Protein 7QRD (pdb70)

Sequence (1437 aa):
SVFSERTEESSAVQYFQFYGYLSQQQNMMQDYVRTGTYQRAILQNHTDFKDKIVLDVGCGSGILSFFAAQAGARKIYAVEASTMAQHAEVLVKSNNLTDRIVVIPGKVEEVSLPEQVDIIISEPMGYMLFNERMLESYLHAKKYLKPSGNMFPTIGDVHLAPFTDEQLYMEQFTKANFWYQPSFHGVDLSALRGAAVDEYFRQPVVDTFDIRILMAKSVKYTVNFLEAKEGDLHRIEIPFKFHMLHSGLVHGLAFWFDVAFIGSIMTVWLSTAPTEPLTHWYQVRCLFQSPLFAKAGDTLSGTCLLIANKRQSYDISIVAQVDQTGSKSSNLLDLKNPFFRYTGTTPSPPPGSHYTSPSENMWNSVFSERTEESSAVQYFQFYGYLSQQQNMMQDYVRTGTYQRAILQNHTDFKDKIVLDVGCGSGILSFFAAQAGARKIYAVEASTMAQHAEVLVKSNNLTDRIVVIPGKVEEVSLPEQVDIIISEPMGYMLFNERMLESYLHAKKYLKPSGNMFPTIGDVHLAPFTDEQLYMEQFTKANFWYQPSFHGVDLSALRGAAVDEYFRQPVVDTFDIRILMAKSVKYTVNFLEAKEGDLHRIEIPFKFHMLHSGLVHGLAFWFDVAFIGSIMTVWLSTAPTEPLTHWYQVRCLFQSPLFAKAGDTLSGTCLLIANKRQSYDISIVAQVDQTGSKSSNLLDLKNPFFRYTSVFSERTEESSAVQYFQFYGYLSQQQNMMQDYVRTGTYQRAILQNHTDFKDKIVLDVGCGSGILSFFAAQAGARKIYAVEASTMAQHAEVLVKSNNLTDRIVVIPGKVEEVSLPEQVDIIISEPMGYMLFNERMLESYLHAKKYLKPSGNMFPTIGDVHLAPFTDEQLYMEQFTKANFWYQPSFHGVDLSALRGAAVDEYFRQPVVDTFDIRILMAKSVKYTVNFLEAKEGDLHRIEIPFKFHMLHSGLVHGLAFWFDVAFIGSIMTVWLSTAPTEPLTHWYQVRCLFQSPLFAKAGDTLSGTCLLIANKRQSYDISIVAQVDQTGSKSSNLLDLKNPFFRYTGTTPSPPPGSHYTSPSENMWNSVFSERTEESSAVQYFQFYGYLSQQQNMMQDYVRTGTYQRAILQNHTDFKDKIVLDVGCGSGILSFFAAQAGARKIYAVEASTMAQHAEVLVKSNNLTDRIVVIPGKVEEVSLPEQVDIIISEPMGYMLFNERMLESYLHAKKYLKPSGNMFPTIGDVHLAPFTDEQLYMEQFTKANFWYQPSFHGVDLSALRGAAVDEYFRQPVVDTFDIRILMAKSVKYTVNFLEAKEGDLHRIEIPFKFHMLHSGLVHGLAFWFDVAFIGSIMTVWLSTAPTEPLTHWYQVRCLFQSPLFAKAGDTLSGTCLLIANKRQSYDISIVAQVDQTGSKSSNLLDLKNPFFRYSTGGKAPRKQLASTGGKAPRKQLA

CATH classification: 3.40.50.150 (+1 more: 2.70.160.11)

Secondary structure (DSSP, 8-state):
-HHHHHS-HHHHHHHHHHHT-HHHHHHHHT-HHHHHHHHHHHHTTGGGTTT-EEEEET-TTSHHHHHHHHHT-SEEEEEE-STHHHHHHHHHHHTT-TTTEEEEES-TTT---SS-EEEEEE---BTTBTGGGHHHHHHHGGGGEEEEEEEES-EEEEEEEEE--HHHHHHHHHHHGGG--S-BTTB--GGGHHHHHHHHHTS-EEE---GGGB-S--EEEEEETTT--GGGGTEEEEEEEEE-SS-EEEEEEEEEEEEEEE-SS-EEEEE--TTS---TT-EEEEEEEEEEEE-TT-EEEEEEEEEEETTTEEEEEEEEEETTT--EEEEEEETTS-EE---SSPPPPPSS--SS-TTTTTT-/-HHHHHS-HHHHHHHHHHTT-HHHHHHHHT-HHHHHHHHHHHHHTGGGTTT-EEEEET-TTTHHHHHHHHTT-SEEEEEE-STHHHHHHHHHHHTT-TTTEEEEES-TTT---SS-EEEEEE---BTTBTGGGHHHHHHHGGGGEEEEEEEES-EEEEEEEEE--HHHHHHHHHHHGGGG-S-BTTB--GGGHHHHHHHHHTSPEEE---GGGB-S--EEEEEETTT--GGGGTEEEEEEEEE-SS-EEEEEEEEEEEEEEE-SS-EEEEE--TTS---TT-EEEEEEEEEEEE-TT-EEEEEEEEEEETTTEEEEEEEEEETTTTEEEEEEEETTS-EE---/-HHHHHS-HHHHHHHHHHHT-HHHHHHHHT-HHHHHHHHHHHHHTGGGTTT-EEEEET-TTSHHHHHHHHTT-SEEEEEE-STHHHHHHHHHHHTT-TTTEEEEES-TTT---SS-EEEEEE---BTTBTGGGHHHHHHHGGGGEEEEEEEES-EEEEEEEEE--HHHHHHHHHHHTTS--S-BTTB--GGGHHHHHHHHHTS-EEE---GGGB-SPPEEEEEETTT--GGGGTEEEEEEEEE-SS-EEEEEEEEEEEEEEE-SS-EEEEE--TTSPP-TT-EEEEEEEEEEEE-TT-EEEEEEEEEEETTTEEEEEEEEEETTT--EEEEEEETTS-EE---SSPPPPPTT--SS-TGGGTT-/-HHHHHS-HHHHHHHHHHHH-HHHHHHHHT-HHHHHHHHHHHHHTGGGTTT-EEEEET-TTSHHHHHHHHTT-SEEEEEE-STHHHHHHHHHHHTT-TTTEEEEES-TTT---SS-EEEEEE---BTTBTTTSHHHHHHHGGGGEEEEEEEES-EEEEEEEEE--HHHHHHHH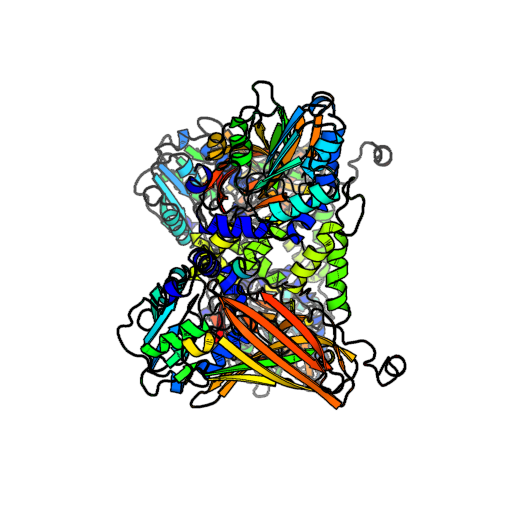HHHGGGG-S-BTTB--GGGHHHHHHHHHTS-EEE---GGGB-S--EEEEEETTT--GGGGSEEEEEEEEE-SS-EEEEEEEEEEEEEEE-SS-EEEEE--TTS---TT-EEEEEEEEEEEE-TT-EEEEEEEEEE-TTSSEEEEEEEEETTTTEEEEEEEETTS-EE--/-HHHH-SSPP--/-HHHH-SS----

GO terms:
  GO:0030518 nuclear receptor-mediated steroid hormone signaling pathway (P, IDA)
  GO:0016274 protein-arginine N-methyltransferase activity (F, IDA)
  GO:0005634 nucleus (C, IDA)
  GO:0005829 cytosol (C, IDA)
  GO:0003713 transcription coactivator activity (F, IDA)
  GO:0035242 protein-arginine omega-N asymmetric methyltransferase activity (F, IDA)
  GO:0035642 histone H3R17 methyltransferase activity (F, IDA)
  GO:0033146 regulation of intracellular estrogen receptor signaling pathway (P, IDA)
  GO:0005634 nucleus (C, EXP)
  GO:0005737 cytoplasm (C, EXP)
  GO:0035242 protein-arginine omega-N asymmetric methyltransferase activity (F, EXP)
  GO:0045600 positive regulation of fat cell differentiation (P, IMP)
  GO:0005515 protein binding (F, IPI)
  GO:0008276 protein methyltransferase activity (F, IDA)
  GO:0042054 histone methyltransferase activity (F, IDA)
  GO:0032991 protein-containing complex (C, IDA)
  GO:0090575 RNA polymerase II transcription regulator complex (C, IDA)
  GO:0006355 regulation of DNA-templated transcription (P, IDA)
  GO:0045944 positive regulation of transcription by RNA polymerase II (P, IGI)
  GO:0030520 estrogen receptor signaling pathway (P, IGI)

Solvent-accessible surface area: 54889 Å² total; per-residue (Å²): 68,66,14,64,141,27,9,67,122,5,8,10,58,26,18,39,62,10,19,12,55,1,28,30,11,18,8,5,2,99,1,56,40,11,1,7,7,2,4,99,0,1,63,79,0,91,64,17,0,114,64,70,13,0,0,0,4,33,6,6,1,2,5,8,0,4,0,0,9,80,9,18,1,137,58,0,6,0,2,15,34,6,89,0,5,124,39,0,47,61,1,0,116,44,33,134,31,71,126,75,4,51,16,26,94,24,56,7,15,90,21,96,22,104,73,77,0,30,2,0,1,0,12,2,1,0,2,3,0,2,2,8,12,30,2,0,9,0,6,23,0,37,103,22,24,86,147,117,12,29,0,1,0,2,25,0,4,2,26,0,0,0,0,34,27,74,131,0,26,99,48,5,53,100,50,0,65,19,0,151,58,106,73,19,37,48,1,44,1,40,49,2,72,42,31,1,19,85,25,17,7,101,28,0,4,0,7,25,10,26,77,128,10,27,3,6,169,29,38,124,60,65,8,48,0,74,121,10,131,40,44,77,3,86,137,0,78,2,89,10,122,2,114,6,113,90,72,24,70,0,0,0,0,0,1,21,2,19,0,1,0,73,13,89,88,78,70,8,122,1,24,2,10,22,95,86,84,51,1,1,3,4,4,1,2,0,6,0,88,59,41,1,124,1,104,54,57,4,15,0,16,20,35,0,39,2,81,21,18,113,77,5,0,2,52,1,27,0,67,3,78,0,60,97,94,45,54,136,4,31,3,104,2,23,0,22,12,2,69,76,60,64,114,51,90,122,42,89,57,27,134,72,26,138,187,96,54,72,77,142,72,106,224,167,70,65,8,67,131,23,8,75,97,6,5,14,64,47,27,38,72,81,40,14,46,2,37,49,13,23,75,27,2,107,16,163,42,13,1,17,26,2,29,148,0,1,64,63,0,89,59,16,0,109,74,66,26,0,0,0,4,34,6,4,1,2,9,8,0,4,0,0,6,78,9,12,1,147,57,0,11,0,2,13,34,6,84,0,3,113,45,0,64,63,1,2,128,49,32,126,33,69,101,64,4,58,19,28,90,24,46,6,16,86,23,98,19,104,72,80,0,24,1,0,1,0,25,3,7,1,51,4,0,1,14,33,10,34,3,0,10,0,6,26,0,49,100,22,23,79,148,109,12,26,0,1,0,1,26,0,4,1,35,0,0,0,0,48,27,123,123,0,19,46,57,3,9,75,66,0,19,16,0,35,44,64,13,19,9,29,3,42,1,46,48,4,22,45,35,0,2,62,21,10,4,88,43,0,0,1,7,52,21,57,94,192,34,23,4,8,166,44,36,122,62,62,7,56,0,62,141,15,149,25,38,78,4,81,140,0,87,2,88,10,148,3,108,2,82,106,58,21,76,0,4,0,0,0,2,23,2,27,0,0,0,74,12,87,88,84,63,25,119,1,21,2,13,21,87,86,84,70,5,34,7,49,5,2,2,0,2,1,46,13,29,5,90,0,78,58,37,12,27,0,22,22,43,0,32,3,77,21,21,102,68,3,0,2,63,2,26,1,67,0,64,0,55,76,10,23,13,109,8,76,4,111,3,13,1,47,18,19,52,107,49,120,167,74,66,12,58,142,27,10,92,111,22,8,5,61,30,20,38,73,10,19,12,55,0,27,31,10,16,8,9,2,101,1,54,39,12,0,1,3,1,3,90,0,1,62,77,0,91,65,18,0,117,81,76,8,0,0,0,2,36,5,5,0,2,5,5,0,6,0,0,8,80,9,21,1,123,68,0,4,0,2,12,33,6,85,0,4,119,39,0,76,56,1,6,122,45,32,128,26,82,97,65,5,53,15,26,91,24,50,7,15,94,22,94,20,109,65,78,0,33,2,0,0,0,16,1,0,0,2,3,0,2,4,8,14,35,2,0,7,0,7,23,0,45,101,22,25,76,150,112,12,28,0,1,0,2,18,0,8,0,27,0,0,0,0,34,28,76,138,0,26,94,45,6,55,100,48,0,67,19,0,156,70,106,69,19,37,48,2,45,1,41,50,2,70,40,32,1,20,93,27,16,11,110,28,0,5,0,10,23,11,21,78,126,10,26,4,8,168,27,35,124,64,70,8,43,0,69,133,13,144,38,39,64,2,86,140,0,74,4,89,10,120,2,103,4,110,89,72,22,70,0,1,0,0,0,1,23,2,23,0,0,0,73,14,89,88,88,59,19,126,0,22,1,9,19,91,86,88,51,2,1,4,4,4,1,3,1,8,0,96,59,44,2,116,1,88,56,58,9,25,0,23,20,33,0,40,1,76,22,15,117,89,7,0,1,42,0,30,2,66,1,72,0,60,94,86,47,48,122,4,33,2,82,2,21,0,24,12,0,71,76,66,62,105,51,92,119,46,91,57,27,136,71,25,134,187,95,53,71,76,139,69,126,210,166,66,65,12,61,131,25,7,75,131,12,6,15,79,39,33,38,75,81,38,14,48,2,37,47,10,23,76,27,2,99,15,164,43,12,1,17,24,1,28,147,0,1,64,61,0,94,60,18,0,121,73,76,17,0,0,0,2,32,6,6,1,2,9,8,0,4,0,0,8,80,8,23,1,138,54,0,7,0,2,12,35,6,86,0,4,117,41,0,55,62,1,1,126,52,33,125,32,81,98,57,5,55,25,26,94,25,54,8,14,88,22,96,22,107,70,77,0,32,2,0,0,0,24,3,7,1,33,4,0,2,9,38,13,32,2,0,9,0,6,23,0,44,102,21,24,84,145,115,13,29,0,1,0,1,24,0,5,1,40,0,0,0,0,48,25,116,121,0,19,40,53,3,7,75,69,0,22,16,0,34,41,64,9,19,12,21,2,42,1,48,51,3,27,43,35,0,1,57,18,8,4,87,37,0,0,2,6,51,20,63,92,180,28,24,4,7,160,41,34,127,65,60,9,55,0,73,138,13,123,22,22,79,3,83,150,2,102,4,92,10,155,1,108,2,82,106,62,21,77,0,4,0,0,0,2,22,2,28,0,0,0,75,15,83,95,71,64,20,121,2,20,2,13,20,86,86,85,72,7,51,9,48,5,2,1,1,1,1,48,10,29,7,81,1,72,58,38,13,26,0,25,22,40,0,33,2,64,21,21,121,60,5,0,1,64,1,23,0,68,1,55,0,56,77,6,18,12,93,7,78,7,112,3,17,0,52,19,16,51,127,68,167,27,53,4,11,117,29,1,14,12,96,46,148,30,54,1,12,119,26,3,12,12,98,44,148

B-factor: mean 50.47, std 13.03, range [22.86, 146.43]

Foldseek 3Di:
DVLPVLADPVLVVVVLVVLQDVVVVCQQCPQCLRVVLLLCLPQVQLVLQAQWEEEEAQCQLVSSVVSSVVSHHQAYEYEHAHNSLVNNVVVCVVVVNCRHYHYDYRHLLPDDDPAATQEYEYDQAAQLGCFLVCLQSQLVNCVRHDPNHAYVQFKKKKKKFWFDDVCVLVVLLVVLCVQCDCQPVYHRRNVCSVVSSQVQLQAKEFAAADCLRTFFGIDIDMDGSSPDHSVCSQKDKAKDKTQGQAWDWGFWMKMWMKTWRDHPSHIGIRTCDNVDDHGPSHIIIHTWSGIATDHHGWIKIWMWMWHRHNSRGTWIKTKIAGVVVRRITIGIHTHVHHDHPYDPDDHDRDPPPDPDDVVVVVVD/DVLPVLAPPVLVVVVQVVLQDVVVVVQQCVQCLNLVLLLCLCQVQLVLQAQWEEEEAQCQLVSSVVSSVVSHHQAYEYEHAHPSLVNNVVVCVVVVNCRHYHYDYRQLLPDDDPAATQEYEYDQAAQLGCFLVCLLSQLVNCVRHDPNHAYVQFKKKKKKFFFDDVPVLCVLLVVLCVQCDCQDVYHGSNVCSVVSLQVSLLAKEFAADAPVGTFFGIDIDMDGSVPDHSVCPQKDKAKDKTQGQAWDWGFWMKMWMKTWRPHPSHIGIRTCDSVDDHGPSHIITRTFSGTDTDHHRWIKTWMWMWHRHNSSGTWIWTWIAGVVPRRITIGIHTHNHHHHDHD/DVLPVLADPVLVVVVLQVLQDVVVVCQQCPQCLRPVLLLCLPQVLLVLQAQWEEEEAQCRLVSSVVSSVVSHHQAYEYEHAHNSLVNNVVVCVVVPNVRHYHRDYRHLLPDDDPAATQEYEYDQAAQLGCFLVCLQSQLVNCVRHDPNHAYVQFKKKKWKFFFDDVCVLVVLLVVLCVQCACQPVYHRRNVCSVVSSQVQLQAKEQEAADCLRTFFGIDIDMDGSVPDHSVCSQKDKDKDKTQGQAWDWGFWMKIWMKTWRDHPRHIGIRTCDSVDPHGPSHIIIRTWPDIDTDHHRWIKIWIWMWHRHNSRGTWIKTKIAGVVPRRITIGIHTHVHHDHPYDPDDHDRDPPPDPDDVVVVPPD/DVLPVLADPVLVVVVLVQLQDVVNVCQQCPQCLNLVLLLCLCQLQLVLQAQWEEEEAQCRLVSNVVSSVVSHHQAYEYEHAHNSLVNSVVVCVVVVNPRHYHYDYRQLLPDDDPAATQEYEYDQAAQLRQFLVCLQSSLSNCVRHDPPHAYVQFKKKKKKFFFDDVPVLVVLLVVLCVQCDCQDVYHGSNVCSVVSLQVSLLAKEFAADAPVRTFFGIDIDMDGSSPDHSVCSQKDKDKDKTQGQAWDWGFWMKMWMKTWRDHPSHIGIRTCDSVDDHGPSHIITRGFSGTDTDHHRWIKIWMWMWHRHNSSGTWIWTWIAGVVPRRITIGIHTHNHHHYPD/DVCVVPVDDDDD/DVCVVPVDDDDD

Structure (mmCIF, N/CA/C/O backbone):
data_7QRD
#
_entry.id   7QRD
#
_cell.length_a   75.183
_cell.length_b   99.204
_cell.length_c   208.250
_cell.angle_alpha   90.000
_cell.angle_beta   90.000
_cell.angle_gamma   90.000
#
_symmetry.space_group_name_H-M   'P 21 21 2'
#
loop_
_entity.id
_entity.type
_entity.pdbx_description
1 polymer 'Histone-arginine methyltransferase CARM1'
2 polymer SER-THR-GLY-GLY-LYS-ALA-PRO-URU-LYS-GLN-LEU-ALA-THR-LYS-ALA-ALA
3 non-polymer 1,2-ETHANEDIOL
4 non-polymer 'MALONATE ION'
5 non-polymer S-ADENOSYL-L-HOMOCYSTEINE
6 non-polymer (2~{R},3~{R},4~{S},5~{R})-2-(6-aminopurin-9-yl)-5-[(~{E})-prop-1-enyl]oxolane-3,4-diol
7 water water
#
loop_
_atom_site.group_PDB
_atom_site.id
_atom_site.type_symbol
_atom_site.label_atom_id
_atom_site.label_alt_id
_atom_site.label_comp_id
_atom_site.label_asym_id
_atom_site.label_entity_id
_atom_site.label_seq_id
_atom_site.pdbx_PDB_ins_code
_atom_site.Cartn_x
_atom_site.Cartn_y
_atom_site.Cartn_z
_atom_site.occupancy
_atom_site.B_iso_or_equiv
_atom_site.auth_seq_id
_atom_site.auth_comp_id
_atom_site.auth_asym_id
_atom_site.auth_atom_id
_atom_site.pdbx_PDB_model_num
ATOM 1 N N . SER A 1 7 ? 47.736 48.619 117.479 1.00 58.30 136 SER A N 1
ATOM 2 C CA . SER A 1 7 ? 48.820 48.174 118.350 1.00 57.68 136 SER A CA 1
ATOM 3 C C . SER A 1 7 ? 49.428 46.879 117.826 1.00 54.10 136 SER A C 1
ATOM 4 O O . SER A 1 7 ? 48.776 46.127 117.099 1.00 55.57 136 SER A O 1
ATOM 11 N N . VAL A 1 8 ? 50.685 46.623 118.201 1.00 53.21 137 VAL A N 1
ATOM 12 C CA . VAL A 1 8 ? 51.373 45.424 117.729 1.00 53.38 137 VAL A CA 1
ATOM 13 C C . VAL A 1 8 ? 50.621 44.169 118.160 1.00 52.78 137 VAL A C 1
ATOM 14 O O . VAL A 1 8 ? 50.588 43.169 117.433 1.00 47.74 137 VAL A O 1
ATOM 27 N N . PHE A 1 9 ? 50.012 44.196 119.346 1.00 48.89 138 PHE A N 1
ATOM 28 C CA . PHE A 1 9 ? 49.307 43.015 119.835 1.00 47.71 138 PHE A CA 1
ATOM 29 C C . PHE A 1 9 ? 48.027 42.764 119.048 1.00 48.49 138 PHE A C 1
ATOM 30 O O . PHE A 1 9 ? 47.764 41.635 118.617 1.00 47.53 138 PHE A O 1
ATOM 47 N N . SER A 1 10 ? 47.201 43.800 118.877 1.00 51.34 139 SER A N 1
ATOM 48 C CA . SER A 1 10 ? 45.935 43.622 118.171 1.00 53.72 139 SER A CA 1
ATOM 49 C C . SER A 1 10 ? 46.155 43.202 116.725 1.00 50.69 139 SER A C 1
ATOM 50 O O . SER A 1 10 ? 45.333 42.471 116.160 1.00 51.24 139 SER A O 1
ATOM 58 N N . GLU A 1 11 ? 47.257 43.645 116.114 1.00 52.91 140 GLU A N 1
ATOM 59 C CA . GLU A 1 11 ? 47.524 43.297 114.721 1.00 57.23 140 GLU A CA 1
ATOM 60 C C . GLU A 1 11 ? 47.713 41.795 114.556 1.00 55.83 140 GLU A C 1
ATOM 61 O O . GLU A 1 11 ? 47.165 41.185 113.630 1.00 52.40 140 GLU A O 1
ATOM 73 N N . ARG A 1 12 ? 48.487 41.181 115.448 1.00 55.91 141 ARG A N 1
ATOM 74 C CA . ARG A 1 12 ? 48.868 39.781 115.327 1.00 54.27 141 ARG A CA 1
ATOM 75 C C . ARG A 1 12 ? 47.917 38.833 116.046 1.00 47.03 141 ARG A C 1
ATOM 76 O O . ARG A 1 12 ? 48.158 37.621 116.036 1.00 42.31 141 ARG A O 1
ATOM 97 N N . THR A 1 13 ? 46.849 39.342 116.658 1.00 50.90 142 THR A N 1
ATOM 98 C CA . THR A 1 13 ? 45.958 38.530 117.479 1.00 48.30 142 THR A CA 1
ATOM 99 C C . THR A 1 13 ? 44.513 38.774 117.072 1.00 49.90 142 THR A C 1
ATOM 100 O O . THR A 1 13 ? 44.086 39.925 116.934 1.00 53.64 142 THR A O 1
ATOM 111 N N . GLU A 1 14 ? 43.770 37.688 116.874 1.00 49.64 143 GLU A N 1
ATOM 112 C CA . GLU A 1 14 ? 42.342 37.783 116.611 1.00 51.84 143 GLU A CA 1
ATOM 113 C C . GLU A 1 14 ? 41.593 38.119 117.896 1.00 52.39 143 GLU A C 1
ATOM 114 O O . GLU A 1 14 ? 41.956 37.673 118.987 1.00 49.46 143 GLU A O 1
ATOM 126 N N . GLU A 1 15 ? 40.527 38.908 117.754 1.00 54.84 144 GLU A N 1
ATOM 127 C CA . GLU A 1 15 ? 39.798 39.393 118.923 1.00 52.69 144 GLU A CA 1
ATOM 128 C C . GLU A 1 15 ? 39.267 38.237 119.764 1.00 57.21 144 GLU A C 1
ATOM 129 O O . GLU A 1 15 ? 39.424 38.222 120.993 1.00 52.70 144 GLU A O 1
ATOM 141 N N . SER A 1 16 ? 38.628 37.258 119.120 1.00 59.60 145 SER A N 1
ATOM 142 C CA . SER A 1 16 ? 38.038 36.156 119.873 1.00 57.25 145 SER A CA 1
ATOM 143 C C . SER A 1 16 ? 39.094 35.423 120.692 1.00 53.85 145 SER A C 1
ATOM 144 O O . SER A 1 16 ? 38.839 35.028 121.835 1.00 49.63 145 SER A O 1
ATOM 152 N N . SER A 1 17 ? 40.292 35.245 120.132 1.00 50.72 146 SER A N 1
ATOM 153 C CA . SER A 1 17 ? 41.343 34.544 120.861 1.00 44.99 146 SER A CA 1
ATOM 154 C C . SER A 1 17 ? 41.813 35.352 122.064 1.00 42.96 146 SER A C 1
ATOM 155 O O . SER A 1 17 ? 42.072 34.787 123.132 1.00 41.94 146 SER A O 1
ATOM 163 N N . ALA A 1 18 ? 41.918 36.674 121.915 1.00 41.19 147 ALA A N 1
ATOM 164 C CA . ALA A 1 18 ? 42.360 37.511 123.025 1.00 45.29 147 ALA A CA 1
ATOM 165 C C . ALA A 1 18 ? 41.327 37.539 124.146 1.00 41.88 147 ALA A C 1
ATOM 166 O O . ALA A 1 18 ? 41.689 37.588 125.324 1.00 43.42 147 ALA A O 1
ATOM 173 N N . VAL A 1 19 ? 40.039 37.509 123.797 1.00 46.51 148 VAL A N 1
ATOM 174 C CA . VAL A 1 19 ? 38.989 37.525 124.813 1.00 39.76 148 VAL A CA 1
ATOM 175 C C . VAL A 1 19 ? 39.096 36.290 125.701 1.00 44.59 148 VAL A C 1
ATOM 176 O O . VAL A 1 19 ? 39.174 36.392 126.933 1.00 41.18 148 VAL A O 1
ATOM 189 N N . GLN A 1 20 ? 39.095 35.102 125.090 1.00 41.85 149 GLN A N 1
ATOM 190 C CA . GLN A 1 20 ? 39.238 33.878 125.869 1.00 46.48 149 GLN A CA 1
ATOM 191 C C . GLN A 1 20 ? 40.538 33.890 126.665 1.00 43.69 149 GLN A C 1
ATOM 192 O O . GLN A 1 20 ? 40.571 33.474 127.829 1.00 43.82 149 GLN A O 1
ATOM 206 N N . TYR A 1 21 ? 41.617 34.383 126.054 1.00 39.54 150 TYR A N 1
ATOM 207 C CA . TYR A 1 21 ? 42.939 34.293 126.664 1.00 38.91 150 TYR A CA 1
ATOM 208 C C . TYR A 1 21 ? 43.002 35.070 127.975 1.00 41.87 150 TYR A C 1
ATOM 209 O O . TYR A 1 21 ? 43.385 34.523 129.018 1.00 39.30 150 TYR A O 1
ATOM 227 N N . PHE A 1 22 ? 42.624 36.345 127.948 1.00 38.83 151 PHE A N 1
ATOM 228 C CA . PHE A 1 22 ? 42.724 37.170 129.145 1.00 40.97 151 PHE A CA 1
ATOM 229 C C . PHE A 1 22 ? 41.615 36.883 130.149 1.00 43.30 151 PHE A C 1
ATOM 230 O O . PHE A 1 22 ? 41.804 37.129 131.345 1.00 39.17 151 PHE A O 1
ATOM 247 N N . GLN A 1 23 ? 40.470 36.362 129.700 1.00 41.17 152 GLN A N 1
ATOM 248 C CA . GLN A 1 23 ? 39.474 35.886 130.653 1.00 44.42 152 GLN A CA 1
ATOM 249 C C . GLN A 1 23 ? 40.040 34.748 131.492 1.00 42.11 152 GLN A C 1
ATOM 250 O O . GLN A 1 23 ? 39.858 34.711 132.714 1.00 41.42 152 GLN A O 1
ATOM 264 N N . PHE A 1 24 ? 40.724 33.806 130.844 1.00 43.80 153 PHE A N 1
ATOM 265 C CA . PHE A 1 24 ? 41.343 32.699 131.562 1.00 39.53 153 PHE A CA 1
ATOM 266 C C . PHE A 1 24 ? 42.272 33.207 132.655 1.00 42.02 153 PHE A C 1
ATOM 267 O O . PHE A 1 24 ? 42.186 32.776 133.812 1.00 37.82 153 PHE A O 1
ATOM 284 N N . TYR A 1 25 ? 43.167 34.127 132.308 1.00 36.38 154 TYR A N 1
ATOM 285 C CA . TYR A 1 25 ? 44.168 34.599 133.253 1.00 38.91 154 TYR A CA 1
ATOM 286 C C . TYR A 1 25 ? 43.606 35.571 134.283 1.00 41.83 154 TYR A C 1
ATOM 287 O O . TYR A 1 25 ? 44.344 35.988 135.180 1.00 40.48 154 TYR A O 1
ATOM 305 N N . GLY A 1 26 ? 42.327 35.934 134.184 1.00 38.58 155 GLY A N 1
ATOM 306 C CA . GLY A 1 26 ? 41.693 36.716 135.224 1.00 40.84 155 GLY A CA 1
ATOM 307 C C . GLY A 1 26 ? 41.240 35.916 136.427 1.00 41.49 155 GLY A C 1
ATOM 308 O O . GLY A 1 26 ? 40.852 36.504 137.442 1.00 35.89 155 GLY A O 1
ATOM 312 N N . TYR A 1 27 ? 41.287 34.591 136.342 1.00 35.79 156 TYR A N 1
ATOM 313 C CA . TYR A 1 27 ? 40.829 33.734 137.424 1.00 37.83 156 TYR A CA 1
ATOM 314 C C . TYR A 1 27 ? 41.947 33.531 138.440 1.00 39.88 156 TYR A C 1
ATOM 315 O O . TYR A 1 27 ? 43.075 33.177 138.076 1.00 37.31 156 TYR A O 1
ATOM 333 N N . LEU A 1 28 ? 41.629 33.766 139.714 1.00 36.02 157 LEU A N 1
ATOM 334 C CA . LEU A 1 28 ? 42.589 33.500 140.779 1.00 41.15 157 LEU A CA 1
ATOM 335 C C . LEU A 1 28 ? 42.971 32.027 140.830 1.00 38.05 157 LEU A C 1
ATOM 336 O O . LEU A 1 28 ? 44.107 31.694 141.181 1.00 37.08 157 LEU A O 1
ATOM 352 N N . SER A 1 29 ? 42.039 31.134 140.488 1.00 33.27 158 SER A N 1
ATOM 353 C CA . SER A 1 29 ? 42.344 29.709 140.515 1.00 38.07 158 SER A CA 1
ATOM 354 C C . SER A 1 29 ? 43.476 29.362 139.559 1.00 40.74 158 SER A C 1
ATOM 355 O O . SER A 1 29 ? 44.268 28.455 139.841 1.00 40.64 158 SER A O 1
ATOM 363 N N . GLN A 1 30 ? 43.566 30.066 138.425 1.00 37.20 159 GLN A N 1
ATOM 364 C CA . GLN A 1 30 ? 44.640 29.806 137.476 1.00 34.63 159 GLN A CA 1
ATOM 365 C C . GLN A 1 30 ? 45.964 30.371 137.977 1.00 41.39 159 GLN A C 1
ATOM 366 O O . GLN A 1 30 ? 47.026 29.780 137.745 1.00 38.72 159 GLN A O 1
ATOM 380 N N . GLN A 1 31 ? 45.925 31.520 138.661 1.00 37.73 160 GLN A N 1
ATOM 381 C CA . GLN A 1 31 ? 47.129 32.017 139.317 1.00 39.96 160 GLN A CA 1
ATOM 382 C C . GLN A 1 31 ? 47.614 31.034 140.378 1.00 37.40 160 GLN A C 1
ATOM 383 O O . GLN A 1 31 ? 48.814 30.757 140.479 1.00 35.89 160 GLN A O 1
ATOM 397 N N . GLN A 1 32 ? 46.693 30.488 141.170 1.00 38.00 161 GLN A N 1
ATOM 398 C CA . GLN A 1 32 ? 47.071 29.513 142.188 1.00 41.14 161 GLN A CA 1
ATOM 399 C C . GLN A 1 32 ? 47.771 28.315 141.563 1.00 42.35 161 GLN A C 1
ATOM 400 O O . GLN A 1 32 ? 48.807 27.856 142.059 1.00 41.24 161 GLN A O 1
ATOM 414 N N . ASN A 1 33 ? 47.201 27.781 140.479 1.00 44.59 162 ASN A N 1
ATOM 415 C CA . ASN A 1 33 ? 47.794 26.630 139.806 1.00 40.25 162 ASN A CA 1
ATOM 416 C C . ASN A 1 33 ? 49.256 26.893 139.462 1.00 42.53 162 ASN A C 1
ATOM 417 O O . ASN A 1 33 ? 50.131 26.061 139.730 1.00 36.58 162 ASN A O 1
ATOM 428 N N . MET A 1 34 ? 49.541 28.054 138.866 1.00 39.98 163 MET A N 1
ATOM 429 C CA . MET A 1 34 ? 50.920 28.384 138.526 1.00 38.77 163 MET A CA 1
ATOM 430 C C . MET A 1 34 ? 51.754 28.611 139.782 1.00 41.63 163 MET A C 1
ATOM 431 O O . MET A 1 34 ? 52.874 28.096 139.896 1.00 37.79 163 MET A O 1
ATOM 445 N N . MET A 1 35 ? 51.223 29.381 140.740 1.00 40.18 164 MET A N 1
ATOM 446 C CA . MET A 1 35 ? 51.984 29.689 141.945 1.00 40.56 164 MET A CA 1
ATOM 447 C C . MET A 1 35 ? 52.330 28.430 142.732 1.00 40.61 164 MET A C 1
ATOM 448 O O . MET A 1 35 ? 53.398 28.361 143.351 1.00 38.28 164 MET A O 1
ATOM 462 N N . GLN A 1 36 ? 51.454 27.428 142.723 1.00 42.31 165 GLN A N 1
ATOM 463 C CA . GLN A 1 36 ? 51.694 26.202 143.475 1.00 43.51 165 GLN A CA 1
ATOM 464 C C . GLN A 1 36 ? 52.624 25.235 142.753 1.00 38.95 165 GLN A C 1
ATOM 465 O O . GLN A 1 36 ? 52.975 24.196 143.324 1.00 39.94 165 GLN A O 1
ATOM 479 N N . ASP A 1 37 ? 53.025 25.538 141.525 1.00 40.75 166 ASP A N 1
ATOM 480 C CA . ASP A 1 37 ? 54.086 24.791 140.854 1.00 38.27 166 ASP A CA 1
ATOM 481 C C . ASP A 1 37 ? 55.392 25.154 141.545 1.00 37.81 166 ASP A C 1
ATOM 482 O O . ASP A 1 37 ? 55.989 26.194 141.264 1.00 34.50 166 ASP A O 1
ATOM 491 N N . TYR A 1 38 ? 55.831 24.304 142.478 1.00 41.19 167 TYR A N 1
ATOM 492 C CA . TYR A 1 38 ? 56.946 24.679 143.341 1.00 41.88 167 TYR A CA 1
ATOM 493 C C . TYR A 1 38 ? 58.232 24.858 142.550 1.00 37.60 167 TYR A C 1
ATOM 494 O O . TYR A 1 38 ? 58.996 25.798 142.800 1.00 36.64 167 TYR A O 1
ATOM 512 N N . VAL A 1 39 ? 58.496 23.961 141.596 1.00 41.11 168 VAL A N 1
ATOM 513 C CA . VAL A 1 39 ? 59.675 24.118 140.752 1.00 39.57 168 VAL A CA 1
ATOM 514 C C . VAL A 1 39 ? 59.641 25.469 140.052 1.00 38.44 168 VAL A C 1
ATOM 515 O O . VAL A 1 39 ? 60.665 26.157 139.940 1.00 38.38 168 VAL A O 1
ATOM 528 N N . ARG A 1 40 ? 58.463 25.875 139.581 1.00 36.31 169 ARG A N 1
ATOM 529 C CA . ARG A 1 40 ? 58.352 27.103 138.802 1.00 38.89 169 ARG A CA 1
ATOM 530 C C . ARG A 1 40 ? 58.519 28.328 139.693 1.00 38.55 169 ARG A C 1
ATOM 531 O O . ARG A 1 40 ? 59.386 29.173 139.454 1.00 34.04 169 ARG A O 1
ATOM 552 N N . THR A 1 41 ? 57.697 28.433 140.737 1.00 39.31 170 THR A N 1
ATOM 553 C CA . THR A 1 41 ? 57.755 29.604 141.606 1.00 38.78 170 THR A CA 1
ATOM 554 C C . THR A 1 41 ? 59.041 29.627 142.421 1.00 36.61 170 THR A C 1
ATOM 555 O O . THR A 1 41 ? 59.663 30.685 142.579 1.00 37.20 170 THR A O 1
ATOM 566 N N . GLY A 1 42 ? 59.463 28.472 142.936 1.00 35.65 171 GLY A N 1
ATOM 567 C CA . GLY A 1 42 ? 60.679 28.430 143.730 1.00 41.65 171 GLY A CA 1
ATOM 568 C C . GLY A 1 42 ? 61.915 28.802 142.934 1.00 40.64 171 GLY A C 1
ATOM 569 O O . GLY A 1 42 ? 62.782 29.534 143.423 1.00 42.41 171 GLY A O 1
ATOM 573 N N . THR A 1 43 ? 62.016 28.302 141.699 1.00 41.40 172 THR A N 1
ATOM 574 C CA . THR A 1 43 ? 63.178 28.617 140.870 1.00 43.37 172 THR A CA 1
ATOM 575 C C . THR A 1 43 ? 63.232 30.105 140.542 1.00 38.21 172 THR A C 1
ATOM 576 O O . THR A 1 43 ? 64.309 30.711 140.557 1.00 40.76 172 THR A O 1
ATOM 587 N N . TYR A 1 44 ? 62.080 30.715 140.253 1.00 36.97 173 TYR A N 1
ATOM 588 C CA . TYR A 1 44 ? 62.061 32.148 139.974 1.00 38.81 173 TYR A CA 1
ATOM 589 C C . TYR A 1 44 ? 62.522 32.947 141.188 1.00 44.26 173 TYR A C 1
ATOM 590 O O . TYR A 1 44 ? 63.295 33.905 141.053 1.00 42.52 173 TYR A O 1
ATOM 608 N N . GLN A 1 45 ? 62.060 32.566 142.384 1.00 43.37 174 GLN A N 1
ATOM 609 C CA . GLN A 1 45 ? 62.469 33.266 143.595 1.00 39.95 174 GLN A CA 1
ATOM 610 C C . GLN A 1 45 ? 63.973 33.157 143.809 1.00 42.84 174 GLN A C 1
ATOM 611 O O . GLN A 1 45 ? 64.649 34.155 144.082 1.00 44.05 174 GLN A O 1
ATOM 625 N N . ARG A 1 46 ? 64.515 31.943 143.709 1.00 42.67 175 ARG A N 1
ATOM 626 C CA . ARG A 1 46 ? 65.955 31.770 143.868 1.00 45.12 175 ARG A CA 1
ATOM 627 C C . ARG A 1 46 ? 66.717 32.571 142.815 1.00 46.93 175 ARG A C 1
ATOM 628 O O . ARG A 1 46 ? 67.645 33.320 143.138 1.00 45.42 175 ARG A O 1
ATOM 649 N N . ALA A 1 47 ? 66.321 32.451 141.545 1.00 47.08 176 ALA A N 1
ATOM 650 C CA . ALA A 1 47 ? 67.027 33.174 140.494 1.00 41.41 176 ALA A CA 1
ATOM 651 C C . ALA A 1 47 ? 67.105 34.668 140.792 1.00 45.53 176 ALA A C 1
ATOM 652 O O . ALA A 1 47 ? 68.113 35.313 140.476 1.00 45.73 176 ALA A O 1
ATOM 659 N N . ILE A 1 48 ? 66.068 35.232 141.411 1.00 41.63 177 ILE A N 1
ATOM 660 C CA . ILE A 1 48 ? 66.042 36.669 141.662 1.00 44.69 177 ILE A CA 1
ATOM 661 C C . ILE A 1 48 ? 66.807 37.014 142.936 1.00 46.33 177 ILE A C 1
ATOM 662 O O . ILE A 1 48 ? 67.643 37.925 142.945 1.00 46.35 177 ILE A O 1
ATOM 678 N N . LEU A 1 49 ? 66.539 36.286 144.026 1.00 43.60 178 LEU A N 1
ATOM 679 C CA . LEU A 1 49 ? 67.138 36.629 145.313 1.00 49.52 178 LEU A CA 1
ATOM 680 C C . LEU A 1 49 ? 68.637 36.347 145.333 1.00 49.81 178 LEU A C 1
ATOM 681 O O . LEU A 1 49 ? 69.405 37.108 145.932 1.00 49.78 178 LEU A O 1
ATOM 697 N N . GLN A 1 50 ? 69.076 35.258 144.696 1.00 49.23 179 GLN A N 1
ATOM 698 C CA . GLN A 1 50 ? 70.503 34.952 144.674 1.00 53.31 179 GLN A CA 1
ATOM 699 C C . GLN A 1 50 ? 71.281 35.881 143.746 1.00 52.73 179 GLN A C 1
ATOM 700 O O . GLN A 1 50 ? 72.500 36.006 143.900 1.00 57.00 179 GLN A O 1
ATOM 714 N N . ASN A 1 51 ? 70.612 36.527 142.797 1.00 48.18 180 ASN A N 1
ATOM 715 C CA . ASN A 1 51 ? 71.213 37.589 141.985 1.00 50.79 180 ASN A CA 1
ATOM 716 C C . ASN A 1 51 ? 70.729 38.961 142.449 1.00 54.14 180 ASN A C 1
ATOM 717 O O . ASN A 1 51 ? 70.236 39.772 141.664 1.00 55.89 180 ASN A O 1
ATOM 728 N N . HIS A 1 52 ? 70.880 39.234 143.749 1.00 58.21 181 HIS A N 1
ATOM 729 C CA . HIS A 1 52 ? 70.332 40.458 144.324 1.00 58.12 181 HIS A CA 1
ATOM 730 C C . HIS A 1 52 ? 70.979 41.707 143.738 1.00 60.17 181 HIS A C 1
ATOM 731 O O . HIS A 1 52 ? 70.346 42.769 143.695 1.00 59.29 181 HIS A O 1
ATOM 745 N N . THR A 1 53 ? 72.233 41.609 143.290 1.00 58.10 182 THR A N 1
ATOM 746 C CA . THR A 1 53 ? 72.892 42.774 142.711 1.00 59.71 182 THR A CA 1
ATOM 747 C C . THR A 1 53 ? 72.216 43.218 141.418 1.00 57.89 182 THR A C 1
ATOM 748 O O . THR A 1 53 ? 72.287 44.400 141.059 1.00 58.30 182 THR A O 1
ATOM 759 N N . ASP A 1 54 ? 71.559 42.301 140.712 1.00 55.05 183 ASP A N 1
ATOM 760 C CA . ASP A 1 54 ? 70.827 42.653 139.503 1.00 59.00 183 ASP A CA 1
ATOM 761 C C . ASP A 1 54 ? 69.506 43.358 139.794 1.00 60.21 183 ASP A C 1
ATOM 762 O O . ASP A 1 54 ? 68.814 43.752 138.848 1.00 57.12 183 ASP A O 1
ATOM 771 N N . PHE A 1 55 ? 69.138 43.519 141.067 1.00 58.91 184 PHE A N 1
ATOM 772 C CA . PHE A 1 55 ? 67.858 44.127 141.413 1.00 56.51 184 PHE A CA 1
ATOM 773 C C . PHE A 1 55 ? 68.025 45.243 142.435 1.00 59.47 184 PHE A C 1
ATOM 774 O O . PHE A 1 55 ? 67.221 46.178 142.468 1.00 57.39 184 PHE A O 1
ATOM 791 N N . LYS A 1 56 ? 69.066 45.161 143.265 1.00 60.37 185 LYS A N 1
ATOM 792 C CA . LYS A 1 56 ? 69.264 46.136 144.332 1.00 60.29 185 LYS A CA 1
ATOM 793 C C . LYS A 1 56 ? 69.280 47.558 143.782 1.00 63.04 185 LYS A C 1
ATOM 794 O O . LYS A 1 56 ? 70.189 47.934 143.034 1.00 62.01 185 LYS A O 1
ATOM 813 N N . ASP A 1 57 ? 68.271 48.348 144.150 1.00 65.04 186 ASP A N 1
ATOM 814 C CA . ASP A 1 57 ? 68.148 49.752 143.761 1.00 71.05 186 ASP A CA 1
ATOM 815 C C . ASP A 1 57 ? 67.970 49.931 142.258 1.00 65.82 186 ASP A C 1
ATOM 816 O O . ASP A 1 57 ? 68.276 51.000 141.720 1.00 69.82 186 ASP A O 1
ATOM 825 N N . LYS A 1 58 ? 67.467 48.912 141.569 1.00 61.57 187 LYS A N 1
ATOM 826 C CA . LYS A 1 58 ? 67.253 48.975 140.132 1.00 59.43 187 LYS A CA 1
ATOM 827 C C . LYS A 1 58 ? 65.783 49.221 139.813 1.00 56.79 187 LYS A C 1
ATOM 828 O O . LYS A 1 58 ? 64.897 49.031 140.650 1.00 53.07 187 LYS A O 1
ATOM 847 N N . ILE A 1 59 ? 65.541 49.663 138.582 1.00 52.74 188 ILE A N 1
ATOM 848 C CA . ILE A 1 59 ? 64.193 49.794 138.041 1.00 53.77 188 ILE A CA 1
ATOM 849 C C . ILE A 1 59 ? 63.874 48.518 137.275 1.00 54.36 188 ILE A C 1
ATOM 850 O O . ILE A 1 59 ? 64.679 48.064 136.453 1.00 57.07 188 ILE A O 1
ATOM 866 N N . VAL A 1 60 ? 62.703 47.942 137.537 1.00 53.27 189 VAL A N 1
ATOM 867 C CA . VAL A 1 60 ? 62.334 46.630 137.021 1.00 51.94 189 VAL A CA 1
ATOM 868 C C . VAL A 1 60 ? 61.019 46.735 136.265 1.00 50.22 189 VAL A C 1
ATOM 869 O O . VAL A 1 60 ? 60.126 47.497 136.653 1.00 51.14 189 VAL A O 1
ATOM 882 N N . LEU A 1 61 ? 60.902 45.960 135.187 1.00 49.23 190 LEU A N 1
ATOM 883 C CA . LEU A 1 61 ? 59.648 45.784 134.466 1.00 46.88 190 LEU A CA 1
ATOM 884 C C . LEU A 1 61 ? 59.243 44.320 134.554 1.00 46.04 190 LEU A C 1
ATOM 885 O O . LEU A 1 61 ? 60.042 43.434 134.233 1.00 44.37 190 LEU A O 1
ATOM 901 N N . ASP A 1 62 ? 58.011 44.072 134.989 1.00 43.87 191 ASP A N 1
ATOM 902 C CA . ASP A 1 62 ? 57.452 42.728 135.102 1.00 42.90 191 ASP A CA 1
ATOM 903 C C . ASP A 1 62 ? 56.342 42.611 134.064 1.00 44.93 191 ASP A C 1
ATOM 904 O O . ASP A 1 62 ? 55.274 43.213 134.222 1.00 42.40 191 ASP A O 1
ATOM 913 N N . VAL A 1 63 ? 56.602 41.847 133.004 1.00 42.27 192 VAL A N 1
ATOM 914 C CA . VAL A 1 63 ? 55.691 41.736 131.869 1.00 42.33 192 VAL A CA 1
ATOM 915 C C . VAL A 1 63 ? 54.741 40.573 132.112 1.00 44.89 192 VAL A C 1
ATOM 916 O O . VAL A 1 63 ? 55.172 39.416 132.191 1.00 40.53 192 VAL A O 1
ATOM 929 N N . GLY A 1 64 ? 53.445 40.875 132.202 1.00 43.82 193 GLY A N 1
ATOM 930 C CA . GLY A 1 64 ? 52.459 39.868 132.532 1.00 40.17 193 GLY A CA 1
ATOM 931 C C . GLY A 1 64 ? 52.627 39.393 133.960 1.00 43.17 193 GLY A C 1
ATOM 932 O O . GLY A 1 64 ? 52.872 38.209 134.205 1.00 39.33 193 GLY A O 1
ATOM 936 N N . CYS A 1 65 ? 52.490 40.324 134.910 1.00 38.03 194 CYS A N 1
ATOM 937 C CA . CYS A 1 65 ? 52.803 40.043 136.304 1.00 41.71 194 CYS A CA 1
ATOM 938 C C . CYS A 1 65 ? 51.763 39.162 136.984 1.00 44.27 194 CYS A C 1
ATOM 939 O O . CYS A 1 65 ? 52.057 38.587 138.040 1.00 41.39 194 CYS A O 1
ATOM 947 N N . GLY A 1 66 ? 50.564 39.046 136.421 1.00 37.92 195 GLY A N 1
ATOM 948 C CA . GLY A 1 66 ? 49.533 38.261 137.073 1.00 38.36 195 GLY A CA 1
ATOM 949 C C . GLY A 1 66 ? 49.246 38.809 138.459 1.00 43.55 195 GLY A C 1
ATOM 950 O O . GLY A 1 66 ? 48.990 40.004 138.638 1.00 44.46 195 GLY A O 1
ATOM 954 N N . SER A 1 67 ? 49.293 37.930 139.463 1.00 40.49 196 SER A N 1
ATOM 955 C CA . SER A 1 67 ? 49.080 38.352 140.841 1.00 41.81 196 SER A CA 1
ATOM 956 C C . SER A 1 67 ? 50.195 39.249 141.365 1.00 39.66 196 SER A C 1
ATOM 957 O O . SER A 1 67 ? 50.052 39.805 142.456 1.00 43.85 196 SER A O 1
ATOM 965 N N . GLY A 1 68 ? 51.284 39.411 140.620 1.00 44.66 197 GLY A N 1
ATOM 966 C CA . GLY A 1 68 ? 52.389 40.249 141.042 1.00 41.79 197 GLY A CA 1
ATOM 967 C C . GLY A 1 68 ? 53.493 39.530 141.782 1.00 39.09 197 GLY A C 1
ATOM 968 O O . GLY A 1 68 ? 54.403 40.192 142.298 1.00 39.14 197 GLY A O 1
ATOM 972 N N . ILE A 1 69 ? 53.463 38.196 141.819 1.00 35.90 198 ILE A N 1
ATOM 973 C CA . ILE A 1 69 ? 54.377 37.444 142.673 1.00 37.37 198 ILE A CA 1
ATOM 974 C C . ILE A 1 69 ? 55.830 37.714 142.298 1.00 43.61 198 ILE A C 1
ATOM 975 O O . ILE A 1 69 ? 56.689 37.887 143.177 1.00 40.12 198 ILE A O 1
ATOM 991 N N . LEU A 1 70 ? 56.133 37.767 140.996 1.00 41.36 199 LEU A N 1
ATOM 992 C CA . LEU A 1 70 ? 57.509 38.017 140.583 1.00 39.08 199 LEU A CA 1
ATOM 993 C C . LEU A 1 70 ? 57.968 39.413 140.985 1.00 39.95 199 LEU A C 1
ATOM 994 O O . LEU A 1 70 ? 59.151 39.612 141.282 1.00 38.38 199 LEU A O 1
ATOM 1010 N N . SER A 1 71 ? 57.057 40.389 140.993 1.00 39.82 200 SER A N 1
ATOM 1011 C CA . SER A 1 71 ? 57.427 41.731 141.429 1.00 43.72 200 SER A CA 1
ATOM 1012 C C . SER A 1 71 ? 57.751 41.754 142.919 1.00 43.43 200 SER A C 1
ATOM 1013 O O . SER A 1 71 ? 58.652 42.482 143.353 1.00 45.65 200 SER A O 1
ATOM 1021 N N . PHE A 1 72 ? 57.028 40.965 143.720 1.00 41.28 201 PHE A N 1
ATOM 1022 C CA . PHE A 1 72 ? 57.340 40.888 145.144 1.00 44.98 201 PHE A CA 1
ATOM 1023 C C . PHE A 1 72 ? 58.715 40.271 145.368 1.00 46.26 201 PHE A C 1
ATOM 1024 O O . PHE A 1 72 ? 59.444 40.681 146.279 1.00 45.19 201 PHE A O 1
ATOM 1041 N N . PHE A 1 73 ? 59.094 39.293 144.538 1.00 42.36 202 PHE A N 1
ATOM 1042 C CA . PHE A 1 73 ? 60.442 38.744 144.629 1.00 46.73 202 PHE A CA 1
ATOM 1043 C C . PHE A 1 73 ? 61.485 39.807 144.297 1.00 48.23 202 PHE A C 1
ATOM 1044 O O . PHE A 1 73 ? 62.499 39.932 144.994 1.00 50.41 202 PHE A O 1
ATOM 1061 N N . ALA A 1 74 ? 61.255 40.581 143.233 1.00 45.92 203 ALA A N 1
ATOM 1062 C CA . ALA A 1 74 ? 62.159 41.685 142.917 1.00 46.26 203 ALA A CA 1
ATOM 1063 C C . ALA A 1 74 ? 62.253 42.670 144.079 1.00 49.85 203 ALA A C 1
ATOM 1064 O O . ALA A 1 74 ? 63.340 43.168 144.395 1.00 51.13 203 ALA A O 1
ATOM 1071 N N . ALA A 1 75 ? 61.123 42.963 144.729 1.00 50.34 204 ALA A N 1
ATOM 1072 C CA . ALA A 1 75 ? 61.144 43.848 145.889 1.00 50.20 204 ALA A CA 1
ATOM 1073 C C . ALA A 1 75 ? 61.929 43.230 147.037 1.00 51.26 204 ALA A C 1
ATOM 1074 O O . ALA A 1 75 ? 62.654 43.932 147.755 1.00 49.79 204 ALA A O 1
ATOM 1081 N N . GLN A 1 76 ? 61.794 41.917 147.234 1.00 47.92 205 GLN A N 1
ATOM 1082 C CA . GLN A 1 76 ? 62.576 41.244 148.265 1.00 49.58 205 GLN A CA 1
ATOM 1083 C C . GLN A 1 76 ? 64.069 41.333 147.977 1.00 53.83 205 GLN A C 1
ATOM 1084 O O . GLN A 1 76 ? 64.885 41.281 148.906 1.00 48.30 205 GLN A O 1
ATOM 1098 N N . ALA A 1 77 ? 64.446 41.463 146.704 1.00 51.08 206 ALA A N 1
ATOM 1099 C CA . ALA A 1 77 ? 65.848 41.563 146.323 1.00 49.80 206 ALA A CA 1
ATOM 1100 C C . ALA A 1 77 ? 66.398 42.979 146.431 1.00 52.41 206 ALA A C 1
ATOM 1101 O O . ALA A 1 77 ? 67.616 43.158 146.328 1.00 59.05 206 ALA A O 1
ATOM 1108 N N . GLY A 1 78 ? 65.546 43.976 146.621 1.00 53.46 207 GLY A N 1
ATOM 1109 C CA . GLY A 1 78 ? 65.975 45.340 146.817 1.00 55.58 207 GLY A CA 1
ATOM 1110 C C . GLY A 1 78 ? 65.688 46.313 145.682 1.00 58.99 207 GLY A C 1
ATOM 1111 O O . GLY A 1 78 ? 66.299 47.390 145.652 1.00 61.94 207 GLY A O 1
ATOM 1115 N N . ALA A 1 79 ? 64.787 45.978 144.763 1.00 56.78 208 ALA A N 1
ATOM 1116 C CA . ALA A 1 79 ? 64.492 46.877 143.654 1.00 55.85 208 ALA A CA 1
ATOM 1117 C C . ALA A 1 79 ? 63.917 48.190 144.172 1.00 59.40 208 ALA A C 1
ATOM 1118 O O . ALA A 1 79 ? 63.128 48.215 145.121 1.00 55.90 208 ALA A O 1
ATOM 1125 N N . ARG A 1 80 ? 64.331 49.293 143.546 1.00 59.45 209 ARG A N 1
ATOM 1126 C CA . ARG A 1 80 ? 63.820 50.604 143.929 1.00 60.75 209 ARG A CA 1
ATOM 1127 C C . ARG A 1 80 ? 62.414 50.826 143.383 1.00 61.33 209 ARG A C 1
ATOM 1128 O O . ARG A 1 80 ? 61.524 51.286 144.106 1.00 58.55 209 ARG A O 1
ATOM 1149 N N . LYS A 1 81 ? 62.201 50.513 142.105 1.00 59.90 210 LYS A N 1
ATOM 1150 C CA . LYS A 1 81 ? 60.906 50.686 141.464 1.00 58.65 210 LYS A CA 1
ATOM 1151 C C . LYS A 1 81 ? 60.641 49.509 140.542 1.00 58.28 210 LYS A C 1
ATOM 1152 O O . LYS A 1 81 ? 61.535 49.064 139.816 1.00 57.03 210 LYS A O 1
ATOM 1171 N N . ILE A 1 82 ? 59.410 49.008 140.576 1.00 57.76 211 ILE A N 1
ATOM 1172 C CA . ILE A 1 82 ? 58.986 47.890 139.742 1.00 54.98 211 ILE A CA 1
ATOM 1173 C C . ILE A 1 82 ? 57.684 48.286 139.062 1.00 53.73 211 ILE A C 1
ATOM 1174 O O . ILE A 1 82 ? 56.711 48.643 139.738 1.00 53.29 211 ILE A O 1
ATOM 1190 N N . TYR A 1 83 ? 57.664 48.226 137.734 1.00 51.82 212 TYR A N 1
ATOM 1191 C CA . TYR A 1 83 ? 56.454 48.461 136.953 1.00 50.91 212 TYR A CA 1
ATOM 1192 C C . TYR A 1 83 ? 55.897 47.108 136.532 1.00 48.48 212 TYR A C 1
ATOM 1193 O O . TYR A 1 83 ? 56.488 46.420 135.695 1.00 50.85 212 TYR A O 1
ATOM 1211 N N . ALA A 1 84 ? 54.763 46.732 137.116 1.00 47.89 213 ALA A N 1
ATOM 1212 C CA . ALA A 1 84 ? 54.134 45.440 136.872 1.00 45.72 213 ALA A CA 1
ATOM 1213 C C . ALA A 1 84 ? 52.989 45.639 135.888 1.00 46.21 213 ALA A C 1
ATOM 1214 O O . ALA A 1 84 ? 51.943 46.191 136.246 1.00 45.90 213 ALA A O 1
ATOM 1221 N N . VAL A 1 85 ? 53.188 45.186 134.650 1.00 44.65 214 VAL A N 1
ATOM 1222 C CA . VAL A 1 85 ? 52.190 45.305 133.594 1.00 41.68 214 VAL A CA 1
ATOM 1223 C C . VAL A 1 85 ? 51.412 44.000 133.512 1.00 41.97 214 VAL A C 1
ATOM 1224 O O . VAL A 1 85 ? 52.003 42.912 133.505 1.00 42.98 214 VAL A O 1
ATOM 1237 N N . GLU A 1 86 ? 50.086 44.106 133.442 1.00 44.35 215 GLU A N 1
ATOM 1238 C CA . GLU A 1 86 ? 49.221 42.940 133.315 1.00 38.31 215 GLU A CA 1
ATOM 1239 C C . GLU A 1 86 ? 47.980 43.355 132.544 1.00 41.73 215 GLU A C 1
ATOM 1240 O O . GLU A 1 86 ? 47.393 44.403 132.829 1.00 43.53 215 GLU A O 1
ATOM 1252 N N . ALA A 1 87 ? 47.583 42.530 131.574 1.00 43.01 216 ALA A N 1
ATOM 1253 C CA . ALA A 1 87 ? 46.486 42.866 130.677 1.00 43.57 216 ALA A CA 1
ATOM 1254 C C . ALA A 1 87 ? 45.145 42.313 131.135 1.00 40.49 216 ALA A C 1
ATOM 1255 O O . ALA A 1 87 ? 44.102 42.891 130.809 1.00 40.73 216 ALA A O 1
ATOM 1262 N N . SER A 1 88 ? 45.143 41.203 131.864 1.00 42.06 217 SER A N 1
ATOM 1263 C CA . SER A 1 88 ? 43.907 40.637 132.373 1.00 43.07 217 SER A CA 1
ATOM 1264 C C . SER A 1 88 ? 43.415 41.437 133.578 1.00 39.84 217 SER A C 1
ATOM 1265 O O . SER A 1 88 ? 44.102 42.320 134.098 1.00 39.54 217 SER A O 1
ATOM 1273 N N . THR A 1 89 ? 42.205 41.105 134.035 1.00 39.41 218 THR A N 1
ATOM 1274 C CA . THR A 1 89 ? 41.660 41.742 135.230 1.00 40.77 218 THR A CA 1
ATOM 1275 C C . THR A 1 89 ? 42.406 41.343 136.495 1.00 41.68 218 THR A C 1
ATOM 1276 O O . THR A 1 89 ? 42.085 41.854 137.575 1.00 44.39 218 THR A O 1
ATOM 1287 N N . MET A 1 90 ? 43.381 40.437 136.392 1.00 40.50 219 MET A N 1
ATOM 1288 C CA . MET A 1 90 ? 44.238 40.139 137.531 1.00 43.67 219 MET A CA 1
ATOM 1289 C C . MET A 1 90 ? 45.031 41.361 137.970 1.00 40.48 219 MET A C 1
ATOM 1290 O O . MET A 1 90 ? 45.529 41.391 139.098 1.00 39.33 219 MET A O 1
ATOM 1304 N N . ALA A 1 91 ? 45.165 42.366 137.105 1.00 40.40 220 ALA A N 1
ATOM 1305 C CA . ALA A 1 91 ? 45.851 43.590 137.504 1.00 42.94 220 ALA A CA 1
ATOM 1306 C C . ALA A 1 91 ? 45.184 44.232 138.712 1.00 41.84 220 ALA A C 1
ATOM 1307 O O . ALA A 1 91 ? 45.863 44.864 139.527 1.00 42.74 220 ALA A O 1
ATOM 1314 N N . GLN A 1 92 ? 43.861 44.095 138.839 1.00 40.81 221 GLN A N 1
ATOM 1315 C CA . GLN A 1 92 ? 43.173 44.620 140.015 1.00 46.17 221 GLN A CA 1
ATOM 1316 C C . GLN A 1 92 ? 43.624 43.894 141.276 1.00 44.54 221 GLN A C 1
ATOM 1317 O O . GLN A 1 92 ? 43.976 44.524 142.282 1.00 42.43 221 GLN A O 1
ATOM 1331 N N . HIS A 1 93 ? 43.603 42.558 141.242 1.00 38.94 222 HIS A N 1
ATOM 1332 C CA . HIS A 1 93 ? 43.981 41.780 142.414 1.00 43.93 222 HIS A CA 1
ATOM 1333 C C . HIS A 1 93 ? 45.431 42.038 142.800 1.00 43.64 222 HIS A C 1
ATOM 1334 O O . HIS A 1 93 ? 45.769 42.060 143.990 1.00 47.58 222 HIS A O 1
ATOM 1348 N N . ALA A 1 94 ? 46.305 42.236 141.811 1.00 41.81 223 ALA A N 1
ATOM 1349 C CA . ALA A 1 94 ? 47.696 42.552 142.113 1.00 45.35 223 ALA A CA 1
ATOM 1350 C C . ALA A 1 94 ? 47.812 43.895 142.826 1.00 47.34 223 ALA A C 1
ATOM 1351 O O . ALA A 1 94 ? 48.618 44.048 143.754 1.00 44.18 223 ALA A O 1
ATOM 1358 N N . GLU A 1 95 ? 47.021 44.884 142.401 1.00 47.01 224 GLU A N 1
ATOM 1359 C CA . GLU A 1 95 ? 47.019 46.174 143.087 1.00 48.03 224 GLU A CA 1
ATOM 1360 C C . GLU A 1 95 ? 46.629 46.010 144.550 1.00 47.66 224 GLU A C 1
ATOM 1361 O O . GLU A 1 95 ? 47.241 46.618 145.434 1.00 46.99 224 GLU A O 1
ATOM 1373 N N . VAL A 1 96 ? 45.613 45.190 144.828 1.00 49.17 225 VAL A N 1
ATOM 1374 C CA . VAL A 1 96 ? 45.223 44.947 146.213 1.00 47.20 225 VAL A CA 1
ATOM 1375 C C . VAL A 1 96 ? 46.389 44.353 146.992 1.00 45.06 225 VAL A C 1
ATOM 1376 O O . VAL A 1 96 ? 46.655 44.748 148.130 1.00 45.97 225 VAL A O 1
ATOM 1389 N N . LEU A 1 97 ? 47.111 43.406 146.387 1.00 47.00 226 LEU A N 1
ATOM 1390 C CA . LEU A 1 97 ? 48.233 42.782 147.082 1.00 44.94 226 LEU A CA 1
ATOM 1391 C C . LEU A 1 97 ? 49.353 43.783 147.336 1.00 44.92 226 LEU A C 1
ATOM 1392 O O . LEU A 1 97 ? 50.019 43.726 148.375 1.00 43.71 226 LEU A O 1
ATOM 1408 N N . VAL A 1 98 ? 49.585 44.700 146.396 1.00 44.99 227 VAL A N 1
ATOM 1409 C CA . VAL A 1 98 ? 50.629 45.702 146.587 1.00 45.95 227 VAL A CA 1
ATOM 1410 C C . VAL A 1 98 ? 50.286 46.608 147.761 1.00 45.11 227 VAL A C 1
ATOM 1411 O O . VAL A 1 98 ? 51.159 46.977 148.554 1.00 47.38 227 VAL A O 1
ATOM 1424 N N . LYS A 1 99 ? 49.010 46.980 147.891 1.00 44.66 228 LYS A N 1
ATOM 1425 C CA . LYS A 1 99 ? 48.595 47.815 149.013 1.00 49.16 228 LYS A CA 1
ATOM 1426 C C . LYS A 1 99 ? 48.688 47.051 150.328 1.00 46.67 228 LYS A C 1
ATOM 1427 O O . LYS A 1 99 ? 49.255 47.547 151.307 1.00 50.38 228 LYS A O 1
ATOM 1446 N N . SER A 1 100 ? 48.136 45.835 150.368 1.00 45.39 229 SER A N 1
ATOM 1447 C CA . SER A 1 100 ? 48.120 45.078 151.615 1.00 46.59 229 SER A CA 1
ATOM 1448 C C . SER A 1 100 ? 49.528 44.750 152.093 1.00 47.29 229 SER A C 1
ATOM 1449 O O . SER A 1 100 ? 49.752 44.603 153.299 1.00 51.03 229 SER A O 1
ATOM 1457 N N . ASN A 1 101 ? 50.487 44.639 151.177 1.00 48.86 230 ASN A N 1
ATOM 1458 C CA . ASN A 1 101 ? 51.876 44.382 151.536 1.00 43.01 230 ASN A CA 1
ATOM 1459 C C . ASN A 1 101 ? 52.679 45.662 151.727 1.00 44.63 230 ASN A C 1
ATOM 1460 O O . ASN A 1 101 ? 53.902 45.595 151.883 1.00 46.36 230 ASN A O 1
ATOM 1471 N N . ASN A 1 102 ? 52.024 46.823 151.709 1.00 47.39 231 ASN A N 1
ATOM 1472 C CA . ASN A 1 102 ? 52.672 48.098 152.014 1.00 47.12 231 ASN A CA 1
ATOM 1473 C C . ASN A 1 102 ? 53.860 48.354 151.087 1.00 52.58 231 ASN A C 1
ATOM 1474 O O . ASN A 1 102 ? 54.951 48.732 151.525 1.00 48.52 231 ASN A O 1
ATOM 1485 N N . LEU A 1 103 ? 53.637 48.147 149.785 1.00 47.28 232 LEU A N 1
ATOM 1486 C CA . LEU A 1 103 ? 54.681 48.332 148.783 1.00 52.57 232 LEU A CA 1
ATOM 1487 C C . LEU A 1 103 ? 54.252 49.297 147.680 1.00 53.61 232 LEU A C 1
ATOM 1488 O O . LEU A 1 103 ? 54.828 49.277 146.586 1.00 49.46 232 LEU A O 1
ATOM 1504 N N . THR A 1 104 ? 53.266 50.157 147.948 1.00 53.10 233 THR A N 1
ATOM 1505 C CA . THR A 1 104 ? 52.785 51.067 146.914 1.00 55.79 233 THR A CA 1
ATOM 1506 C C . THR A 1 104 ? 53.881 52.014 146.439 1.00 59.03 233 THR A C 1
ATOM 1507 O O . THR A 1 104 ? 53.830 52.501 145.302 1.00 54.61 233 THR A O 1
ATOM 1518 N N . ASP A 1 105 ? 54.877 52.281 147.283 1.00 58.13 234 ASP A N 1
ATOM 1519 C CA . ASP A 1 105 ? 55.967 53.173 146.914 1.00 64.38 234 ASP A CA 1
ATOM 1520 C C . ASP A 1 105 ? 56.997 52.513 146.004 1.00 63.83 234 ASP A C 1
ATOM 1521 O O . ASP A 1 105 ? 57.862 53.214 145.467 1.00 63.18 234 ASP A O 1
ATOM 1530 N N . ARG A 1 106 ? 56.924 51.197 145.810 1.00 56.85 235 ARG A N 1
ATOM 1531 C CA . ARG A 1 106 ? 57.955 50.469 145.083 1.00 56.33 235 ARG A CA 1
ATOM 1532 C C . ARG A 1 106 ? 57.427 49.581 143.965 1.00 55.49 235 ARG A C 1
ATOM 1533 O O . ARG A 1 106 ? 58.214 49.207 143.085 1.00 55.00 235 ARG A O 1
ATOM 1554 N N . ILE A 1 107 ? 56.143 49.236 143.958 1.00 51.24 236 ILE A N 1
ATOM 1555 C CA . ILE A 1 107 ? 55.540 48.450 142.888 1.00 51.81 236 ILE A CA 1
ATOM 1556 C C . ILE A 1 107 ? 54.371 49.248 142.330 1.00 49.07 236 ILE A C 1
ATOM 1557 O O . ILE A 1 107 ? 53.436 49.590 143.066 1.00 48.36 236 ILE A O 1
ATOM 1573 N N . VAL A 1 108 ? 54.425 49.541 141.036 1.00 45.41 237 VAL A N 1
ATOM 1574 C CA . VAL A 1 108 ? 53.376 50.275 140.339 1.00 48.43 237 VAL A CA 1
ATOM 1575 C C . VAL A 1 108 ? 52.743 49.317 139.342 1.00 48.09 237 VAL A C 1
ATOM 1576 O O . VAL A 1 108 ? 53.393 48.887 138.381 1.00 53.31 237 VAL A O 1
ATOM 1589 N N . VAL A 1 109 ? 51.485 48.972 139.563 1.00 48.01 238 VAL A N 1
ATOM 1590 C CA . VAL A 1 109 ? 50.759 48.079 138.671 1.00 50.75 238 VAL A CA 1
ATOM 1591 C C . VAL A 1 109 ? 50.173 48.904 137.533 1.00 52.79 238 VAL A C 1
ATOM 1592 O O . VAL A 1 109 ? 49.464 49.891 137.768 1.00 48.37 238 VAL A O 1
ATOM 1605 N N . ILE A 1 110 ? 50.476 48.505 136.301 1.00 48.74 239 ILE A N 1
ATOM 1606 C CA . ILE A 1 110 ? 49.964 49.188 135.114 1.00 50.34 239 ILE A CA 1
ATOM 1607 C C . ILE A 1 110 ? 49.026 48.232 134.385 1.00 50.58 239 ILE A C 1
ATOM 1608 O O . ILE A 1 110 ? 49.495 47.297 133.717 1.00 50.43 239 ILE A O 1
ATOM 1624 N N . PRO A 1 111 ? 47.708 48.403 134.491 1.00 51.38 240 PRO A N 1
ATOM 1625 C CA . PRO A 1 111 ? 46.801 47.538 133.726 1.00 47.95 240 PRO A CA 1
ATOM 1626 C C . PRO A 1 111 ? 46.898 47.831 132.237 1.00 49.16 240 PRO A C 1
ATOM 1627 O O . PRO A 1 111 ? 47.032 48.981 131.816 1.00 52.19 240 PRO A O 1
ATOM 1638 N N . GLY A 1 112 ? 46.838 46.771 131.438 1.00 47.77 241 GLY A N 1
ATOM 1639 C CA . GLY A 1 112 ? 46.900 46.873 130.001 1.00 49.78 241 GLY A CA 1
ATOM 1640 C C . GLY A 1 112 ? 47.990 46.010 129.411 1.00 49.61 241 GLY A C 1
ATOM 1641 O O . GLY A 1 112 ? 48.777 45.373 130.110 1.00 48.76 241 GLY A O 1
ATOM 1645 N N . LYS A 1 113 ? 48.029 45.996 128.083 1.00 52.75 242 LYS A N 1
ATOM 1646 C CA . LYS A 1 113 ? 48.988 45.192 127.345 1.00 51.49 242 LYS A CA 1
ATOM 1647 C C . LYS A 1 113 ? 50.317 45.923 127.240 1.00 49.56 242 LYS A C 1
ATOM 1648 O O . LYS A 1 113 ? 50.361 47.127 126.975 1.00 50.77 242 LYS A O 1
ATOM 1667 N N . VAL A 1 114 ? 51.409 45.184 127.455 1.00 46.69 243 VAL A N 1
ATOM 1668 C CA . VAL A 1 114 ? 52.735 45.787 127.418 1.00 48.57 243 VAL A CA 1
ATOM 1669 C C . VAL A 1 114 ? 52.995 46.480 126.087 1.00 48.91 243 VAL A C 1
ATOM 1670 O O . VAL A 1 114 ? 53.842 47.377 126.011 1.00 49.15 243 VAL A O 1
ATOM 1683 N N . GLU A 1 115 ? 52.284 46.087 125.030 1.00 45.91 244 GLU A N 1
ATOM 1684 C CA . GLU A 1 115 ? 52.423 46.737 123.736 1.00 50.05 244 GLU A CA 1
ATOM 1685 C C . GLU A 1 115 ? 51.697 48.073 123.663 1.00 50.88 244 GLU A C 1
ATOM 1686 O O . GLU A 1 115 ? 51.917 48.822 122.710 1.00 46.59 244 GLU A O 1
ATOM 1698 N N . GLU A 1 116 ? 50.853 48.398 124.648 1.00 48.52 245 GLU A N 1
ATOM 1699 C CA . GLU A 1 116 ? 49.999 49.572 124.570 1.00 52.11 245 GLU A CA 1
ATOM 1700 C C . GLU A 1 116 ? 50.140 50.543 125.736 1.00 53.13 245 GLU A C 1
ATOM 1701 O O . GLU A 1 116 ? 49.709 51.693 125.606 1.00 53.95 245 GLU A O 1
ATOM 1713 N N . VAL A 1 117 ? 50.731 50.127 126.857 1.00 51.11 246 VAL A N 1
ATOM 1714 C CA . VAL A 1 117 ? 50.865 51.008 128.014 1.00 51.08 246 VAL A CA 1
ATOM 1715 C C . VAL A 1 117 ? 52.072 51.923 127.834 1.00 57.14 246 VAL A C 1
ATOM 1716 O O . VAL A 1 117 ? 52.829 51.788 126.868 1.00 50.37 246 VAL A O 1
ATOM 1729 N N . SER A 1 118 ? 52.256 52.859 128.767 1.00 61.27 247 SER A N 1
ATOM 1730 C CA . SER A 1 118 ? 53.390 53.772 128.760 1.00 61.87 247 SER A CA 1
ATOM 1731 C C . SER A 1 118 ? 54.105 53.683 130.099 1.00 60.15 247 SER A C 1
ATOM 1732 O O . SER A 1 118 ? 53.460 53.717 131.152 1.00 67.94 247 SER A O 1
ATOM 1740 N N . LEU A 1 119 ? 55.432 53.559 130.056 1.00 59.06 248 LEU A N 1
ATOM 1741 C CA . LEU A 1 119 ? 56.220 53.568 131.282 1.00 60.25 248 LEU A CA 1
ATOM 1742 C C . LEU A 1 119 ? 56.856 54.937 131.497 1.00 59.38 248 LEU A C 1
ATOM 1743 O O . LEU A 1 119 ? 57.384 55.533 130.550 1.00 58.14 248 LEU A O 1
ATOM 1759 N N . PRO A 1 120 ? 56.837 55.469 132.723 1.00 57.21 249 PRO A N 1
ATOM 1760 C CA . PRO A 1 120 ? 57.427 56.797 132.952 1.00 58.14 249 PRO A CA 1
ATOM 1761 C C . PRO A 1 120 ? 58.932 56.846 132.751 1.00 58.85 249 PRO A C 1
ATOM 1762 O O . PRO A 1 120 ? 59.492 57.949 132.721 1.00 58.82 249 PRO A O 1
ATOM 1773 N N . GLU A 1 121 ? 59.603 55.704 132.616 1.00 60.74 250 GLU A N 1
ATOM 1774 C CA . GLU A 1 121 ? 61.053 55.688 132.485 1.00 59.74 250 GLU A CA 1
ATOM 1775 C C . GLU A 1 121 ? 61.490 54.331 131.955 1.00 60.10 250 GLU A C 1
ATOM 1776 O O . GLU A 1 121 ? 60.697 53.393 131.858 1.00 56.44 250 GLU A O 1
ATOM 1788 N N . GLN A 1 122 ? 62.773 54.242 131.616 1.00 61.99 251 GLN A N 1
ATOM 1789 C CA . GLN A 1 122 ? 63.386 52.994 131.188 1.00 61.05 251 GLN A CA 1
ATOM 1790 C C . GLN A 1 122 ? 63.838 52.193 132.405 1.00 60.46 251 GLN A C 1
ATOM 1791 O O . GLN A 1 122 ? 64.072 52.737 133.486 1.00 60.46 251 GLN A O 1
ATOM 1805 N N . VAL A 1 123 ? 63.962 50.881 132.213 1.00 60.40 252 VAL A N 1
ATOM 1806 C CA . VAL A 1 123 ? 64.246 49.964 133.308 1.00 58.95 252 VAL A CA 1
ATOM 1807 C C . VAL A 1 123 ? 65.602 49.306 133.087 1.00 57.79 252 VAL A C 1
ATOM 1808 O O . VAL A 1 123 ? 66.131 49.259 131.973 1.00 58.06 252 VAL A O 1
ATOM 1821 N N . ASP A 1 124 ? 66.164 48.794 134.184 1.00 57.38 253 ASP A N 1
ATOM 1822 C CA . ASP A 1 124 ? 67.452 48.114 134.156 1.00 54.21 253 ASP A CA 1
ATOM 1823 C C . ASP A 1 124 ? 67.324 46.631 133.847 1.00 52.19 253 ASP A C 1
ATOM 1824 O O . ASP A 1 124 ? 68.263 46.034 133.308 1.00 51.40 253 ASP A O 1
ATOM 1833 N N . ILE A 1 125 ? 66.191 46.023 134.183 1.00 49.39 254 ILE A N 1
ATOM 1834 C CA . ILE A 1 125 ? 66.005 44.585 134.024 1.00 51.99 254 ILE A CA 1
ATOM 1835 C C . ILE A 1 125 ? 64.523 44.304 133.821 1.00 47.84 254 ILE A C 1
ATOM 1836 O O . ILE A 1 125 ? 63.668 44.907 134.476 1.00 48.29 254 ILE A O 1
ATOM 1852 N N . ILE A 1 126 ? 64.224 43.386 132.903 1.00 46.57 255 ILE A N 1
ATOM 1853 C CA . ILE A 1 126 ? 62.869 42.908 132.658 1.00 45.39 255 ILE A CA 1
ATOM 1854 C C . ILE A 1 126 ? 62.764 41.492 133.203 1.00 42.31 255 ILE A C 1
ATOM 1855 O O . ILE A 1 126 ? 63.626 40.650 132.926 1.00 48.82 255 ILE A O 1
ATOM 1871 N N . ILE A 1 127 ? 61.707 41.229 133.968 1.00 43.00 256 ILE A N 1
ATOM 1872 C CA . ILE A 1 127 ? 61.380 39.885 134.424 1.00 43.62 256 ILE A CA 1
ATOM 1873 C C . ILE A 1 127 ? 60.029 39.508 133.836 1.00 39.28 256 ILE A C 1
ATOM 1874 O O . ILE A 1 127 ? 59.168 40.363 133.605 1.00 42.12 256 ILE A O 1
ATOM 1890 N N . SER A 1 128 ? 59.844 38.217 133.593 1.00 37.33 257 SER A N 1
ATOM 1891 C CA . SER A 1 128 ? 58.580 37.733 133.064 1.00 37.36 257 SER A CA 1
ATOM 1892 C C . SER A 1 128 ? 58.575 36.214 133.122 1.00 41.02 257 SER A C 1
ATOM 1893 O O . SER A 1 128 ? 59.624 35.574 133.244 1.00 40.27 257 SER A O 1
ATOM 1901 N N . GLU A 1 129 ? 57.372 35.647 133.035 1.00 37.19 258 GLU A N 1
ATOM 1902 C CA . GLU A 1 129 ? 57.165 34.212 132.857 1.00 41.14 258 GLU A CA 1
ATOM 1903 C C . GLU A 1 129 ? 56.332 34.029 131.589 1.00 43.27 258 GLU A C 1
ATOM 1904 O O . GLU A 1 129 ? 55.127 33.742 131.654 1.00 45.46 258 GLU A O 1
ATOM 1916 N N . PRO A 1 130 ? 56.943 34.202 130.418 1.00 44.69 259 PRO A N 1
ATOM 1917 C CA . PRO A 1 130 ? 56.208 34.129 129.148 1.00 43.97 259 PRO A CA 1
ATOM 1918 C C . PRO A 1 130 ? 56.179 32.758 128.484 1.00 47.18 259 PRO A C 1
ATOM 1919 O O . PRO A 1 130 ? 55.772 32.676 127.319 1.00 40.61 259 PRO A O 1
ATOM 1930 N N . MET A 1 131 ? 56.595 31.695 129.167 1.00 42.08 260 MET A N 1
ATOM 1931 C CA . MET A 1 131 ? 56.672 30.385 128.540 1.00 41.53 260 MET A CA 1
ATOM 1932 C C . MET A 1 131 ? 55.310 29.702 128.562 1.00 40.24 260 MET A C 1
ATOM 1933 O O . MET A 1 131 ? 54.683 29.578 129.619 1.00 36.92 260 MET A O 1
ATOM 1947 N N . GLY A 1 132 ? 54.850 29.270 127.388 1.00 37.88 261 GLY A N 1
ATOM 1948 C CA . GLY A 1 132 ? 53.757 28.329 127.287 1.00 38.58 261 GLY A CA 1
ATOM 1949 C C . GLY A 1 132 ? 54.296 26.920 127.094 1.00 37.22 261 GLY A C 1
ATOM 1950 O O . GLY A 1 132 ? 55.500 26.687 127.042 1.00 33.13 261 GLY A O 1
ATOM 1954 N N . TYR A 1 133 ? 53.377 25.965 126.990 1.00 34.68 262 TYR A N 1
ATOM 1955 C CA . TYR A 1 133 ? 53.807 24.595 126.740 1.00 35.54 262 TYR A CA 1
ATOM 1956 C C . TYR A 1 133 ? 54.433 24.512 125.354 1.00 38.86 262 TYR A C 1
ATOM 1957 O O . TYR A 1 133 ? 54.019 25.213 124.426 1.00 39.15 262 TYR A O 1
ATOM 1975 N N . MET A 1 134 ? 55.463 23.673 125.224 1.00 39.74 263 MET A N 1
ATOM 1976 C CA . MET A 1 134 ? 56.363 23.685 124.071 1.00 41.53 263 MET A CA 1
ATOM 1977 C C . MET A 1 134 ? 57.063 25.039 123.937 1.00 40.39 263 MET A C 1
ATOM 1978 O O . MET A 1 134 ? 57.565 25.387 122.861 1.00 38.36 263 MET A O 1
ATOM 1992 N N . LEU A 1 135 ? 57.087 25.804 125.032 1.00 37.90 264 LEU A N 1
ATOM 1993 C CA . LEU A 1 135 ? 57.737 27.106 125.132 1.00 37.40 264 LEU A CA 1
ATOM 1994 C C . LEU A 1 135 ? 56.971 28.201 124.397 1.00 39.30 264 LEU A C 1
ATOM 1995 O O . LEU A 1 135 ? 56.683 29.253 124.979 1.00 35.72 264 LEU A O 1
ATOM 2011 N N . PHE A 1 136 ? 56.633 27.967 123.130 1.00 38.44 265 PHE A N 1
ATOM 2012 C CA . PHE A 1 136 ? 56.178 29.041 122.257 1.00 39.45 265 PHE A CA 1
ATOM 2013 C C . PHE A 1 136 ? 54.675 29.287 122.295 1.00 35.52 265 PHE A C 1
ATOM 2014 O O . PHE A 1 136 ? 54.239 30.369 121.887 1.00 35.84 265 PHE A O 1
ATOM 2031 N N . ASN A 1 137 ? 53.874 28.330 122.756 1.00 34.86 266 ASN A N 1
ATOM 2032 C CA . ASN A 1 137 ? 52.430 28.536 122.781 1.00 36.54 266 ASN A CA 1
ATOM 2033 C C . ASN A 1 137 ? 52.088 29.807 123.552 1.00 34.57 266 ASN A C 1
ATOM 2034 O O . ASN A 1 137 ? 52.795 30.198 124.485 1.00 34.83 266 ASN A O 1
ATOM 2045 N N . GLU A 1 138 ? 50.983 30.445 123.141 1.00 34.24 267 GLU A N 1
ATOM 2046 C CA . GLU A 1 138 ? 50.485 31.704 123.689 1.00 34.10 267 GLU A CA 1
ATOM 2047 C C . GLU A 1 138 ? 51.153 32.905 123.026 1.00 34.95 267 GLU A C 1
ATOM 2048 O O . GLU A 1 138 ? 50.593 34.006 123.022 1.00 35.21 267 GLU A O 1
ATOM 2060 N N . ARG A 1 139 ? 52.348 32.708 122.468 1.00 35.51 268 ARG A N 1
ATOM 2061 C CA . ARG A 1 139 ? 53.078 33.767 121.774 1.00 36.53 268 ARG A CA 1
ATOM 2062 C C . ARG A 1 139 ? 53.408 34.935 122.703 1.00 36.48 268 ARG A C 1
ATOM 2063 O O . ARG A 1 139 ? 53.585 36.070 122.261 1.00 37.34 268 ARG A O 1
ATOM 2084 N N . MET A 1 140 ? 53.508 34.679 124.009 1.00 37.76 269 MET A N 1
ATOM 2085 C CA . MET A 1 140 ? 53.868 35.753 124.927 1.00 37.41 269 MET A CA 1
ATOM 2086 C C . MET A 1 140 ? 55.350 36.087 124.856 1.00 38.77 269 MET A C 1
ATOM 2087 O O . MET A 1 140 ? 55.749 37.181 125.271 1.00 39.69 269 MET A O 1
ATOM 2101 N N . LEU A 1 141 ? 56.172 35.172 124.332 1.00 36.68 270 LEU A N 1
ATOM 2102 C CA . LEU A 1 141 ? 57.577 35.486 124.098 1.00 41.63 270 LEU A CA 1
ATOM 2103 C C . LEU A 1 141 ? 57.734 36.753 123.265 1.00 41.49 270 LEU A C 1
ATOM 2104 O O . LEU A 1 141 ? 58.678 37.523 123.475 1.00 40.06 270 LEU A O 1
ATOM 2120 N N . GLU A 1 142 ? 56.819 36.994 122.322 1.00 39.11 271 GLU A N 1
ATOM 2121 C CA . GLU A 1 142 ? 56.925 38.191 121.492 1.00 43.55 271 GLU A CA 1
ATOM 2122 C C . GLU A 1 142 ? 56.616 39.449 122.296 1.00 40.89 271 GLU A C 1
ATOM 2123 O O . GLU A 1 142 ? 57.253 40.491 122.095 1.00 43.56 271 GLU A O 1
ATOM 2135 N N . SER A 1 143 ? 55.643 39.373 123.207 1.00 41.62 272 SER A N 1
ATOM 2136 C CA . SER A 1 143 ? 55.400 40.485 124.121 1.00 42.16 272 SER A CA 1
ATOM 2137 C C . SER A 1 143 ? 56.601 40.709 125.032 1.00 44.23 272 SER A C 1
ATOM 2138 O O . SER A 1 143 ? 56.960 41.854 125.339 1.00 40.67 272 SER A O 1
ATOM 2146 N N . TYR A 1 144 ? 57.232 39.620 125.474 1.00 40.73 273 TYR A N 1
ATOM 2147 C CA . TYR A 1 144 ? 58.444 39.724 126.279 1.00 39.48 273 TYR A CA 1
ATOM 2148 C C . TYR A 1 144 ? 59.563 40.414 125.506 1.00 42.45 273 TYR A C 1
ATOM 2149 O O . TYR A 1 144 ? 60.254 41.287 126.043 1.00 41.91 273 TYR A O 1
ATOM 2167 N N . LEU A 1 145 ? 59.748 40.047 124.235 1.00 45.34 274 LEU A N 1
ATOM 2168 C CA . LEU A 1 145 ? 60.773 40.695 123.421 1.00 43.22 274 LEU A CA 1
ATOM 2169 C C . LEU A 1 145 ? 60.369 42.118 123.058 1.00 44.29 274 LEU A C 1
ATOM 2170 O O . LEU A 1 145 ? 61.217 43.017 123.003 1.00 45.71 274 LEU A O 1
ATOM 2186 N N . HIS A 1 146 ? 59.076 42.338 122.805 1.00 43.77 275 HIS A N 1
ATOM 2187 C CA . HIS A 1 146 ? 58.590 43.686 122.537 1.00 45.77 275 HIS A CA 1
ATOM 2188 C C . HIS A 1 146 ? 58.930 44.633 123.682 1.00 47.12 275 HIS A C 1
ATOM 2189 O O . HIS A 1 146 ? 59.249 45.807 123.455 1.00 48.80 275 HIS A O 1
ATOM 2203 N N . ALA A 1 147 ? 58.872 44.140 124.921 1.00 47.44 276 ALA A N 1
ATOM 2204 C CA . ALA A 1 147 ? 59.119 44.986 126.081 1.00 45.66 276 ALA A CA 1
ATOM 2205 C C . ALA A 1 147 ? 60.546 45.510 126.144 1.00 47.84 276 ALA A C 1
ATOM 2206 O O . ALA A 1 147 ? 60.820 46.394 126.963 1.00 50.18 276 ALA A O 1
ATOM 2213 N N . LYS A 1 148 ? 61.456 44.998 125.310 1.00 49.34 277 LYS A N 1
ATOM 2214 C CA . LYS A 1 148 ? 62.826 45.499 125.303 1.00 51.00 277 LYS A CA 1
ATOM 2215 C C . LYS A 1 148 ? 62.919 46.947 124.844 1.00 51.24 277 LYS A C 1
ATOM 2216 O O . LYS A 1 148 ? 63.989 47.553 124.973 1.00 51.41 277 LYS A O 1
ATOM 2235 N N . LYS A 1 149 ? 61.836 47.512 124.308 1.00 51.17 278 LYS A N 1
ATOM 2236 C CA . LYS A 1 149 ? 61.813 48.934 123.991 1.00 53.05 278 LYS A CA 1
ATOM 2237 C C . LYS A 1 149 ? 61.902 49.807 125.237 1.00 56.04 278 LYS A C 1
ATOM 2238 O O . LYS A 1 149 ? 62.178 51.007 125.114 1.00 53.90 278 LYS A O 1
ATOM 2257 N N . TYR A 1 150 ? 61.685 49.235 126.421 1.00 53.00 279 TYR A N 1
ATOM 2258 C CA . TYR A 1 150 ? 61.821 49.941 127.686 1.00 55.64 279 TYR A CA 1
ATOM 2259 C C . TYR A 1 150 ? 63.131 49.631 128.398 1.00 61.71 279 TYR A C 1
ATOM 2260 O O . TYR A 1 150 ? 63.388 50.192 129.468 1.00 60.28 279 TYR A O 1
ATOM 2278 N N . LEU A 1 151 ? 63.957 48.750 127.839 1.00 60.26 280 LEU A N 1
ATOM 2279 C CA . LEU A 1 151 ? 65.184 48.315 128.490 1.00 55.88 280 LEU A CA 1
ATOM 2280 C C . LEU A 1 151 ? 66.321 49.276 128.175 1.00 59.06 280 LEU A C 1
ATOM 2281 O O . LEU A 1 151 ? 66.486 49.712 127.034 1.00 57.96 280 LEU A O 1
ATOM 2297 N N . LYS A 1 152 ? 67.106 49.608 129.199 1.00 63.05 281 LYS A N 1
ATOM 2298 C CA . LYS A 1 152 ? 68.299 50.404 128.978 1.00 62.13 281 LYS A CA 1
ATOM 2299 C C . LYS A 1 152 ? 69.288 49.613 128.122 1.00 64.86 281 LYS A C 1
ATOM 2300 O O . LYS A 1 152 ? 69.213 48.383 128.045 1.00 63.18 281 LYS A O 1
ATOM 2319 N N . PRO A 1 153 ? 70.221 50.303 127.460 1.00 65.03 282 PRO A N 1
ATOM 2320 C CA . PRO A 1 153 ? 71.109 49.605 126.511 1.00 74.36 282 PRO A CA 1
ATOM 2321 C C . PRO A 1 153 ? 71.755 48.341 127.058 1.00 77.63 282 PRO A C 1
ATOM 2322 O O . PRO A 1 153 ? 71.759 47.308 126.375 1.00 82.58 282 PRO A O 1
ATOM 2333 N N . SER A 1 154 ? 72.307 48.391 128.271 1.00 78.79 283 SER A N 1
ATOM 2334 C CA . SER A 1 154 ? 72.987 47.249 128.872 1.00 82.80 283 SER A CA 1
ATOM 2335 C C . SER A 1 154 ? 72.115 46.521 129.892 1.00 76.60 283 SER A C 1
ATOM 2336 O O . SER A 1 154 ? 72.636 45.879 130.811 1.00 74.33 283 SER A O 1
ATOM 2344 N N . GLY A 1 155 ? 70.795 46.601 129.744 1.00 65.52 284 GLY A N 1
ATOM 2345 C CA . GLY A 1 155 ? 69.911 45.946 130.677 1.00 60.78 284 GLY A CA 1
ATOM 2346 C C . GLY A 1 155 ? 69.847 44.443 130.472 1.00 58.83 284 GLY A C 1
ATOM 2347 O O . GLY A 1 155 ? 70.187 43.907 129.416 1.00 59.75 284 GLY A O 1
ATOM 2351 N N . ASN A 1 156 ? 69.385 43.755 131.508 1.00 56.07 285 ASN A N 1
ATOM 2352 C CA . ASN A 1 156 ? 69.307 42.303 131.525 1.00 54.27 285 ASN A CA 1
ATOM 2353 C C . ASN A 1 156 ? 67.859 41.850 131.382 1.00 53.29 285 ASN A C 1
ATOM 2354 O O . ASN A 1 156 ? 66.919 42.647 131.437 1.00 52.83 285 ASN A O 1
ATOM 2365 N N . MET A 1 157 ? 67.689 40.541 131.205 1.00 53.43 286 MET A N 1
ATOM 2366 C CA . MET A 1 157 ? 66.368 39.942 131.070 1.00 52.86 286 MET A CA 1
ATOM 2367 C C . MET A 1 157 ? 66.323 38.626 131.829 1.00 51.35 286 MET A C 1
ATOM 2368 O O . MET A 1 157 ? 67.217 37.788 131.681 1.00 51.55 286 MET A O 1
ATOM 2382 N N . PHE A 1 158 ? 65.272 38.448 132.625 1.00 49.28 287 PHE A N 1
ATOM 2383 C CA . PHE A 1 158 ? 65.087 37.262 133.462 1.00 49.63 287 PHE A CA 1
ATOM 2384 C C . PHE A 1 158 ? 63.757 36.614 133.098 1.00 47.20 287 PHE A C 1
ATOM 2385 O O . PHE A 1 158 ? 62.691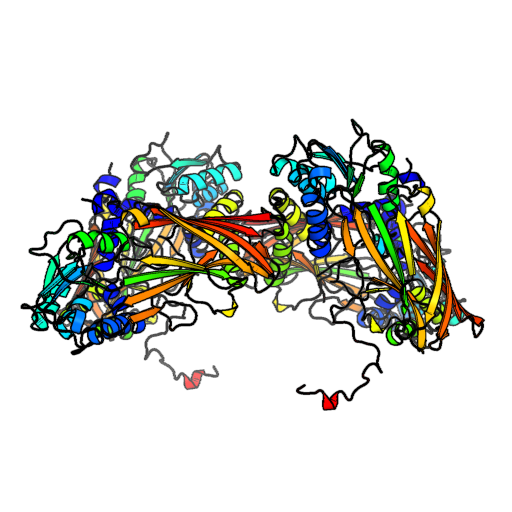 37.120 133.495 1.00 47.27 287 PHE A O 1
ATOM 2402 N N . PRO A 1 159 ? 63.750 35.489 132.364 1.00 43.50 288 PRO A N 1
ATOM 2403 C CA . PRO A 1 159 ? 64.903 34.697 131.915 1.00 47.88 288 PRO A CA 1
ATOM 2404 C C . PRO A 1 159 ? 65.654 35.289 130.718 1.00 46.99 288 PRO A C 1
ATOM 2405 O O . PRO A 1 159 ? 65.117 36.116 129.982 1.00 43.67 288 PRO A O 1
ATOM 2416 N N . THR A 1 160 ? 66.900 34.851 130.542 1.00 45.72 289 THR A N 1
ATOM 2417 C CA . THR A 1 160 ? 67.799 35.415 129.548 1.00 47.00 289 THR A CA 1
ATOM 2418 C C . THR A 1 160 ? 67.783 34.636 128.239 1.00 49.10 289 THR A C 1
ATOM 2419 O O . THR A 1 160 ? 67.813 35.241 127.161 1.00 47.12 289 THR A O 1
ATOM 2430 N N . ILE A 1 161 ? 67.737 33.303 128.309 1.00 47.96 290 ILE A N 1
ATOM 2431 C CA . ILE A 1 161 ? 67.715 32.455 127.126 1.00 47.80 290 ILE A CA 1
ATOM 2432 C C . ILE A 1 161 ? 66.719 31.327 127.349 1.00 47.17 290 ILE A C 1
ATOM 2433 O O . ILE A 1 161 ? 66.351 31.000 128.477 1.00 44.03 290 ILE A O 1
ATOM 2449 N N . GLY A 1 162 ? 66.281 30.731 126.241 1.00 46.83 291 GLY A N 1
ATOM 2450 C CA . GLY A 1 162 ? 65.400 29.593 126.287 1.00 45.99 291 GLY A CA 1
ATOM 2451 C C . GLY A 1 162 ? 65.846 28.523 125.319 1.00 45.97 291 GLY A C 1
ATOM 2452 O O . GLY A 1 162 ? 66.230 28.821 124.183 1.00 42.27 291 GLY A O 1
ATOM 2456 N N . ASP A 1 163 ? 65.810 27.272 125.766 1.00 43.24 292 ASP A N 1
ATOM 2457 C CA . ASP A 1 163 ? 66.237 26.124 124.985 1.00 43.37 292 ASP A CA 1
ATOM 2458 C C . ASP A 1 163 ? 65.058 25.179 124.814 1.00 42.26 292 ASP A C 1
ATOM 2459 O O . ASP A 1 163 ? 64.511 24.681 125.802 1.00 43.06 292 ASP A O 1
ATOM 2468 N N . VAL A 1 164 ? 64.679 24.923 123.567 1.00 39.72 293 VAL A N 1
ATOM 2469 C CA . VAL A 1 164 ? 63.703 23.891 123.227 1.00 43.83 293 VAL A CA 1
ATOM 2470 C C . VAL A 1 164 ? 64.466 22.648 122.795 1.00 42.79 293 VAL A C 1
ATOM 2471 O O . VAL A 1 164 ? 65.336 22.721 121.920 1.00 47.99 293 VAL A O 1
ATOM 2484 N N . HIS A 1 165 ? 64.142 21.507 123.400 1.00 40.01 294 HIS A N 1
ATOM 2485 C CA . HIS A 1 165 ? 64.780 20.238 123.077 1.00 39.36 294 HIS A CA 1
ATOM 2486 C C . HIS A 1 165 ? 63.799 19.343 122.337 1.00 40.67 294 HIS A C 1
ATOM 2487 O O . HIS A 1 165 ? 62.638 19.222 122.741 1.00 38.75 294 HIS A O 1
ATOM 2501 N N . LEU A 1 166 ? 64.269 18.729 121.252 1.00 42.88 295 LEU A N 1
ATOM 2502 C CA . LEU A 1 166 ? 63.501 17.769 120.473 1.00 39.71 295 LEU A CA 1
ATOM 2503 C C . LEU A 1 166 ? 64.199 16.418 120.520 1.00 39.43 295 LEU A C 1
ATOM 2504 O O . LEU A 1 166 ? 65.432 16.349 120.499 1.00 39.16 295 LEU A O 1
ATOM 2520 N N . ALA A 1 167 ? 63.412 15.341 120.552 1.00 38.10 296 ALA A N 1
ATOM 2521 C CA . ALA A 1 167 ? 63.991 14.006 120.524 1.00 39.27 296 ALA A CA 1
ATOM 2522 C C . ALA A 1 167 ? 62.964 13.028 119.987 1.00 37.20 296 ALA A C 1
ATOM 2523 O O . ALA A 1 167 ? 61.782 13.142 120.338 1.00 38.32 296 ALA A O 1
ATOM 2530 N N . PRO A 1 168 ? 63.357 12.074 119.149 1.00 41.49 297 PRO A N 1
ATOM 2531 C CA . PRO A 1 168 ? 62.390 11.082 118.669 1.00 39.16 297 PRO A CA 1
ATOM 2532 C C . PRO A 1 168 ? 62.060 10.078 119.760 1.00 41.54 297 PRO A C 1
ATOM 2533 O O . PRO A 1 168 ? 62.904 9.724 120.589 1.00 40.36 297 PRO A O 1
ATOM 2544 N N . PHE A 1 169 ? 60.808 9.620 119.755 1.00 40.35 298 PHE A N 1
ATOM 2545 C CA . PHE A 1 169 ? 60.338 8.663 120.742 1.00 42.13 298 PHE A CA 1
ATOM 2546 C C . PHE A 1 169 ? 59.618 7.510 120.056 1.00 39.28 298 PHE A C 1
ATOM 2547 O O . PHE A 1 169 ? 59.150 7.625 118.924 1.00 40.34 298 PHE A O 1
ATOM 2564 N N . THR A 1 170 ? 59.541 6.390 120.772 1.00 40.48 299 THR A N 1
ATOM 2565 C CA . THR A 1 170 ? 58.715 5.250 120.401 1.00 37.18 299 THR A CA 1
ATOM 2566 C C . THR A 1 170 ? 57.662 5.049 121.482 1.00 40.52 299 THR A C 1
ATOM 2567 O O . THR A 1 170 ? 57.988 5.019 122.672 1.00 40.14 299 THR A O 1
ATOM 2578 N N . ASP A 1 171 ? 56.403 4.926 121.066 1.00 38.37 300 ASP A N 1
ATOM 2579 C CA . ASP A 1 171 ? 55.306 4.695 122.007 1.00 37.03 300 ASP A CA 1
ATOM 2580 C C . ASP A 1 171 ? 54.172 4.048 121.204 1.00 35.91 300 ASP A C 1
ATOM 2581 O O . ASP A 1 171 ? 53.285 4.740 120.704 1.00 32.37 300 ASP A O 1
ATOM 2590 N N . GLU A 1 172 ? 54.223 2.719 121.089 1.00 34.00 301 GLU A N 1
ATOM 2591 C CA . GLU A 1 172 ? 53.239 2.014 120.276 1.00 38.89 301 GLU A CA 1
ATOM 2592 C C . GLU A 1 172 ? 51.827 2.239 120.798 1.00 41.53 301 GLU A C 1
ATOM 2593 O O . GLU A 1 172 ? 50.881 2.394 120.013 1.00 39.86 301 GLU A O 1
ATOM 2605 N N . GLN A 1 173 ? 51.664 2.270 122.122 1.00 39.84 302 GLN A N 1
ATOM 2606 C CA . GLN A 1 173 ? 50.339 2.465 122.702 1.00 39.33 302 GLN A CA 1
ATOM 2607 C C . GLN A 1 173 ? 49.755 3.810 122.289 1.00 37.71 302 GLN A C 1
ATOM 2608 O O . GLN A 1 173 ? 48.598 3.892 121.860 1.00 38.51 302 GLN A O 1
ATOM 2622 N N . LEU A 1 174 ? 50.540 4.882 122.422 1.00 36.19 303 LEU A N 1
ATOM 2623 C CA . LEU A 1 174 ? 50.052 6.208 122.053 1.00 37.15 303 LEU A CA 1
ATOM 2624 C C . LEU A 1 174 ? 49.595 6.241 120.602 1.00 37.98 303 LEU A C 1
ATOM 2625 O O . LEU A 1 174 ? 48.516 6.759 120.288 1.00 36.46 303 LEU A O 1
ATOM 2641 N N . TYR A 1 175 ? 50.414 5.699 119.697 1.00 35.95 304 TYR A N 1
ATOM 2642 C CA . TYR A 1 175 ? 50.066 5.714 118.281 1.00 38.26 304 TYR A CA 1
ATOM 2643 C C . TYR A 1 175 ? 48.798 4.914 118.025 1.00 41.00 304 TYR A C 1
ATOM 2644 O O . TYR A 1 175 ? 47.882 5.378 117.337 1.00 39.16 304 TYR A O 1
ATOM 2662 N N . MET A 1 176 ? 48.730 3.701 118.573 1.00 45.51 305 MET A N 1
ATOM 2663 C CA . MET A 1 176 ? 47.589 2.832 118.306 1.00 45.02 305 MET A CA 1
ATOM 2664 C C . MET A 1 176 ? 46.308 3.385 118.912 1.00 44.08 305 MET A C 1
ATOM 2665 O O . MET A 1 176 ? 45.220 3.168 118.366 1.00 42.27 305 MET A O 1
ATOM 2679 N N . GLU A 1 177 ? 46.417 4.101 120.032 1.00 41.35 306 GLU A N 1
ATOM 2680 C CA . GLU A 1 177 ? 45.236 4.672 120.672 1.00 40.93 306 GLU A CA 1
ATOM 2681 C C . GLU A 1 177 ? 44.497 5.626 119.742 1.00 40.18 306 GLU A C 1
ATOM 2682 O O . GLU A 1 177 ? 43.276 5.776 119.854 1.00 39.06 306 GLU A O 1
ATOM 2694 N N . GLN A 1 178 ? 45.211 6.275 118.818 1.00 36.76 307 GLN A N 1
ATOM 2695 C CA . GLN A 1 178 ? 44.554 7.193 117.896 1.00 37.68 307 GLN A CA 1
ATOM 2696 C C . GLN A 1 178 ? 43.518 6.468 117.045 1.00 36.83 307 GLN A C 1
ATOM 2697 O O . GLN A 1 178 ? 42.415 6.981 116.823 1.00 36.99 307 GLN A O 1
ATOM 2711 N N . PHE A 1 179 ? 43.856 5.272 116.559 1.00 38.03 308 PHE A N 1
ATOM 2712 C CA . PHE A 1 179 ? 42.935 4.533 115.704 1.00 36.32 308 PHE A CA 1
ATOM 2713 C C . PHE A 1 179 ? 41.858 3.826 116.511 1.00 35.33 308 PHE A C 1
ATOM 2714 O O . PHE A 1 179 ? 40.722 3.698 116.042 1.00 33.14 308 PHE A O 1
ATOM 2731 N N . THR A 1 180 ? 42.181 3.375 117.724 1.00 39.49 309 THR A N 1
ATOM 2732 C CA . THR A 1 180 ? 41.148 2.824 118.592 1.00 34.23 309 THR A CA 1
ATOM 2733 C C . THR A 1 180 ? 40.045 3.846 118.832 1.00 34.44 309 THR A C 1
ATOM 2734 O O . THR A 1 180 ? 38.854 3.510 118.786 1.00 32.60 309 THR A O 1
ATOM 2745 N N . LYS A 1 181 ? 40.420 5.103 119.079 1.00 32.37 310 LYS A N 1
ATOM 2746 C CA . LYS A 1 181 ? 39.419 6.146 119.276 1.00 34.73 310 LYS A CA 1
ATOM 2747 C C . LYS A 1 181 ? 38.630 6.391 117.997 1.00 29.30 310 LYS A C 1
ATOM 2748 O O . LYS A 1 181 ? 37.398 6.472 118.020 1.00 35.16 310 LYS A O 1
ATOM 2767 N N . ALA A 1 182 ? 39.328 6.514 116.865 1.00 32.14 311 ALA A N 1
ATOM 2768 C CA . ALA A 1 182 ? 38.646 6.833 115.615 1.00 31.24 311 ALA A CA 1
ATOM 2769 C C . ALA A 1 182 ? 37.778 5.678 115.134 1.00 30.78 311 ALA A C 1
ATOM 2770 O O . ALA A 1 182 ? 36.797 5.903 114.417 1.00 28.02 311 ALA A O 1
ATOM 2777 N N . ASN A 1 183 ? 38.112 4.443 115.517 1.00 30.12 312 ASN A N 1
ATOM 2778 C CA . ASN A 1 183 ? 37.339 3.295 115.062 1.00 31.36 312 ASN A CA 1
ATOM 2779 C C . ASN A 1 183 ? 35.922 3.278 115.618 1.00 31.45 312 ASN A C 1
ATOM 2780 O O . ASN A 1 183 ? 35.123 2.440 115.188 1.00 30.13 312 ASN A O 1
ATOM 2791 N N . PHE A 1 184 ? 35.589 4.167 116.560 1.00 31.37 313 PHE A N 1
ATOM 2792 C CA . PHE A 1 184 ? 34.184 4.358 116.904 1.00 31.81 313 PHE A CA 1
ATOM 2793 C C . PHE A 1 184 ? 33.339 4.529 115.647 1.00 32.30 313 PHE A C 1
ATOM 2794 O O . PHE A 1 184 ? 32.220 4.012 115.558 1.00 29.19 313 PHE A O 1
ATOM 2811 N N . TRP A 1 185 ? 33.863 5.259 114.663 1.00 33.39 314 TRP A N 1
ATOM 2812 C CA . TRP A 1 185 ? 33.126 5.547 113.444 1.00 30.87 314 TRP A CA 1
ATOM 2813 C C . TRP A 1 185 ? 33.134 4.389 112.458 1.00 32.69 314 TRP A C 1
ATOM 2814 O O . TRP A 1 185 ? 32.352 4.411 111.501 1.00 30.27 314 TRP A O 1
ATOM 2835 N N . TYR A 1 186 ? 33.982 3.382 112.665 1.00 31.54 315 TYR A N 1
ATOM 2836 C CA . TYR A 1 186 ? 34.046 2.239 111.759 1.00 29.87 315 TYR A CA 1
ATOM 2837 C C . TYR A 1 186 ? 33.097 1.142 112.240 1.00 29.19 315 TYR A C 1
ATOM 2838 O O . TYR A 1 186 ? 33.496 0.075 112.715 1.00 28.46 315 TYR A O 1
ATOM 2856 N N . GLN A 1 187 ? 31.803 1.427 112.095 1.00 26.85 316 GLN A N 1
ATOM 2857 C CA . GLN A 1 187 ? 30.781 0.433 112.363 1.00 32.61 316 GLN A CA 1
ATOM 2858 C C . GLN A 1 187 ? 29.606 0.683 111.433 1.00 31.67 316 GLN A C 1
ATOM 2859 O O . GLN A 1 187 ? 29.264 1.851 111.178 1.00 27.59 316 GLN A O 1
ATOM 2873 N N . PRO A 1 188 ? 28.970 -0.374 110.918 1.00 28.24 317 PRO A N 1
ATOM 2874 C CA . PRO A 1 188 ? 27.967 -0.198 109.863 1.00 31.49 317 PRO A CA 1
ATOM 2875 C C . PRO A 1 188 ? 26.558 0.099 110.341 1.00 33.19 317 PRO A C 1
ATOM 2876 O O . PRO A 1 188 ? 25.710 0.443 109.507 1.00 33.97 317 PRO A O 1
ATOM 2887 N N . SER A 1 189 ? 26.276 -0.017 111.643 1.00 33.64 318 SER A N 1
ATOM 2888 C CA . SER A 1 189 ? 24.926 0.204 112.144 1.00 33.51 318 SER A CA 1
ATOM 2889 C C . SER A 1 189 ? 24.987 0.733 113.581 1.00 34.48 318 SER A C 1
ATOM 2890 O O . SER A 1 189 ? 24.649 0.054 114.548 1.00 35.56 318 SER A O 1
ATOM 2898 N N . PHE A 1 190 ? 25.425 1.981 113.720 1.00 32.00 319 PHE A N 1
ATOM 2899 C CA . PHE A 1 190 ? 25.299 2.713 114.976 1.00 34.07 319 PHE A CA 1
ATOM 2900 C C . PHE A 1 190 ? 23.855 3.185 115.092 1.00 37.07 319 PHE A C 1
ATOM 2901 O O . PHE A 1 190 ? 23.475 4.210 114.516 1.00 31.34 319 PHE A O 1
ATOM 2918 N N . HIS A 1 191 ? 23.042 2.439 115.838 1.00 32.69 320 HIS A N 1
ATOM 2919 C CA . HIS A 1 191 ? 21.608 2.711 115.910 1.00 37.70 320 HIS A CA 1
ATOM 2920 C C . HIS A 1 191 ? 20.995 2.750 114.513 1.00 37.43 320 HIS A C 1
ATOM 2921 O O . HIS A 1 191 ? 20.069 3.521 114.243 1.00 37.47 320 HIS A O 1
ATOM 2935 N N . GLY A 1 192 ? 21.523 1.923 113.611 1.00 37.60 321 GLY A N 1
ATOM 2936 C CA . GLY A 1 192 ? 21.027 1.836 112.255 1.00 35.15 321 GLY A CA 1
ATOM 2937 C C . GLY A 1 192 ? 21.728 2.722 111.249 1.00 35.01 321 GLY A C 1
ATOM 2938 O O . GLY A 1 192 ? 21.315 2.747 110.085 1.00 40.74 321 GLY A O 1
ATOM 2942 N N . VAL A 1 193 ? 22.772 3.441 111.650 1.00 34.78 322 VAL A N 1
ATOM 2943 C CA . VAL A 1 193 ? 23.473 4.378 110.781 1.00 32.67 322 VAL A CA 1
ATOM 2944 C C . VAL A 1 193 ? 24.887 3.868 110.539 1.00 34.92 322 VAL A C 1
ATOM 2945 O O . VAL A 1 193 ? 25.597 3.510 111.487 1.00 34.03 322 VAL A O 1
ATOM 2958 N N . ASP A 1 194 ? 25.294 3.841 109.270 1.00 32.39 323 ASP A N 1
ATOM 2959 C CA . ASP A 1 194 ? 26.657 3.487 108.904 1.00 29.20 323 ASP A CA 1
ATOM 2960 C C . ASP A 1 194 ? 27.526 4.730 109.067 1.00 31.42 323 ASP A C 1
ATOM 2961 O O . ASP A 1 194 ? 27.325 5.730 108.371 1.00 30.18 323 ASP A O 1
ATOM 2970 N N . LEU A 1 195 ? 28.471 4.680 110.002 1.00 29.60 324 LEU A N 1
ATOM 2971 C CA . LEU A 1 195 ? 29.329 5.814 110.305 1.00 31.17 324 LEU A CA 1
ATOM 2972 C C . LEU A 1 195 ? 30.682 5.736 109.610 1.00 32.20 324 LEU A C 1
ATOM 2973 O O . LEU A 1 195 ? 31.489 6.660 109.749 1.00 32.49 324 LEU A O 1
ATOM 2989 N N . SER A 1 196 ? 30.940 4.666 108.856 1.00 29.14 325 SER A N 1
ATOM 2990 C CA . SER A 1 196 ? 32.303 4.353 108.441 1.00 30.66 325 SER A CA 1
ATOM 2991 C C . SER A 1 196 ? 32.914 5.432 107.557 1.00 35.69 325 SER A C 1
ATOM 2992 O O . SER A 1 196 ? 34.143 5.574 107.520 1.00 32.60 325 SER A O 1
ATOM 3000 N N . ALA A 1 197 ? 32.092 6.189 106.828 1.00 31.52 326 ALA A N 1
ATOM 3001 C CA . ALA A 1 197 ? 32.629 7.193 105.916 1.00 35.26 326 ALA A CA 1
ATOM 3002 C C . ALA A 1 197 ? 33.339 8.332 106.637 1.00 35.05 326 ALA A C 1
ATOM 3003 O O . ALA A 1 197 ? 34.045 9.107 105.983 1.00 35.40 326 ALA A O 1
ATOM 3010 N N . LEU A 1 198 ? 33.179 8.454 107.956 1.00 33.07 327 LEU A N 1
ATOM 3011 C CA . LEU A 1 198 ? 33.828 9.513 108.716 1.00 30.84 327 LEU A CA 1
ATOM 3012 C C . LEU A 1 198 ? 35.057 9.027 109.468 1.00 31.56 327 LEU A C 1
ATOM 3013 O O . LEU A 1 198 ? 35.711 9.829 110.142 1.00 31.55 327 LEU A O 1
ATOM 3029 N N . ARG A 1 199 ? 35.397 7.742 109.359 1.00 29.41 328 ARG A N 1
ATOM 3030 C CA . ARG A 1 199 ? 36.505 7.207 110.141 1.00 26.50 328 ARG A CA 1
ATOM 3031 C C . ARG A 1 199 ? 37.817 7.897 109.788 1.00 35.90 328 ARG A C 1
ATOM 3032 O O . ARG A 1 199 ? 38.627 8.198 110.674 1.00 31.21 328 ARG A O 1
ATOM 3053 N N . GLY A 1 200 ? 38.046 8.159 108.500 1.00 33.65 329 GLY A N 1
ATOM 3054 C CA . GLY A 1 200 ? 39.270 8.836 108.102 1.00 34.59 329 GLY A CA 1
ATOM 3055 C C . GLY A 1 200 ? 39.345 10.258 108.623 1.00 33.11 329 GLY A C 1
ATOM 3056 O O . GLY A 1 200 ? 40.416 10.731 109.014 1.00 34.62 329 GLY A O 1
ATOM 3060 N N . ALA A 1 201 ? 38.213 10.961 108.634 1.00 34.25 330 ALA A N 1
ATOM 3061 C CA . ALA A 1 201 ? 38.189 12.311 109.191 1.00 32.87 330 ALA A CA 1
ATOM 3062 C C . ALA A 1 201 ? 38.510 12.294 110.681 1.00 32.72 330 ALA A C 1
ATOM 3063 O O . ALA A 1 201 ? 39.230 13.168 111.181 1.00 31.08 330 ALA A O 1
ATOM 3070 N N . ALA A 1 202 ? 37.981 11.307 111.406 1.00 30.56 331 ALA A N 1
ATOM 3071 C CA . ALA A 1 202 ? 38.272 11.200 112.832 1.00 32.23 331 ALA A CA 1
ATOM 3072 C C . ALA A 1 202 ? 39.760 10.972 113.070 1.00 32.42 331 ALA A C 1
ATOM 3073 O O . ALA A 1 202 ? 40.355 11.591 113.959 1.00 30.81 331 ALA A O 1
ATOM 3080 N N . VAL A 1 203 ? 40.375 10.088 112.281 1.00 29.83 332 VAL A N 1
ATOM 3081 C CA . VAL A 1 203 ? 41.812 9.852 112.396 1.00 30.86 332 VAL A CA 1
ATOM 3082 C C . VAL A 1 203 ? 42.580 11.149 112.170 1.00 34.13 332 VAL A C 1
ATOM 3083 O O . VAL A 1 203 ? 43.505 11.482 112.919 1.00 37.33 332 VAL A O 1
ATOM 3096 N N . ASP A 1 204 ? 42.213 11.898 111.127 1.00 35.36 333 ASP A N 1
ATOM 3097 C CA . ASP A 1 204 ? 42.883 13.166 110.851 1.00 35.67 333 ASP A CA 1
ATOM 3098 C C . ASP A 1 204 ? 42.780 14.106 112.046 1.00 32.30 333 ASP A C 1
ATOM 3099 O O . ASP A 1 204 ? 43.764 14.742 112.443 1.00 33.56 333 ASP A O 1
ATOM 3108 N N . GLU A 1 205 ? 41.587 14.208 112.631 1.00 32.45 334 GLU A N 1
ATOM 3109 C CA . GLU A 1 205 ? 41.371 15.137 113.736 1.00 35.47 334 GLU A CA 1
ATOM 3110 C C . GLU A 1 205 ? 42.280 14.827 114.922 1.00 35.19 334 GLU A C 1
ATOM 3111 O O . GLU A 1 205 ? 42.852 15.741 115.528 1.00 32.23 334 GLU A O 1
ATOM 3123 N N . TYR A 1 206 ? 42.427 13.545 115.271 1.00 33.52 335 TYR A N 1
ATOM 3124 C CA . TYR A 1 206 ? 43.250 13.188 116.421 1.00 32.88 335 TYR A CA 1
ATOM 3125 C C . TYR A 1 206 ? 44.726 13.461 116.157 1.00 32.99 335 TYR A C 1
ATOM 3126 O O . TYR A 1 206 ? 45.454 13.880 117.060 1.00 36.37 335 TYR A O 1
ATOM 3144 N N . PHE A 1 207 ? 45.189 13.230 114.929 1.00 38.09 336 PHE A N 1
ATOM 3145 C CA . PHE A 1 207 ? 46.608 13.395 114.632 1.00 36.21 336 PHE A CA 1
ATOM 3146 C C . PHE A 1 207 ? 47.026 14.855 114.522 1.00 33.19 336 PHE A C 1
ATOM 3147 O O . PHE A 1 207 ? 48.228 15.140 114.552 1.00 37.49 336 PHE A O 1
ATOM 3164 N N . ARG A 1 208 ? 46.078 15.781 114.389 1.00 33.79 337 ARG A N 1
ATOM 3165 C CA . ARG A 1 208 ? 46.405 17.200 114.441 1.00 36.44 337 ARG A CA 1
ATOM 3166 C C . ARG A 1 208 ? 46.645 17.696 115.863 1.00 35.85 337 ARG A C 1
ATOM 3167 O O . ARG A 1 208 ? 47.067 18.845 116.038 1.00 37.23 337 ARG A O 1
ATOM 3188 N N . GLN A 1 209 ? 46.392 16.864 116.875 1.00 32.97 338 GLN A N 1
ATOM 3189 C CA . GLN A 1 209 ? 46.504 17.287 118.262 1.00 35.17 338 GLN A CA 1
ATOM 3190 C C . GLN A 1 209 ? 47.855 16.874 118.816 1.00 30.16 338 GLN A C 1
ATOM 3191 O O . GLN A 1 209 ? 48.181 15.677 118.783 1.00 35.43 338 GLN A O 1
ATOM 3205 N N . PRO A 1 210 ? 48.673 17.797 119.314 1.00 31.40 339 PRO A N 1
ATOM 3206 C CA . PRO A 1 210 ? 49.810 17.389 120.147 1.00 34.91 339 PRO A CA 1
ATOM 3207 C C . PRO A 1 210 ? 49.318 16.795 121.457 1.00 34.25 339 PRO A C 1
ATOM 3208 O O . PRO A 1 210 ? 48.208 17.068 121.917 1.00 33.22 339 PRO A O 1
ATOM 3219 N N . VAL A 1 211 ? 50.164 15.961 122.056 1.00 33.03 340 VAL A N 1
ATOM 3220 C CA . VAL A 1 211 ? 49.845 15.259 123.294 1.00 34.96 340 VAL A CA 1
ATOM 3221 C C . VAL A 1 211 ? 50.639 15.894 124.429 1.00 36.20 340 VAL A C 1
ATOM 3222 O O . VAL A 1 211 ? 51.876 15.903 124.400 1.00 38.70 340 VAL A O 1
ATOM 3235 N N . VAL A 1 212 ? 49.931 16.409 125.432 1.00 37.68 341 VAL A N 1
ATOM 3236 C CA . VAL A 1 212 ? 50.545 16.988 126.622 1.00 35.15 341 VAL A CA 1
ATOM 3237 C C . VAL A 1 212 ? 50.412 15.980 127.754 1.00 38.33 341 VAL A C 1
ATOM 3238 O O . VAL A 1 212 ? 49.308 15.715 128.243 1.00 40.34 341 VAL A O 1
ATOM 3251 N N . ASP A 1 213 ? 51.538 15.421 128.168 1.00 34.21 342 ASP A N 1
ATOM 3252 C CA . ASP A 1 213 ? 51.630 14.518 129.311 1.00 40.43 342 ASP A CA 1
ATOM 3253 C C . ASP A 1 213 ? 53.118 14.283 129.561 1.00 37.36 342 ASP A C 1
ATOM 3254 O O . ASP A 1 213 ? 53.968 15.002 129.026 1.00 37.40 342 ASP A O 1
ATOM 3263 N N . THR A 1 214 ? 53.440 13.287 130.379 1.00 41.79 343 THR A N 1
ATOM 3264 C CA . THR A 1 214 ? 54.827 12.936 130.647 1.00 40.57 343 THR A CA 1
ATOM 3265 C C . THR A 1 214 ? 55.080 11.488 130.241 1.00 38.60 343 THR A C 1
ATOM 3266 O O . THR A 1 214 ? 54.165 10.753 129.862 1.00 37.95 343 THR A O 1
ATOM 3277 N N . PHE A 1 215 ? 56.345 11.083 130.319 1.00 42.51 344 PHE A N 1
ATOM 3278 C CA . PHE A 1 215 ? 56.755 9.776 129.826 1.00 42.14 344 PHE A CA 1
ATOM 3279 C C . PHE A 1 215 ? 58.087 9.400 130.458 1.00 41.17 344 PHE A C 1
ATOM 3280 O O . PHE A 1 215 ? 58.789 10.239 131.024 1.00 40.70 344 PHE A O 1
ATOM 3297 N N . ASP A 1 216 ? 58.428 8.118 130.342 1.00 44.00 345 ASP A N 1
ATOM 3298 C CA . ASP A 1 216 ? 59.730 7.629 130.776 1.00 44.80 345 ASP A CA 1
ATOM 3299 C C . ASP A 1 216 ? 60.765 7.917 129.699 1.00 45.48 345 ASP A C 1
ATOM 3300 O O . ASP A 1 216 ? 60.535 7.642 128.517 1.00 43.56 345 ASP A O 1
ATOM 3309 N N . ILE A 1 217 ? 61.917 8.455 130.112 1.00 43.97 346 ILE A N 1
ATOM 3310 C CA . ILE A 1 217 ? 62.915 8.907 129.150 1.00 46.12 346 ILE A CA 1
ATOM 3311 C C . ILE A 1 217 ? 63.414 7.763 128.279 1.00 50.87 346 ILE A C 1
ATOM 3312 O O . ILE A 1 217 ? 64.007 8.004 127.222 1.00 48.02 346 ILE A O 1
ATOM 3328 N N . ARG A 1 218 ? 63.186 6.515 128.692 1.00 50.06 347 ARG A N 1
ATOM 3329 C CA . ARG A 1 218 ? 63.632 5.378 127.899 1.00 48.82 347 ARG A CA 1
ATOM 3330 C C . ARG A 1 218 ? 62.830 5.198 126.615 1.00 47.71 347 ARG A C 1
ATOM 3331 O O . ARG A 1 218 ? 63.224 4.382 125.775 1.00 50.31 347 ARG A O 1
ATOM 3352 N N . ILE A 1 219 ? 61.722 5.927 126.438 1.00 46.77 348 ILE A N 1
ATOM 3353 C CA . ILE A 1 219 ? 61.034 5.912 125.148 1.00 44.32 348 ILE A CA 1
ATOM 3354 C C . ILE A 1 219 ? 61.734 6.780 124.114 1.00 47.14 348 ILE A C 1
ATOM 3355 O O . ILE A 1 219 ? 61.396 6.706 122.926 1.00 43.37 348 ILE A O 1
ATOM 3371 N N . LEU A 1 220 ? 62.689 7.610 124.533 1.00 43.07 349 LEU A N 1
ATOM 3372 C CA . LEU A 1 220 ? 63.453 8.422 123.601 1.00 44.38 349 LEU A CA 1
ATOM 3373 C C . LEU A 1 220 ? 64.506 7.562 122.916 1.00 50.83 349 LEU A C 1
ATOM 3374 O O . LEU A 1 220 ? 65.203 6.774 123.562 1.00 52.05 349 LEU A O 1
ATOM 3390 N N . MET A 1 221 ? 64.626 7.721 121.598 1.00 48.45 350 MET A N 1
ATOM 3391 C CA . MET A 1 221 ? 65.489 6.869 120.794 1.00 51.38 350 MET A CA 1
ATOM 3392 C C . MET A 1 221 ? 66.774 7.551 120.357 1.00 53.27 350 MET A C 1
ATOM 3393 O O . MET A 1 221 ? 67.555 6.949 119.608 1.00 54.17 350 MET A O 1
ATOM 3407 N N . ALA A 1 222 ? 67.025 8.779 120.802 1.00 49.82 351 ALA A N 1
ATOM 3408 C CA . ALA A 1 222 ? 68.236 9.484 120.410 1.00 45.86 351 ALA A CA 1
ATOM 3409 C C . ALA A 1 222 ? 68.406 10.701 121.302 1.00 47.73 351 ALA A C 1
ATOM 3410 O O . ALA A 1 222 ? 67.424 11.251 121.812 1.00 47.62 351 ALA A O 1
ATOM 3417 N N . LYS A 1 223 ? 69.660 11.106 121.482 1.00 46.44 352 LYS A N 1
ATOM 3418 C CA . LYS A 1 223 ? 69.963 12.315 122.235 1.00 47.79 352 LYS A CA 1
ATOM 3419 C C . LYS A 1 223 ? 69.246 13.505 121.614 1.00 48.81 352 LYS A C 1
ATOM 3420 O O . LYS A 1 223 ? 69.122 13.611 120.389 1.00 50.07 352 LYS A O 1
ATOM 3439 N N . SER A 1 224 ? 68.778 14.408 122.467 1.00 49.56 353 SER A N 1
ATOM 3440 C CA . SER A 1 224 ? 67.928 15.494 122.010 1.00 45.97 353 SER A CA 1
ATOM 3441 C C . SER A 1 224 ? 68.720 16.501 121.182 1.00 47.14 353 SER A C 1
ATOM 3442 O O . SER A 1 224 ? 69.946 16.603 121.274 1.00 47.77 353 SER A O 1
ATOM 3450 N N . VAL A 1 225 ? 67.989 17.248 120.359 1.00 43.46 354 VAL A N 1
ATOM 3451 C CA . VAL A 1 225 ? 68.517 18.397 119.635 1.00 49.38 354 VAL A CA 1
ATOM 3452 C C . VAL A 1 225 ? 67.950 19.644 120.295 1.00 48.59 354 VAL A C 1
ATOM 3453 O O . VAL A 1 225 ? 66.813 19.647 120.776 1.00 47.25 354 VAL A O 1
ATOM 3466 N N . LYS A 1 226 ? 68.746 20.707 120.318 1.00 50.55 355 LYS A N 1
ATOM 3467 C CA . LYS A 1 226 ? 68.434 21.903 121.089 1.00 46.88 355 LYS A CA 1
ATOM 3468 C C . LYS A 1 226 ? 68.365 23.114 120.170 1.00 51.15 355 LYS A C 1
ATOM 3469 O O . LYS A 1 226 ? 69.298 23.374 119.403 1.00 46.50 355 LYS A O 1
ATOM 3488 N N . TYR A 1 227 ? 67.255 23.845 120.250 1.00 47.24 356 TYR A N 1
ATOM 3489 C CA . TYR A 1 227 ? 67.071 25.108 119.544 1.00 48.04 356 TYR A CA 1
ATOM 3490 C C . TYR A 1 227 ? 66.989 26.216 120.584 1.00 43.88 356 TYR A C 1
ATOM 3491 O O . TYR A 1 227 ? 66.129 26.172 121.468 1.00 46.11 356 TYR A O 1
ATOM 3509 N N . THR A 1 228 ? 67.876 27.203 120.475 1.00 42.12 357 THR A N 1
ATOM 3510 C CA . THR A 1 228 ? 68.054 28.218 121.505 1.00 47.32 357 THR A CA 1
ATOM 3511 C C . THR A 1 228 ? 67.532 29.565 121.027 1.00 47.55 357 THR A C 1
ATOM 3512 O O . THR A 1 228 ? 67.835 29.992 119.911 1.00 44.91 357 THR A O 1
ATOM 3523 N N . VAL A 1 229 ? 66.754 30.229 121.878 1.00 45.10 358 VAL A N 1
ATOM 3524 C CA . VAL A 1 229 ? 66.361 31.619 121.681 1.00 45.28 358 VAL A CA 1
ATOM 3525 C C . VAL A 1 229 ? 67.089 32.445 122.731 1.00 45.89 358 VAL A C 1
ATOM 3526 O O . VAL A 1 229 ? 66.974 32.172 123.932 1.00 49.57 358 VAL A O 1
ATOM 3539 N N . ASN A 1 230 ? 67.846 33.442 122.288 1.00 47.53 359 ASN A N 1
ATOM 3540 C CA . ASN A 1 230 ? 68.524 34.373 123.182 1.00 48.12 359 ASN A CA 1
ATOM 3541 C C . ASN A 1 230 ? 67.655 35.622 123.288 1.00 51.10 359 ASN A C 1
ATOM 3542 O O . ASN A 1 230 ? 67.581 36.417 122.345 1.00 48.65 359 ASN A O 1
ATOM 3553 N N . PHE A 1 231 ? 66.995 35.789 124.436 1.00 49.10 360 PHE A N 1
ATOM 3554 C CA . PHE A 1 231 ? 66.034 36.877 124.582 1.00 50.35 360 PHE A CA 1
ATOM 3555 C C . PHE A 1 231 ? 66.711 38.240 124.568 1.00 49.47 360 PHE A C 1
ATOM 3556 O O . PHE A 1 231 ? 66.075 39.239 124.212 1.00 49.96 360 PHE A O 1
ATOM 3573 N N . LEU A 1 232 ? 67.988 38.308 124.949 1.00 50.87 361 LEU A N 1
ATOM 3574 C CA . LEU A 1 232 ? 68.701 39.580 124.883 1.00 54.87 361 LEU A CA 1
ATOM 3575 C C . LEU A 1 232 ? 68.849 40.063 123.446 1.00 57.10 361 LEU A C 1
ATOM 3576 O O . LEU A 1 232 ? 68.822 41.273 123.191 1.00 61.25 361 LEU A O 1
ATOM 3592 N N . GLU A 1 233 ? 68.998 39.138 122.498 1.00 53.01 362 GLU A N 1
ATOM 3593 C CA . GLU A 1 233 ? 69.295 39.473 121.112 1.00 60.06 362 GLU A CA 1
ATOM 3594 C C . GLU A 1 233 ? 68.108 39.316 120.175 1.00 55.14 362 GLU A C 1
ATOM 3595 O O . GLU A 1 233 ? 68.015 40.051 119.193 1.00 55.07 362 GLU A O 1
ATOM 3607 N N . ALA A 1 234 ? 67.201 38.388 120.459 1.00 53.90 363 ALA A N 1
ATOM 3608 C CA . ALA A 1 234 ? 66.137 38.065 119.524 1.00 50.66 363 ALA A CA 1
ATOM 3609 C C . ALA A 1 234 ? 65.164 39.228 119.358 1.00 54.32 363 ALA A C 1
ATOM 3610 O O . ALA A 1 234 ? 64.968 40.047 120.260 1.00 56.32 363 ALA A O 1
ATOM 3617 N N . LYS A 1 235 ? 64.551 39.285 118.181 1.00 53.97 364 LYS A N 1
ATOM 3618 C CA . LYS A 1 235 ? 63.544 40.275 117.833 1.00 56.20 364 LYS A CA 1
ATOM 3619 C C . LYS A 1 235 ? 62.183 39.595 117.718 1.00 53.68 364 LYS A C 1
ATOM 3620 O O . LYS A 1 235 ? 62.086 38.373 117.571 1.00 47.70 364 LYS A O 1
ATOM 3639 N N . GLU A 1 236 ? 61.125 40.406 117.802 1.00 53.72 365 GLU A N 1
ATOM 3640 C CA . GLU A 1 236 ? 59.769 39.878 117.689 1.00 48.24 365 GLU A CA 1
ATOM 3641 C C . GLU A 1 236 ? 59.615 39.005 116.449 1.00 51.16 365 GLU A C 1
ATOM 3642 O O . GLU A 1 236 ? 59.095 37.883 116.519 1.00 46.09 365 GLU A O 1
ATOM 3654 N N . GLY A 1 237 ? 60.062 39.511 115.296 1.00 44.86 366 GLY A N 1
ATOM 3655 C CA . GLY A 1 237 ? 59.856 38.812 114.041 1.00 43.41 366 GLY A CA 1
ATOM 3656 C C . GLY A 1 237 ? 60.542 37.466 113.958 1.00 48.30 366 GLY A C 1
ATOM 3657 O O . GLY A 1 237 ? 60.131 36.621 113.154 1.00 47.76 366 GLY A O 1
ATOM 3661 N N . ASP A 1 238 ? 61.581 37.244 114.768 1.00 46.84 367 ASP A N 1
ATOM 3662 C CA . ASP A 1 238 ? 62.274 35.960 114.747 1.00 46.75 367 ASP A CA 1
ATOM 3663 C C . ASP A 1 238 ? 61.368 34.804 115.141 1.00 45.63 367 ASP A C 1
ATOM 3664 O O . ASP A 1 238 ? 61.664 33.655 114.794 1.00 45.39 367 ASP A O 1
ATOM 3673 N N . LEU A 1 239 ? 60.276 35.077 115.857 1.00 45.51 368 LEU A N 1
ATOM 3674 C CA . LEU A 1 239 ? 59.385 34.041 116.359 1.00 42.95 368 LEU A CA 1
ATOM 3675 C C . LEU A 1 239 ? 58.156 33.831 115.483 1.00 40.26 368 LEU A C 1
ATOM 3676 O O . LEU A 1 239 ? 57.339 32.956 115.791 1.00 38.60 368 LEU A O 1
ATOM 3692 N N . HIS A 1 240 ? 57.999 34.610 114.410 1.00 38.86 369 HIS A N 1
ATOM 3693 C CA . HIS A 1 240 ? 56.877 34.395 113.498 1.00 42.12 369 HIS A CA 1
ATOM 3694 C C . HIS A 1 240 ? 57.024 33.087 112.732 1.00 38.54 369 HIS A C 1
ATOM 3695 O O . HIS A 1 240 ? 56.024 32.435 112.427 1.00 37.91 369 HIS A O 1
ATOM 3709 N N . ARG A 1 241 ? 58.255 32.688 112.422 1.00 42.45 370 ARG A N 1
ATOM 3710 C CA . ARG A 1 241 ? 58.534 31.471 111.665 1.00 44.85 370 ARG A CA 1
ATOM 3711 C C . ARG A 1 241 ? 59.766 30.824 112.280 1.00 42.89 370 ARG A C 1
ATOM 3712 O O . ARG A 1 241 ? 60.885 31.318 112.102 1.00 45.97 370 ARG A O 1
ATOM 3733 N N . ILE A 1 242 ? 59.567 29.723 112.990 1.00 42.02 371 ILE A N 1
ATOM 3734 C CA . ILE A 1 242 ? 60.633 29.048 113.719 1.00 47.41 371 ILE A CA 1
ATOM 3735 C C . ILE A 1 242 ? 60.942 27.749 112.988 1.00 42.40 371 ILE A C 1
ATOM 3736 O O . ILE A 1 242 ? 60.115 26.828 112.960 1.00 41.88 371 ILE A O 1
ATOM 3752 N N . GLU A 1 243 ? 62.133 27.671 112.403 1.00 39.88 372 GLU A N 1
ATOM 3753 C CA . GLU A 1 243 ? 62.590 26.491 111.682 1.00 43.77 372 GLU A CA 1
ATOM 3754 C C . GLU A 1 243 ? 63.619 25.765 112.538 1.00 44.64 372 GLU A C 1
ATOM 3755 O O . GLU A 1 243 ? 64.653 26.341 112.891 1.00 43.11 372 GLU A O 1
ATOM 3767 N N . ILE A 1 244 ? 63.334 24.508 112.865 1.00 40.50 373 ILE A N 1
ATOM 3768 C CA . ILE A 1 244 ? 64.210 23.709 113.714 1.00 43.93 373 ILE A CA 1
ATOM 3769 C C . ILE A 1 244 ? 64.656 22.470 112.947 1.00 45.49 373 ILE A C 1
ATOM 3770 O O . ILE A 1 244 ? 63.965 21.440 112.988 1.00 47.01 373 ILE A O 1
ATOM 3786 N N . PRO A 1 245 ? 65.782 22.514 112.239 1.00 45.68 374 PRO A N 1
ATOM 3787 C CA . PRO A 1 245 ? 66.294 21.294 111.609 1.00 47.23 374 PRO A CA 1
ATOM 3788 C C . PRO A 1 245 ? 66.852 20.346 112.656 1.00 51.66 374 PRO A C 1
ATOM 3789 O O . PRO A 1 245 ? 67.273 20.758 113.741 1.00 49.33 374 PRO A O 1
ATOM 3800 N N . PHE A 1 246 ? 66.837 19.056 112.330 1.00 48.48 375 PHE A N 1
ATOM 3801 C CA . PHE A 1 246 ? 67.360 18.063 113.255 1.00 49.25 375 PHE A CA 1
ATOM 3802 C C . PHE A 1 246 ? 68.014 16.930 112.481 1.00 50.82 375 PHE A C 1
ATOM 3803 O O . PHE A 1 246 ? 67.620 16.610 111.355 1.00 51.62 375 PHE A O 1
ATOM 3820 N N . LYS A 1 247 ? 69.040 16.343 113.100 1.00 48.00 376 LYS A N 1
ATOM 3821 C CA . LYS A 1 247 ? 69.762 15.188 112.562 1.00 54.56 376 LYS A CA 1
ATOM 3822 C C . LYS A 1 247 ? 70.008 14.256 113.749 1.00 56.00 376 LYS A C 1
ATOM 3823 O O . LYS A 1 247 ? 71.004 14.393 114.465 1.00 60.35 376 LYS A O 1
ATOM 3842 N N . PHE A 1 248 ? 69.088 13.319 113.960 1.00 51.77 377 PHE A N 1
ATOM 3843 C CA . PHE A 1 248 ? 69.152 12.419 115.101 1.00 55.76 377 PHE A CA 1
ATOM 3844 C C . PHE A 1 248 ? 69.911 11.155 114.724 1.00 57.00 377 PHE A C 1
ATOM 3845 O O . PHE A 1 248 ? 69.600 10.515 113.715 1.00 57.74 377 PHE A O 1
ATOM 3862 N N . HIS A 1 249 ? 70.898 10.798 115.538 1.00 55.92 378 HIS A N 1
ATOM 3863 C CA . HIS A 1 249 ? 71.654 9.563 115.369 1.00 61.31 378 HIS A CA 1
ATOM 3864 C C . HIS A 1 249 ? 71.070 8.528 116.325 1.00 58.06 378 HIS A C 1
ATOM 3865 O O . HIS A 1 249 ? 71.279 8.606 117.539 1.00 59.45 378 HIS A O 1
ATOM 3879 N N . MET A 1 250 ? 70.337 7.566 115.772 1.00 58.32 379 MET A N 1
ATOM 3880 C CA . MET A 1 250 ? 69.568 6.636 116.586 1.00 56.59 379 MET A CA 1
ATOM 3881 C C . MET A 1 250 ? 70.462 5.878 117.560 1.00 56.50 379 MET A C 1
ATOM 3882 O O . MET A 1 250 ? 71.465 5.276 117.166 1.00 54.62 379 MET A O 1
ATOM 3896 N N . LEU A 1 251 ? 70.088 5.915 118.842 1.00 54.54 380 LEU A N 1
ATOM 3897 C CA . LEU A 1 251 ? 70.718 5.086 119.858 1.00 54.96 380 LEU A CA 1
ATOM 3898 C C . LEU A 1 251 ? 70.012 3.751 120.045 1.00 56.08 380 LEU A C 1
ATOM 3899 O O . LEU A 1 251 ? 70.612 2.820 120.594 1.00 61.95 380 LEU A O 1
ATOM 3915 N N . HIS A 1 252 ? 68.760 3.638 119.608 1.00 57.90 381 HIS A N 1
ATOM 3916 C CA . HIS A 1 252 ? 67.992 2.412 119.750 1.00 59.90 381 HIS A CA 1
ATOM 3917 C C . HIS A 1 252 ? 67.276 2.114 118.442 1.00 55.78 381 HIS A C 1
ATOM 3918 O O . HIS A 1 252 ? 66.997 3.015 117.648 1.00 55.49 381 HIS A O 1
ATOM 3932 N N . SER A 1 253 ? 66.987 0.836 118.229 1.00 55.16 382 SER A N 1
ATOM 3933 C CA . SER A 1 253 ? 66.266 0.372 117.054 1.00 54.44 382 SER A CA 1
ATOM 3934 C C . SER A 1 253 ? 64.789 0.216 117.388 1.00 55.72 382 SER A C 1
ATOM 3935 O O . SER A 1 253 ? 64.434 -0.310 118.448 1.00 57.91 382 SER A O 1
ATOM 3943 N N . GLY A 1 254 ? 63.932 0.675 116.487 1.00 52.42 383 GLY A N 1
ATOM 3944 C CA . GLY A 1 254 ? 62.506 0.536 116.686 1.00 49.24 383 GLY A CA 1
ATOM 3945 C C . GLY A 1 254 ? 61.730 1.478 115.789 1.00 49.39 383 GLY A C 1
ATOM 3946 O O . GLY A 1 254 ? 62.288 2.138 114.911 1.00 50.69 383 GLY A O 1
ATOM 3950 N N . LEU A 1 255 ? 60.422 1.516 116.034 1.00 44.26 384 LEU A N 1
ATOM 3951 C CA . LEU A 1 255 ? 59.504 2.353 115.274 1.00 45.79 384 LEU A CA 1
ATOM 3952 C C . LEU A 1 255 ? 59.452 3.742 115.900 1.00 43.18 384 LEU A C 1
ATOM 3953 O O . LEU A 1 255 ? 59.067 3.886 117.063 1.00 43.40 384 LEU A O 1
ATOM 3969 N N . VAL A 1 256 ? 59.828 4.759 115.132 1.00 45.68 385 VAL A N 1
ATOM 3970 C CA . VAL A 1 256 ? 59.741 6.139 115.599 1.00 40.42 385 VAL A CA 1
ATOM 3971 C C . VAL A 1 256 ? 58.322 6.636 115.347 1.00 41.09 385 VAL A C 1
ATOM 3972 O O . VAL A 1 256 ? 57.860 6.669 114.203 1.00 39.92 385 VAL A O 1
ATOM 3985 N N . HIS A 1 257 ? 57.625 7.020 116.417 1.00 36.47 386 HIS A N 1
ATOM 3986 C CA . HIS A 1 257 ? 56.232 7.432 116.309 1.00 32.93 386 HIS A CA 1
ATOM 3987 C C . HIS A 1 257 ? 56.045 8.942 116.328 1.00 34.10 386 HIS A C 1
ATOM 3988 O O . HIS A 1 257 ? 54.965 9.415 115.964 1.00 36.20 386 HIS A O 1
ATOM 4002 N N . GLY A 1 258 ? 57.057 9.704 116.729 1.00 34.21 387 GLY A N 1
ATOM 4003 C CA . GLY A 1 258 ? 56.940 11.150 116.706 1.00 38.62 387 GLY A CA 1
ATOM 4004 C C . GLY A 1 258 ? 58.119 11.806 117.397 1.00 35.85 387 GLY A C 1
ATOM 4005 O O . GLY A 1 258 ? 59.149 11.172 117.637 1.00 35.85 387 GLY A O 1
ATOM 4009 N N . LEU A 1 259 ? 57.945 13.088 117.708 1.00 34.94 388 LEU A N 1
ATOM 4010 C CA . LEU A 1 259 ? 58.962 13.893 118.366 1.00 36.92 388 LEU A CA 1
ATOM 4011 C C . LEU A 1 259 ? 58.437 14.396 119.702 1.00 35.21 388 LEU A C 1
ATOM 4012 O O . LEU A 1 259 ? 57.291 14.846 119.801 1.00 35.23 388 LEU A O 1
ATOM 4028 N N . ALA A 1 260 ? 59.281 14.316 120.726 1.00 38.66 389 ALA A N 1
ATOM 4029 C CA . ALA A 1 260 ? 58.971 14.840 122.047 1.00 33.85 389 ALA A CA 1
ATOM 4030 C C . ALA A 1 260 ? 59.667 16.179 122.242 1.00 33.88 389 ALA A C 1
ATOM 4031 O O . ALA A 1 260 ? 60.788 16.382 121.768 1.00 37.48 389 ALA A O 1
ATOM 4038 N N . PHE A 1 261 ? 58.997 17.093 122.940 1.00 38.75 390 PHE A N 1
ATOM 4039 C CA . PHE A 1 261 ? 59.507 18.440 123.154 1.00 35.66 390 PHE A CA 1
ATOM 4040 C C . PHE A 1 261 ? 59.483 18.791 124.637 1.00 39.41 390 PHE A C 1
ATOM 4041 O O . PHE A 1 261 ? 58.501 18.519 125.335 1.00 32.25 390 PHE A O 1
ATOM 4058 N N . TRP A 1 262 ? 60.571 19.396 125.110 1.00 37.71 391 TRP A N 1
ATOM 4059 C CA . TRP A 1 262 ? 60.595 20.057 126.407 1.00 34.52 391 TRP A CA 1
ATOM 4060 C C . TRP A 1 262 ? 61.503 21.272 126.286 1.00 39.05 391 TRP A C 1
ATOM 4061 O O . TRP A 1 262 ? 62.203 21.450 125.286 1.00 40.37 391 TRP A O 1
ATOM 4082 N N . PHE A 1 263 ? 61.484 22.123 127.311 1.00 34.93 392 PHE A N 1
ATOM 4083 C CA . PHE A 1 263 ? 62.237 23.368 127.257 1.00 33.63 392 PHE A CA 1
ATOM 4084 C C . PHE A 1 263 ? 62.837 23.703 128.616 1.00 39.11 392 PHE A C 1
ATOM 4085 O O . PHE A 1 263 ? 62.274 23.386 129.669 1.00 37.53 392 PHE A O 1
ATOM 4102 N N . ASP A 1 264 ? 63.998 24.348 128.570 1.00 37.80 393 ASP A N 1
ATOM 4103 C CA . ASP A 1 264 ? 64.660 24.904 129.735 1.00 37.83 393 ASP A CA 1
ATOM 4104 C C . ASP A 1 264 ? 64.852 26.397 129.518 1.00 39.57 393 ASP A C 1
ATOM 4105 O O . ASP A 1 264 ? 64.960 26.862 128.382 1.00 40.96 393 ASP A O 1
ATOM 4114 N N . VAL A 1 265 ? 64.891 27.150 130.611 1.00 38.45 394 VAL A N 1
ATOM 4115 C CA . VAL A 1 265 ? 65.216 28.569 130.562 1.00 41.93 394 VAL A CA 1
ATOM 4116 C C . VAL A 1 265 ? 66.349 28.823 131.545 1.00 43.68 394 VAL A C 1
ATOM 4117 O O . VAL A 1 265 ? 66.518 28.093 132.527 1.00 40.97 394 VAL A O 1
ATOM 4130 N N . ALA A 1 266 ? 67.126 29.869 131.279 1.00 43.21 395 ALA A N 1
ATOM 4131 C CA . ALA A 1 266 ? 68.277 30.211 132.103 1.00 42.56 395 ALA A CA 1
ATOM 4132 C C . ALA A 1 266 ? 68.190 31.669 132.527 1.00 45.65 395 ALA A C 1
ATOM 4133 O O . ALA A 1 266 ? 67.929 32.548 131.698 1.00 46.15 395 ALA A O 1
ATOM 4140 N N . PHE A 1 267 ? 68.408 31.921 133.816 1.00 42.66 396 PHE A N 1
ATOM 4141 C CA . PHE A 1 267 ? 68.492 33.275 134.362 1.00 45.55 396 PHE A CA 1
ATOM 4142 C C . PHE A 1 267 ? 69.967 33.586 134.567 1.00 46.82 396 PHE A C 1
ATOM 4143 O O . PHE A 1 267 ? 70.550 33.211 135.585 1.00 54.22 396 PHE A O 1
ATOM 4160 N N . ILE A 1 268 ? 70.571 34.269 133.599 1.00 47.02 397 ILE A N 1
ATOM 4161 C CA . ILE A 1 268 ? 71.997 34.581 133.628 1.00 52.69 397 ILE A CA 1
ATOM 4162 C C . ILE A 1 268 ? 72.165 35.866 134.432 1.00 52.07 397 ILE A C 1
ATOM 4163 O O . ILE A 1 268 ? 72.017 36.970 133.905 1.00 49.28 397 ILE A O 1
ATOM 4179 N N . GLY A 1 269 ? 72.488 35.720 135.714 1.00 55.28 398 GLY A N 1
ATOM 4180 C CA . GLY A 1 269 ? 72.695 36.854 136.585 1.00 54.58 398 GLY A CA 1
ATOM 4181 C C . GLY A 1 269 ? 74.165 37.198 136.753 1.00 57.44 398 GLY A C 1
ATOM 4182 O O . GLY A 1 269 ? 75.059 36.480 136.312 1.00 57.76 398 GLY A O 1
ATOM 4186 N N . SER A 1 270 ? 74.400 38.337 137.410 1.00 61.06 399 SER A N 1
ATOM 4187 C CA . SER A 1 270 ? 75.768 38.763 137.682 1.00 67.80 399 SER A CA 1
ATOM 4188 C C . SER A 1 270 ? 76.461 37.830 138.667 1.00 65.76 399 SER A C 1
ATOM 4189 O O . SER A 1 270 ? 77.676 37.624 138.572 1.00 73.22 399 SER A O 1
ATOM 4197 N N . ILE A 1 271 ? 75.715 37.262 139.612 1.00 61.25 400 ILE A N 1
ATOM 4198 C CA . ILE A 1 271 ? 76.308 36.365 140.599 1.00 62.88 400 ILE A CA 1
ATOM 4199 C C . ILE A 1 271 ? 76.287 34.919 140.119 1.00 60.01 400 ILE A C 1
ATOM 4200 O O . ILE A 1 271 ? 77.257 34.183 140.315 1.00 62.94 400 ILE A O 1
ATOM 4216 N N . MET A 1 272 ? 75.202 34.486 139.486 1.00 56.75 401 MET A N 1
ATOM 4217 C CA . MET A 1 272 ? 75.090 33.100 139.056 1.00 59.60 401 MET A CA 1
ATOM 4218 C C . MET A 1 272 ? 74.010 32.992 137.991 1.00 59.42 401 MET A C 1
ATOM 4219 O O . MET A 1 272 ? 73.207 33.907 137.792 1.00 59.92 401 MET A O 1
ATOM 4233 N N . THR A 1 273 ? 73.994 31.847 137.317 1.00 55.18 402 THR A N 1
ATOM 4234 C CA . THR A 1 273 ? 72.963 31.514 136.343 1.00 57.93 402 THR A CA 1
ATOM 4235 C C . THR A 1 273 ? 72.085 30.425 136.944 1.00 58.29 402 THR A C 1
ATOM 4236 O O . THR A 1 273 ? 72.590 29.373 137.355 1.00 57.51 402 THR A O 1
ATOM 4247 N N . VAL A 1 274 ? 70.780 30.684 137.005 1.00 51.71 403 VAL A N 1
ATOM 4248 C CA . VAL A 1 274 ? 69.805 29.739 137.532 1.00 46.98 403 VAL A CA 1
ATOM 4249 C C . VAL A 1 274 ? 69.037 29.143 136.363 1.00 47.98 403 VAL A C 1
ATOM 4250 O O . VAL A 1 274 ? 68.616 29.865 135.451 1.00 43.45 403 VAL A O 1
ATOM 4263 N N . TRP A 1 275 ? 68.846 27.826 136.396 1.00 48.48 404 TRP A N 1
ATOM 4264 C CA . TRP A 1 275 ? 68.204 27.088 135.318 1.00 46.45 404 TRP A CA 1
ATOM 4265 C C . TRP A 1 275 ? 66.843 26.585 135.774 1.00 46.42 404 TRP A C 1
ATOM 4266 O O . TRP A 1 275 ? 66.714 26.040 136.877 1.00 50.50 404 TRP A O 1
ATOM 4287 N N . LEU A 1 276 ? 65.833 26.769 134.924 1.00 41.93 405 LEU A N 1
ATOM 4288 C CA . LEU A 1 276 ? 64.503 26.197 135.119 1.00 42.85 405 LEU A CA 1
ATOM 4289 C C . LEU A 1 276 ? 64.243 25.224 133.977 1.00 44.11 405 LEU A C 1
ATOM 4290 O O . LEU A 1 276 ? 64.186 25.635 132.813 1.00 38.61 405 LEU A O 1
ATOM 4306 N N . SER A 1 277 ? 64.088 23.942 134.307 1.00 40.21 406 SER A N 1
ATOM 4307 C CA . SER A 1 277 ? 64.012 22.881 133.312 1.00 40.14 406 SER A CA 1
ATOM 4308 C C . SER A 1 277 ? 62.693 22.139 133.433 1.00 39.90 406 SER A C 1
ATOM 4309 O O . SER A 1 277 ? 62.270 21.788 134.541 1.00 40.48 406 SER A O 1
ATOM 4317 N N . THR A 1 278 ? 62.043 21.901 132.289 1.00 35.04 407 THR A N 1
ATOM 4318 C CA . THR A 1 278 ? 60.849 21.066 132.223 1.00 33.73 407 THR A CA 1
ATOM 4319 C C . THR A 1 278 ? 61.146 19.709 131.598 1.00 32.62 407 THR A C 1
ATOM 4320 O O . THR A 1 278 ? 60.237 19.048 131.095 1.00 32.27 407 THR A O 1
ATOM 4331 N N . ALA A 1 279 ? 62.403 19.272 131.644 1.00 34.78 408 ALA A N 1
ATOM 4332 C CA . ALA A 1 279 ? 62.797 18.035 130.998 1.00 36.03 408 ALA A CA 1
ATOM 4333 C C . ALA A 1 279 ? 62.146 16.830 131.673 1.00 42.43 408 ALA A C 1
ATOM 4334 O O . ALA A 1 279 ? 61.784 16.878 132.854 1.00 42.81 408 ALA A O 1
ATOM 4341 N N . PRO A 1 280 ? 61.985 15.726 130.938 1.00 41.16 409 PRO A N 1
ATOM 4342 C CA . PRO A 1 280 ? 61.413 14.517 131.553 1.00 39.98 409 PRO A CA 1
ATOM 4343 C C . PRO A 1 280 ? 62.311 13.893 132.603 1.00 41.92 409 PRO A C 1
ATOM 4344 O O . PRO A 1 280 ? 61.844 13.018 133.346 1.00 43.29 409 PRO A O 1
ATOM 4355 N N . THR A 1 281 ? 63.578 14.301 132.685 1.00 39.24 410 THR A N 1
ATOM 4356 C CA . THR A 1 281 ? 64.470 13.846 133.741 1.00 47.00 410 THR A CA 1
ATOM 4357 C C . THR A 1 281 ? 64.347 14.671 135.015 1.00 46.97 410 THR A C 1
ATOM 4358 O O . THR A 1 281 ? 64.956 14.315 136.029 1.00 48.71 410 THR A O 1
ATOM 4369 N N . GLU A 1 282 ? 63.590 15.755 134.987 1.00 45.25 411 GLU A N 1
ATOM 4370 C CA . GLU A 1 282 ? 63.412 16.656 136.110 1.00 45.19 411 GLU A CA 1
ATOM 4371 C C . GLU A 1 282 ? 62.034 16.484 136.731 1.00 41.73 411 GLU A C 1
ATOM 4372 O O . GLU A 1 282 ? 61.143 15.857 136.146 1.00 39.94 411 GLU A O 1
ATOM 4384 N N . PRO A 1 283 ? 61.825 17.014 137.936 1.00 46.19 412 PRO A N 1
ATOM 4385 C CA . PRO A 1 283 ? 60.487 16.962 138.532 1.00 44.02 412 PRO A CA 1
ATOM 4386 C C . PRO A 1 283 ? 59.443 17.567 137.605 1.00 40.18 412 PRO A C 1
ATOM 4387 O O . PRO A 1 283 ? 59.705 18.535 136.886 1.00 40.61 412 PRO A O 1
ATOM 4398 N N . LEU A 1 284 ? 58.251 16.987 137.636 1.00 38.23 413 LEU A N 1
ATOM 4399 C CA . LEU A 1 284 ? 57.173 17.442 136.774 1.00 41.17 413 LEU A CA 1
ATOM 4400 C C . LEU A 1 284 ? 56.794 18.882 137.094 1.00 41.28 413 LEU A C 1
ATOM 4401 O O . LEU A 1 284 ? 56.692 19.272 138.258 1.00 40.25 413 LEU A O 1
ATOM 4417 N N . THR A 1 285 ? 56.593 19.673 136.043 1.00 37.93 414 THR A N 1
ATOM 4418 C CA . THR A 1 285 ? 56.049 21.019 136.141 1.00 34.71 414 THR A CA 1
ATOM 4419 C C . THR A 1 285 ? 54.669 21.047 135.496 1.00 35.27 414 THR A C 1
ATOM 4420 O O . THR A 1 285 ? 54.212 20.064 134.906 1.00 34.34 414 THR A O 1
ATOM 4431 N N . HIS A 1 286 ? 53.994 22.186 135.613 1.00 34.60 415 HIS A N 1
ATOM 4432 C CA . HIS A 1 286 ? 52.677 22.314 135.005 1.00 36.34 415 HIS A CA 1
ATOM 4433 C C . HIS A 1 286 ? 52.758 22.483 133.493 1.00 35.71 415 HIS A C 1
ATOM 4434 O O . HIS A 1 286 ? 51.713 22.520 132.830 1.00 32.33 415 HIS A O 1
ATOM 4448 N N . TRP A 1 287 ? 53.969 22.575 132.940 1.00 32.57 416 TRP A N 1
ATOM 4449 C CA . TRP A 1 287 ? 54.171 22.523 131.498 1.00 34.52 416 TRP A CA 1
ATOM 4450 C C . TRP A 1 287 ? 54.272 21.097 130.969 1.00 37.17 416 TRP A C 1
ATOM 4451 O O . TRP A 1 287 ? 54.066 20.881 129.769 1.00 33.57 416 TRP A O 1
ATOM 4472 N N . TYR A 1 288 ? 54.580 20.128 131.835 1.00 34.73 417 TYR A N 1
ATOM 4473 C CA . TYR A 1 288 ? 54.731 18.737 131.426 1.00 33.85 417 TYR A CA 1
ATOM 4474 C C . TYR A 1 288 ? 55.726 18.645 130.275 1.00 33.68 417 TYR A C 1
ATOM 4475 O O . TYR A 1 288 ? 56.755 19.328 130.278 1.00 35.18 417 TYR A O 1
ATOM 4493 N N . GLN A 1 289 ? 55.430 17.796 129.295 1.00 35.83 418 GLN A N 1
ATOM 4494 C CA . GLN A 1 289 ? 56.162 17.737 128.039 1.00 35.64 418 GLN A CA 1
ATOM 4495 C C . GLN A 1 289 ? 55.129 17.626 126.929 1.00 35.77 418 GLN A C 1
ATOM 4496 O O . GLN A 1 289 ? 53.944 17.394 127.185 1.00 31.55 418 GLN A O 1
ATOM 4510 N N . VAL A 1 290 ? 55.579 17.802 125.686 1.00 38.50 419 VAL A N 1
ATOM 4511 C CA . VAL A 1 290 ? 54.695 17.804 124.525 1.00 35.07 419 VAL A CA 1
ATOM 4512 C C . VAL A 1 290 ? 55.248 16.849 123.477 1.00 34.03 419 VAL A C 1
ATOM 4513 O O . VAL A 1 290 ? 56.445 16.883 123.169 1.00 35.79 419 VAL A O 1
ATOM 4526 N N . ARG A 1 291 ? 54.372 16.019 122.914 1.00 34.86 420 ARG A N 1
ATOM 4527 C CA . ARG A 1 291 ? 54.750 15.027 121.918 1.00 33.28 420 ARG A CA 1
ATOM 4528 C C . ARG A 1 291 ? 53.863 15.176 120.693 1.00 36.69 420 ARG A C 1
ATOM 4529 O O . ARG A 1 291 ? 52.641 15.316 120.821 1.00 33.68 420 ARG A O 1
ATOM 4550 N N . CYS A 1 292 ? 54.481 15.145 119.509 1.00 38.60 421 CYS A N 1
ATOM 4551 C CA . CYS A 1 292 ? 53.779 15.238 118.235 1.00 35.88 421 CYS A CA 1
ATOM 4552 C C . CYS A 1 292 ? 53.990 13.948 117.460 1.00 35.30 421 CYS A C 1
ATOM 4553 O O . CYS A 1 292 ? 55.133 13.577 117.164 1.00 36.84 421 CYS A O 1
ATOM 4561 N N . LEU A 1 293 ? 52.894 13.284 117.107 1.00 35.94 422 LEU A N 1
ATOM 4562 C CA . LEU A 1 293 ? 52.976 12.014 116.403 1.00 36.31 422 LEU A CA 1
ATOM 4563 C C . LEU A 1 293 ? 53.261 12.214 114.921 1.00 41.21 422 LEU A C 1
ATOM 4564 O O . LEU A 1 293 ? 52.899 13.233 114.324 1.00 35.81 422 LEU A O 1
ATOM 4580 N N . PHE A 1 294 ? 53.927 11.220 114.331 1.00 42.92 423 PHE A N 1
ATOM 4581 C CA . PHE A 1 294 ? 53.970 11.078 112.885 1.00 38.69 423 PHE A CA 1
ATOM 4582 C C . PHE A 1 294 ? 52.716 10.353 112.413 1.00 41.26 423 PHE A C 1
ATOM 4583 O O . PHE A 1 294 ? 52.221 9.443 113.083 1.00 36.56 423 PHE A O 1
ATOM 4600 N N . GLN A 1 295 ? 52.209 10.744 111.242 1.00 42.31 424 GLN A N 1
ATOM 4601 C CA . GLN A 1 295 ? 51.071 10.028 110.673 1.00 45.29 424 GLN A CA 1
ATOM 4602 C C . GLN A 1 295 ? 51.415 8.561 110.438 1.00 41.69 424 GLN A C 1
ATOM 4603 O O . GLN A 1 295 ? 50.574 7.679 110.638 1.00 45.36 424 GLN A O 1
ATOM 4617 N N . SER A 1 296 ? 52.653 8.282 110.033 1.00 37.64 425 SER A N 1
ATOM 4618 C CA . SER A 1 296 ? 53.135 6.925 109.840 1.00 44.53 425 SER A CA 1
ATOM 4619 C C . SER A 1 296 ? 54.434 6.742 110.610 1.00 44.15 425 SER A C 1
ATOM 4620 O O . SER A 1 296 ? 55.310 7.614 110.564 1.00 47.54 425 SER A O 1
ATOM 4628 N N . PRO A 1 297 ? 54.594 5.635 111.330 1.00 43.83 426 PRO A N 1
ATOM 4629 C CA . PRO A 1 297 ? 55.851 5.417 112.052 1.00 43.00 426 PRO A CA 1
ATOM 4630 C C . PRO A 1 297 ? 56.997 5.132 111.095 1.00 48.16 426 PRO A C 1
ATOM 4631 O O . PRO A 1 297 ? 56.812 4.576 110.007 1.00 49.42 426 PRO A O 1
ATOM 4642 N N . LEU A 1 298 ? 58.195 5.525 111.515 1.00 47.59 427 LEU A N 1
ATOM 4643 C CA . LEU A 1 298 ? 59.417 5.299 110.759 1.00 44.52 427 LEU A CA 1
ATOM 4644 C C . LEU A 1 298 ? 60.252 4.248 111.480 1.00 48.36 427 LEU A C 1
ATOM 4645 O O . LEU A 1 298 ? 60.593 4.421 112.655 1.00 46.79 427 LEU A O 1
ATOM 4661 N N . PHE A 1 299 ? 60.568 3.163 110.782 1.00 46.75 428 PHE A N 1
ATOM 4662 C CA . PHE A 1 299 ? 61.507 2.181 111.298 1.00 50.73 428 PHE A CA 1
ATOM 4663 C C . PHE A 1 299 ? 62.922 2.730 111.180 1.00 53.79 428 PHE A C 1
ATOM 4664 O O . PHE A 1 299 ? 63.348 3.139 110.096 1.00 49.10 428 PHE A O 1
ATOM 4681 N N . ALA A 1 300 ? 63.655 2.728 112.290 1.00 54.28 429 ALA A N 1
ATOM 4682 C CA . ALA A 1 300 ? 65.078 3.022 112.284 1.00 52.17 429 ALA A CA 1
ATOM 4683 C C . ALA A 1 300 ? 65.810 1.978 113.112 1.00 54.99 429 ALA A C 1
ATOM 4684 O O . ALA A 1 300 ? 65.286 1.479 114.111 1.00 55.95 429 ALA A O 1
ATOM 4691 N N . LYS A 1 301 ? 67.020 1.638 112.678 1.00 58.82 430 LYS A N 1
ATOM 4692 C CA . LYS A 1 301 ? 67.911 0.793 113.459 1.00 62.51 430 LYS A CA 1
ATOM 4693 C C . LYS A 1 301 ? 68.995 1.647 114.103 1.00 62.22 430 LYS A C 1
ATOM 4694 O O . LYS A 1 301 ? 69.376 2.698 113.580 1.00 56.96 430 LYS A O 1
ATOM 4713 N N . ALA A 1 302 ? 69.490 1.183 115.249 1.00 60.21 431 ALA A N 1
ATOM 4714 C CA . ALA A 1 302 ? 70.549 1.897 115.949 1.00 57.65 431 ALA A CA 1
ATOM 4715 C C . ALA A 1 302 ? 71.704 2.186 114.999 1.00 59.82 431 ALA A C 1
ATOM 4716 O O . ALA A 1 302 ? 72.176 1.297 114.284 1.00 59.41 431 ALA A O 1
ATOM 4723 N N . GLY A 1 303 ? 72.155 3.442 114.994 1.00 54.47 432 GLY A N 1
ATOM 4724 C CA . GLY A 1 303 ? 73.171 3.911 114.090 1.00 60.02 432 GLY A CA 1
ATOM 4725 C C . GLY A 1 303 ? 72.628 4.704 112.916 1.00 61.84 432 GLY A C 1
ATOM 4726 O O . GLY A 1 303 ? 73.341 5.558 112.375 1.00 61.31 432 GLY A O 1
ATOM 4730 N N . ASP A 1 304 ? 71.386 4.442 112.510 1.00 61.16 433 ASP A N 1
ATOM 4731 C CA . ASP A 1 304 ? 70.769 5.225 111.455 1.00 59.69 433 ASP A CA 1
ATOM 4732 C C . ASP A 1 304 ? 70.692 6.696 111.859 1.00 59.60 433 ASP A C 1
ATOM 4733 O O . ASP A 1 304 ? 70.903 7.070 113.015 1.00 59.62 433 ASP A O 1
ATOM 4742 N N . THR A 1 305 ? 70.367 7.533 110.877 1.00 61.29 434 THR A N 1
ATOM 4743 C CA . THR A 1 305 ? 70.175 8.962 111.082 1.00 59.50 434 THR A CA 1
ATOM 4744 C C . THR A 1 305 ? 68.741 9.314 110.712 1.00 56.68 434 THR A C 1
ATOM 4745 O O . THR A 1 305 ? 68.291 9.016 109.601 1.00 60.31 434 THR A O 1
ATOM 4756 N N . LEU A 1 306 ? 68.025 9.931 111.645 1.00 55.32 435 LEU A N 1
ATOM 4757 C CA . LEU A 1 306 ? 66.685 10.453 111.399 1.00 55.76 435 LEU A CA 1
AT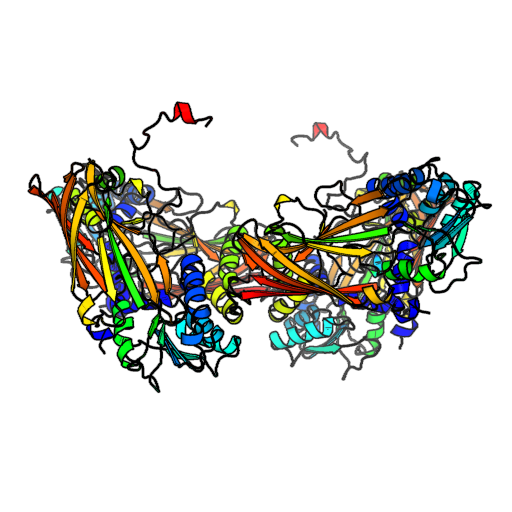OM 4758 C C . LEU A 1 306 ? 66.814 11.961 111.232 1.00 51.68 435 LEU A C 1
ATOM 4759 O O . LEU A 1 306 ? 67.152 12.671 112.185 1.00 56.80 435 LEU A O 1
ATOM 4775 N N . SER A 1 307 ? 66.556 12.446 110.025 1.00 52.96 436 SER A N 1
ATOM 4776 C CA . SER A 1 307 ? 66.727 13.850 109.691 1.00 55.52 436 SER A CA 1
ATOM 4777 C C . SER A 1 307 ? 65.413 14.437 109.194 1.00 52.87 436 SER A C 1
ATOM 4778 O O . SER A 1 307 ? 64.553 13.726 108.665 1.00 52.58 436 SER A O 1
ATOM 4786 N N . GLY A 1 308 ? 65.273 15.746 109.367 1.00 48.97 437 GLY A N 1
ATOM 4787 C CA . GLY A 1 308 ? 64.049 16.418 108.978 1.00 50.05 437 GLY A CA 1
ATOM 4788 C C . GLY A 1 308 ? 63.998 17.811 109.573 1.00 51.07 437 GLY A C 1
ATOM 4789 O O . GLY A 1 308 ? 65.008 18.337 110.042 1.00 50.66 437 GLY A O 1
ATOM 4793 N N . THR A 1 309 ? 62.802 18.394 109.549 1.00 47.96 438 THR A N 1
ATOM 4794 C CA . THR A 1 309 ? 62.603 19.755 110.023 1.00 46.78 438 THR A CA 1
ATOM 4795 C C . THR A 1 309 ? 61.312 19.842 110.820 1.00 46.36 438 THR A C 1
ATOM 4796 O O . THR A 1 309 ? 60.305 19.229 110.458 1.00 47.34 438 THR A O 1
ATOM 4807 N N . CYS A 1 310 ? 61.355 20.603 111.908 1.00 44.80 439 CYS A N 1
ATOM 4808 C CA . CYS A 1 310 ? 60.171 20.997 112.658 1.00 43.00 439 CYS A CA 1
ATOM 4809 C C . CYS A 1 310 ? 59.975 22.490 112.426 1.00 41.43 439 CYS A C 1
ATOM 4810 O O . CYS A 1 310 ? 60.802 23.300 112.855 1.00 43.84 439 CYS A O 1
ATOM 4818 N N . LEU A 1 311 ? 58.892 22.849 111.742 1.00 41.48 440 LEU A N 1
ATOM 4819 C CA . LEU A 1 311 ? 58.617 24.226 111.347 1.00 40.05 440 LEU A CA 1
ATOM 4820 C C . LEU A 1 311 ? 57.389 24.713 112.105 1.00 41.06 440 LEU A C 1
ATOM 4821 O O . LEU A 1 311 ? 56.318 24.104 112.013 1.00 41.89 440 LEU A O 1
ATOM 4837 N N . LEU A 1 312 ? 57.547 25.797 112.858 1.00 39.40 441 LEU A N 1
ATOM 4838 C CA . LEU A 1 312 ? 56.453 26.415 113.595 1.00 39.80 441 LEU A CA 1
ATOM 4839 C C . LEU A 1 312 ? 56.098 27.735 112.923 1.00 36.95 441 LEU A C 1
ATOM 4840 O O . LEU A 1 312 ? 56.950 28.619 112.785 1.00 35.98 441 LEU A O 1
ATOM 4856 N N . ILE A 1 313 ? 54.844 27.864 112.505 1.00 36.66 442 ILE A N 1
ATOM 4857 C CA . ILE A 1 313 ? 54.346 29.071 111.859 1.00 38.82 442 ILE A CA 1
ATOM 4858 C C . ILE A 1 313 ? 53.311 29.692 112.785 1.00 40.06 442 ILE A C 1
ATOM 4859 O O . ILE A 1 313 ? 52.280 29.073 113.087 1.00 37.79 442 ILE A O 1
ATOM 4875 N N . ALA A 1 314 ? 53.597 30.905 113.254 1.00 35.97 443 ALA A N 1
ATOM 4876 C CA . ALA A 1 314 ? 52.680 31.586 114.156 1.00 40.34 443 ALA A CA 1
ATOM 4877 C C . ALA A 1 314 ? 51.362 31.880 113.452 1.00 38.27 443 ALA A C 1
ATOM 4878 O O . ALA A 1 314 ? 51.330 32.177 112.256 1.00 36.43 443 ALA A O 1
ATOM 4885 N N . ASN A 1 315 ? 50.269 31.785 114.205 1.00 38.60 444 ASN A N 1
ATOM 4886 C CA . ASN A 1 315 ? 48.941 32.129 113.720 1.00 35.01 444 ASN A CA 1
ATOM 4887 C C . ASN A 1 315 ? 48.332 33.191 114.628 1.00 36.89 444 ASN A C 1
ATOM 4888 O O . ASN A 1 315 ? 48.856 33.501 115.704 1.00 36.35 444 ASN A O 1
ATOM 4899 N N . LYS A 1 316 ? 47.206 33.745 114.185 1.00 35.74 445 LYS A N 1
ATOM 4900 C CA . LYS A 1 316 ? 46.559 34.849 114.885 1.00 38.06 445 LYS A CA 1
ATOM 4901 C C . LYS A 1 316 ? 45.750 34.397 116.100 1.00 40.26 445 LYS A C 1
ATOM 4902 O O . LYS A 1 316 ? 45.059 35.222 116.706 1.00 40.31 445 LYS A O 1
ATOM 4921 N N . ARG A 1 317 ? 45.813 33.117 116.467 1.00 33.77 446 ARG A N 1
ATOM 4922 C CA . ARG A 1 317 ? 45.179 32.614 117.679 1.00 38.96 446 ARG A CA 1
ATOM 4923 C C . ARG A 1 317 ? 46.190 32.411 118.803 1.00 34.63 446 ARG A C 1
ATOM 4924 O O . ARG A 1 317 ? 45.994 31.565 119.678 1.00 39.67 446 ARG A O 1
ATOM 4945 N N . GLN A 1 318 ? 47.278 33.179 118.789 1.00 35.35 447 GLN A N 1
ATOM 4946 C CA . GLN A 1 318 ? 48.288 33.145 119.841 1.00 38.98 447 GLN A CA 1
ATOM 4947 C C . GLN A 1 318 ? 48.917 31.763 119.983 1.00 36.98 447 GLN A C 1
ATOM 4948 O O . GLN A 1 318 ? 49.283 31.348 121.082 1.00 35.45 447 GLN A O 1
ATOM 4962 N N . SER A 1 319 ? 49.060 31.042 118.878 1.00 37.59 448 SER A N 1
ATOM 4963 C CA . SER A 1 319 ? 49.698 29.731 118.910 1.00 35.38 448 SER A CA 1
ATOM 4964 C C . SER A 1 319 ? 50.470 29.540 117.605 1.00 37.85 448 SER A C 1
ATOM 4965 O O . SER A 1 319 ? 50.840 30.514 116.942 1.00 33.25 448 SER A O 1
ATOM 4973 N N . TYR A 1 320 ? 50.724 28.284 117.245 1.00 33.00 449 TYR A N 1
ATOM 4974 C CA . TYR A 1 320 ? 51.514 27.953 116.076 1.00 33.33 449 TYR A CA 1
ATOM 4975 C C . TYR A 1 320 ? 50.904 26.766 115.352 1.00 37.72 449 TYR A C 1
ATOM 4976 O O . TYR A 1 320 ? 50.348 25.855 115.971 1.00 35.53 449 TYR A O 1
ATOM 4994 N N . ASP A 1 321 ? 51.020 26.789 114.026 1.00 36.24 450 ASP A N 1
ATOM 4995 C CA . ASP A 1 321 ? 50.768 25.618 113.200 1.00 38.38 450 ASP A CA 1
ATOM 4996 C C . ASP A 1 321 ? 52.080 24.854 113.081 1.00 37.09 450 ASP A C 1
ATOM 4997 O O . ASP A 1 321 ? 53.098 25.424 112.677 1.00 45.20 450 ASP A O 1
ATOM 5006 N N . ILE A 1 322 ? 52.066 23.581 113.448 1.00 39.71 451 ILE A N 1
ATOM 5007 C CA . ILE A 1 322 ? 53.276 22.770 113.507 1.00 40.56 451 ILE A CA 1
ATOM 5008 C C . ILE A 1 322 ? 53.350 21.908 112.257 1.00 38.94 451 ILE A C 1
ATOM 5009 O O . ILE A 1 322 ? 52.385 21.215 111.915 1.00 39.05 451 ILE A O 1
ATOM 5025 N N . SER A 1 323 ? 54.496 21.948 111.582 1.00 39.49 452 SER A N 1
ATOM 5026 C CA . SER A 1 323 ? 54.791 21.074 110.455 1.00 41.69 452 SER A CA 1
ATOM 5027 C C . SER A 1 323 ? 56.040 20.274 110.790 1.00 41.57 452 SER A C 1
ATOM 5028 O O . SER A 1 323 ? 57.109 20.851 111.019 1.00 41.78 452 SER A O 1
ATOM 5036 N N . ILE A 1 324 ? 55.910 18.954 110.816 1.00 40.12 453 ILE A N 1
ATOM 5037 C CA . ILE A 1 324 ? 57.027 18.061 111.086 1.00 41.63 453 ILE A CA 1
ATOM 5038 C C . ILE A 1 324 ? 57.209 17.149 109.882 1.00 45.07 453 ILE A C 1
ATOM 5039 O O . ILE A 1 324 ? 56.247 16.526 109.422 1.00 48.61 453 ILE A O 1
ATOM 5055 N N . VAL A 1 325 ? 58.435 17.081 109.370 1.00 45.98 454 VAL A N 1
ATOM 5056 C CA . VAL A 1 325 ? 58.819 16.125 108.339 1.00 51.09 454 VAL A CA 1
ATOM 5057 C C . VAL A 1 325 ? 60.084 15.421 108.810 1.00 47.49 454 VAL A C 1
ATOM 5058 O O . VAL A 1 325 ? 60.979 16.056 109.378 1.00 48.18 454 VAL A O 1
ATOM 5071 N N . ALA A 1 326 ? 60.152 14.110 108.590 1.00 42.66 455 ALA A N 1
ATOM 5072 C CA . ALA A 1 326 ? 61.313 13.334 108.994 1.00 48.71 455 ALA A CA 1
ATOM 5073 C C . ALA A 1 326 ? 61.474 12.148 108.057 1.00 46.80 455 ALA A C 1
ATOM 5074 O O . ALA A 1 326 ? 60.499 11.654 107.485 1.00 47.19 455 ALA A O 1
ATOM 5081 N N . GLN A 1 327 ? 62.718 11.696 107.905 1.00 46.30 456 GLN A N 1
ATOM 5082 C CA . GLN A 1 327 ? 63.011 10.539 107.073 1.00 51.19 456 GLN A CA 1
ATOM 5083 C C . GLN A 1 327 ? 64.195 9.786 107.660 1.00 51.84 456 GLN A C 1
ATOM 5084 O O . GLN A 1 327 ? 65.079 10.379 108.285 1.00 51.80 456 GLN A O 1
ATOM 5098 N N . VAL A 1 328 ? 64.203 8.474 107.448 1.00 46.81 457 VAL A N 1
ATOM 5099 C CA . VAL A 1 328 ? 65.354 7.640 107.770 1.00 53.16 457 VAL A CA 1
ATOM 5100 C C . VAL A 1 328 ? 66.268 7.652 106.549 1.00 55.88 457 VAL A C 1
ATOM 5101 O O . VAL A 1 328 ? 65.930 7.092 105.503 1.00 56.82 457 VAL A O 1
ATOM 5114 N N . ASP A 1 329 ? 67.428 8.299 106.683 1.00 56.75 458 ASP A N 1
ATOM 5115 C CA . ASP A 1 329 ? 68.295 8.511 105.529 1.00 59.97 458 ASP A CA 1
ATOM 5116 C C . ASP A 1 329 ? 68.675 7.193 104.867 1.00 61.26 458 ASP A C 1
ATOM 5117 O O . ASP A 1 329 ? 68.663 7.084 103.636 1.00 55.53 458 ASP A O 1
ATOM 5126 N N . GLN A 1 330 ? 68.999 6.175 105.666 1.00 64.21 459 GLN A N 1
ATOM 5127 C CA . GLN A 1 330 ? 69.486 4.919 105.108 1.00 63.67 459 GLN A CA 1
ATOM 5128 C C . GLN A 1 330 ? 68.435 4.199 104.274 1.00 61.73 459 GLN A C 1
ATOM 5129 O O . GLN A 1 330 ? 68.796 3.365 103.437 1.00 66.44 459 GLN A O 1
ATOM 5143 N N . THR A 1 331 ? 67.150 4.499 104.475 1.00 57.30 460 THR A N 1
ATOM 5144 C CA . THR A 1 331 ? 66.079 3.822 103.760 1.00 57.10 460 THR A CA 1
ATOM 5145 C C . THR A 1 331 ? 65.189 4.753 102.950 1.00 55.21 460 THR A C 1
ATOM 5146 O O . THR A 1 331 ? 64.408 4.264 102.126 1.00 60.57 460 THR A O 1
ATOM 5157 N N . GLY A 1 332 ? 65.275 6.064 103.155 1.00 58.53 461 GLY A N 1
ATOM 5158 C CA . GLY A 1 332 ? 64.415 7.000 102.466 1.00 53.12 461 GLY A CA 1
ATOM 5159 C C . GLY A 1 332 ? 62.985 7.039 102.953 1.00 55.40 461 GLY A C 1
ATOM 5160 O O . GLY A 1 332 ? 62.206 7.865 102.461 1.00 56.64 461 GLY A O 1
ATOM 5164 N N . SER A 1 333 ? 62.611 6.179 103.898 1.00 56.92 462 SER A N 1
ATOM 5165 C CA . SER A 1 333 ? 61.261 6.198 104.445 1.00 54.96 462 SER A CA 1
ATOM 5166 C C . SER A 1 333 ? 60.999 7.527 105.138 1.00 56.40 462 SER A C 1
ATOM 5167 O O . SER A 1 333 ? 61.746 7.925 106.038 1.00 56.31 462 SER A O 1
ATOM 5175 N N . LYS A 1 334 ? 59.936 8.210 104.721 1.00 62.15 463 LYS A N 1
ATOM 5176 C CA . LYS A 1 334 ? 59.619 9.547 105.197 1.00 58.33 463 LYS A CA 1
ATOM 5177 C C . LYS A 1 334 ? 58.243 9.561 105.847 1.00 55.08 463 LYS A C 1
ATOM 5178 O O . LYS A 1 334 ? 57.388 8.723 105.552 1.00 58.90 463 LYS A O 1
ATOM 5197 N N . SER A 1 335 ? 58.046 10.517 106.750 1.00 53.77 464 SER A N 1
ATOM 5198 C CA . SER A 1 335 ? 56.741 10.747 107.347 1.00 47.28 464 SER A CA 1
ATOM 5199 C C . SER A 1 335 ? 56.602 12.228 107.660 1.00 47.85 464 SER A C 1
ATOM 5200 O O . SER A 1 335 ? 57.586 12.969 107.716 1.00 45.85 464 SER A O 1
ATOM 5208 N N . SER A 1 336 ? 55.359 12.649 107.873 1.00 53.53 465 SER A N 1
ATOM 5209 C CA . SER A 1 336 ? 55.061 14.048 108.135 1.00 50.07 465 SER A CA 1
ATOM 5210 C C . SER A 1 336 ? 53.815 14.135 109.004 1.00 45.55 465 SER A C 1
ATOM 5211 O O . SER A 1 336 ? 53.132 13.138 109.252 1.00 48.89 465 SER A O 1
ATOM 5219 N N . ASN A 1 337 ? 53.528 15.347 109.473 1.00 47.29 466 ASN A N 1
ATOM 5220 C CA . ASN A 1 337 ? 52.291 15.615 110.192 1.00 36.88 466 ASN A CA 1
ATOM 5221 C C . ASN A 1 337 ? 52.126 17.117 110.346 1.00 36.44 466 ASN A C 1
ATOM 5222 O O . ASN A 1 337 ? 53.113 17.858 110.393 1.00 36.48 466 ASN A O 1
ATOM 5233 N N . LEU A 1 338 ? 50.869 17.550 110.419 1.00 36.13 467 LEU A N 1
ATOM 5234 C CA . LEU A 1 338 ? 50.510 18.941 110.673 1.00 38.36 467 LEU A CA 1
ATOM 5235 C C . LEU A 1 338 ? 49.635 18.986 111.919 1.00 39.44 467 LEU A C 1
ATOM 5236 O O . LEU A 1 338 ? 48.599 18.314 111.975 1.00 41.97 467 LEU A O 1
ATOM 5252 N N . LEU A 1 339 ? 50.050 19.772 112.912 1.00 37.82 468 LEU A N 1
ATOM 5253 C CA . LEU A 1 339 ? 49.386 19.803 114.208 1.00 35.66 468 LEU A CA 1
ATOM 5254 C C . LEU A 1 339 ? 49.069 21.237 114.610 1.00 37.44 468 LEU A C 1
ATOM 5255 O O . LEU A 1 339 ? 49.772 22.177 114.230 1.00 37.26 468 LEU A O 1
ATOM 5271 N N . ASP A 1 340 ? 48.003 21.391 115.396 1.00 36.90 469 ASP A N 1
ATOM 5272 C CA . ASP A 1 340 ? 47.601 22.682 115.947 1.00 38.14 469 ASP A CA 1
ATOM 5273 C C . ASP A 1 340 ? 48.072 22.752 117.397 1.00 37.00 469 ASP A C 1
ATOM 5274 O O . ASP A 1 340 ? 47.525 22.072 118.269 1.00 34.81 469 ASP A O 1
ATOM 5283 N N . LEU A 1 341 ? 49.090 23.577 117.653 1.00 35.11 470 LEU A N 1
ATOM 5284 C CA . LEU A 1 341 ? 49.611 23.697 119.009 1.00 34.92 470 LEU A CA 1
ATOM 5285 C C . LEU A 1 341 ? 48.557 24.209 119.983 1.00 39.12 470 LEU A C 1
ATOM 5286 O O . LEU A 1 341 ? 48.688 23.987 121.193 1.00 33.70 470 LEU A O 1
ATOM 5302 N N . LYS A 1 342 ? 47.508 24.868 119.485 1.00 37.71 471 LYS A N 1
ATOM 5303 C CA . LYS A 1 342 ? 46.497 25.452 120.357 1.00 42.37 471 LYS A CA 1
ATOM 5304 C C . LYS A 1 342 ? 45.491 24.426 120.859 1.00 43.30 471 LYS A C 1
ATOM 5305 O O . LYS A 1 342 ? 44.780 24.702 121.830 1.00 44.47 471 LYS A O 1
ATOM 5324 N N . ASN A 1 343 ? 45.412 23.250 120.243 1.00 40.50 472 ASN A N 1
ATOM 5325 C CA . ASN A 1 343 ? 44.392 22.258 120.582 1.00 43.37 472 ASN A CA 1
ATOM 5326 C C . ASN A 1 343 ? 45.026 20.922 120.961 1.00 41.08 472 ASN A C 1
ATOM 5327 O O . ASN A 1 343 ? 44.693 19.876 120.390 1.00 33.92 472 ASN A O 1
ATOM 5338 N N . PRO A 1 344 ? 45.920 20.912 121.947 1.00 42.25 473 PRO A N 1
ATOM 5339 C CA . PRO A 1 344 ? 46.533 19.648 122.361 1.00 36.14 473 PRO A CA 1
ATOM 5340 C C . PRO A 1 344 ? 45.557 18.781 123.135 1.00 38.72 473 PRO A C 1
ATOM 5341 O O . PRO A 1 344 ? 44.538 19.240 123.656 1.00 35.55 473 PRO A O 1
ATOM 5352 N N . PHE A 1 345 ? 45.887 17.497 123.196 1.00 35.02 474 PHE A N 1
ATOM 5353 C CA . PHE A 1 345 ? 45.151 16.533 123.994 1.00 35.10 474 PHE A CA 1
ATOM 5354 C C . PHE A 1 345 ? 45.885 16.363 125.318 1.00 37.05 474 PHE A C 1
ATOM 5355 O O . PHE A 1 345 ? 47.060 15.980 125.335 1.00 35.26 474 PHE A O 1
ATOM 5372 N N . PHE A 1 346 ? 45.203 16.673 126.417 1.00 35.68 475 PHE A N 1
ATOM 5373 C CA . PHE A 1 346 ? 45.774 16.519 127.754 1.00 38.93 475 PHE A CA 1
ATOM 5374 C C . PHE A 1 346 ? 45.558 15.076 128.191 1.00 36.93 475 PHE A C 1
ATOM 5375 O O . PHE A 1 346 ? 44.470 14.699 128.624 1.00 37.70 475 PHE A O 1
ATOM 5392 N N . ARG A 1 347 ? 46.606 14.265 128.067 1.00 37.83 476 ARG A N 1
ATOM 5393 C CA . ARG A 1 347 ? 46.529 12.829 128.295 1.00 40.28 476 ARG A CA 1
ATOM 5394 C C . ARG A 1 347 ? 46.985 12.422 129.692 1.00 43.21 476 ARG A C 1
ATOM 5395 O O . ARG A 1 347 ? 46.791 11.265 130.076 1.00 40.03 476 ARG A O 1
ATOM 5416 N N . TYR A 1 348 ? 47.562 13.342 130.461 1.00 43.40 477 TYR A N 1
ATOM 5417 C CA . TYR A 1 348 ? 48.134 12.984 131.752 1.00 51.95 477 TYR A CA 1
ATOM 5418 C C . TYR A 1 348 ? 47.082 12.369 132.667 1.00 52.08 477 TYR A C 1
ATOM 5419 O O . TYR A 1 348 ? 45.991 12.919 132.847 1.00 48.41 477 TYR A O 1
ATOM 5437 N N . THR A 1 349 ? 47.422 11.224 133.253 1.00 63.62 478 THR A N 1
ATOM 5438 C CA . THR A 1 349 ? 46.519 10.508 134.143 1.00 70.47 478 THR A CA 1
ATOM 5439 C C . THR A 1 349 ? 46.884 10.651 135.613 1.00 70.55 478 THR A C 1
ATOM 5440 O O . THR A 1 349 ? 45.997 10.583 136.470 1.00 78.37 478 THR A O 1
ATOM 5451 N N . GLY A 1 350 ? 48.162 10.860 135.920 1.00 65.92 479 GLY A N 1
ATOM 5452 C CA . GLY A 1 350 ? 48.659 10.849 137.279 1.00 71.78 479 GLY A CA 1
ATOM 5453 C C . GLY A 1 350 ? 49.489 9.630 137.609 1.00 71.40 479 GLY A C 1
ATOM 5454 O O . GLY A 1 350 ? 50.068 9.569 138.702 1.00 68.21 479 GLY A O 1
ATOM 5458 N N . THR A 1 351 ? 49.565 8.661 136.703 1.00 71.69 480 THR A N 1
ATOM 5459 C CA . THR A 1 351 ? 50.345 7.459 136.929 1.00 77.56 480 THR A CA 1
ATOM 5460 C C . THR A 1 351 ? 51.819 7.717 136.631 1.00 76.71 480 THR A C 1
ATOM 5461 O O . THR A 1 351 ? 52.180 8.612 135.860 1.00 75.94 480 THR A O 1
ATOM 5472 N N . THR A 1 352 ? 52.674 6.919 137.254 1.00 71.76 481 THR A N 1
ATOM 5473 C CA . THR A 1 352 ? 54.085 6.927 136.890 1.00 69.63 481 THR A CA 1
ATOM 5474 C C . THR A 1 352 ? 54.231 6.341 135.489 1.00 64.95 481 THR A C 1
ATOM 5475 O O . THR A 1 352 ? 53.715 5.247 135.224 1.00 63.07 481 THR A O 1
ATOM 5486 N N . PRO A 1 353 ? 54.909 7.024 134.567 1.00 60.04 482 PRO A N 1
ATOM 5487 C CA . PRO A 1 353 ? 55.030 6.478 133.209 1.00 56.77 482 PRO A CA 1
ATOM 5488 C C . PRO A 1 353 ? 55.800 5.167 133.206 1.00 59.44 482 PRO A C 1
ATOM 5489 O O . PRO A 1 353 ? 56.843 5.033 133.852 1.00 61.63 482 PRO A O 1
ATOM 5500 N N . SER A 1 354 ? 55.272 4.192 132.470 1.00 61.22 483 SER A N 1
ATOM 5501 C CA . SER A 1 354 ? 55.918 2.893 132.383 1.00 63.80 483 SER A CA 1
ATOM 5502 C C . SER A 1 354 ? 57.039 2.925 131.346 1.00 70.41 483 SER A C 1
ATOM 5503 O O . SER A 1 354 ? 56.936 3.615 130.326 1.00 67.12 483 SER A O 1
ATOM 5511 N N . PRO A 1 355 ? 58.125 2.194 131.581 1.00 74.12 484 PRO A N 1
ATOM 5512 C CA . PRO A 1 355 ? 59.206 2.145 130.588 1.00 72.44 484 PRO A CA 1
ATOM 5513 C C . PRO A 1 355 ? 58.810 1.279 129.408 1.00 68.84 484 PRO A C 1
ATOM 5514 O O . PRO A 1 355 ? 57.952 0.393 129.538 1.00 69.22 484 PRO A O 1
ATOM 5525 N N . PRO A 1 356 ? 59.406 1.501 128.242 1.00 70.25 485 PRO A N 1
ATOM 5526 C CA . PRO A 1 356 ? 59.083 0.670 127.077 1.00 68.46 485 PRO A CA 1
ATOM 5527 C C . PRO A 1 356 ? 59.373 -0.791 127.366 1.00 64.92 485 PRO A C 1
ATOM 5528 O O . PRO A 1 356 ? 60.347 -1.108 128.064 1.00 66.71 485 PRO A O 1
ATOM 5539 N N . PRO A 1 357 ? 58.550 -1.712 126.864 1.00 56.07 486 PRO A N 1
ATOM 5540 C CA . PRO A 1 357 ? 58.864 -3.134 127.038 1.00 49.38 486 PRO A CA 1
ATOM 5541 C C . PRO A 1 357 ? 60.244 -3.446 126.480 1.00 49.95 486 PRO A C 1
ATOM 5542 O O . PRO A 1 357 ? 60.813 -2.683 125.698 1.00 54.38 486 PRO A O 1
ATOM 5553 N N . GLY A 1 358 ? 60.788 -4.583 126.901 1.00 46.79 487 GLY A N 1
ATOM 5554 C CA . GLY A 1 358 ? 62.093 -4.993 126.423 1.00 49.63 487 GLY A CA 1
ATOM 5555 C C . GLY A 1 358 ? 63.242 -4.176 126.965 1.00 49.29 487 GLY A C 1
ATOM 5556 O O . GLY A 1 358 ? 64.285 -4.078 126.312 1.00 51.00 487 GLY A O 1
ATOM 5560 N N . SER A 1 359 ? 63.079 -3.582 128.148 1.00 51.97 488 SER A N 1
ATOM 5561 C CA . SER A 1 359 ? 64.129 -2.796 128.779 1.00 51.70 488 SER A CA 1
ATOM 5562 C C . SER A 1 359 ? 64.930 -3.585 129.806 1.00 52.11 488 SER A C 1
ATOM 5563 O O . SER A 1 359 ? 66.003 -3.129 130.215 1.00 46.59 488 SER A O 1
ATOM 5571 N N . HIS A 1 360 ? 64.441 -4.745 130.235 1.00 46.50 489 HIS A N 1
ATOM 5572 C CA . HIS A 1 360 ? 65.169 -5.568 131.192 1.00 50.68 489 HIS A CA 1
ATOM 5573 C C . HIS A 1 360 ? 66.285 -6.315 130.472 1.00 49.73 489 HIS A C 1
ATOM 5574 O O . HIS A 1 360 ? 66.021 -7.138 129.586 1.00 46.94 489 HIS A O 1
ATOM 5588 N N . TYR A 1 361 ? 67.529 -6.030 130.852 1.00 50.86 490 TYR A N 1
ATOM 5589 C CA . TYR A 1 361 ? 68.688 -6.727 130.314 1.00 54.45 490 TYR A CA 1
ATOM 5590 C C . TYR A 1 361 ? 69.188 -7.839 131.227 1.00 54.75 490 TYR A C 1
ATOM 5591 O O . TYR A 1 361 ? 69.967 -8.686 130.773 1.00 51.79 490 TYR A O 1
ATOM 5609 N N . THR A 1 362 ? 68.764 -7.850 132.491 1.00 49.80 491 THR A N 1
ATOM 5610 C CA . THR A 1 362 ? 68.957 -8.977 133.390 1.00 46.92 491 THR A CA 1
ATOM 5611 C C . THR A 1 362 ? 67.592 -9.533 133.780 1.00 46.62 491 THR A C 1
ATOM 5612 O O . THR A 1 362 ? 66.558 -8.884 133.595 1.00 45.87 491 THR A O 1
ATOM 5623 N N . SER A 1 363 ? 67.593 -10.739 134.328 1.00 41.73 492 SER A N 1
ATOM 5624 C CA . SER A 1 363 ? 66.336 -11.393 134.683 1.00 42.35 492 SER A CA 1
ATOM 5625 C C . SER A 1 363 ? 65.646 -10.635 135.810 1.00 46.88 492 SER A C 1
ATOM 5626 O O . SER A 1 363 ? 66.217 -10.515 136.901 1.00 47.89 492 SER A O 1
ATOM 5634 N N . PRO A 1 364 ? 64.436 -10.105 135.604 1.00 45.66 493 PRO A N 1
ATOM 5635 C CA . PRO A 1 364 ? 63.722 -9.487 136.732 1.00 43.90 493 PRO A CA 1
ATOM 5636 C C . PRO A 1 364 ? 63.458 -10.455 137.869 1.00 49.74 493 PRO A C 1
ATOM 5637 O O . PRO A 1 364 ? 63.430 -10.040 139.037 1.00 46.51 493 PRO A O 1
ATOM 5648 N N . SER A 1 365 ? 63.265 -11.741 137.564 1.00 46.29 494 SER A N 1
ATOM 5649 C CA . SER A 1 365 ? 63.027 -12.722 138.616 1.00 45.98 494 SER A CA 1
ATOM 5650 C C . SER A 1 365 ? 64.254 -12.884 139.502 1.00 54.20 494 SER A C 1
ATOM 5651 O O . SER A 1 365 ? 64.129 -13.060 140.720 1.00 58.08 494 SER A O 1
ATOM 5659 N N . GLU A 1 366 ? 65.449 -12.831 138.913 1.00 53.50 495 GLU A N 1
ATOM 5660 C CA . GLU A 1 366 ? 66.668 -12.927 139.704 1.00 60.00 495 GLU A CA 1
ATOM 5661 C C . GLU A 1 366 ? 66.864 -11.720 140.608 1.00 60.97 495 GLU A C 1
ATOM 5662 O O . GLU A 1 366 ? 67.562 -11.828 141.621 1.00 66.78 495 GLU A O 1
ATOM 5674 N N . ASN A 1 367 ? 66.264 -10.580 140.271 1.00 61.65 496 ASN A N 1
ATOM 5675 C CA . ASN A 1 367 ? 66.430 -9.353 141.036 1.00 64.97 496 ASN A CA 1
ATOM 5676 C C . ASN A 1 367 ? 65.281 -9.087 142.002 1.00 69.84 496 ASN A C 1
ATOM 5677 O O . ASN A 1 367 ? 65.271 -8.039 142.654 1.00 79.17 496 ASN A O 1
ATOM 5688 N N . MET A 1 368 ? 64.318 -10.000 142.112 1.00 62.22 497 MET A N 1
ATOM 5689 C CA . MET A 1 368 ? 63.380 -9.945 143.223 1.00 73.72 497 MET A CA 1
ATOM 5690 C C . MET A 1 368 ? 64.144 -10.159 144.523 1.00 83.66 497 MET A C 1
ATOM 5691 O O . MET A 1 368 ? 65.117 -10.919 144.570 1.00 82.33 497 MET A O 1
ATOM 5705 N N . TRP A 1 369 ? 63.721 -9.457 145.575 1.00 92.03 498 TRP A N 1
ATOM 5706 C CA . TRP A 1 369 ? 64.410 -9.478 146.861 1.00 99.93 498 TRP A CA 1
ATOM 5707 C C . TRP A 1 369 ? 65.753 -8.751 146.796 1.00 104.43 498 TRP A C 1
ATOM 5708 O O . TRP A 1 369 ? 66.359 -8.470 147.836 1.00 109.94 498 TRP A O 1
ATOM 5729 N N . ASN A 1 370 ? 66.222 -8.439 145.591 1.00 101.46 499 ASN A N 1
ATOM 5730 C CA . ASN A 1 370 ? 67.509 -7.770 145.414 1.00 104.09 499 ASN A CA 1
ATOM 5731 C C . ASN A 1 370 ? 68.636 -8.577 146.048 1.00 105.56 499 ASN A C 1
ATOM 5732 O O . ASN A 1 370 ? 69.038 -9.616 145.524 1.00 105.30 499 ASN A O 1
ATOM 5743 N N . SER B 1 7 ? 20.781 39.703 112.892 1.00 67.05 136 SER B N 1
ATOM 5744 C CA . SER B 1 7 ? 20.157 38.408 113.144 1.00 62.83 136 SER B CA 1
ATOM 5745 C C . SER B 1 7 ? 19.899 38.228 114.635 1.00 58.17 136 SER B C 1
ATOM 5746 O O . SER B 1 7 ? 20.652 38.732 115.462 1.00 62.82 136 SER B O 1
ATOM 5753 N N . VAL B 1 8 ? 18.837 37.493 114.970 1.00 54.10 137 VAL B N 1
ATOM 5754 C CA . VAL B 1 8 ? 18.491 37.284 116.374 1.00 62.75 137 VAL B CA 1
ATOM 5755 C C . VAL B 1 8 ? 19.669 36.685 117.135 1.00 59.55 137 VAL B C 1
ATOM 5756 O O . VAL B 1 8 ? 19.939 37.058 118.283 1.00 62.86 137 VAL B O 1
ATOM 5769 N N . PHE B 1 9 ? 20.391 35.752 116.511 1.00 56.86 138 PHE B N 1
ATOM 5770 C CA . PHE B 1 9 ? 21.497 35.093 117.196 1.00 56.20 138 PHE B CA 1
ATOM 5771 C C . PHE B 1 9 ? 22.636 36.068 117.469 1.00 60.89 138 PHE B C 1
ATOM 5772 O O . PHE B 1 9 ? 23.092 36.202 118.611 1.00 55.34 138 PHE B O 1
ATOM 5789 N N . SER B 1 10 ? 23.110 36.759 116.429 1.00 58.30 139 SER B N 1
ATOM 5790 C CA . SER B 1 10 ? 24.225 37.685 116.602 1.00 64.71 139 SER B CA 1
ATOM 5791 C C . SER B 1 10 ? 23.903 38.774 117.618 1.00 62.92 139 SER B C 1
ATOM 5792 O O . SER B 1 10 ? 24.808 39.282 118.290 1.00 64.16 139 SER B O 1
ATOM 5800 N N . GLU B 1 11 ? 22.625 39.140 117.751 1.00 62.43 140 GLU B N 1
ATOM 5801 C CA . GLU B 1 11 ? 22.259 40.218 118.664 1.00 67.98 140 GLU B CA 1
ATOM 5802 C C . GLU B 1 11 ? 22.420 39.793 120.119 1.00 64.31 140 GLU B C 1
ATOM 5803 O O . GLU B 1 11 ? 22.873 40.584 120.956 1.00 65.66 140 GLU B O 1
ATOM 5815 N N . ARG B 1 12 ? 22.054 38.556 120.442 1.00 61.62 141 ARG B N 1
ATOM 5816 C CA . ARG B 1 12 ? 22.119 38.063 121.811 1.00 54.38 141 ARG B CA 1
ATOM 5817 C C . ARG B 1 12 ? 23.406 37.310 122.116 1.00 55.29 141 ARG B C 1
ATOM 5818 O O . ARG B 1 12 ? 23.553 36.793 123.232 1.00 51.69 141 ARG B O 1
ATOM 5839 N N . THR B 1 13 ? 24.340 37.241 121.167 1.00 54.78 142 THR B N 1
ATOM 5840 C CA . THR B 1 13 ? 25.564 36.468 121.322 1.00 49.01 142 THR B CA 1
ATOM 5841 C C . THR B 1 13 ? 26.768 37.339 120.999 1.00 53.89 142 THR B C 1
ATOM 5842 O O . THR B 1 13 ? 26.789 38.016 119.966 1.00 59.78 142 THR B O 1
ATOM 5853 N N . GLU B 1 14 ? 27.761 37.326 121.885 1.00 55.49 143 GLU B N 1
ATOM 5854 C CA . GLU B 1 14 ? 29.031 37.974 121.594 1.00 57.90 143 GLU B CA 1
ATOM 5855 C C . GLU B 1 14 ? 29.805 37.161 120.562 1.00 55.90 143 GLU B C 1
ATOM 5856 O O . GLU B 1 14 ? 29.740 35.928 120.531 1.00 52.15 143 GLU B O 1
ATOM 5868 N N . GLU B 1 15 ? 30.551 37.867 119.709 1.00 61.19 144 GLU B N 1
ATOM 5869 C CA . GLU B 1 15 ? 31.234 37.191 118.609 1.00 61.41 144 GLU B CA 1
ATOM 5870 C C . GLU B 1 15 ? 32.274 36.205 119.127 1.00 57.32 144 GLU B C 1
ATOM 5871 O O . GLU B 1 15 ? 32.385 35.084 118.613 1.00 54.85 144 GLU B O 1
ATOM 5883 N N . SER B 1 16 ? 33.029 36.585 120.161 1.00 57.41 145 SER B N 1
ATOM 5884 C CA . SER B 1 16 ? 34.078 35.712 120.671 1.00 55.24 145 SER B CA 1
ATOM 5885 C C . SER B 1 16 ? 33.507 34.454 121.311 1.00 53.49 145 SER B C 1
ATOM 5886 O O . SER B 1 16 ? 34.200 33.431 121.376 1.00 54.91 145 SER B O 1
ATOM 5894 N N . SER B 1 17 ? 32.263 34.508 121.782 1.00 51.02 146 SER B N 1
ATOM 5895 C CA . SER B 1 17 ? 31.636 33.329 122.361 1.00 45.46 146 SER B CA 1
ATOM 5896 C C . SER B 1 17 ? 31.120 32.391 121.278 1.00 45.78 146 SER B C 1
ATOM 5897 O O . SER B 1 17 ? 31.212 31.167 121.419 1.00 45.29 146 SER B O 1
ATOM 5905 N N . ALA B 1 18 ? 30.590 32.946 120.185 1.00 47.40 147 ALA B N 1
ATOM 5906 C CA . ALA B 1 18 ? 30.060 32.109 119.114 1.00 48.00 147 ALA B CA 1
ATOM 5907 C C . ALA B 1 18 ? 31.177 31.394 118.363 1.00 47.52 147 ALA B C 1
ATOM 5908 O O . ALA B 1 18 ? 31.025 30.230 117.977 1.00 46.41 147 ALA B O 1
ATOM 5915 N N . VAL B 1 19 ? 32.304 32.075 118.141 1.00 51.76 148 VAL B N 1
ATOM 5916 C CA . VAL B 1 19 ? 33.439 31.445 117.467 1.00 49.33 148 VAL B CA 1
ATOM 5917 C C . VAL B 1 19 ? 33.866 30.191 118.223 1.00 49.73 148 VAL B C 1
ATOM 5918 O O . VAL B 1 19 ? 33.946 29.093 117.659 1.00 45.80 148 VAL B O 1
ATOM 5931 N N . GLN B 1 20 ? 34.155 30.347 119.517 1.00 46.70 149 GLN B N 1
ATOM 5932 C CA . GLN B 1 20 ? 34.549 29.208 120.337 1.00 46.78 149 GLN B CA 1
ATOM 5933 C C . GLN B 1 20 ? 33.440 28.165 120.399 1.00 46.27 149 GLN B C 1
ATOM 5934 O O . GLN B 1 20 ? 33.702 26.960 120.300 1.00 46.43 149 GLN B O 1
ATOM 5948 N N . TYR B 1 21 ? 32.193 28.609 120.568 1.00 45.78 150 TYR B N 1
ATOM 5949 C CA . TYR B 1 21 ? 31.080 27.676 120.703 1.00 43.91 150 TYR B CA 1
ATOM 5950 C C . TYR B 1 21 ? 31.006 26.724 119.514 1.00 40.57 150 TYR B C 1
ATOM 5951 O O . TYR B 1 21 ? 30.990 25.500 119.684 1.00 40.89 150 TYR B O 1
ATOM 5969 N N . PHE B 1 22 ? 30.969 27.266 118.296 1.00 46.17 151 PHE B N 1
ATOM 5970 C CA . PHE B 1 22 ? 30.789 26.430 117.114 1.00 42.67 151 PHE B CA 1
ATOM 5971 C C . PHE B 1 22 ? 32.074 25.736 116.683 1.00 43.67 151 PHE B C 1
ATOM 5972 O O . PHE B 1 22 ? 32.006 24.710 115.996 1.00 46.28 151 PHE B O 1
ATOM 5989 N N . GLN B 1 23 ? 33.239 26.261 117.067 1.00 41.37 152 GLN B N 1
ATOM 5990 C CA . GLN B 1 23 ? 34.472 25.500 116.897 1.00 44.17 152 GLN B CA 1
ATOM 5991 C C . GLN B 1 23 ? 34.438 24.231 117.739 1.00 41.47 152 GLN B C 1
ATOM 5992 O O . GLN B 1 23 ? 34.870 23.162 117.292 1.00 35.04 152 GLN B O 1
ATOM 6006 N N . PHE B 1 24 ? 33.921 24.335 118.965 1.00 41.50 153 PHE B N 1
ATOM 6007 C CA . PHE B 1 24 ? 33.827 23.173 119.844 1.00 41.77 153 PHE B CA 1
ATOM 6008 C C . PHE B 1 24 ? 33.015 22.058 119.193 1.00 38.18 153 PHE B C 1
ATOM 6009 O O . PHE B 1 24 ? 33.426 20.892 119.196 1.00 33.60 153 PHE B O 1
ATOM 6026 N N . TYR B 1 25 ? 31.866 22.401 118.613 1.00 38.34 154 TYR B N 1
ATOM 6027 C CA . TYR B 1 25 ? 30.988 21.403 118.016 1.00 37.56 154 TYR B CA 1
ATOM 6028 C C . TYR B 1 25 ? 31.416 20.986 116.613 1.00 40.74 154 TYR B C 1
ATOM 6029 O O . TYR B 1 25 ? 30.753 20.137 116.006 1.00 37.66 154 TYR B O 1
ATOM 6047 N N . GLY B 1 26 ? 32.499 21.553 116.085 1.00 40.25 155 GLY B N 1
ATOM 6048 C CA . GLY B 1 26 ? 33.051 21.077 114.835 1.00 38.57 155 GLY B CA 1
ATOM 6049 C C . GLY B 1 26 ? 33.954 19.874 114.962 1.00 41.34 155 GLY B C 1
ATOM 6050 O O . GLY B 1 26 ? 34.313 19.270 113.946 1.00 38.30 155 GLY B O 1
ATOM 6054 N N . TYR B 1 27 ? 34.327 19.508 116.187 1.00 38.88 156 TYR B N 1
ATOM 6055 C CA . TYR B 1 27 ? 35.208 18.371 116.408 1.00 39.38 156 TYR B CA 1
ATOM 6056 C C . TYR B 1 27 ? 34.402 17.080 116.444 1.00 37.15 156 TYR B C 1
ATOM 6057 O O . TYR B 1 27 ? 33.399 16.984 117.155 1.00 35.46 156 TYR B O 1
ATOM 6075 N N . LEU B 1 28 ? 34.849 16.081 115.675 1.00 34.90 157 LEU B N 1
ATOM 6076 C CA . LEU B 1 28 ? 34.153 14.802 115.660 1.00 31.50 157 LEU B CA 1
ATOM 6077 C C . LEU B 1 28 ? 34.212 14.121 117.024 1.00 35.98 157 LEU B C 1
ATOM 6078 O O . LEU B 1 28 ? 33.302 13.363 117.379 1.00 34.12 157 LEU B O 1
ATOM 6094 N N . SER B 1 29 ? 35.269 14.374 117.801 1.00 35.16 158 SER B N 1
ATOM 6095 C CA . SER B 1 29 ? 35.366 13.764 119.126 1.00 36.69 158 SER B CA 1
ATOM 6096 C C . SER B 1 29 ? 34.206 14.191 120.016 1.00 35.47 158 SER B C 1
ATOM 6097 O O . SER B 1 29 ? 33.688 13.391 120.802 1.00 34.57 158 SER B O 1
ATOM 6105 N N . GLN B 1 30 ? 33.784 15.452 119.907 1.00 36.21 159 GLN B N 1
ATOM 6106 C CA . GLN B 1 30 ? 32.667 15.924 120.719 1.00 38.58 159 GLN B CA 1
ATOM 6107 C C . GLN B 1 30 ? 31.352 15.293 120.273 1.00 38.73 159 GLN B C 1
ATOM 6108 O O . GLN B 1 30 ? 30.496 14.981 121.106 1.00 39.42 159 GLN B O 1
ATOM 6122 N N . GLN B 1 31 ? 31.162 15.112 118.962 1.00 33.78 160 GLN B N 1
ATOM 6123 C CA . GLN B 1 31 ? 29.974 14.402 118.496 1.00 35.54 160 GLN B CA 1
ATOM 6124 C C . GLN B 1 31 ? 29.962 12.973 119.021 1.00 34.80 160 GLN B C 1
ATOM 6125 O O . GLN B 1 31 ? 28.912 12.459 119.427 1.00 37.65 160 GLN B O 1
ATOM 6139 N N . GLN B 1 32 ? 31.127 12.322 119.037 1.00 38.46 161 GLN B N 1
ATOM 6140 C CA . GLN B 1 32 ? 31.222 10.969 119.574 1.00 34.99 161 GLN B CA 1
ATOM 6141 C C . GLN B 1 32 ? 30.832 10.932 121.045 1.00 36.70 161 GLN B C 1
ATOM 6142 O O . GLN B 1 32 ? 30.186 9.981 121.500 1.00 39.46 161 GLN B O 1
ATOM 6156 N N . ASN B 1 33 ? 31.229 11.952 121.809 1.00 40.59 162 ASN B N 1
ATOM 6157 C CA . ASN B 1 33 ? 30.913 11.979 123.235 1.00 38.79 162 ASN B CA 1
ATOM 6158 C C . ASN B 1 33 ? 29.406 11.967 123.460 1.00 39.20 162 ASN B C 1
ATOM 6159 O O . ASN B 1 33 ? 28.895 11.220 124.301 1.00 32.65 162 ASN B O 1
ATOM 6170 N N . MET B 1 34 ? 28.678 12.796 122.711 1.00 36.77 163 MET B N 1
ATOM 6171 C CA . MET B 1 34 ? 27.227 12.827 122.842 1.00 38.47 163 MET B CA 1
ATOM 6172 C C . MET B 1 34 ? 26.597 11.556 122.291 1.00 39.46 163 MET B C 1
ATOM 6173 O O . MET B 1 34 ? 25.666 11.005 122.890 1.00 36.05 163 MET B O 1
ATOM 6187 N N . MET B 1 35 ? 27.091 11.077 121.146 1.00 38.95 164 MET B N 1
ATOM 6188 C CA . MET B 1 35 ? 26.480 9.919 120.504 1.00 37.61 164 MET B CA 1
ATOM 6189 C C . MET B 1 35 ? 26.618 8.677 121.372 1.00 35.71 164 MET B C 1
ATOM 6190 O O . MET B 1 35 ? 25.671 7.891 121.499 1.00 36.69 164 MET B O 1
ATOM 6204 N N . GLN B 1 36 ? 27.788 8.489 121.985 1.00 34.82 165 GLN B N 1
ATOM 6205 C CA . GLN B 1 36 ? 28.043 7.311 122.804 1.00 40.18 165 GLN B CA 1
ATOM 6206 C C . GLN B 1 36 ? 27.268 7.317 124.116 1.00 39.30 165 GLN B C 1
ATOM 6207 O O . GLN B 1 36 ? 27.263 6.298 124.816 1.00 38.05 165 GLN B O 1
ATOM 6221 N N . ASP B 1 37 ? 26.637 8.432 124.478 1.00 37.13 166 ASP B N 1
ATOM 6222 C CA . ASP B 1 37 ? 25.739 8.456 125.627 1.00 37.07 166 ASP B CA 1
ATOM 6223 C C . ASP B 1 37 ? 24.520 7.609 125.282 1.00 37.88 166 ASP B C 1
ATOM 6224 O O . ASP B 1 37 ? 23.570 8.102 124.665 1.00 33.43 166 ASP B O 1
ATOM 6233 N N . TYR B 1 38 ? 24.541 6.330 125.666 1.00 42.28 167 TYR B N 1
ATOM 6234 C CA . TYR B 1 38 ? 23.518 5.401 125.187 1.00 41.37 167 TYR B CA 1
ATOM 6235 C C . TYR B 1 38 ? 22.132 5.784 125.695 1.00 39.54 167 TYR B C 1
ATOM 6236 O O . TYR B 1 38 ? 21.145 5.661 124.964 1.00 35.92 167 TYR B O 1
ATOM 6254 N N . VAL B 1 39 ? 22.035 6.250 126.944 1.00 37.41 168 VAL B N 1
ATOM 6255 C CA . VAL B 1 39 ? 20.740 6.680 127.466 1.00 39.35 168 VAL B CA 1
ATOM 6256 C C . VAL B 1 39 ? 20.164 7.793 126.597 1.00 35.35 168 VAL B C 1
ATOM 6257 O O . VAL B 1 39 ? 18.994 7.755 126.191 1.00 32.49 168 VAL B O 1
ATOM 6270 N N . ARG B 1 40 ? 20.976 8.807 126.302 1.00 34.62 169 ARG B N 1
ATOM 6271 C CA . ARG B 1 40 ? 20.498 9.914 125.481 1.00 34.70 169 ARG B CA 1
ATOM 6272 C C . ARG B 1 40 ? 20.131 9.431 124.079 1.00 33.52 169 ARG B C 1
ATOM 6273 O O . ARG B 1 40 ? 19.004 9.631 123.612 1.00 32.65 169 ARG B O 1
ATOM 6294 N N . THR B 1 41 ? 21.072 8.780 123.396 1.00 33.69 170 THR B N 1
ATOM 6295 C CA . THR B 1 41 ? 20.846 8.419 121.999 1.00 35.25 170 THR B CA 1
ATOM 6296 C C . THR B 1 41 ? 19.779 7.339 121.869 1.00 36.00 170 THR B C 1
ATOM 6297 O O . THR B 1 41 ? 18.919 7.414 120.980 1.00 37.90 170 THR B O 1
ATOM 6308 N N . GLY B 1 42 ? 19.818 6.327 122.736 1.00 36.47 171 GLY B N 1
ATOM 6309 C CA . GLY B 1 42 ? 18.810 5.283 122.672 1.00 35.61 171 GLY B CA 1
ATOM 6310 C C . GLY B 1 42 ? 17.422 5.801 122.992 1.00 41.02 171 GLY B C 1
ATOM 6311 O O . GLY B 1 42 ? 16.438 5.394 122.369 1.00 39.00 171 GLY B O 1
ATOM 6315 N N . THR B 1 43 ? 17.321 6.709 123.969 1.00 39.59 172 THR B N 1
ATOM 6316 C CA . THR B 1 43 ? 16.019 7.258 124.330 1.00 38.13 172 THR B CA 1
ATOM 6317 C C . THR B 1 43 ? 15.452 8.115 123.206 1.00 36.10 172 THR B C 1
ATOM 6318 O O . THR B 1 43 ? 14.252 8.046 122.909 1.00 37.51 172 THR B O 1
ATOM 6329 N N . TYR B 1 44 ? 16.291 8.935 122.574 1.00 34.43 173 TYR B N 1
ATOM 6330 C CA . TYR B 1 44 ? 15.826 9.708 121.425 1.00 40.65 173 TYR B CA 1
ATOM 6331 C C . TYR B 1 44 ? 15.299 8.790 120.327 1.00 34.97 173 TYR B C 1
ATOM 6332 O O . TYR B 1 44 ? 14.218 9.025 119.776 1.00 34.59 173 TYR B O 1
ATOM 6350 N N . GLN B 1 45 ? 16.040 7.724 120.011 1.00 33.40 174 GLN B N 1
ATOM 6351 C CA . GLN B 1 45 ? 15.620 6.830 118.936 1.00 35.74 174 GLN B CA 1
ATOM 6352 C C . GLN B 1 45 ? 14.279 6.177 119.251 1.00 37.70 174 GLN B C 1
ATOM 6353 O O . GLN B 1 45 ? 13.367 6.171 118.416 1.00 36.46 174 GLN B O 1
ATOM 6367 N N . ARG B 1 46 ? 14.137 5.617 120.456 1.00 40.22 175 ARG B N 1
ATOM 6368 C CA . ARG B 1 46 ? 12.893 4.933 120.791 1.00 40.61 175 ARG B CA 1
ATOM 6369 C C . ARG B 1 46 ? 11.723 5.907 120.840 1.00 41.00 175 ARG B C 1
ATOM 6370 O O . ARG B 1 46 ? 10.606 5.567 120.434 1.00 40.06 175 ARG B O 1
ATOM 6391 N N . ALA B 1 47 ? 11.954 7.121 121.343 1.00 40.13 176 ALA B N 1
ATOM 6392 C CA . ALA B 1 47 ? 10.893 8.122 121.350 1.00 42.52 176 ALA B CA 1
ATOM 6393 C C . ALA B 1 47 ? 10.422 8.437 119.936 1.00 40.98 176 ALA B C 1
ATOM 6394 O O . ALA B 1 47 ? 9.234 8.706 119.719 1.00 43.22 176 ALA B O 1
ATOM 6401 N N . ILE B 1 48 ? 11.332 8.406 118.964 1.00 41.70 177 ILE B N 1
ATOM 6402 C CA . ILE B 1 48 ? 10.965 8.719 117.588 1.00 40.56 177 ILE B CA 1
ATOM 6403 C C . ILE B 1 48 ? 10.318 7.515 116.914 1.00 41.81 177 ILE B C 1
ATOM 6404 O O . ILE B 1 48 ? 9.247 7.628 116.306 1.00 43.94 177 ILE B O 1
ATOM 6420 N N . LEU B 1 49 ? 10.947 6.342 117.018 1.00 39.13 178 LEU B N 1
ATOM 6421 C CA . LEU B 1 49 ? 10.428 5.171 116.318 1.00 44.21 178 LEU B CA 1
ATOM 6422 C C . LEU B 1 49 ? 9.083 4.729 116.886 1.00 46.38 178 LEU B C 1
ATOM 6423 O O . LEU B 1 49 ? 8.191 4.328 116.132 1.00 47.79 178 LEU B O 1
ATOM 6439 N N . GLN B 1 50 ? 8.911 4.792 118.210 1.00 49.89 179 GLN B N 1
ATOM 6440 C CA . GLN B 1 50 ? 7.636 4.373 118.786 1.00 48.63 179 GLN B CA 1
ATOM 6441 C C . GLN B 1 50 ? 6.511 5.329 118.413 1.00 48.16 179 GLN B C 1
ATOM 6442 O O . GLN B 1 50 ? 5.342 4.924 118.380 1.00 50.99 179 GLN B O 1
ATOM 6456 N N . ASN B 1 51 ? 6.835 6.589 118.146 1.00 44.15 180 ASN B N 1
ATOM 6457 C CA . ASN B 1 51 ? 5.869 7.563 117.636 1.00 51.91 180 ASN B CA 1
ATOM 6458 C C . ASN B 1 51 ? 6.046 7.760 116.136 1.00 51.57 180 ASN B C 1
ATOM 6459 O O . ASN B 1 51 ? 6.196 8.879 115.644 1.00 46.28 180 ASN B O 1
ATOM 6470 N N . HIS B 1 52 ? 6.034 6.656 115.388 1.00 49.84 181 HIS B N 1
ATOM 6471 C CA . HIS B 1 52 ? 6.299 6.734 113.957 1.00 57.43 181 HIS B CA 1
ATOM 6472 C C . HIS B 1 52 ? 5.199 7.472 113.207 1.00 56.72 181 HIS B C 1
ATOM 6473 O O . HIS B 1 52 ? 5.467 8.032 112.137 1.00 58.36 181 HIS B O 1
ATOM 6487 N N . THR B 1 53 ? 3.979 7.505 113.747 1.00 57.09 182 THR B N 1
ATOM 6488 C CA . THR B 1 53 ? 2.907 8.233 113.078 1.00 53.43 182 THR B CA 1
ATOM 6489 C C . THR B 1 53 ? 3.162 9.733 113.100 1.00 54.08 182 THR B C 1
ATOM 6490 O O . THR B 1 53 ? 2.718 10.449 112.198 1.00 63.41 182 THR B O 1
ATOM 6501 N N . ASP B 1 54 ? 3.868 10.227 114.119 1.00 56.19 183 ASP B N 1
ATOM 6502 C CA . ASP B 1 54 ? 4.245 11.634 114.160 1.00 58.10 183 ASP B CA 1
ATOM 6503 C C . ASP B 1 54 ? 5.266 11.991 113.088 1.00 57.61 183 ASP B C 1
ATOM 6504 O O . ASP B 1 54 ? 5.514 13.182 112.862 1.00 53.21 183 ASP B O 1
ATOM 6513 N N . PHE B 1 55 ? 5.857 10.997 112.430 1.00 56.90 184 PHE B N 1
ATOM 6514 C CA . PHE B 1 55 ? 6.905 11.214 111.444 1.00 52.51 184 PHE B CA 1
ATOM 6515 C C . PHE B 1 55 ? 6.559 10.683 110.065 1.00 54.76 184 PHE B C 1
ATOM 6516 O O . PHE B 1 55 ? 7.063 11.216 109.075 1.00 51.08 184 PHE B O 1
ATOM 6533 N N . LYS B 1 56 ? 5.705 9.666 109.970 1.00 57.44 185 LYS B N 1
ATOM 6534 C CA . LYS B 1 56 ? 5.398 9.039 108.689 1.00 57.95 185 LYS B CA 1
ATOM 6535 C C . LYS B 1 56 ? 4.933 10.072 107.671 1.00 57.44 185 LYS B C 1
ATOM 6536 O O . LYS B 1 56 ? 3.900 10.720 107.856 1.00 58.30 185 LYS B O 1
ATOM 6555 N N . ASP B 1 57 ? 5.709 10.222 106.595 1.00 55.90 186 ASP B N 1
ATOM 6556 C CA . ASP B 1 57 ? 5.374 11.115 105.487 1.00 58.37 186 ASP B CA 1
ATOM 6557 C C . ASP B 1 57 ? 5.237 12.567 105.936 1.00 53.76 186 ASP B C 1
ATOM 6558 O O . ASP B 1 57 ? 4.489 13.343 105.338 1.00 59.71 186 ASP B O 1
ATOM 6567 N N . LYS B 1 58 ? 5.966 12.951 106.975 1.00 52.87 187 LYS B N 1
ATOM 6568 C CA . LYS B 1 58 ? 5.954 14.313 107.486 1.00 54.41 187 LYS B CA 1
ATOM 6569 C C . LYS B 1 58 ? 7.232 15.042 107.083 1.00 53.35 187 LYS B C 1
ATOM 6570 O O . LYS B 1 58 ? 8.234 14.432 106.704 1.00 46.21 187 LYS B O 1
ATOM 6589 N N . ILE B 1 59 ? 7.183 16.368 107.173 1.00 53.56 188 ILE B N 1
ATOM 6590 C CA . ILE B 1 59 ? 8.345 17.218 106.937 1.00 54.73 188 ILE B CA 1
ATOM 6591 C C . ILE B 1 59 ? 8.927 17.589 108.293 1.00 49.96 188 ILE B C 1
ATOM 6592 O O . ILE B 1 59 ? 8.204 18.075 109.173 1.00 49.56 188 ILE B O 1
ATOM 6608 N N . VAL B 1 60 ? 10.232 17.379 108.458 1.00 44.19 189 VAL B N 1
ATOM 6609 C CA . VAL B 1 60 ? 10.897 17.491 109.748 1.00 46.88 189 VAL B CA 1
ATOM 6610 C C . VAL B 1 60 ? 12.004 18.530 109.661 1.00 44.15 189 VAL B C 1
ATOM 6611 O O . VAL B 1 60 ? 12.661 18.669 108.621 1.00 49.12 189 VAL B O 1
ATOM 6624 N N . LEU B 1 61 ? 12.201 19.261 110.753 1.00 40.22 190 LEU B N 1
ATOM 6625 C CA . LEU B 1 61 ? 13.345 20.143 110.934 1.00 43.21 190 LEU B CA 1
ATOM 6626 C C . LEU B 1 61 ? 14.164 19.648 112.121 1.00 45.45 190 LEU B C 1
ATOM 6627 O O . LEU B 1 61 ? 13.621 19.447 113.211 1.00 42.56 190 LEU B O 1
ATOM 6643 N N . ASP B 1 62 ? 15.461 19.457 111.906 1.00 39.80 191 ASP B N 1
ATOM 6644 C CA . ASP B 1 62 ? 16.398 19.053 112.947 1.00 42.22 191 ASP B CA 1
ATOM 6645 C C . ASP B 1 62 ? 17.282 20.257 113.258 1.00 43.89 191 ASP B C 1
ATOM 6646 O O . ASP B 1 62 ? 18.090 20.674 112.420 1.00 41.66 191 ASP B O 1
ATOM 6655 N N . VAL B 1 63 ? 17.125 20.814 114.453 1.00 42.03 192 VAL B N 1
ATOM 6656 C CA . VAL B 1 63 ? 17.844 22.018 114.854 1.00 45.20 192 VAL B CA 1
ATOM 6657 C C . VAL B 1 63 ? 19.157 21.608 115.506 1.00 42.85 192 VAL B C 1
ATOM 6658 O O . VAL B 1 63 ? 19.162 20.964 116.560 1.00 40.69 192 VAL B O 1
ATOM 6671 N N . GLY B 1 64 ? 20.272 21.996 114.889 1.00 44.09 193 GLY B N 1
ATOM 6672 C CA . GLY B 1 64 ? 21.577 21.605 115.382 1.00 44.16 193 GLY B CA 1
ATOM 6673 C C . GLY B 1 64 ? 21.797 20.114 115.248 1.00 43.51 193 GLY B C 1
ATOM 6674 O O . GLY B 1 64 ? 22.003 19.415 116.246 1.00 37.80 193 GLY B O 1
ATOM 6678 N N . CYS B 1 65 ? 21.765 19.616 114.007 1.00 39.22 194 CYS B N 1
ATOM 6679 C CA . CYS B 1 65 ? 21.788 18.176 113.781 1.00 37.79 194 CYS B CA 1
ATOM 6680 C C . CYS B 1 65 ? 23.143 17.548 114.071 1.00 38.67 194 CYS B C 1
ATOM 6681 O O . CYS B 1 65 ? 23.222 16.325 114.215 1.00 36.19 194 CYS B O 1
ATOM 6689 N N . GLY B 1 66 ? 24.204 18.344 114.155 1.00 42.26 195 GLY B N 1
ATOM 6690 C CA . GLY B 1 66 ? 25.521 17.770 114.382 1.00 37.66 195 GLY B CA 1
ATOM 6691 C C . GLY B 1 66 ? 25.857 16.765 113.297 1.00 39.06 195 GLY B C 1
ATOM 6692 O O . GLY B 1 66 ? 25.797 17.062 112.099 1.00 37.34 195 GLY B O 1
ATOM 6696 N N . SER B 1 67 ? 26.215 15.551 113.717 1.00 38.81 196 SER B N 1
ATOM 6697 C CA . SER B 1 67 ? 26.482 14.471 112.777 1.00 36.16 196 SER B CA 1
ATOM 6698 C C . SER B 1 67 ? 25.245 14.052 111.991 1.00 37.06 196 SER B C 1
ATOM 6699 O O . SER B 1 67 ? 25.381 13.321 111.004 1.00 34.05 196 SER B O 1
ATOM 6707 N N . GLY B 1 68 ? 24.055 14.491 112.400 1.00 39.71 197 GLY B N 1
ATOM 6708 C CA . GLY B 1 68 ? 22.825 14.132 111.724 1.00 34.60 197 GLY B CA 1
ATOM 6709 C C . GLY B 1 68 ? 22.105 12.933 112.295 1.00 34.46 197 GLY B C 1
ATOM 6710 O O . GLY B 1 68 ? 21.165 12.440 111.659 1.00 36.07 197 GLY B O 1
ATOM 6714 N N . ILE B 1 69 ? 22.496 12.464 113.482 1.00 33.55 198 ILE B N 1
ATOM 6715 C CA . ILE B 1 69 ? 21.979 11.199 114.005 1.00 37.12 198 ILE B CA 1
ATOM 6716 C C . ILE B 1 69 ? 20.468 11.259 114.190 1.00 35.34 198 ILE B C 1
ATOM 6717 O O . ILE B 1 69 ? 19.757 10.291 113.897 1.00 39.12 198 ILE B O 1
ATOM 6733 N N . LEU B 1 70 ? 19.949 12.384 114.689 1.00 35.32 199 LEU B N 1
ATOM 6734 C CA . LEU B 1 70 ? 18.507 12.481 114.904 1.00 37.24 199 LEU B CA 1
ATOM 6735 C C . LEU B 1 70 ? 17.744 12.468 113.584 1.00 37.68 199 LEU B C 1
ATOM 6736 O O . LEU B 1 70 ? 16.629 11.938 113.517 1.00 38.51 199 LEU B O 1
ATOM 6752 N N . SER B 1 71 ? 18.318 13.051 112.532 1.00 39.70 200 SER B N 1
ATOM 6753 C CA . SER B 1 71 ? 17.663 13.027 111.227 1.00 36.89 200 SER B CA 1
ATOM 6754 C C . SER B 1 71 ? 17.556 11.603 110.697 1.00 35.57 200 SER B C 1
ATOM 6755 O O . SER B 1 71 ? 16.538 11.229 110.103 1.00 36.27 200 SER B O 1
ATOM 6763 N N . PHE B 1 72 ? 18.594 10.791 110.901 1.00 33.21 201 PHE B N 1
ATOM 6764 C CA . PHE B 1 72 ? 18.515 9.397 110.481 1.00 34.17 201 PHE B CA 1
ATOM 6765 C C . PHE B 1 72 ? 17.425 8.651 111.239 1.00 38.16 201 PHE B C 1
ATOM 6766 O O . PHE B 1 72 ? 16.786 7.753 110.680 1.00 40.77 201 PHE B O 1
ATOM 6783 N N . PHE B 1 73 ? 17.191 9.007 112.505 1.00 34.62 202 PHE B N 1
ATOM 6784 C CA . PHE B 1 73 ? 16.097 8.388 113.248 1.00 36.72 202 PHE B CA 1
ATOM 6785 C C . PHE B 1 73 ? 14.746 8.790 112.669 1.00 38.70 202 PHE B C 1
ATOM 6786 O O . PHE B 1 73 ? 13.848 7.952 112.527 1.00 38.40 202 PHE B O 1
ATOM 6803 N N . ALA B 1 74 ? 14.579 10.076 112.341 1.00 37.21 203 ALA B N 1
ATOM 6804 C CA . ALA B 1 74 ? 13.347 10.522 111.706 1.00 40.61 203 ALA B CA 1
ATOM 6805 C C . ALA B 1 74 ? 13.146 9.840 110.356 1.00 38.91 203 ALA B C 1
ATOM 6806 O O . ALA B 1 74 ? 12.022 9.459 110.003 1.00 42.95 203 ALA B O 1
ATOM 6813 N N . ALA B 1 75 ? 14.222 9.684 109.581 1.00 39.09 204 ALA B N 1
ATOM 6814 C CA . ALA B 1 75 ? 14.116 8.952 108.323 1.00 44.24 204 ALA B CA 1
ATOM 6815 C C . ALA B 1 75 ? 13.713 7.504 108.574 1.00 44.80 204 ALA B C 1
ATOM 6816 O O . ALA B 1 75 ? 12.878 6.950 107.851 1.00 40.33 204 ALA B O 1
ATOM 6823 N N . GLN B 1 76 ? 14.284 6.877 109.609 1.00 40.56 205 GLN B N 1
ATOM 6824 C CA . GLN B 1 76 ? 13.866 5.522 109.954 1.00 41.69 205 GLN B CA 1
ATOM 6825 C C . GLN B 1 76 ? 12.374 5.475 110.255 1.00 40.33 205 GLN B C 1
ATOM 6826 O O . GLN B 1 76 ? 11.692 4.521 109.882 1.00 45.40 205 GLN B O 1
ATOM 6840 N N . ALA B 1 77 ? 11.840 6.510 110.903 1.00 41.22 206 ALA B N 1
ATOM 6841 C CA . ALA B 1 77 ? 10.424 6.512 111.251 1.00 46.86 206 ALA B CA 1
ATOM 6842 C C . ALA B 1 77 ? 9.510 6.750 110.053 1.00 45.58 206 ALA B C 1
ATOM 6843 O O . ALA B 1 77 ? 8.288 6.638 110.201 1.00 53.95 206 ALA B O 1
ATOM 6850 N N . GLY B 1 78 ? 10.056 7.071 108.884 1.00 47.27 207 GLY B N 1
ATOM 6851 C CA . GLY B 1 78 ? 9.257 7.259 107.688 1.00 51.42 207 GLY B CA 1
ATOM 6852 C C . GLY B 1 78 ? 9.090 8.690 107.223 1.00 51.05 207 GLY B C 1
ATOM 6853 O O . GLY B 1 78 ? 8.211 8.953 106.388 1.00 51.18 207 GLY B O 1
ATOM 6857 N N . ALA B 1 79 ? 9.897 9.619 107.728 1.00 49.92 208 ALA B N 1
ATOM 6858 C CA . ALA B 1 79 ? 9.780 11.013 107.324 1.00 53.17 208 ALA B CA 1
ATOM 6859 C C . ALA B 1 79 ? 9.966 11.148 105.818 1.00 51.53 208 ALA B C 1
ATOM 6860 O O . ALA B 1 79 ? 10.786 10.456 105.210 1.00 50.61 208 ALA B O 1
ATOM 6867 N N . ARG B 1 80 ? 9.189 12.047 105.214 1.00 53.03 209 ARG B N 1
ATOM 6868 C CA . ARG B 1 80 ? 9.325 12.296 103.783 1.00 60.18 209 ARG B CA 1
ATOM 6869 C C . ARG B 1 80 ? 10.500 13.221 103.496 1.00 57.12 209 ARG B C 1
ATOM 6870 O O . ARG B 1 80 ? 11.252 12.997 102.543 1.00 54.47 209 ARG B O 1
ATOM 6891 N N . LYS B 1 81 ? 10.668 14.265 104.305 1.00 53.97 210 LYS B N 1
ATOM 6892 C CA . LYS B 1 81 ? 11.740 15.226 104.103 1.00 54.49 210 LYS B CA 1
ATOM 6893 C C . LYS B 1 81 ? 12.204 15.724 105.460 1.00 50.75 210 LYS B C 1
ATOM 6894 O O . LYS B 1 81 ? 11.385 16.000 106.338 1.00 49.55 210 LYS B O 1
ATOM 6913 N N . ILE B 1 82 ? 13.519 15.831 105.625 1.00 47.20 211 ILE B N 1
ATOM 6914 C CA . ILE B 1 82 ? 14.121 16.288 106.870 1.00 45.78 211 ILE B CA 1
ATOM 6915 C C . ILE B 1 82 ? 15.165 17.342 106.529 1.00 47.48 211 ILE B C 1
ATOM 6916 O O . ILE B 1 82 ? 16.118 17.062 105.791 1.00 47.32 211 ILE B O 1
ATOM 6932 N N . TYR B 1 83 ? 14.984 18.548 107.057 1.00 44.24 212 TYR B N 1
ATOM 6933 C CA . TYR B 1 83 ? 15.960 19.622 106.918 1.00 42.37 212 TYR B CA 1
ATOM 6934 C C . TYR B 1 83 ? 16.826 19.631 108.174 1.00 45.70 212 TYR B C 1
ATOM 6935 O O . TYR B 1 83 ? 16.340 19.912 109.273 1.00 41.60 212 TYR B O 1
ATOM 6953 N N . ALA B 1 84 ? 18.102 19.310 108.008 1.00 43.63 213 ALA B N 1
ATOM 6954 C CA . ALA B 1 84 ? 19.045 19.202 109.113 1.00 38.88 213 ALA B CA 1
ATOM 6955 C C . ALA B 1 84 ? 19.914 20.455 109.119 1.00 45.65 213 ALA B C 1
ATOM 6956 O O . ALA B 1 84 ? 20.837 20.590 108.308 1.00 47.81 213 ALA B O 1
ATOM 6963 N N . VAL B 1 85 ? 19.613 21.373 110.031 1.00 41.80 214 VAL B N 1
ATOM 6964 C CA . VAL B 1 85 ? 20.339 22.633 110.146 1.00 45.76 214 VAL B CA 1
ATOM 6965 C C . VAL B 1 85 ? 21.474 22.460 111.144 1.00 43.76 214 VAL B C 1
ATOM 6966 O O . VAL B 1 85 ? 21.276 21.916 112.236 1.00 45.48 214 VAL B O 1
ATOM 6979 N N . GLU B 1 86 ? 22.665 22.927 110.772 1.00 43.64 215 GLU B N 1
ATOM 6980 C CA . GLU B 1 86 ? 23.834 22.838 111.639 1.00 48.21 215 GLU B CA 1
ATOM 6981 C C . GLU B 1 86 ? 24.766 23.995 111.318 1.00 45.42 215 GLU B C 1
ATOM 6982 O O . GLU B 1 86 ? 25.121 24.200 110.157 1.00 45.10 215 GLU B O 1
ATOM 6994 N N . ALA B 1 87 ? 25.165 24.741 112.350 1.00 45.78 216 ALA B N 1
ATOM 6995 C CA . ALA B 1 87 ? 25.943 25.957 112.155 1.00 46.85 216 ALA B CA 1
ATOM 6996 C C . ALA B 1 87 ? 27.448 25.731 112.218 1.00 48.02 216 ALA B C 1
ATOM 6997 O O . ALA B 1 87 ? 28.205 26.585 111.739 1.00 42.59 216 ALA B O 1
ATOM 7004 N N . SER B 1 88 ? 27.901 24.621 112.795 1.00 45.11 217 SER B N 1
ATOM 7005 C CA . SER B 1 88 ? 29.320 24.306 112.817 1.00 44.49 217 SER B CA 1
ATOM 7006 C C . SER B 1 88 ? 29.721 23.605 111.523 1.00 43.17 217 SER B C 1
ATOM 7007 O O . SER B 1 88 ? 28.880 23.203 110.718 1.00 39.74 217 SER B O 1
ATOM 7015 N N . THR B 1 89 ? 31.035 23.438 111.341 1.00 41.21 218 THR B N 1
ATOM 7016 C CA . THR B 1 89 ? 31.548 22.689 110.201 1.00 44.41 218 THR B CA 1
ATOM 7017 C C . THR B 1 89 ? 31.166 21.215 110.252 1.00 43.66 218 THR B C 1
ATOM 7018 O O . THR B 1 89 ? 31.441 20.490 109.293 1.00 40.13 218 THR B O 1
ATOM 7029 N N . MET B 1 90 ? 30.557 20.756 111.349 1.00 43.79 219 MET B N 1
ATOM 7030 C CA . MET B 1 90 ? 30.021 19.399 111.407 1.00 41.11 219 MET B CA 1
ATOM 7031 C C . MET B 1 90 ? 29.004 19.146 110.301 1.00 39.08 219 MET B C 1
ATOM 7032 O O . MET B 1 90 ? 28.816 17.991 109.901 1.00 36.38 219 MET B O 1
ATOM 7046 N N . ALA B 1 91 ? 28.361 20.201 109.787 1.00 41.74 220 ALA B N 1
ATOM 7047 C CA . ALA B 1 91 ? 27.388 20.028 108.713 1.00 43.29 220 ALA B CA 1
ATOM 7048 C C . ALA B 1 91 ? 27.995 19.321 107.509 1.00 40.28 220 ALA B C 1
ATOM 7049 O O . ALA B 1 91 ? 27.294 18.583 106.803 1.00 35.49 220 ALA B O 1
ATOM 7056 N N . GLN B 1 92 ? 29.286 19.539 107.248 1.00 42.93 221 GLN B N 1
ATOM 7057 C CA . GLN B 1 92 ? 29.935 18.871 106.125 1.00 38.31 221 GLN B CA 1
ATOM 7058 C C . GLN B 1 92 ? 30.077 17.376 106.380 1.00 38.26 221 GLN B C 1
ATOM 7059 O O . GLN B 1 92 ? 29.924 16.569 105.460 1.00 38.36 221 GLN B O 1
ATOM 7073 N N . HIS B 1 93 ? 30.381 16.988 107.622 1.00 39.45 222 HIS B N 1
ATOM 7074 C CA . HIS B 1 93 ? 30.474 15.571 107.943 1.00 35.61 222 HIS B CA 1
ATOM 7075 C C . HIS B 1 93 ? 29.104 14.911 107.887 1.00 35.80 222 HIS B C 1
ATOM 7076 O O . HIS B 1 93 ? 28.981 13.758 107.457 1.00 37.40 222 HIS B O 1
ATOM 7090 N N . ALA B 1 94 ? 28.061 15.626 108.312 1.00 36.04 223 ALA B N 1
ATOM 7091 C CA . ALA B 1 94 ? 26.711 15.082 108.220 1.00 36.81 223 ALA B CA 1
ATOM 7092 C C . ALA B 1 94 ? 26.324 14.828 106.769 1.00 39.52 223 ALA B C 1
ATOM 7093 O O . ALA B 1 94 ? 25.702 13.807 106.454 1.00 38.12 223 ALA B O 1
ATOM 7100 N N . GLU B 1 95 ? 26.687 15.745 105.869 1.00 39.65 224 GLU B N 1
ATOM 7101 C CA . GLU B 1 95 ? 26.408 15.537 104.451 1.00 41.53 224 GLU B CA 1
ATOM 7102 C C . GLU B 1 95 ? 27.087 14.271 103.945 1.00 40.24 224 GLU B C 1
ATOM 7103 O O . GLU B 1 95 ? 26.507 13.518 103.154 1.00 40.50 224 GLU B O 1
ATOM 7115 N N . VAL B 1 96 ? 28.316 14.014 104.398 1.00 39.40 225 VAL B N 1
ATOM 7116 C CA . VAL B 1 96 ? 29.007 12.791 104.007 1.00 37.21 225 VAL B CA 1
ATOM 7117 C C . VAL B 1 96 ? 28.225 11.567 104.468 1.00 39.23 225 VAL B C 1
ATOM 7118 O O . VAL B 1 96 ? 28.118 10.573 103.742 1.00 36.14 225 VAL B O 1
ATOM 7131 N N . LEU B 1 97 ? 27.664 11.618 105.682 1.00 36.26 226 LEU B N 1
ATOM 7132 C CA . LEU B 1 97 ? 26.916 10.469 106.184 1.00 38.41 226 LEU B CA 1
ATOM 7133 C C . LEU B 1 97 ? 25.599 10.300 105.435 1.00 36.11 226 LEU B C 1
ATOM 7134 O O . LEU B 1 97 ? 25.169 9.172 105.170 1.00 33.87 226 LEU B O 1
ATOM 7150 N N . VAL B 1 98 ? 24.944 11.408 105.088 1.00 38.05 227 VAL B N 1
ATOM 7151 C CA . VAL B 1 98 ? 23.713 11.324 104.307 1.00 42.37 227 VAL B CA 1
ATOM 7152 C C . VAL B 1 98 ? 23.973 10.632 102.972 1.00 40.39 227 VAL B C 1
ATOM 7153 O O . VAL B 1 98 ? 23.203 9.760 102.550 1.00 40.21 227 VAL B O 1
ATOM 7166 N N . LYS B 1 99 ? 25.061 11.000 102.287 1.00 41.79 228 LYS B N 1
ATOM 7167 C CA . LYS B 1 99 ? 25.388 10.352 101.020 1.00 41.28 228 LYS B CA 1
ATOM 7168 C C . LYS B 1 99 ? 25.742 8.883 101.224 1.00 42.84 228 LYS B C 1
ATOM 7169 O O . LYS B 1 99 ? 25.248 8.011 100.500 1.00 44.16 228 LYS B O 1
ATOM 7188 N N . SER B 1 100 ? 26.608 8.588 102.201 1.00 40.06 229 SER B N 1
ATOM 7189 C CA . SER B 1 100 ? 27.073 7.217 102.382 1.00 39.76 229 SER B CA 1
ATOM 7190 C C . SER B 1 100 ? 25.964 6.288 102.856 1.00 40.19 229 SER B C 1
ATOM 7191 O O . SER B 1 100 ? 26.073 5.072 102.674 1.00 42.78 229 SER B O 1
ATOM 7199 N N . ASN B 1 101 ? 24.901 6.828 103.448 1.00 39.59 230 ASN B N 1
ATOM 7200 C CA . ASN B 1 101 ? 23.742 6.040 103.841 1.00 41.25 230 ASN B CA 1
ATOM 7201 C C . ASN B 1 101 ? 22.624 6.085 102.804 1.00 42.46 230 ASN B C 1
ATOM 7202 O O . ASN B 1 101 ? 21.526 5.585 103.067 1.00 44.03 230 ASN B O 1
ATOM 7213 N N . ASN B 1 102 ? 22.877 6.672 101.635 1.00 42.94 231 ASN B N 1
ATOM 7214 C CA . ASN B 1 102 ? 21.919 6.675 100.529 1.00 42.66 231 ASN B CA 1
ATOM 7215 C C . ASN B 1 102 ? 20.582 7.279 100.951 1.00 45.28 231 ASN B C 1
ATOM 7216 O O . ASN B 1 102 ? 19.511 6.717 100.707 1.00 44.09 231 ASN B O 1
ATOM 7227 N N . LEU B 1 103 ? 20.651 8.455 101.580 1.00 44.62 232 LEU B N 1
ATOM 7228 C CA . LEU B 1 103 ? 19.460 9.173 102.019 1.00 45.80 232 LEU B CA 1
ATOM 7229 C C . LEU B 1 103 ? 19.439 10.603 101.488 1.00 46.19 232 LEU B C 1
ATOM 7230 O O . LEU B 1 103 ? 18.786 11.471 102.077 1.00 41.37 232 LEU B O 1
ATOM 7246 N N . THR B 1 104 ? 20.132 10.862 100.375 1.00 44.30 233 THR B N 1
ATOM 7247 C CA . THR B 1 104 ? 20.158 12.200 99.800 1.00 46.40 233 THR B CA 1
ATOM 7248 C C . THR B 1 104 ? 18.782 12.660 99.340 1.00 45.38 233 THR B C 1
ATOM 7249 O O . THR B 1 104 ? 18.546 13.870 99.234 1.00 45.17 233 THR B O 1
ATOM 7260 N N . ASP B 1 105 ? 17.871 11.727 99.065 1.00 42.93 234 ASP B N 1
ATOM 7261 C CA . ASP B 1 105 ? 16.526 12.078 98.636 1.00 44.49 234 ASP B CA 1
ATOM 7262 C C . ASP B 1 105 ? 15.605 12.464 99.786 1.00 49.03 234 ASP B C 1
ATOM 7263 O O . ASP B 1 105 ? 14.475 12.895 99.527 1.00 50.56 234 ASP B O 1
ATOM 7272 N N . ARG B 1 106 ? 16.050 12.326 101.040 1.00 50.96 235 ARG B N 1
ATOM 7273 C CA . ARG B 1 106 ? 15.179 12.541 102.192 1.00 51.29 235 ARG B CA 1
ATOM 7274 C C . ARG B 1 106 ? 15.768 13.424 103.280 1.00 44.91 235 ARG B C 1
ATOM 7275 O O . ARG B 1 106 ? 14.994 13.998 104.055 1.00 49.35 235 ARG B O 1
ATOM 7296 N N . ILE B 1 107 ? 17.088 13.562 103.372 1.00 48.80 236 ILE B N 1
ATOM 7297 C CA . ILE B 1 107 ? 17.731 14.394 104.388 1.00 45.21 236 ILE B CA 1
ATOM 7298 C C . ILE B 1 107 ? 18.520 15.482 103.673 1.00 46.59 236 ILE B C 1
ATOM 7299 O O . ILE B 1 107 ? 19.452 15.185 102.912 1.00 41.30 236 ILE B O 1
ATOM 7315 N N . VAL B 1 108 ? 18.152 16.736 103.922 1.00 42.95 237 VAL B N 1
ATOM 7316 C CA . VAL B 1 108 ? 18.803 17.890 103.312 1.00 44.28 237 VAL B CA 1
ATOM 7317 C C . VAL B 1 108 ? 19.529 18.645 104.416 1.00 43.87 237 VAL B C 1
ATOM 7318 O O . VAL B 1 108 ? 18.896 19.220 105.310 1.00 47.08 237 VAL B O 1
ATOM 7331 N N . VAL B 1 109 ? 20.857 18.642 104.360 1.00 45.82 238 VAL B N 1
ATOM 7332 C CA . VAL B 1 109 ? 21.668 19.382 105.318 1.00 43.93 238 VAL B CA 1
ATOM 7333 C C . VAL B 1 109 ? 21.734 20.839 104.882 1.00 48.16 238 VAL B C 1
ATOM 7334 O O . VAL B 1 109 ? 22.075 21.143 103.733 1.00 48.41 238 VAL B O 1
ATOM 7347 N N . ILE B 1 110 ? 21.397 21.743 105.791 1.00 51.75 239 ILE B N 1
ATOM 7348 C CA . ILE B 1 110 ? 21.409 23.177 105.535 1.00 47.94 239 ILE B CA 1
ATOM 7349 C C . ILE B 1 110 ? 22.397 23.822 106.498 1.00 52.67 239 ILE B C 1
ATOM 7350 O O . ILE B 1 110 ? 22.105 23.991 107.682 1.00 46.93 239 ILE B O 1
ATOM 7366 N N . PRO B 1 111 ? 23.587 24.194 106.026 1.00 52.63 240 PRO B N 1
ATOM 7367 C CA . PRO B 1 111 ? 24.573 24.799 106.930 1.00 53.67 240 PRO B CA 1
ATOM 7368 C C . PRO B 1 111 ? 24.174 26.210 107.328 1.00 53.54 240 PRO B C 1
ATOM 7369 O O . PRO B 1 111 ? 23.615 26.965 106.530 1.00 49.73 240 PRO B O 1
ATOM 7380 N N . GLY B 1 112 ? 24.466 26.559 108.574 1.00 49.59 241 GLY B N 1
ATOM 7381 C CA . GLY B 1 112 ? 24.181 27.877 109.100 1.00 49.02 241 GLY B CA 1
ATOM 7382 C C . GLY B 1 112 ? 23.316 27.821 110.347 1.00 48.21 241 GLY B C 1
ATOM 7383 O O . GLY B 1 112 ? 22.806 26.776 110.750 1.00 50.48 241 GLY B O 1
ATOM 7387 N N . LYS B 1 113 ? 23.164 28.992 110.958 1.00 44.58 242 LYS B N 1
ATOM 7388 C CA . LYS B 1 113 ? 22.358 29.123 112.162 1.00 48.94 242 LYS B CA 1
ATOM 7389 C C . LYS B 1 113 ? 20.879 29.133 111.804 1.00 48.67 242 LYS B C 1
ATOM 7390 O O . LYS B 1 113 ? 20.468 29.762 110.827 1.00 51.49 242 LYS B O 1
ATOM 7409 N N . VAL B 1 114 ? 20.076 28.423 112.602 1.00 43.54 243 VAL B N 1
ATOM 7410 C CA . VAL B 1 114 ? 18.644 28.334 112.341 1.00 44.12 243 VAL B CA 1
ATOM 7411 C C . VAL B 1 114 ? 17.987 29.705 112.357 1.00 47.45 243 VAL B C 1
ATOM 7412 O O . VAL B 1 114 ? 16.874 29.864 111.845 1.00 48.55 243 VAL B O 1
ATOM 7425 N N . GLU B 1 115 ? 18.652 30.705 112.934 1.00 51.11 244 GLU B N 1
ATOM 7426 C CA . GLU B 1 115 ? 18.147 32.072 112.958 1.00 52.65 244 GLU B CA 1
ATOM 7427 C C . GLU B 1 115 ? 18.548 32.876 111.728 1.00 49.59 244 GLU B C 1
ATOM 7428 O O . GLU B 1 115 ? 18.048 33.992 111.548 1.00 50.98 244 GLU B O 1
ATOM 7440 N N . GLU B 1 116 ? 19.428 32.342 110.882 1.00 52.98 245 GLU B N 1
ATOM 7441 C CA . GLU B 1 116 ? 19.938 33.069 109.727 1.00 54.87 245 GLU B CA 1
ATOM 7442 C C . GLU B 1 116 ? 19.731 32.343 108.406 1.00 56.17 245 GLU B C 1
ATOM 7443 O O . GLU B 1 116 ? 20.193 32.839 107.369 1.00 59.94 245 GLU B O 1
ATOM 7455 N N . VAL B 1 117 ? 19.050 31.200 108.402 1.00 53.16 246 VAL B N 1
ATOM 7456 C CA . VAL B 1 117 ? 18.879 30.398 107.199 1.00 56.18 246 VAL B CA 1
ATOM 7457 C C . VAL B 1 117 ? 17.439 30.531 106.708 1.00 59.58 246 VAL B C 1
ATOM 7458 O O . VAL B 1 117 ? 16.591 31.150 107.350 1.00 62.92 246 VAL B O 1
ATOM 7471 N N . SER B 1 118 ? 17.172 29.930 105.549 1.00 62.47 247 SER B N 1
ATOM 7472 C CA . SER B 1 118 ? 15.856 29.947 104.924 1.00 61.99 247 SER B CA 1
ATOM 7473 C C . SER B 1 118 ? 15.452 28.521 104.583 1.00 62.52 247 SER B C 1
ATOM 7474 O O . SER B 1 118 ? 16.134 27.854 103.798 1.00 59.79 247 SER B O 1
ATOM 7482 N N . LEU B 1 119 ? 14.348 28.056 105.167 1.00 63.11 248 LEU B N 1
ATOM 7483 C CA . LEU B 1 119 ? 13.840 26.735 104.812 1.00 64.23 248 LEU B CA 1
ATOM 7484 C C . LEU B 1 119 ? 12.856 26.844 103.653 1.00 59.09 248 LEU B C 1
ATOM 7485 O O . LEU B 1 119 ? 12.043 27.771 103.619 1.00 62.93 248 LEU B O 1
ATOM 7501 N N . PRO B 1 120 ? 12.891 25.915 102.692 1.00 68.64 249 PRO B N 1
ATOM 7502 C CA . PRO B 1 120 ? 11.981 26.023 101.538 1.00 69.32 249 PRO B CA 1
ATOM 7503 C C . PRO B 1 120 ? 10.509 25.901 101.896 1.00 70.02 249 PRO B C 1
ATOM 7504 O O . PRO B 1 120 ? 9.661 26.247 101.061 1.00 76.33 249 PRO B O 1
ATOM 7515 N N . GLU B 1 121 ? 10.174 25.427 103.093 1.00 64.05 250 GLU B N 1
ATOM 7516 C CA . GLU B 1 121 ? 8.784 25.166 103.439 1.00 65.35 250 GLU B CA 1
ATOM 7517 C C . GLU B 1 121 ? 8.669 25.016 104.952 1.00 60.28 250 GLU B C 1
ATOM 7518 O O . GLU B 1 121 ? 9.668 24.977 105.673 1.00 57.27 250 GLU B O 1
ATOM 7530 N N . GLN B 1 122 ? 7.428 24.933 105.419 1.00 55.29 251 GLN B N 1
ATOM 7531 C CA . GLN B 1 122 ? 7.136 24.724 106.830 1.00 56.34 251 GLN B CA 1
ATOM 7532 C C . GLN B 1 122 ? 7.148 23.230 107.148 1.00 52.71 251 GLN B C 1
ATOM 7533 O O . GLN B 1 122 ? 7.042 22.382 106.260 1.00 60.15 251 GLN B O 1
ATOM 7547 N N . VAL B 1 123 ? 7.281 22.914 108.435 1.00 57.14 252 VAL B N 1
ATOM 7548 C CA . VAL B 1 123 ? 7.466 21.535 108.869 1.00 57.77 252 VAL B CA 1
ATOM 7549 C C . VAL B 1 123 ? 6.379 21.156 109.866 1.00 53.10 252 VAL B C 1
ATOM 7550 O O . VAL B 1 123 ? 5.772 22.005 110.525 1.00 52.85 252 VAL B O 1
ATOM 7563 N N . ASP B 1 124 ? 6.135 19.847 109.962 1.00 50.66 253 ASP B N 1
ATOM 7564 C CA . ASP B 1 124 ? 5.129 19.318 110.871 1.00 51.47 253 ASP B CA 1
ATOM 7565 C C . ASP B 1 124 ? 5.673 19.071 112.271 1.00 51.91 253 ASP B C 1
ATOM 7566 O O . ASP B 1 124 ? 4.904 19.085 113.240 1.00 52.26 253 ASP B O 1
ATOM 7575 N N . ILE B 1 125 ? 6.977 18.849 112.403 1.00 47.06 254 ILE B N 1
ATOM 7576 C CA . ILE B 1 125 ? 7.575 18.520 113.692 1.00 47.37 254 ILE B CA 1
ATOM 7577 C C . ILE B 1 125 ? 9.025 18.980 113.688 1.00 45.07 254 ILE B C 1
ATOM 7578 O O . ILE B 1 125 ? 9.738 18.818 112.693 1.00 49.71 254 ILE B O 1
ATOM 7594 N N . ILE B 1 126 ? 9.456 19.556 114.806 1.00 45.89 255 ILE B N 1
ATOM 7595 C CA . ILE B 1 126 ? 10.844 19.945 115.018 1.00 43.81 255 ILE B CA 1
ATOM 7596 C C . ILE B 1 126 ? 11.452 18.971 116.016 1.00 40.96 255 ILE B C 1
ATOM 7597 O O . ILE B 1 126 ? 10.850 18.692 117.060 1.00 48.87 255 ILE B O 1
ATOM 7613 N N . ILE B 1 127 ? 12.638 18.458 115.703 1.00 38.81 256 ILE B N 1
ATOM 7614 C CA . ILE B 1 127 ? 13.395 17.629 116.635 1.00 38.16 256 ILE B CA 1
ATOM 7615 C C . ILE B 1 127 ? 14.708 18.336 116.932 1.00 43.64 256 ILE B C 1
ATOM 7616 O O . ILE B 1 127 ? 15.242 19.078 116.098 1.00 44.13 256 ILE B O 1
ATOM 7632 N N . SER B 1 128 ? 15.226 18.104 118.133 1.00 41.46 257 SER B N 1
ATOM 7633 C CA . SER B 1 128 ? 16.460 18.748 118.557 1.00 40.10 257 SER B CA 1
ATOM 7634 C C . SER B 1 128 ? 16.909 18.129 119.872 1.00 38.88 257 SER B C 1
ATOM 7635 O O . SER B 1 128 ? 16.111 17.546 120.609 1.00 34.98 257 SER B O 1
ATOM 7643 N N . GLU B 1 129 ? 18.206 18.259 120.147 1.00 35.55 258 GLU B N 1
ATOM 7644 C CA . GLU B 1 129 ? 18.791 17.997 121.456 1.00 37.11 258 GLU B CA 1
ATOM 7645 C C . GLU B 1 129 ? 19.475 19.296 121.864 1.00 39.36 258 GLU B C 1
ATOM 7646 O O . GLU B 1 129 ? 20.695 19.449 121.691 1.00 37.11 258 GLU B O 1
ATOM 7658 N N . PRO B 1 130 ? 18.717 20.266 122.376 1.00 39.44 259 PRO B N 1
ATOM 7659 C CA . PRO B 1 130 ? 19.295 21.565 122.763 1.00 43.96 259 PRO B CA 1
ATOM 7660 C C . PRO B 1 130 ? 19.616 21.721 124.248 1.00 39.77 259 PRO B C 1
ATOM 7661 O O . PRO B 1 130 ? 19.932 22.844 124.661 1.00 36.04 259 PRO B O 1
ATOM 7672 N N . MET B 1 131 ? 19.543 20.653 125.041 1.00 41.26 260 MET B N 1
ATOM 7673 C CA . MET B 1 131 ? 19.758 20.767 126.476 1.00 41.61 260 MET B CA 1
ATOM 7674 C C . MET B 1 131 ? 21.246 20.852 126.797 1.00 39.72 260 MET B C 1
ATOM 7675 O O . MET B 1 131 ? 22.042 20.030 126.334 1.00 39.84 260 MET B O 1
ATOM 7689 N N . GLY B 1 132 ? 21.615 21.846 127.604 1.00 39.35 261 GLY B N 1
ATOM 7690 C CA . GLY B 1 132 ? 22.935 21.924 128.185 1.00 39.35 261 GLY B CA 1
ATOM 7691 C C . GLY B 1 132 ? 22.931 21.499 129.641 1.00 38.16 261 GLY B C 1
ATOM 7692 O O . GLY B 1 132 ? 21.928 21.030 130.182 1.00 40.35 261 GLY B O 1
ATOM 7696 N N . TYR B 1 133 ? 24.088 21.668 130.284 1.00 43.82 262 TYR B N 1
ATOM 7697 C CA . TYR B 1 133 ? 24.172 21.422 131.719 1.00 38.49 262 TYR B CA 1
ATOM 7698 C C . TYR B 1 133 ? 23.164 22.304 132.439 1.00 39.48 262 TYR B C 1
ATOM 7699 O O . TYR B 1 133 ? 23.002 23.483 132.109 1.00 37.18 262 TYR B O 1
ATOM 7717 N N . MET B 1 134 ? 22.484 21.730 133.433 1.00 34.02 263 MET B N 1
ATOM 7718 C CA . MET B 1 134 ? 21.387 22.412 134.108 1.00 40.09 263 MET B CA 1
ATOM 7719 C C . MET B 1 134 ? 20.307 22.844 133.120 1.00 37.97 263 MET B C 1
ATOM 7720 O O . MET B 1 134 ? 19.572 23.801 133.379 1.00 40.97 263 MET B O 1
ATOM 7734 N N . LEU B 1 135 ? 20.231 22.151 131.981 1.00 34.60 264 LEU B N 1
ATOM 7735 C CA . LEU B 1 135 ? 19.237 22.374 130.938 1.00 40.91 264 LEU B CA 1
ATOM 7736 C C . LEU B 1 135 ? 19.504 23.639 130.126 1.00 38.54 264 LEU B C 1
ATOM 7737 O O . LEU B 1 135 ? 19.540 23.585 128.892 1.00 40.28 264 LEU B O 1
ATOM 7753 N N . PHE B 1 136 ? 19.703 24.777 130.793 1.00 35.57 265 PHE B N 1
ATOM 7754 C CA . PHE B 1 136 ? 19.675 26.065 130.111 1.00 35.98 265 PHE B CA 1
ATOM 7755 C C . PHE B 1 136 ? 21.024 26.512 129.560 1.00 42.59 265 PHE B C 1
ATOM 7756 O O . PHE B 1 136 ? 21.058 27.423 128.721 1.00 38.76 265 PHE B O 1
ATOM 7773 N N . ASN B 1 137 ? 22.129 25.912 129.992 1.00 38.81 266 ASN B N 1
ATOM 7774 C CA . ASN B 1 137 ? 23.427 26.340 129.486 1.00 38.90 266 ASN B CA 1
ATOM 7775 C C . ASN B 1 137 ? 23.467 26.229 127.968 1.00 39.27 266 ASN B C 1
ATOM 7776 O O . ASN B 1 137 ? 22.835 25.352 127.376 1.00 41.19 266 ASN B O 1
ATOM 7787 N N . GLU B 1 138 ? 24.216 27.153 127.347 1.00 39.28 267 GLU B N 1
ATOM 7788 C CA . GLU B 1 138 ? 24.419 27.248 125.902 1.00 40.82 267 GLU B CA 1
ATOM 7789 C C . GLU B 1 138 ? 23.324 28.081 125.243 1.00 39.88 267 GLU B C 1
ATOM 7790 O O . GLU B 1 138 ? 23.525 28.615 124.149 1.00 38.47 267 GLU B O 1
ATOM 7802 N N . ARG B 1 139 ? 22.172 28.210 125.904 1.00 40.08 268 ARG B N 1
ATOM 7803 C CA . ARG B 1 139 ? 21.052 29.002 125.392 1.00 37.68 268 ARG B CA 1
ATOM 7804 C C . ARG B 1 139 ? 20.550 28.475 124.051 1.00 41.96 268 ARG B C 1
ATOM 7805 O O . ARG B 1 139 ? 19.976 29.222 123.253 1.00 43.13 268 ARG B O 1
ATOM 7826 N N . MET B 1 140 ? 20.759 27.189 123.777 1.00 37.02 269 MET B N 1
ATOM 7827 C CA . MET B 1 140 ? 20.250 26.621 122.538 1.00 43.49 269 MET B CA 1
ATOM 7828 C C . MET B 1 140 ? 18.743 26.402 122.590 1.00 44.93 269 MET B C 1
ATOM 7829 O O . MET B 1 140 ? 18.111 26.279 121.537 1.00 43.66 269 MET B O 1
ATOM 7843 N N . LEU B 1 141 ? 18.158 26.363 123.789 1.00 40.61 270 LEU B N 1
ATOM 7844 C CA . LEU B 1 141 ? 16.707 26.282 123.898 1.00 41.39 270 LEU B CA 1
ATOM 7845 C C . LEU B 1 141 ? 16.037 27.439 123.168 1.00 46.35 270 LEU B C 1
ATOM 7846 O O . LEU B 1 141 ? 14.947 27.274 122.604 1.00 49.50 270 LEU B O 1
ATOM 7862 N N . GLU B 1 142 ? 16.673 28.613 123.158 1.00 40.87 271 GLU B N 1
ATOM 7863 C CA . GLU B 1 142 ? 16.093 29.757 122.461 1.00 48.54 271 GLU B CA 1
ATOM 7864 C C . GLU B 1 142 ? 16.154 29.571 120.949 1.00 45.39 271 GLU B C 1
ATOM 7865 O O . GLU B 1 142 ? 15.224 29.961 120.234 1.00 50.57 271 GLU B O 1
ATOM 7877 N N . SER B 1 143 ? 17.238 28.977 120.443 1.00 45.68 272 SER B N 1
ATOM 7878 C CA . SER B 1 143 ? 17.293 28.628 119.026 1.00 47.62 272 SER B CA 1
ATOM 7879 C C . SER B 1 143 ? 16.238 27.583 118.682 1.00 46.13 272 SER B C 1
ATOM 7880 O O . SER B 1 143 ? 15.593 27.658 117.631 1.00 48.39 272 SER B O 1
ATOM 7888 N N . TYR B 1 144 ? 16.057 26.597 119.559 1.00 47.66 273 TYR B N 1
ATOM 7889 C CA . TYR B 1 144 ? 15.014 25.594 119.367 1.00 47.80 273 TYR B CA 1
ATOM 7890 C C . TYR B 1 144 ? 13.636 26.240 119.299 1.00 49.14 273 TYR B C 1
ATOM 7891 O O . TYR B 1 144 ? 12.818 25.886 118.443 1.00 49.87 273 TYR B O 1
ATOM 7909 N N . LEU B 1 145 ? 13.361 27.193 120.193 1.00 53.38 274 LEU B N 1
ATOM 7910 C CA . LEU B 1 145 ? 12.076 27.881 120.171 1.00 49.12 274 LEU B CA 1
ATOM 7911 C C . LEU B 1 145 ? 11.990 28.839 118.990 1.00 53.45 274 LEU B C 1
ATOM 7912 O O . LEU B 1 145 ? 10.922 28.996 118.385 1.00 49.79 274 LEU B O 1
ATOM 7928 N N . HIS B 1 146 ? 13.103 29.491 118.652 1.00 51.18 275 HIS B N 1
ATOM 7929 C CA . HIS B 1 146 ? 13.118 30.382 117.498 1.00 53.35 275 HIS B CA 1
ATOM 7930 C C . HIS B 1 146 ? 12.686 29.651 116.232 1.00 51.44 275 HIS B C 1
ATOM 7931 O O . HIS B 1 146 ? 11.967 30.212 115.396 1.00 48.72 275 HIS B O 1
ATOM 7945 N N . ALA B 1 147 ? 13.107 28.392 116.081 1.00 47.68 276 ALA B N 1
ATOM 7946 C CA . ALA B 1 147 ? 12.773 27.620 114.891 1.00 49.90 276 ALA B CA 1
ATOM 7947 C C . ALA B 1 147 ? 11.274 27.392 114.732 1.00 53.43 276 ALA B C 1
ATOM 7948 O O . ALA B 1 147 ? 10.846 26.948 113.660 1.00 51.79 276 ALA B O 1
ATOM 7955 N N . LYS B 1 148 ? 10.468 27.686 115.756 1.00 50.18 277 LYS B N 1
ATOM 7956 C CA . LYS B 1 148 ? 9.022 27.556 115.622 1.00 52.30 277 LYS B CA 1
ATOM 7957 C C . LYS B 1 148 ? 8.458 28.454 114.529 1.00 53.55 277 LYS B C 1
ATOM 7958 O O . LYS B 1 148 ? 7.288 28.296 114.160 1.00 53.47 277 LYS B O 1
ATOM 7977 N N . LYS B 1 149 ? 9.253 29.395 114.013 1.00 53.29 278 LYS B N 1
ATOM 7978 C CA . LYS B 1 149 ? 8.825 30.180 112.860 1.00 56.52 278 LYS B CA 1
ATOM 7979 C C . LYS B 1 149 ? 8.469 29.285 111.677 1.00 52.35 278 LYS B C 1
ATOM 7980 O O . LYS B 1 149 ? 7.589 29.630 110.884 1.00 53.50 278 LYS B O 1
ATOM 7999 N N . TYR B 1 150 ? 9.128 28.135 111.552 1.00 53.44 279 TYR B N 1
ATOM 8000 C CA . TYR B 1 150 ? 8.904 27.204 110.457 1.00 49.67 279 TYR B CA 1
ATOM 8001 C C . TYR B 1 150 ? 7.901 26.111 110.799 1.00 52.75 279 TYR B C 1
ATOM 8002 O O . TYR B 1 150 ? 7.593 25.281 109.940 1.00 53.74 279 TYR B O 1
ATOM 8020 N N . LEU B 1 151 ? 7.393 26.079 112.028 1.00 57.70 280 LEU B N 1
ATOM 8021 C CA . LEU B 1 151 ? 6.506 25.007 112.453 1.00 56.46 280 LEU B CA 1
ATOM 8022 C C . LEU B 1 151 ? 5.084 25.277 111.988 1.00 60.11 280 LEU B C 1
ATOM 8023 O O . LEU B 1 151 ? 4.599 26.411 112.051 1.00 62.52 280 L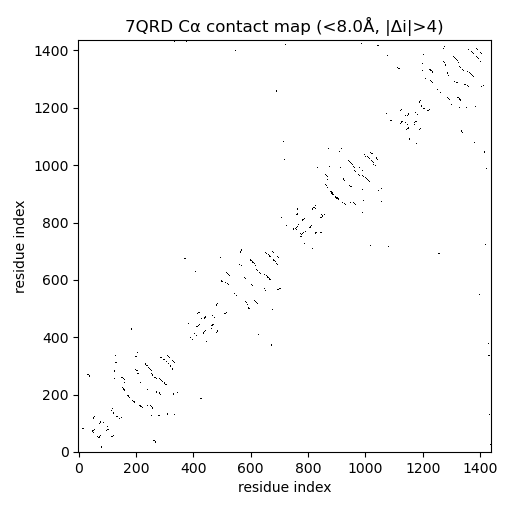EU B O 1
ATOM 8039 N N . LYS B 1 152 ? 4.415 24.229 111.517 1.00 56.56 281 LYS B N 1
ATOM 8040 C CA . LYS B 1 152 ? 3.025 24.369 111.114 1.00 60.75 281 LYS B CA 1
ATOM 8041 C C . LYS B 1 152 ? 2.135 24.518 112.348 1.00 63.32 281 LYS B C 1
ATOM 8042 O O . LYS B 1 152 ? 2.451 23.987 113.416 1.00 59.60 281 LYS B O 1
ATOM 8061 N N . PRO B 1 153 ? 1.021 25.264 112.232 1.00 67.72 282 PRO B N 1
ATOM 8062 C CA . PRO B 1 153 ? 0.119 25.445 113.379 1.00 68.05 282 PRO B CA 1
ATOM 8063 C C . PRO B 1 153 ? -0.068 24.212 114.250 1.00 67.16 282 PRO B C 1
ATOM 8064 O O . PRO B 1 153 ? 0.093 24.285 115.473 1.00 66.99 282 PRO B O 1
ATOM 8075 N N . SER B 1 154 ? -0.406 23.080 113.640 1.00 66.86 283 SER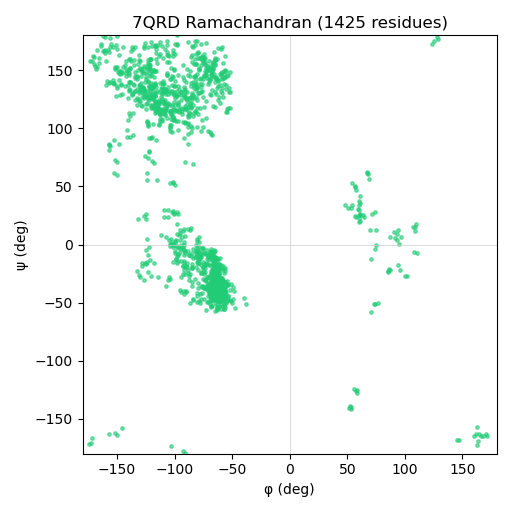 B N 1
ATOM 8076 C CA . SER B 1 154 ? -0.649 21.842 114.373 1.00 65.29 283 SER B CA 1
ATOM 8077 C C . SER B 1 154 ? 0.629 21.050 114.637 1.00 58.15 283 SER B C 1
ATOM 8078 O O . SER B 1 154 ? 0.548 19.876 115.018 1.00 51.72 283 SER B O 1
ATOM 8086 N N . GLY B 1 155 ? 1.795 21.669 114.465 1.00 55.61 284 GLY B N 1
ATOM 8087 C CA . GLY B 1 155 ? 3.040 20.937 114.551 1.00 53.06 284 GLY B CA 1
ATOM 8088 C C . GLY B 1 155 ? 3.420 20.580 115.975 1.00 52.07 284 GLY B C 1
ATOM 8089 O O . GLY B 1 155 ? 2.960 21.176 116.950 1.00 51.66 284 GLY B O 1
ATOM 8093 N N . ASN B 1 156 ? 4.295 19.583 116.083 1.00 47.90 285 ASN B N 1
ATOM 8094 C CA . ASN B 1 156 ? 4.781 19.069 117.354 1.00 48.71 285 ASN B CA 1
ATOM 8095 C C . ASN B 1 156 ? 6.254 19.419 117.538 1.00 51.15 285 ASN B C 1
ATOM 8096 O O . ASN B 1 156 ? 6.931 19.902 116.624 1.00 45.88 285 ASN B O 1
ATOM 8107 N N . MET B 1 157 ? 6.741 19.163 118.749 1.00 46.28 286 MET B N 1
ATOM 8108 C CA . MET B 1 157 ? 8.122 19.434 119.124 1.00 49.56 286 MET B CA 1
ATOM 8109 C C . MET B 1 157 ? 8.662 18.241 119.898 1.00 45.80 286 MET B C 1
ATOM 8110 O O . MET B 1 157 ? 8.014 17.768 120.837 1.00 43.84 286 MET B O 1
ATOM 8124 N N . PHE B 1 158 ? 9.839 17.767 119.504 1.00 45.65 287 PHE B N 1
ATOM 8125 C CA . PHE B 1 158 ? 10.507 16.639 120.158 1.00 43.60 287 PHE B CA 1
ATOM 8126 C C . PHE B 1 158 ? 11.901 17.071 120.594 1.00 43.75 287 PHE B C 1
ATOM 8127 O O . PHE B 1 158 ? 12.802 17.183 119.741 1.00 44.93 287 PHE B O 1
ATOM 8144 N N . PRO B 1 159 ? 12.157 17.305 121.893 1.00 42.71 288 PRO B N 1
ATOM 8145 C CA . PRO B 1 159 ? 11.259 17.100 123.034 1.00 39.56 288 PRO B CA 1
ATOM 8146 C C . PRO B 1 159 ? 10.165 18.155 123.150 1.00 43.51 288 PRO B C 1
ATOM 8147 O O . PRO B 1 159 ? 10.297 19.254 122.608 1.00 42.95 288 PRO B O 1
ATOM 8158 N N . THR B 1 160 ? 9.090 17.806 123.860 1.00 42.10 289 THR B N 1
ATOM 8159 C CA . THR B 1 160 ? 7.915 18.659 123.975 1.00 43.99 289 THR B CA 1
ATOM 8160 C C . THR B 1 160 ? 7.981 19.587 125.184 1.00 49.17 289 THR B C 1
ATOM 8161 O O . THR B 1 160 ? 7.619 20.766 125.081 1.00 49.63 289 THR B O 1
ATOM 8172 N N . ILE B 1 161 ? 8.423 19.074 126.334 1.00 47.11 290 ILE B N 1
ATOM 8173 C CA . ILE B 1 161 ? 8.539 19.866 127.551 1.00 50.01 290 ILE B CA 1
ATOM 8174 C C . ILE B 1 161 ? 9.851 19.525 128.245 1.00 42.85 290 ILE B C 1
ATOM 8175 O O . ILE B 1 161 ? 10.430 18.455 128.048 1.00 39.23 290 ILE B O 1
ATOM 8191 N N . GLY B 1 162 ? 10.307 20.456 129.076 1.00 47.11 291 GLY B N 1
ATOM 8192 C CA . GLY B 1 162 ? 11.485 20.237 129.891 1.00 46.52 291 GLY B CA 1
ATOM 8193 C C . GLY B 1 162 ? 11.230 20.609 131.335 1.00 45.65 291 GLY B C 1
ATOM 8194 O O . GLY B 1 162 ? 10.717 21.698 131.619 1.00 44.41 291 GLY B O 1
ATOM 8198 N N . ASP B 1 163 ? 11.570 19.709 132.256 1.00 48.42 292 ASP B N 1
ATOM 8199 C CA . ASP B 1 163 ? 11.388 19.924 133.690 1.00 42.20 292 ASP B CA 1
ATOM 8200 C C . ASP B 1 163 ? 12.759 20.023 134.345 1.00 39.91 292 ASP B C 1
ATOM 8201 O O . ASP B 1 163 ? 13.513 19.046 134.363 1.00 41.48 292 ASP B O 1
ATOM 8210 N N . VAL B 1 164 ? 13.078 21.191 134.886 1.00 40.62 293 VAL B N 1
ATOM 8211 C CA . VAL B 1 164 ? 14.269 21.363 135.709 1.00 44.97 293 VAL B CA 1
ATOM 8212 C C . VAL B 1 164 ? 13.871 21.201 137.173 1.00 42.35 293 VAL B C 1
ATOM 8213 O O . VAL B 1 164 ? 12.889 21.795 137.630 1.00 47.18 293 VAL B O 1
ATOM 8226 N N . HIS B 1 165 ? 14.623 20.384 137.904 1.00 45.09 294 HIS B N 1
ATOM 8227 C CA . HIS B 1 165 ? 14.343 20.097 139.303 1.00 41.65 294 HIS B CA 1
ATOM 8228 C C . HIS B 1 165 ? 15.432 20.684 140.187 1.00 42.20 294 HIS B C 1
ATOM 8229 O O . HIS B 1 165 ? 16.618 20.622 139.846 1.00 42.32 294 HIS B O 1
ATOM 8243 N N . LEU B 1 166 ? 15.016 21.261 141.315 1.00 39.57 295 LEU B N 1
ATOM 8244 C CA . LEU B 1 166 ? 15.913 21.785 142.330 1.00 40.52 295 LEU B CA 1
ATOM 8245 C C . LEU B 1 166 ? 15.641 21.071 143.648 1.00 38.97 295 LEU B C 1
ATOM 8246 O O . LEU B 1 166 ? 14.495 20.736 143.957 1.00 37.89 295 LEU B O 1
ATOM 8262 N N . ALA B 1 167 ? 16.701 20.861 144.438 1.00 39.53 296 ALA B N 1
ATOM 8263 C CA . ALA B 1 167 ? 16.541 20.278 145.767 1.00 35.09 296 ALA B CA 1
ATOM 8264 C C . ALA B 1 167 ? 17.755 20.617 146.611 1.00 39.00 296 ALA B C 1
ATOM 8265 O O . ALA B 1 167 ? 18.885 20.537 146.107 1.00 37.83 296 ALA B O 1
ATOM 8272 N N . PRO B 1 168 ? 17.574 20.990 147.876 1.00 37.04 297 PRO B N 1
ATOM 8273 C CA . PRO B 1 168 ? 18.731 21.282 148.729 1.00 38.41 297 PRO B CA 1
ATOM 8274 C C . PRO B 1 168 ? 19.459 20.011 149.126 1.00 36.38 297 PRO B C 1
ATOM 8275 O O . PRO B 1 168 ? 18.854 18.953 149.317 1.00 41.26 297 PRO B O 1
ATOM 8286 N N . PHE B 1 169 ? 20.779 20.124 149.248 1.00 37.63 298 PHE B N 1
ATOM 8287 C CA . PHE B 1 169 ? 21.620 18.983 149.571 1.00 34.63 298 PHE B CA 1
ATOM 8288 C C . PHE B 1 169 ? 22.562 19.333 150.713 1.00 36.86 298 PHE B C 1
ATOM 8289 O O . PHE B 1 169 ? 22.786 20.504 151.031 1.00 34.24 298 PHE B O 1
ATOM 8306 N N . THR B 1 170 ? 23.113 18.286 151.324 1.00 33.25 299 THR B N 1
ATOM 8307 C CA . THR B 1 170 ? 24.184 18.395 152.301 1.00 35.13 299 THR B CA 1
ATOM 8308 C C . THR B 1 170 ? 25.349 17.545 151.810 1.00 36.77 299 THR B C 1
ATOM 8309 O O . THR B 1 170 ? 25.165 16.376 151.457 1.00 38.85 299 THR B O 1
ATOM 8320 N N . ASP B 1 171 ? 26.535 18.149 151.750 1.00 36.60 300 ASP B N 1
ATOM 8321 C CA . ASP B 1 171 ? 27.740 17.458 151.302 1.00 37.51 300 ASP B CA 1
ATOM 8322 C C . ASP B 1 171 ? 28.961 18.179 151.862 1.00 37.35 300 ASP B C 1
ATOM 8323 O O . ASP B 1 171 ? 29.579 19.000 151.174 1.00 35.40 300 ASP B O 1
ATOM 8332 N N . GLU B 1 172 ? 29.300 17.890 153.120 1.00 40.50 301 GLU B N 1
ATOM 8333 C CA . GLU B 1 172 ? 30.411 18.573 153.775 1.00 41.33 301 GLU B CA 1
ATOM 8334 C C . GLU B 1 172 ? 31.716 18.375 153.018 1.00 37.62 301 GLU B C 1
ATOM 8335 O O . GLU B 1 172 ? 32.567 19.275 153.003 1.00 36.17 301 GLU B O 1
ATOM 8347 N N . GLN B 1 173 ? 31.900 17.209 152.395 1.00 37.38 302 GLN B N 1
ATOM 8348 C CA . GLN B 1 173 ? 33.135 16.950 151.664 1.00 40.20 302 GLN B CA 1
ATOM 8349 C C . GLN B 1 173 ? 33.281 17.905 150.483 1.00 38.64 302 GLN B C 1
ATOM 8350 O O . GLN B 1 173 ? 34.347 18.496 150.276 1.00 35.62 302 GLN B O 1
ATOM 8364 N N . LEU B 1 174 ? 32.215 18.071 149.699 1.00 35.50 303 LEU B N 1
ATOM 8365 C CA . LEU B 1 174 ? 32.273 18.971 148.552 1.00 38.72 303 LEU B CA 1
ATOM 8366 C C . LEU B 1 174 ? 32.540 20.402 148.999 1.00 34.08 303 LEU B C 1
ATOM 8367 O O . LEU B 1 174 ? 33.388 21.097 148.428 1.00 34.11 303 LEU B O 1
ATOM 8383 N N . TYR B 1 175 ? 31.827 20.859 150.029 1.00 35.41 304 TYR B N 1
ATOM 8384 C CA . TYR B 1 175 ? 32.027 22.218 150.519 1.00 33.19 304 TYR B CA 1
ATOM 8385 C C . TYR B 1 175 ? 33.474 22.443 150.939 1.00 33.62 304 TYR B C 1
ATOM 8386 O O . TYR B 1 175 ? 34.089 23.450 150.578 1.00 37.39 304 TYR B O 1
ATOM 8404 N N . MET B 1 176 ? 34.038 21.510 151.707 1.00 36.25 305 MET B N 1
ATOM 8405 C CA . MET B 1 176 ? 35.376 21.719 152.247 1.00 39.05 305 MET B CA 1
ATOM 8406 C C . MET B 1 176 ? 36.442 21.640 151.159 1.00 35.20 305 MET B C 1
ATOM 8407 O O . MET B 1 176 ? 37.497 22.268 151.284 1.00 35.90 305 MET B O 1
ATOM 8421 N N . GLU B 1 177 ? 36.193 20.877 150.094 1.00 38.18 306 GLU B N 1
ATOM 8422 C CA . GLU B 1 177 ? 37.105 20.895 148.955 1.00 37.24 306 GLU B CA 1
ATOM 8423 C C . GLU B 1 177 ? 37.181 22.289 148.347 1.00 35.20 306 GLU B C 1
ATOM 8424 O O . GLU B 1 177 ? 38.271 22.847 148.172 1.00 37.31 306 GLU B O 1
ATOM 8436 N N . GLN B 1 178 ? 36.025 22.870 148.019 1.00 33.87 307 GLN B N 1
ATOM 8437 C CA . GLN B 1 178 ? 36.008 24.195 147.409 1.00 35.70 307 GLN B CA 1
ATOM 8438 C C . GLN B 1 178 ? 36.478 25.258 148.390 1.00 37.31 307 GLN B C 1
ATOM 8439 O O . GLN B 1 178 ? 37.197 26.189 148.007 1.00 35.60 307 GLN B O 1
ATOM 8453 N N . PHE B 1 179 ? 36.081 25.136 149.659 1.00 38.88 308 PHE B N 1
ATOM 8454 C CA . PHE B 1 179 ? 36.508 26.099 150.668 1.00 37.91 308 PHE B CA 1
ATOM 8455 C C . PHE B 1 179 ? 38.015 26.042 150.875 1.00 37.78 308 PHE B C 1
ATOM 8456 O O . PHE B 1 179 ? 38.675 27.083 150.978 1.00 36.01 308 PHE B O 1
ATOM 8473 N N . THR B 1 180 ? 38.580 24.835 150.920 1.00 38.08 309 THR B N 1
ATOM 8474 C CA . THR B 1 180 ? 40.021 24.701 151.113 1.00 41.47 309 THR B CA 1
ATOM 8475 C C . THR B 1 180 ? 40.795 25.304 149.944 1.00 39.45 309 THR B C 1
ATOM 8476 O O . THR B 1 180 ? 41.797 26.000 150.150 1.00 40.00 309 THR B O 1
ATOM 8487 N N . LYS B 1 181 ? 40.349 25.050 148.710 1.00 39.54 310 LYS B N 1
ATOM 8488 C CA . LYS B 1 181 ? 41.009 25.646 147.552 1.00 37.40 310 LYS B CA 1
ATOM 8489 C C . LYS B 1 181 ? 41.062 27.164 147.677 1.00 39.63 310 LYS B C 1
ATOM 8490 O O . LYS B 1 181 ? 42.117 27.781 147.481 1.00 38.06 310 LYS B O 1
ATOM 8509 N N . ALA B 1 182 ? 39.920 27.785 147.984 1.00 38.42 311 ALA B N 1
ATOM 8510 C CA . ALA B 1 182 ? 39.876 29.238 148.108 1.00 42.06 311 ALA B CA 1
ATOM 8511 C C . ALA B 1 182 ? 40.790 29.728 149.227 1.00 44.61 311 ALA B C 1
ATOM 8512 O O . ALA B 1 182 ? 41.408 30.793 149.111 1.00 44.18 311 ALA B O 1
ATOM 8519 N N . ASN B 1 183 ? 40.899 28.961 150.315 1.00 41.33 312 ASN B N 1
ATOM 8520 C CA . ASN B 1 183 ? 41.715 29.391 151.446 1.00 47.71 312 ASN B CA 1
ATOM 8521 C C . ASN B 1 183 ? 43.206 29.398 151.131 1.00 47.33 312 ASN B C 1
ATOM 8522 O O . ASN B 1 183 ? 43.997 29.828 151.980 1.00 42.38 312 ASN B O 1
ATOM 8533 N N . PHE B 1 184 ? 43.613 28.923 149.951 1.00 42.71 313 PHE B N 1
ATOM 8534 C CA . PHE B 1 184 ? 44.980 29.161 149.502 1.00 42.34 313 PHE B CA 1
ATOM 8535 C C . PHE B 1 184 ? 45.333 30.635 149.650 1.00 42.47 313 PHE B C 1
ATOM 8536 O O . PHE B 1 184 ? 46.462 30.987 150.018 1.00 37.78 313 PHE B O 1
ATOM 8553 N N . TRP B 1 185 ? 44.365 31.508 149.392 1.00 42.01 314 TRP B N 1
ATOM 8554 C CA . TRP B 1 185 ? 44.559 32.948 149.418 1.00 42.17 314 TRP B CA 1
ATOM 8555 C C . TRP B 1 185 ? 44.377 33.543 150.806 1.00 45.68 314 TRP B C 1
ATOM 8556 O O . TRP B 1 185 ? 44.266 34.766 150.927 1.00 41.62 314 TRP B O 1
ATOM 8577 N N . TYR B 1 186 ? 44.331 32.708 151.847 1.00 47.15 315 TYR B N 1
ATOM 8578 C CA . TYR B 1 186 ? 44.371 33.171 153.230 1.00 49.75 315 TYR B CA 1
ATOM 8579 C C . TYR B 1 186 ? 45.792 33.227 153.776 1.00 51.95 315 TYR B C 1
ATOM 8580 O O . TYR B 1 186 ? 46.025 33.890 154.792 1.00 53.39 315 TYR B O 1
ATOM 8598 N N . GLN B 1 187 ? 46.741 32.569 153.113 1.00 49.14 316 GLN B N 1
ATOM 8599 C CA . GLN B 1 187 ? 48.107 32.511 153.610 1.00 46.56 316 GLN B CA 1
ATOM 8600 C C . GLN B 1 187 ? 48.650 33.918 153.836 1.00 49.30 316 GLN B C 1
ATOM 8601 O O . GLN B 1 187 ? 48.455 34.801 152.990 1.00 42.53 316 GLN B O 1
ATOM 8615 N N . PRO B 1 188 ? 49.350 34.161 154.950 1.00 44.51 317 PRO B N 1
ATOM 8616 C CA . PRO B 1 188 ? 50.018 35.453 155.140 1.00 45.97 317 PRO B CA 1
ATOM 8617 C C . PRO B 1 188 ? 51.452 35.511 154.640 1.00 45.66 317 PRO B C 1
ATOM 8618 O O . PRO B 1 188 ? 52.033 36.605 154.628 1.00 46.69 317 PRO B O 1
ATOM 8629 N N . SER B 1 189 ? 52.037 34.392 154.223 1.00 46.73 318 SER B N 1
ATOM 8630 C CA . SER B 1 189 ? 53.440 34.382 153.817 1.00 48.82 318 SER B CA 1
ATOM 8631 C C . SER B 1 189 ? 53.694 33.312 152.754 1.00 46.95 318 SER B C 1
ATOM 8632 O O . SER B 1 189 ? 54.493 32.393 152.925 1.00 48.25 318 SER B O 1
ATOM 8640 N N . PHE B 1 190 ? 53.013 33.426 151.615 1.00 44.50 319 PHE B N 1
ATOM 8641 C CA . PHE B 1 190 ? 53.314 32.576 150.468 1.00 42.19 319 PHE B CA 1
ATOM 8642 C C . PHE B 1 190 ? 54.631 33.037 149.853 1.00 44.89 319 PHE B C 1
ATOM 8643 O O . PHE B 1 190 ? 54.697 34.111 149.246 1.00 42.80 319 PHE B O 1
ATOM 8660 N N . HIS B 1 191 ? 55.681 32.231 150.008 1.00 44.44 320 HIS B N 1
ATOM 8661 C CA . HIS B 1 191 ? 57.032 32.638 149.623 1.00 45.07 320 HIS B CA 1
ATOM 8662 C C . HIS B 1 191 ? 57.351 34.031 150.157 1.00 42.08 320 HIS B C 1
ATOM 8663 O O . HIS B 1 191 ? 58.053 34.814 149.514 1.00 45.74 320 HIS B O 1
ATOM 8677 N N . GLY B 1 192 ? 56.825 34.347 151.338 1.00 46.44 321 GLY B N 1
ATOM 8678 C CA . GLY B 1 192 ? 57.025 35.641 151.954 1.00 40.70 321 GLY B CA 1
ATOM 8679 C C . GLY B 1 192 ? 56.038 36.713 151.554 1.00 46.61 321 GLY B C 1
ATOM 8680 O O . GLY B 1 192 ? 56.219 37.871 151.950 1.00 52.34 321 GLY B O 1
ATOM 8684 N N . VAL B 1 193 ? 55.004 36.375 150.782 1.00 48.26 322 VAL B N 1
ATOM 8685 C CA . VAL B 1 193 ? 54.031 37.342 150.286 1.00 43.03 322 VAL B CA 1
ATOM 8686 C C . VAL B 1 193 ? 52.700 37.092 150.982 1.00 42.95 322 VAL B C 1
ATOM 8687 O O . VAL B 1 193 ? 52.217 35.953 151.027 1.00 44.28 322 VAL B O 1
ATOM 8700 N N . ASP B 1 194 ? 52.107 38.155 151.519 1.00 40.92 323 ASP B N 1
ATOM 8701 C CA . ASP B 1 194 ? 50.826 38.060 152.213 1.00 46.10 323 ASP B CA 1
ATOM 8702 C C . ASP B 1 194 ? 49.707 38.131 151.183 1.00 42.27 323 ASP B C 1
ATOM 8703 O O . ASP B 1 194 ? 49.476 39.183 150.577 1.00 49.19 323 ASP B O 1
ATOM 8712 N N . LEU B 1 195 ? 49.015 37.010 150.981 1.00 42.75 324 LEU B N 1
ATOM 8713 C CA . LEU B 1 195 ? 47.926 36.903 150.020 1.00 43.80 324 LEU B CA 1
ATOM 8714 C C . LEU B 1 195 ? 46.555 37.135 150.641 1.00 44.42 324 LEU B C 1
ATOM 8715 O O . LEU B 1 195 ? 45.556 37.134 149.910 1.00 40.52 324 LEU B O 1
ATOM 8731 N N . SER B 1 196 ? 46.490 37.343 151.960 1.00 41.56 325 SER B N 1
ATOM 8732 C CA . SER B 1 196 ? 45.227 37.238 152.684 1.00 40.11 325 SER B CA 1
ATOM 8733 C C . SER B 1 196 ? 44.201 38.264 152.228 1.00 43.51 325 SER B C 1
ATOM 8734 O O . SER B 1 196 ? 42.994 38.045 152.392 1.00 42.36 325 SER B O 1
ATOM 8742 N N . ALA B 1 197 ? 44.647 39.394 151.673 1.00 42.94 326 ALA B N 1
ATOM 8743 C CA . ALA B 1 197 ? 43.704 40.431 151.267 1.00 42.10 326 ALA B CA 1
ATOM 8744 C C . ALA B 1 197 ? 42.796 39.974 150.131 1.00 42.91 326 ALA B C 1
ATOM 8745 O O . ALA B 1 197 ? 41.745 40.587 149.907 1.00 40.42 326 ALA B O 1
ATOM 8752 N N . LEU B 1 198 ? 43.165 38.910 149.422 1.00 39.86 327 LEU B N 1
ATOM 8753 C CA . LEU B 1 198 ? 42.378 38.404 148.310 1.00 39.65 327 LEU B CA 1
ATOM 8754 C C . LEU B 1 198 ? 41.520 37.202 148.683 1.00 40.89 327 LEU B C 1
ATOM 8755 O O . LEU B 1 198 ? 40.847 36.646 147.813 1.00 45.24 327 LEU B O 1
ATOM 8771 N N . ARG B 1 199 ? 41.520 36.788 149.950 1.00 45.71 328 ARG B N 1
ATOM 8772 C CA . ARG B 1 199 ? 40.765 35.595 150.331 1.00 44.49 328 ARG B CA 1
ATOM 8773 C C . ARG B 1 199 ? 39.279 35.762 150.032 1.00 44.80 328 ARG B C 1
ATOM 8774 O O . ARG B 1 199 ? 38.637 34.842 149.512 1.00 42.84 328 ARG B O 1
ATOM 8795 N N . GLY B 1 200 ? 38.712 36.927 150.351 1.00 45.68 329 GLY B N 1
ATOM 8796 C CA . GLY B 1 200 ? 37.314 37.164 150.027 1.00 44.98 329 GLY B CA 1
ATOM 8797 C C . GLY B 1 200 ? 37.039 37.064 148.538 1.00 45.71 329 GLY B C 1
ATOM 8798 O O . GLY B 1 200 ? 36.039 36.477 148.118 1.00 45.14 329 GLY B O 1
ATOM 8802 N N . ALA B 1 201 ? 37.924 37.634 147.718 1.00 43.77 330 ALA B N 1
ATOM 8803 C CA . ALA B 1 201 ? 37.753 37.541 146.273 1.00 42.82 330 ALA B CA 1
ATOM 8804 C C . ALA B 1 201 ? 37.891 36.099 145.795 1.00 44.31 330 ALA B C 1
ATOM 8805 O O . ALA B 1 201 ? 37.164 35.665 144.895 1.00 39.94 330 ALA B O 1
ATOM 8812 N N . ALA B 1 202 ? 38.814 35.342 146.390 1.00 43.06 331 ALA B N 1
ATOM 8813 C CA . ALA B 1 202 ? 38.977 33.943 146.014 1.00 43.15 331 ALA B CA 1
ATOM 8814 C C . ALA B 1 202 ? 37.708 33.152 146.299 1.00 43.48 331 ALA B C 1
ATOM 8815 O O . ALA B 1 202 ? 37.219 32.412 145.440 1.00 42.63 331 ALA B O 1
ATOM 8822 N N . VAL B 1 203 ? 37.158 33.294 147.509 1.00 46.87 332 VAL B N 1
ATOM 8823 C CA . VAL B 1 203 ? 35.931 32.578 147.849 1.00 44.42 332 VAL B CA 1
ATOM 8824 C C . VAL B 1 203 ? 34.827 32.915 146.853 1.00 41.58 332 VAL B C 1
ATOM 8825 O O . VAL B 1 203 ? 34.107 32.030 146.380 1.00 40.97 332 VAL B O 1
ATOM 8838 N N . ASP B 1 204 ? 34.678 34.199 146.518 1.00 43.30 333 ASP B N 1
ATOM 8839 C CA . ASP B 1 204 ? 33.659 34.594 145.552 1.00 47.69 333 ASP B CA 1
ATOM 8840 C C . ASP B 1 204 ? 33.869 33.896 144.215 1.00 47.19 333 ASP B C 1
ATOM 8841 O O . ASP B 1 204 ? 32.902 33.490 143.559 1.00 46.39 333 ASP B O 1
ATOM 8850 N N . GLU B 1 205 ? 35.128 33.744 143.795 1.00 43.35 334 GLU B N 1
ATOM 8851 C CA . GLU B 1 205 ? 35.404 33.140 142.496 1.00 43.16 334 GLU B CA 1
ATOM 8852 C C . GLU B 1 205 ? 35.127 31.640 142.511 1.00 42.99 334 GLU B C 1
ATOM 8853 O O . GLU B 1 205 ? 34.444 31.117 141.624 1.00 40.91 334 GLU B O 1
ATOM 8865 N N . TYR B 1 206 ? 35.653 30.927 143.509 1.00 42.20 335 TYR B N 1
ATOM 8866 C CA . TYR B 1 206 ? 35.510 29.473 143.514 1.00 42.50 335 TYR B CA 1
ATOM 8867 C C . TYR B 1 206 ? 34.049 29.059 143.645 1.00 41.23 335 TYR B C 1
ATOM 8868 O O . TYR B 1 206 ? 33.597 28.127 142.971 1.00 41.00 335 TYR B O 1
ATOM 8886 N N . PHE B 1 207 ? 33.294 29.733 144.506 1.00 41.55 336 PHE B N 1
ATOM 8887 C CA . PHE B 1 207 ? 31.890 29.380 144.694 1.00 44.15 336 PHE B CA 1
ATOM 8888 C C . PHE B 1 207 ? 30.988 29.965 143.616 1.00 42.80 336 PHE B C 1
ATOM 8889 O O . PHE B 1 207 ? 29.792 29.658 143.598 1.00 41.26 336 PHE B O 1
ATOM 8906 N N . ARG B 1 208 ? 31.532 30.794 142.723 1.00 43.84 337 ARG B N 1
ATOM 8907 C CA . ARG B 1 208 ? 30.828 31.193 141.512 1.00 45.79 337 ARG B CA 1
ATOM 8908 C C . ARG B 1 208 ? 30.725 30.054 140.506 1.00 42.33 337 ARG B C 1
ATOM 8909 O O . ARG B 1 208 ? 29.952 30.161 139.548 1.00 45.50 337 ARG B O 1
ATOM 8930 N N . GLN B 1 209 ? 31.475 28.973 140.705 1.00 40.56 338 GLN B N 1
ATOM 8931 C CA . GLN B 1 209 ? 31.494 27.862 139.769 1.00 39.58 338 GLN B CA 1
ATOM 8932 C C . GLN B 1 209 ? 30.505 26.790 140.205 1.00 39.67 338 GLN B C 1
ATOM 8933 O O . GLN B 1 209 ? 30.677 26.211 141.285 1.00 38.32 338 GLN B O 1
ATOM 8947 N N . PRO B 1 210 ? 29.475 26.487 139.416 1.00 37.70 339 PRO B N 1
ATOM 8948 C CA . PRO B 1 210 ? 28.660 25.305 139.714 1.00 37.59 339 PRO B CA 1
ATOM 8949 C C . PRO B 1 210 ? 29.472 24.037 139.503 1.00 38.75 339 PRO B C 1
ATOM 8950 O O . PRO B 1 210 ? 30.354 23.971 138.644 1.00 41.29 339 PRO B O 1
ATOM 8961 N N . VAL B 1 211 ? 29.169 23.023 140.304 1.00 39.93 340 VAL B N 1
ATOM 8962 C CA . VAL B 1 211 ? 29.917 21.772 140.303 1.00 36.24 340 VAL B CA 1
ATOM 8963 C C . VAL B 1 211 ? 29.135 20.743 139.497 1.00 34.90 340 VAL B C 1
ATOM 8964 O O . VAL B 1 211 ? 27.979 20.442 139.815 1.00 35.71 340 VAL B O 1
ATOM 8977 N N . VAL B 1 212 ? 29.765 20.201 138.460 1.00 35.46 341 VAL B N 1
ATOM 8978 C CA . VAL B 1 212 ? 29.153 19.187 137.610 1.00 39.43 341 VAL B CA 1
ATOM 8979 C C . VAL B 1 212 ? 29.740 17.835 137.992 1.00 35.89 341 VAL B C 1
ATOM 8980 O O . VAL B 1 212 ? 30.937 17.588 137.813 1.00 37.75 341 VAL B O 1
ATOM 8993 N N . ASP B 1 213 ? 28.893 16.961 138.512 1.00 34.37 342 ASP B N 1
ATOM 8994 C CA . ASP B 1 213 ? 29.241 15.576 138.816 1.00 42.26 342 ASP B CA 1
ATOM 8995 C C . ASP B 1 213 ? 27.953 14.888 139.250 1.00 35.80 342 ASP B C 1
ATOM 8996 O O . ASP B 1 213 ? 26.863 15.465 139.152 1.00 37.55 342 ASP B O 1
ATOM 9005 N N . THR B 1 214 ? 28.068 13.658 139.731 1.00 37.98 343 THR B N 1
ATOM 9006 C CA . THR B 1 214 ? 26.910 12.903 140.180 1.00 40.81 343 THR B CA 1
ATOM 9007 C C . THR B 1 214 ? 26.979 12.690 141.687 1.00 41.15 343 THR B C 1
ATOM 9008 O O . THR B 1 214 ? 28.023 12.869 142.320 1.00 36.72 343 THR B O 1
ATOM 9019 N N . PHE B 1 215 ? 25.837 12.317 142.256 1.00 39.78 344 PHE B N 1
ATOM 9020 C CA . PHE B 1 215 ? 25.711 12.147 143.696 1.00 43.21 344 PHE B CA 1
ATOM 9021 C C . PHE B 1 215 ? 24.552 11.201 143.967 1.00 42.72 344 PHE B C 1
ATOM 9022 O O . PHE B 1 215 ? 23.738 10.918 143.088 1.00 44.80 344 PHE B O 1
ATOM 9039 N N . ASP B 1 216 ? 24.485 10.718 145.202 1.00 51.52 345 ASP B N 1
ATOM 9040 C CA . ASP B 1 216 ? 23.401 9.843 145.619 1.00 52.50 345 ASP B CA 1
ATOM 9041 C C . ASP B 1 216 ? 22.231 10.665 146.146 1.00 52.46 345 ASP B C 1
ATOM 9042 O O . ASP B 1 216 ? 22.410 11.722 146.758 1.00 48.66 345 ASP B O 1
ATOM 9051 N N . ILE B 1 217 ? 21.019 10.164 145.897 1.00 50.82 346 ILE B N 1
ATOM 9052 C CA . ILE B 1 217 ? 19.815 10.826 146.380 1.00 52.38 346 ILE B CA 1
ATOM 9053 C C . ILE B 1 217 ? 19.843 11.023 147.894 1.00 51.02 346 ILE B C 1
ATOM 9054 O O . ILE B 1 217 ? 19.126 11.884 148.417 1.00 46.13 346 ILE B O 1
ATOM 9070 N N . ARG B 1 218 ? 20.668 10.254 148.611 1.00 53.96 347 ARG B N 1
ATOM 9071 C CA . ARG B 1 218 ? 20.697 10.346 150.068 1.00 48.14 347 ARG B CA 1
ATOM 9072 C C . ARG B 1 218 ? 21.072 11.741 150.550 1.00 48.22 347 ARG B C 1
ATOM 9073 O O . ARG B 1 218 ? 20.666 12.148 151.643 1.00 44.17 347 ARG B O 1
ATOM 9094 N N . ILE B 1 219 ? 21.860 12.484 149.768 1.00 46.38 348 ILE B N 1
ATOM 9095 C CA . ILE B 1 219 ? 22.314 13.796 150.224 1.00 42.90 348 ILE B CA 1
ATOM 9096 C C . ILE B 1 219 ? 21.251 14.872 150.078 1.00 46.16 348 ILE B C 1
ATOM 9097 O O . ILE B 1 219 ? 21.460 15.998 150.549 1.00 43.03 348 ILE B O 1
ATOM 9113 N N . LEU B 1 220 ? 20.123 14.564 149.441 1.00 45.90 349 LEU B N 1
ATOM 9114 C CA . LEU B 1 220 ? 19.049 15.533 149.285 1.00 46.33 349 LEU B CA 1
ATOM 9115 C C . LEU B 1 220 ? 18.219 15.609 150.559 1.00 44.73 349 LEU B C 1
ATOM 9116 O O . LEU B 1 220 ? 17.865 14.585 151.151 1.00 48.80 349 LEU B O 1
ATOM 9132 N N . MET B 1 221 ? 17.903 16.833 150.973 1.00 42.66 350 MET B N 1
ATOM 9133 C CA . MET B 1 221 ? 17.265 17.083 152.256 1.00 45.26 350 MET B CA 1
ATOM 9134 C C . MET B 1 221 ? 15.784 17.410 152.138 1.00 47.30 350 MET B C 1
ATOM 9135 O O . MET B 1 221 ? 15.138 17.659 153.161 1.00 48.02 350 MET B O 1
ATOM 9149 N N . ALA B 1 222 ? 15.233 17.420 150.930 1.00 44.30 351 ALA B N 1
ATOM 9150 C CA . ALA B 1 222 ? 13.820 17.721 150.739 1.00 49.06 351 ALA B CA 1
ATOM 9151 C C . ALA B 1 222 ? 13.423 17.318 149.328 1.00 47.78 351 ALA B C 1
ATOM 9152 O O . ALA B 1 222 ? 14.265 17.235 148.432 1.00 50.14 351 ALA B O 1
ATOM 9159 N N . LYS B 1 223 ? 12.130 17.061 149.148 1.00 52.47 352 LYS B N 1
ATOM 9160 C CA . LYS B 1 223 ? 11.605 16.793 147.819 1.00 51.24 352 LYS B CA 1
ATOM 9161 C C . LYS B 1 223 ? 11.917 17.967 146.902 1.00 54.64 352 LYS B C 1
ATOM 9162 O O . LYS B 1 223 ? 11.994 19.123 147.336 1.00 44.14 352 LYS B O 1
ATOM 9181 N N . SER B 1 224 ? 12.094 17.660 145.621 1.00 45.28 353 SER B N 1
ATOM 9182 C CA . SER B 1 224 ? 12.517 18.663 144.665 1.00 49.48 353 SER B CA 1
ATOM 9183 C C . SER B 1 224 ? 11.371 19.602 144.308 1.00 48.03 353 SER B C 1
ATOM 9184 O O . SER B 1 224 ? 10.190 19.274 144.446 1.00 47.42 353 SER B O 1
ATOM 9192 N N . VAL B 1 225 ? 11.743 20.789 143.843 1.00 46.65 354 VAL B N 1
ATOM 9193 C CA . VAL B 1 225 ? 10.816 21.733 143.235 1.00 45.23 354 VAL B CA 1
ATOM 9194 C C . VAL B 1 225 ? 11.090 21.731 141.738 1.00 45.62 354 VAL B C 1
ATOM 9195 O O . VAL B 1 225 ? 12.233 21.565 141.297 1.00 45.74 354 VAL B O 1
ATOM 9208 N N . LYS B 1 226 ? 10.029 21.903 140.954 1.00 49.55 355 LYS B N 1
ATOM 9209 C CA . LYS B 1 226 ? 10.074 21.704 139.513 1.00 47.67 355 LYS B CA 1
ATOM 9210 C C . LYS B 1 226 ? 9.664 22.980 138.796 1.00 48.80 355 LYS B C 1
ATOM 9211 O O . LYS B 1 226 ? 8.654 23.599 139.147 1.00 50.16 355 LYS B O 1
ATOM 9230 N N . TYR B 1 227 ? 10.459 23.372 137.801 1.00 50.31 356 TYR B N 1
ATOM 9231 C CA . TYR B 1 227 ? 10.129 24.456 136.882 1.00 49.36 356 TYR B CA 1
ATOM 9232 C C . TYR B 1 227 ? 10.042 23.872 135.478 1.00 49.49 356 TYR B C 1
ATOM 9233 O O . TYR B 1 227 ? 10.961 23.176 135.029 1.00 45.99 356 TYR B O 1
ATOM 9251 N N . THR B 1 228 ? 8.941 24.154 134.791 1.00 49.05 357 THR B N 1
ATOM 9252 C CA . THR B 1 228 ? 8.630 23.534 133.514 1.00 47.01 357 THR B CA 1
ATOM 9253 C C . THR B 1 228 ? 8.701 24.562 132.395 1.00 51.40 357 THR B C 1
ATOM 9254 O O . THR B 1 228 ? 8.177 25.674 132.529 1.00 52.48 357 THR B O 1
ATOM 9265 N N . VAL B 1 229 ? 9.356 24.187 131.301 1.00 46.19 358 VAL B N 1
ATOM 9266 C CA . VAL B 1 229 ? 9.306 24.929 130.049 1.00 51.33 358 VAL B CA 1
ATOM 9267 C C . VAL B 1 229 ? 8.534 24.075 129.055 1.00 51.68 358 VAL B C 1
ATOM 9268 O O . VAL B 1 229 ? 8.962 22.963 128.720 1.00 49.14 358 VAL B O 1
ATOM 9281 N N . ASN B 1 230 ? 7.391 24.579 128.599 1.00 54.62 359 ASN B N 1
ATOM 9282 C CA . ASN B 1 230 ? 6.604 23.910 127.573 1.00 52.46 359 ASN B CA 1
ATOM 9283 C C . ASN B 1 230 ? 7.064 24.438 126.217 1.00 56.30 359 ASN B C 1
ATOM 9284 O O . ASN B 1 230 ? 6.732 25.568 125.842 1.00 57.26 359 ASN B O 1
ATOM 9295 N N . PHE B 1 231 ? 7.830 23.625 125.488 1.00 50.30 360 PHE B N 1
ATOM 9296 C CA . PHE B 1 231 ? 8.412 24.083 124.233 1.00 56.26 360 PHE B CA 1
ATOM 9297 C C . PHE B 1 231 ? 7.360 24.358 123.164 1.00 56.71 360 PHE B C 1
ATOM 9298 O O . PHE B 1 231 ? 7.643 25.092 122.211 1.00 56.66 360 PHE B O 1
ATOM 9315 N N . LEU B 1 232 ? 6.159 23.789 123.299 1.00 56.43 361 LEU B N 1
ATOM 9316 C CA . LEU B 1 232 ? 5.116 24.030 122.309 1.00 61.61 361 LEU B CA 1
ATOM 9317 C C . LEU B 1 232 ? 4.600 25.463 122.366 1.00 63.46 361 LEU B C 1
ATOM 9318 O O . LEU B 1 232 ? 4.225 26.027 121.331 1.00 63.18 361 LEU B O 1
ATOM 9334 N N . GLU B 1 233 ? 4.573 26.067 123.554 1.00 61.57 362 GLU B N 1
ATOM 9335 C CA . GLU B 1 233 ? 3.924 27.353 123.746 1.00 64.88 362 GLU B CA 1
ATOM 9336 C C . GLU B 1 233 ? 4.849 28.435 124.284 1.00 62.00 362 GLU B C 1
ATOM 9337 O O . GLU B 1 233 ? 4.410 29.581 124.434 1.00 66.26 362 GLU B O 1
ATOM 9349 N N . ALA B 1 234 ? 6.109 28.120 124.562 1.00 58.43 363 ALA B N 1
ATOM 9350 C CA . ALA B 1 234 ? 7.021 29.114 125.104 1.00 59.11 363 ALA B CA 1
ATOM 9351 C C . ALA B 1 234 ? 7.617 29.971 123.990 1.00 61.42 363 ALA B C 1
ATOM 9352 O O . ALA B 1 234 ? 7.711 29.560 122.830 1.00 58.82 363 ALA B O 1
ATOM 9359 N N . LYS B 1 235 ? 8.025 31.179 124.362 1.00 60.41 364 LYS B N 1
ATOM 9360 C CA . LYS B 1 235 ? 8.625 32.130 123.441 1.00 61.92 364 LYS B CA 1
ATOM 9361 C C . LYS B 1 235 ? 10.124 32.228 123.699 1.00 58.87 364 LYS B C 1
ATOM 9362 O O . LYS B 1 235 ? 10.615 31.912 124.785 1.00 57.94 364 LYS B O 1
ATOM 9381 N N . GLU B 1 236 ? 10.850 32.666 122.671 1.00 59.73 365 GLU B N 1
ATOM 9382 C CA . GLU B 1 236 ? 12.287 32.877 122.807 1.00 60.15 365 GLU B CA 1
ATOM 9383 C C . GLU B 1 236 ? 12.594 33.762 124.009 1.00 55.40 365 GLU B C 1
ATOM 9384 O O . GLU B 1 236 ? 13.460 33.442 124.828 1.00 56.28 365 GLU B O 1
ATOM 9396 N N . GLY B 1 237 ? 11.881 34.884 124.130 1.00 61.20 366 GLY B N 1
ATOM 9397 C CA . GLY B 1 237 ? 12.129 35.823 125.210 1.00 57.53 366 GLY B CA 1
ATOM 9398 C C . GLY B 1 237 ? 11.806 35.289 126.588 1.00 56.35 366 GLY B C 1
ATOM 9399 O O . GLY B 1 237 ? 12.304 35.829 127.582 1.00 58.22 366 GLY B O 1
ATOM 9403 N N . ASP B 1 238 ? 10.986 34.241 126.675 1.00 57.36 367 ASP B N 1
ATOM 9404 C CA . ASP B 1 238 ? 10.635 33.684 127.973 1.00 55.87 367 ASP B CA 1
ATOM 9405 C C . ASP B 1 238 ? 11.848 33.156 128.727 1.00 57.09 367 ASP B C 1
ATOM 9406 O O . ASP B 1 238 ? 11.776 32.995 129.950 1.00 59.23 367 ASP B O 1
ATOM 9415 N N . LEU B 1 239 ? 12.955 32.889 128.035 1.00 52.68 368 LEU B N 1
ATOM 9416 C CA . LEU B 1 239 ? 14.137 32.302 128.652 1.00 52.26 368 LEU B CA 1
ATOM 9417 C C . LEU B 1 239 ? 15.246 33.316 128.908 1.00 51.49 368 LEU B C 1
ATOM 9418 O O . LEU B 1 239 ? 16.335 32.927 129.343 1.00 50.32 368 LEU B O 1
ATOM 9434 N N . HIS B 1 240 ? 15.000 34.604 128.656 1.00 51.31 369 HIS B N 1
ATOM 9435 C CA . HIS B 1 240 ? 16.005 35.614 128.971 1.00 49.78 369 HIS B CA 1
ATOM 9436 C C . HIS B 1 240 ? 16.127 35.809 130.477 1.00 53.15 369 HIS B C 1
ATOM 9437 O O . HIS B 1 240 ? 17.231 36.013 130.997 1.00 49.77 369 HIS B O 1
ATOM 9451 N N . ARG B 1 241 ? 15.006 35.738 131.192 1.00 53.87 370 ARG B N 1
ATOM 9452 C CA . ARG B 1 241 ? 14.972 35.920 132.639 1.00 49.24 370 ARG B CA 1
ATOM 9453 C C . ARG B 1 241 ? 14.068 34.837 133.212 1.00 51.08 370 ARG B C 1
ATOM 9454 O O . ARG B 1 241 ? 12.857 34.845 132.965 1.00 50.80 370 ARG B O 1
ATOM 9475 N N . ILE B 1 242 ? 14.654 33.910 133.966 1.00 48.37 371 ILE B N 1
ATOM 9476 C CA . ILE B 1 242 ? 13.952 32.749 134.500 1.00 43.93 371 ILE B CA 1
ATOM 9477 C C . ILE B 1 242 ? 13.930 32.872 136.016 1.00 49.88 371 ILE B C 1
ATOM 9478 O O . ILE B 1 242 ? 14.984 32.846 136.662 1.00 48.43 371 ILE B O 1
ATOM 9494 N N . GLU B 1 243 ? 12.730 32.995 136.583 1.00 52.64 372 GLU B N 1
ATOM 9495 C CA . GLU B 1 243 ? 12.536 33.144 138.021 1.00 51.80 372 GLU B CA 1
ATOM 9496 C C . GLU B 1 243 ? 11.965 31.850 138.581 1.00 47.69 372 GLU B C 1
ATOM 9497 O O . GLU B 1 243 ? 10.842 31.466 138.239 1.00 49.51 372 GLU B O 1
ATOM 9509 N N . ILE B 1 244 ? 12.730 31.192 139.447 1.00 49.26 373 ILE B N 1
ATOM 9510 C CA . ILE B 1 244 ? 12.321 29.917 140.029 1.00 49.75 373 ILE B CA 1
ATOM 9511 C C . ILE B 1 244 ? 12.165 30.075 141.537 1.00 50.54 373 ILE B C 1
ATOM 9512 O O . ILE B 1 244 ? 13.135 29.872 142.284 1.00 48.20 373 ILE B O 1
ATOM 9528 N N . PRO B 1 245 ? 10.984 30.436 142.032 1.00 47.39 374 PRO B N 1
ATOM 9529 C CA . PRO B 1 245 ? 10.781 30.471 143.482 1.00 47.94 374 PRO B CA 1
ATOM 9530 C C . PRO B 1 245 ? 10.676 29.064 144.044 1.00 50.84 374 PRO B C 1
ATOM 9531 O O . PRO B 1 245 ? 10.212 28.135 143.378 1.00 50.37 374 PRO B O 1
ATOM 9542 N N . PHE B 1 246 ? 11.124 28.906 145.288 1.00 52.93 375 PHE B N 1
ATOM 9543 C CA . PHE B 1 246 ? 11.114 27.601 145.931 1.00 45.17 375 PHE B CA 1
ATOM 9544 C C . PHE B 1 246 ? 10.738 27.747 147.397 1.00 48.16 375 PHE B C 1
ATOM 9545 O O . PHE B 1 246 ? 11.006 28.772 148.030 1.00 41.58 375 PHE B O 1
ATOM 9562 N N . LYS B 1 247 ? 10.083 26.708 147.917 1.00 48.40 376 LYS B N 1
ATOM 9563 C CA . LYS B 1 247 ? 9.747 26.594 149.336 1.00 49.56 376 LYS B CA 1
ATOM 9564 C C . LYS B 1 247 ? 9.941 25.126 149.704 1.00 46.85 376 LYS B C 1
ATOM 9565 O O . LYS B 1 247 ? 9.061 24.297 149.452 1.00 49.10 376 LYS B O 1
ATOM 9584 N N . PHE B 1 248 ? 11.088 24.810 150.294 1.00 43.80 377 PHE B N 1
ATOM 9585 C CA . PHE B 1 248 ? 11.455 23.433 150.598 1.00 43.54 377 PHE B CA 1
ATOM 9586 C C . PHE B 1 248 ? 11.057 23.093 152.028 1.00 47.19 377 PHE B C 1
ATOM 9587 O O . PHE B 1 248 ? 11.462 23.781 152.971 1.00 48.33 377 PHE B O 1
ATOM 9604 N N . HIS B 1 249 ? 10.270 22.036 152.191 1.00 45.61 378 HIS B N 1
ATOM 9605 C CA . HIS B 1 249 ? 9.961 21.499 153.510 1.00 51.84 378 HIS B CA 1
ATOM 9606 C C . HIS B 1 249 ? 11.051 20.488 153.856 1.00 51.12 378 HIS B C 1
ATOM 9607 O O . HIS B 1 249 ? 11.115 19.406 153.260 1.00 44.59 378 HIS B O 1
ATOM 9621 N N . MET B 1 250 ? 11.909 20.835 154.814 1.00 46.76 379 MET B N 1
ATOM 9622 C CA . MET B 1 250 ? 13.062 19.996 155.106 1.00 42.75 379 MET B CA 1
ATOM 9623 C C . MET B 1 250 ? 12.612 18.672 155.714 1.00 41.79 379 MET B C 1
ATOM 9624 O O . MET B 1 250 ? 11.767 18.640 156.610 1.00 48.81 379 MET B O 1
ATOM 9638 N N . LEU B 1 251 ? 13.173 17.577 155.201 1.00 47.35 380 LEU B N 1
ATOM 9639 C CA . LEU B 1 251 ? 12.893 16.229 155.672 1.00 51.06 380 LEU B CA 1
ATOM 9640 C C . LEU B 1 251 ? 13.959 15.708 156.627 1.00 47.46 380 LEU B C 1
ATOM 9641 O O . LEU B 1 251 ? 13.742 14.678 157.274 1.00 49.81 380 LEU B O 1
ATOM 9657 N N . HIS B 1 252 ? 15.101 16.382 156.716 1.00 50.51 381 HIS B N 1
ATOM 9658 C CA . HIS B 1 252 ? 16.180 15.987 157.606 1.00 52.52 381 HIS B CA 1
ATOM 9659 C C . HIS B 1 252 ? 16.840 17.234 158.178 1.00 49.93 381 HIS B C 1
ATOM 9660 O O . HIS B 1 252 ? 16.806 18.310 157.571 1.00 50.08 381 HIS B O 1
ATOM 9674 N N . SER B 1 253 ? 17.446 17.076 159.345 1.00 48.73 382 SER B N 1
ATOM 9675 C CA . SER B 1 253 ? 18.216 18.144 159.959 1.00 50.07 382 SER B CA 1
ATOM 9676 C C . SER B 1 253 ? 19.666 18.078 159.493 1.00 44.84 382 SER B C 1
ATOM 9677 O O . SER B 1 253 ? 20.186 17.007 159.174 1.00 49.60 382 SER B O 1
ATOM 9685 N N . GLY B 1 254 ? 20.310 19.231 159.460 1.00 41.09 383 GLY B N 1
ATOM 9686 C CA . GLY B 1 254 ? 21.709 19.309 159.103 1.00 43.66 383 GLY B CA 1
ATOM 9687 C C . GLY B 1 254 ? 22.004 20.603 158.371 1.00 44.90 383 GLY B C 1
ATOM 9688 O O . GLY B 1 254 ? 21.186 21.517 158.329 1.00 43.22 383 GLY B O 1
ATOM 9692 N N . LEU B 1 255 ? 23.204 20.656 157.797 1.00 40.42 384 LEU B N 1
ATOM 9693 C CA . LEU B 1 255 ? 23.668 21.825 157.071 1.00 41.24 384 LEU B CA 1
ATOM 9694 C C . LEU B 1 255 ? 23.283 21.714 155.601 1.00 42.52 384 LEU B C 1
ATOM 9695 O O . LEU B 1 255 ? 23.600 20.719 154.941 1.00 43.91 384 LEU B O 1
ATOM 9711 N N . VAL B 1 256 ? 22.600 22.735 155.096 1.00 40.13 385 VAL B N 1
ATOM 9712 C CA . VAL B 1 256 ? 22.300 22.846 153.673 1.00 40.14 385 VAL B CA 1
ATOM 9713 C C . VAL B 1 256 ? 23.481 23.558 153.026 1.00 39.96 385 VAL B C 1
ATOM 9714 O O . VAL B 1 256 ? 23.727 24.737 153.294 1.00 40.91 385 VAL B O 1
ATOM 9727 N N . HIS B 1 257 ? 24.219 22.840 152.184 1.00 38.77 386 HIS B N 1
ATOM 9728 C CA . HIS B 1 257 ? 25.386 23.404 151.521 1.00 42.52 386 HIS B CA 1
ATOM 9729 C C . HIS B 1 257 ? 25.070 24.008 150.161 1.00 35.45 386 HIS B C 1
ATOM 9730 O O . HIS B 1 257 ? 25.936 24.671 149.588 1.00 35.38 386 HIS B O 1
ATOM 9744 N N . GLY B 1 258 ? 23.866 23.809 149.641 1.00 37.63 387 GLY B N 1
ATOM 9745 C CA . GLY B 1 258 ? 23.491 24.421 148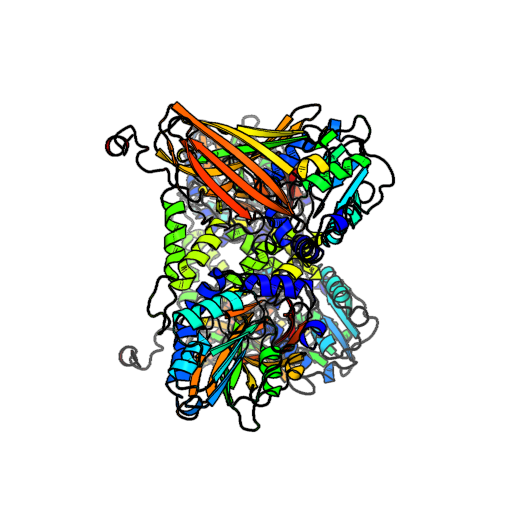.378 1.00 37.97 387 GLY B CA 1
ATOM 9746 C C . GLY B 1 258 ? 22.283 23.720 147.781 1.00 38.46 387 GLY B C 1
ATOM 9747 O O . GLY B 1 258 ? 21.576 22.981 148.465 1.00 34.53 387 GLY B O 1
ATOM 9751 N N . LEU B 1 259 ? 22.079 23.966 146.488 1.00 33.00 388 LEU B N 1
ATOM 9752 C CA . LEU B 1 259 ? 20.990 23.371 145.729 1.00 37.10 388 LEU B CA 1
ATOM 9753 C C . LEU B 1 259 ? 21.551 22.498 144.616 1.00 37.30 388 LEU B C 1
ATOM 9754 O O . LEU B 1 259 ? 22.527 22.871 143.953 1.00 37.37 388 LEU B O 1
ATOM 9770 N N . ALA B 1 260 ? 20.932 21.339 144.412 1.00 37.14 389 ALA B N 1
ATOM 9771 C CA . ALA B 1 260 ? 21.287 20.434 143.332 1.00 35.02 389 ALA B CA 1
ATOM 9772 C C . ALA B 1 260 ? 20.262 20.549 142.213 1.00 35.23 389 ALA B C 1
ATOM 9773 O O . ALA B 1 260 ? 19.065 20.697 142.470 1.00 37.35 389 ALA B O 1
ATOM 9780 N N . PHE B 1 261 ? 20.737 20.470 140.969 1.00 37.02 390 PHE B N 1
ATOM 9781 C CA . PHE B 1 261 ? 19.897 20.657 139.793 1.00 36.86 390 PHE B CA 1
ATOM 9782 C C . PHE B 1 261 ? 20.009 19.461 138.860 1.00 33.07 390 PHE B C 1
ATOM 9783 O O . PHE B 1 261 ? 21.088 18.886 138.699 1.00 32.01 390 PHE B O 1
ATOM 9800 N N . TRP B 1 262 ? 18.884 19.089 138.257 1.00 34.99 391 TRP B N 1
ATOM 9801 C CA . TRP B 1 262 ? 18.851 18.125 137.163 1.00 36.12 391 TRP B CA 1
ATOM 9802 C C . TRP B 1 262 ? 17.580 18.388 136.361 1.00 39.58 391 TRP B C 1
ATOM 9803 O O . TRP B 1 262 ? 16.776 19.258 136.710 1.00 41.90 391 TRP B O 1
ATOM 9824 N N . PHE B 1 263 ? 17.396 17.636 135.277 1.00 33.39 392 PHE B N 1
ATOM 9825 C CA . PHE B 1 263 ? 16.261 17.895 134.404 1.00 40.36 392 PHE B CA 1
ATOM 9826 C C . PHE B 1 263 ? 15.789 16.624 133.716 1.00 37.31 392 PHE B C 1
ATOM 9827 O O . PHE B 1 263 ? 16.558 15.682 133.505 1.00 37.65 392 PHE B O 1
ATOM 9844 N N . ASP B 1 264 ? 14.499 16.612 133.387 1.00 37.47 393 ASP B N 1
ATOM 9845 C CA . ASP B 1 264 ? 13.890 15.614 132.523 1.00 38.72 393 ASP B CA 1
ATOM 9846 C C . ASP B 1 264 ? 13.277 16.321 131.318 1.00 43.58 393 ASP B C 1
ATOM 9847 O O . ASP B 1 264 ? 12.835 17.471 131.418 1.00 43.29 393 ASP B O 1
ATOM 9856 N N . VAL B 1 265 ? 13.248 15.631 130.176 1.00 37.43 394 VAL B N 1
ATOM 9857 C CA . VAL B 1 265 ? 12.499 16.097 129.016 1.00 41.51 394 VAL B CA 1
ATOM 9858 C C . VAL B 1 265 ? 11.535 14.991 128.611 1.00 38.24 394 VAL B C 1
ATOM 9859 O O . VAL B 1 265 ? 11.794 13.804 128.835 1.00 43.21 394 VAL B O 1
ATOM 9872 N N . ALA B 1 266 ? 10.413 15.388 128.022 1.00 39.14 395 ALA B N 1
ATOM 9873 C CA . ALA B 1 266 ? 9.359 14.461 127.635 1.00 39.30 395 ALA B CA 1
ATOM 9874 C C . ALA B 1 266 ? 9.070 14.612 126.151 1.00 40.16 395 ALA B C 1
ATOM 9875 O O . ALA B 1 266 ? 8.905 15.732 125.660 1.00 41.78 395 ALA B O 1
ATOM 9882 N N . PHE B 1 267 ? 9.014 13.484 125.447 1.00 39.21 396 PHE B N 1
ATOM 9883 C CA . PHE B 1 267 ? 8.595 13.430 124.048 1.00 46.07 396 PHE B CA 1
ATOM 9884 C C . PHE B 1 267 ? 7.124 13.035 124.044 1.00 46.55 396 PHE B C 1
ATOM 9885 O O . PHE B 1 267 ? 6.788 11.855 124.177 1.00 47.02 396 PHE B O 1
ATOM 9902 N N . ILE B 1 268 ? 6.244 14.026 123.911 1.00 46.25 397 ILE B N 1
ATOM 9903 C CA . ILE B 1 268 ? 4.798 13.793 123.952 1.00 47.60 397 ILE B CA 1
ATOM 9904 C C . ILE B 1 268 ? 4.368 13.485 122.522 1.00 51.17 397 ILE B C 1
ATOM 9905 O O . ILE B 1 268 ? 3.940 14.363 121.768 1.00 50.33 397 ILE B O 1
ATOM 9921 N N . GLY B 1 269 ? 4.475 12.211 122.150 1.00 51.86 398 GLY B N 1
ATOM 9922 C CA . GLY B 1 269 ? 4.063 11.778 120.835 1.00 54.05 398 GLY B CA 1
ATOM 9923 C C . GLY B 1 269 ? 2.599 11.391 120.785 1.00 56.06 398 GLY B C 1
ATOM 9924 O O . GLY B 1 269 ? 1.898 11.346 121.792 1.00 58.34 398 GLY B O 1
ATOM 9928 N N . SER B 1 270 ? 2.136 11.104 119.570 1.00 59.54 399 SER B N 1
ATOM 9929 C CA . SER B 1 270 ? 0.742 10.727 119.392 1.00 62.48 399 SER B CA 1
ATOM 9930 C C . SER B 1 270 ? 0.466 9.331 119.930 1.00 56.89 399 SER B C 1
ATOM 9931 O O . SER B 1 270 ? -0.630 9.074 120.433 1.00 56.75 399 SER B O 1
ATOM 9939 N N . ILE B 1 271 ? 1.440 8.424 119.838 1.00 57.36 400 ILE B N 1
ATOM 9940 C CA . ILE B 1 271 ? 1.239 7.058 120.315 1.00 56.65 400 ILE B CA 1
ATOM 9941 C C . ILE B 1 271 ? 1.508 6.968 121.811 1.00 55.15 400 ILE B C 1
ATOM 9942 O O . ILE B 1 271 ? 0.727 6.372 122.558 1.00 58.04 400 ILE B O 1
ATOM 9958 N N . MET B 1 272 ? 2.618 7.539 122.270 1.00 53.09 401 MET B N 1
ATOM 9959 C CA . MET B 1 272 ? 2.977 7.455 123.676 1.00 56.65 401 MET B CA 1
ATOM 9960 C C . MET B 1 272 ? 3.919 8.599 124.016 1.00 54.94 401 MET B C 1
ATOM 9961 O O . MET B 1 272 ? 4.448 9.283 123.136 1.00 54.31 401 MET B O 1
ATOM 9975 N N . THR B 1 273 ? 4.124 8.792 125.313 1.00 50.43 402 THR B N 1
ATOM 9976 C CA . THR B 1 273 ? 5.059 9.777 125.835 1.00 44.52 402 THR B CA 1
ATOM 9977 C C . THR B 1 273 ? 6.279 9.050 126.383 1.00 48.23 402 THR B C 1
ATOM 9978 O O . THR B 1 273 ? 6.142 8.076 127.131 1.00 55.67 402 THR B O 1
ATOM 9989 N N . VAL B 1 274 ? 7.466 9.521 126.009 1.00 43.23 403 VAL B N 1
ATOM 9990 C CA . VAL B 1 274 ? 8.726 8.923 126.431 1.00 41.86 403 VAL B CA 1
ATOM 9991 C C . VAL B 1 274 ? 9.549 9.990 127.137 1.00 39.70 403 VAL B C 1
ATOM 9992 O O . VAL B 1 274 ? 9.638 11.131 126.670 1.00 41.81 403 VAL B O 1
ATOM 10005 N N . TRP B 1 275 ? 10.145 9.618 128.264 1.00 40.61 404 TRP B N 1
ATOM 10006 C CA . TRP B 1 275 ? 10.891 10.541 129.104 1.00 38.71 404 TRP B CA 1
ATOM 10007 C C . TRP B 1 275 ? 12.380 10.235 129.042 1.00 36.33 404 TRP B C 1
ATOM 10008 O O . TRP B 1 275 ? 12.784 9.068 129.030 1.00 38.69 404 TRP B O 1
ATOM 10029 N N . LEU B 1 276 ? 13.189 11.292 129.009 1.00 32.73 405 LEU B N 1
ATOM 10030 C CA . LEU B 1 276 ? 14.638 11.200 129.131 1.00 35.48 405 LEU B CA 1
ATOM 10031 C C . LEU B 1 276 ? 15.041 11.956 130.389 1.00 38.84 405 LEU B C 1
ATOM 10032 O O . LEU B 1 276 ? 14.843 13.173 130.474 1.00 39.19 405 LEU B O 1
ATOM 10048 N N . SER B 1 277 ? 15.600 11.240 131.359 1.00 37.64 406 SER B N 1
ATOM 10049 C CA . SER B 1 277 ? 15.865 11.786 132.682 1.00 35.39 406 SER B CA 1
ATOM 10050 C C . SER B 1 277 ? 17.357 11.809 132.975 1.00 35.29 406 SER B C 1
ATOM 10051 O O . SER B 1 277 ? 18.071 10.835 132.715 1.00 32.25 406 SER B O 1
ATOM 10059 N N . THR B 1 278 ? 17.820 12.933 133.523 1.00 34.92 407 THR B N 1
ATOM 10060 C CA . THR B 1 278 ? 19.159 13.040 134.087 1.00 35.19 407 THR B CA 1
ATOM 10061 C C . THR B 1 278 ? 19.119 13.051 135.617 1.00 34.23 407 THR B C 1
ATOM 10062 O O . THR B 1 278 ? 19.988 13.639 136.263 1.00 34.10 407 THR B O 1
ATOM 10073 N N . ALA B 1 279 ? 18.123 12.392 136.206 1.00 34.18 408 ALA B N 1
ATOM 10074 C CA . ALA B 1 279 ? 17.990 12.392 137.655 1.00 37.27 408 ALA B CA 1
ATOM 10075 C C . ALA B 1 279 ? 19.144 11.630 138.305 1.00 33.71 408 ALA B C 1
ATOM 10076 O O . ALA B 1 279 ? 19.715 10.718 137.702 1.00 33.17 408 ALA B O 1
ATOM 10083 N N . PRO B 1 280 ? 19.508 11.983 139.545 1.00 38.78 409 PRO B N 1
ATOM 10084 C CA . PRO B 1 280 ? 20.574 11.237 140.236 1.00 34.51 409 PRO B CA 1
ATOM 10085 C C . PRO B 1 280 ? 20.185 9.810 140.588 1.00 32.54 409 PRO B C 1
ATOM 10086 O O . PRO B 1 280 ? 21.063 9.027 140.979 1.00 33.42 409 PRO B O 1
ATOM 10097 N N . THR B 1 281 ? 18.911 9.450 140.461 1.00 34.02 410 THR B N 1
ATOM 10098 C CA . THR B 1 281 ? 18.451 8.083 140.675 1.00 34.19 410 THR B CA 1
ATOM 10099 C C . THR B 1 281 ? 18.437 7.263 139.394 1.00 39.60 410 THR B C 1
ATOM 10100 O O . THR B 1 281 ? 18.138 6.064 139.445 1.00 37.73 410 THR B O 1
ATOM 10111 N N . GLU B 1 282 ? 18.735 7.878 138.257 1.00 35.82 411 GLU B N 1
ATOM 10112 C CA . GLU B 1 282 ? 18.713 7.232 136.958 1.00 33.44 411 GLU B CA 1
ATOM 10113 C C . GLU B 1 282 ? 20.125 6.998 136.453 1.00 35.51 411 GLU B C 1
ATOM 10114 O O . GLU B 1 282 ? 21.084 7.603 136.950 1.00 33.97 411 GLU B O 1
ATOM 10126 N N . PRO B 1 283 ? 20.293 6.125 135.457 1.00 33.93 412 PRO B N 1
ATOM 10127 C CA . PRO B 1 283 ? 21.625 5.909 134.882 1.00 32.48 412 PRO B CA 1
ATOM 10128 C C . PRO B 1 283 ? 22.282 7.222 134.481 1.00 33.21 412 PRO B C 1
ATOM 10129 O O . PRO B 1 283 ? 21.615 8.184 134.096 1.00 34.29 412 PRO B O 1
ATOM 10140 N N . LEU B 1 284 ? 23.605 7.249 134.573 1.00 29.02 413 LEU B N 1
ATOM 10141 C CA . LEU B 1 284 ? 24.351 8.472 134.324 1.00 32.90 413 LEU B CA 1
ATOM 10142 C C . LEU B 1 284 ? 24.327 8.834 132.844 1.00 37.11 413 LEU B C 1
ATOM 10143 O O . LEU B 1 284 ? 24.458 7.971 131.967 1.00 31.43 413 LEU B O 1
ATOM 10159 N N . THR B 1 285 ? 24.155 10.124 132.571 1.00 37.54 414 THR B N 1
ATOM 10160 C CA . THR B 1 285 ? 24.278 10.683 131.236 1.00 32.46 414 THR B CA 1
ATOM 10161 C C . THR B 1 285 ? 25.451 11.657 131.216 1.00 36.16 414 THR B C 1
ATOM 10162 O O . THR B 1 285 ? 26.016 12.007 132.257 1.00 37.47 414 THR B O 1
ATOM 10173 N N . HIS B 1 286 ? 25.815 12.110 130.017 1.00 34.74 415 HIS B N 1
ATOM 10174 C CA . HIS B 1 286 ? 26.909 13.066 129.901 1.00 35.93 415 HIS B CA 1
ATOM 10175 C C . HIS B 1 286 ? 26.547 14.430 130.479 1.00 30.79 415 HIS B C 1
ATOM 10176 O O . HIS B 1 286 ? 27.421 15.299 130.564 1.00 35.19 415 HIS B O 1
ATOM 10190 N N . TRP B 1 287 ? 25.295 14.633 130.889 1.00 29.59 416 TRP B N 1
ATOM 10191 C CA . TRP B 1 287 ? 24.916 15.856 131.585 1.00 31.26 416 TRP B CA 1
ATOM 10192 C C . TRP B 1 287 ? 25.190 15.788 133.088 1.00 36.30 416 TRP B C 1
ATOM 10193 O O . TRP B 1 287 ? 25.282 16.839 133.735 1.00 30.30 416 TRP B O 1
ATOM 10214 N N . TYR B 1 288 ? 25.317 14.584 133.650 1.00 30.31 417 TYR B N 1
ATOM 10215 C CA . TYR B 1 288 ? 25.504 14.407 135.088 1.00 37.50 417 TYR B CA 1
ATOM 10216 C C . TYR B 1 288 ? 24.418 15.152 135.856 1.00 32.40 417 TYR B C 1
ATOM 10217 O O . TYR B 1 288 ? 23.245 15.122 135.472 1.00 31.76 417 TYR B O 1
ATOM 10235 N N . GLN B 1 289 ? 24.798 15.804 136.953 1.00 33.05 418 GLN B N 1
ATOM 10236 C CA . GLN B 1 289 ? 23.934 16.739 137.660 1.00 35.96 418 GLN B CA 1
ATOM 10237 C C . GLN B 1 289 ? 24.768 17.960 138.030 1.00 35.77 418 GLN B C 1
ATOM 10238 O O . GLN B 1 289 ? 25.997 17.959 137.909 1.00 32.30 418 GLN B O 1
ATOM 10252 N N . VAL B 1 290 ? 24.093 19.005 138.499 1.00 32.11 419 VAL B N 1
ATOM 10253 C CA . VAL B 1 290 ? 24.732 20.287 138.767 1.00 36.79 419 VAL B CA 1
ATOM 10254 C C . VAL B 1 290 ? 24.358 20.741 140.169 1.00 36.21 419 VAL B C 1
ATOM 10255 O O . VAL B 1 290 ? 23.195 20.639 140.578 1.00 36.38 419 VAL B O 1
ATOM 10268 N N . ARG B 1 291 ? 25.346 21.251 140.901 1.00 32.55 420 ARG B N 1
ATOM 10269 C CA . ARG B 1 291 ? 25.147 21.696 142.275 1.00 37.82 420 ARG B CA 1
ATOM 10270 C C . ARG B 1 291 ? 25.756 23.078 142.449 1.00 36.05 420 ARG B C 1
ATOM 10271 O O . ARG B 1 291 ? 26.935 23.285 142.146 1.00 39.03 420 ARG B O 1
ATOM 10292 N N . CYS B 1 292 ? 24.949 24.021 142.926 1.00 40.28 421 CYS B N 1
ATOM 10293 C CA . CYS B 1 292 ? 25.409 25.364 143.251 1.00 35.49 421 CYS B CA 1
ATOM 10294 C C . CYS B 1 292 ? 25.592 25.462 144.762 1.00 40.56 421 CYS B C 1
ATOM 10295 O O . CYS B 1 292 ? 24.621 25.338 145.520 1.00 36.29 421 CYS B O 1
ATOM 10303 N N . LEU B 1 293 ? 26.832 25.678 145.191 1.00 36.88 422 LEU B N 1
ATOM 10304 C CA . LEU B 1 293 ? 27.153 25.745 146.601 1.00 39.12 422 LEU B CA 1
ATOM 10305 C C . LEU B 1 293 ? 26.863 27.129 147.168 1.00 42.40 422 LEU B C 1
ATOM 10306 O O . LEU B 1 293 ? 27.028 28.153 146.495 1.00 35.48 422 LEU B O 1
ATOM 10322 N N . PHE B 1 294 ? 26.423 27.148 148.424 1.00 38.12 423 PHE B N 1
ATOM 10323 C CA . PHE B 1 294 ? 26.404 28.378 149.199 1.00 40.67 423 PHE B CA 1
ATOM 10324 C C . PHE B 1 294 ? 27.814 28.674 149.700 1.00 38.30 423 PHE B C 1
ATOM 10325 O O . PHE B 1 294 ? 28.569 27.762 150.046 1.00 40.76 423 PHE B O 1
ATOM 10342 N N . GLN B 1 295 ? 28.177 29.956 149.722 1.00 39.95 424 GLN B N 1
ATOM 10343 C CA . GLN B 1 295 ? 29.458 30.324 150.315 1.00 45.84 424 GLN B CA 1
ATOM 10344 C C . GLN B 1 295 ? 29.501 29.944 151.788 1.00 39.64 424 GLN B C 1
ATOM 10345 O O . GLN B 1 295 ? 30.561 29.574 152.305 1.00 41.20 424 GLN B O 1
ATOM 10359 N N . SER B 1 296 ? 28.362 30.021 152.473 1.00 39.09 425 SER B N 1
ATOM 10360 C CA . SER B 1 296 ? 28.241 29.580 153.857 1.00 45.63 425 SER B CA 1
ATOM 10361 C C . SER B 1 296 ? 26.987 28.720 153.961 1.00 41.86 425 SER B C 1
ATOM 10362 O O . SER B 1 296 ? 25.899 29.168 153.560 1.00 41.95 425 SER B O 1
ATOM 10370 N N . PRO B 1 297 ? 27.085 27.494 154.472 1.00 38.99 426 PRO B N 1
ATOM 10371 C CA . PRO B 1 297 ? 25.894 26.645 154.567 1.00 42.16 426 PRO B CA 1
ATOM 10372 C C . PRO B 1 297 ? 24.867 27.221 155.531 1.00 43.20 426 PRO B C 1
ATOM 10373 O O . PRO B 1 297 ? 25.176 28.021 156.418 1.00 37.52 426 PRO B O 1
ATOM 10384 N N . LEU B 1 298 ? 23.625 26.783 155.345 1.00 40.85 427 LEU B N 1
ATOM 10385 C CA . LEU B 1 298 ? 22.514 27.141 156.214 1.00 39.33 427 LEU B CA 1
ATOM 10386 C C . LEU B 1 298 ? 22.143 25.933 157.062 1.00 40.65 427 LEU B C 1
ATOM 10387 O O . LEU B 1 298 ? 21.955 24.834 156.529 1.00 43.06 427 LEU B O 1
ATOM 10403 N N . PHE B 1 299 ? 22.046 26.132 158.373 1.00 41.87 428 PHE B N 1
ATOM 10404 C CA . PHE B 1 299 ? 21.601 25.069 159.262 1.00 48.04 428 PHE B CA 1
ATOM 10405 C C . PHE B 1 299 ? 20.079 25.036 159.301 1.00 43.43 428 PHE B C 1
ATOM 10406 O O . PHE B 1 299 ? 19.433 26.060 159.542 1.00 42.69 428 PHE B O 1
ATOM 10423 N N . ALA B 1 300 ? 19.510 23.855 159.078 1.00 45.22 429 ALA B N 1
ATOM 10424 C CA . ALA B 1 300 ? 18.069 23.675 159.088 1.00 41.92 429 ALA B CA 1
ATOM 10425 C C . ALA B 1 300 ? 17.710 22.441 159.897 1.00 46.43 429 ALA B C 1
ATOM 10426 O O . ALA B 1 300 ? 18.467 21.467 159.949 1.00 50.40 429 ALA B O 1
ATOM 10433 N N . LYS B 1 301 ? 16.545 22.499 160.532 1.00 48.73 430 LYS B N 1
ATOM 10434 C CA . LYS B 1 301 ? 15.978 21.372 161.252 1.00 47.84 430 LYS B CA 1
ATOM 10435 C C . LYS B 1 301 ? 14.901 20.700 160.409 1.00 48.10 430 LYS B C 1
ATOM 10436 O O . LYS B 1 301 ? 14.240 21.338 159.582 1.00 44.40 430 LYS B O 1
ATOM 10455 N N . ALA B 1 302 ? 14.731 19.399 160.629 1.00 47.32 431 ALA B N 1
ATOM 10456 C CA . ALA B 1 302 ? 13.614 18.684 160.032 1.00 48.48 431 ALA B CA 1
ATOM 10457 C C . ALA B 1 302 ? 12.315 19.402 160.365 1.00 45.33 431 ALA B C 1
ATOM 10458 O O . ALA B 1 302 ? 12.064 19.752 161.522 1.00 51.46 431 ALA B O 1
ATOM 10465 N N . GLY B 1 303 ? 11.497 19.635 159.344 1.00 42.20 432 GLY B N 1
ATOM 10466 C CA . GLY B 1 303 ? 10.266 20.374 159.484 1.00 44.74 432 GLY B CA 1
ATOM 10467 C C . GLY B 1 303 ? 10.374 21.845 159.142 1.00 46.84 432 GLY B C 1
ATOM 10468 O O . GLY B 1 303 ? 9.353 22.471 158.838 1.00 53.34 432 GLY B O 1
ATOM 10472 N N . ASP B 1 304 ? 11.579 22.413 159.186 1.00 45.47 433 ASP B N 1
ATOM 10473 C CA . ASP B 1 304 ? 11.768 23.792 158.770 1.00 46.95 433 ASP B CA 1
ATOM 10474 C C . ASP B 1 304 ? 11.423 23.952 157.289 1.00 48.82 433 ASP B C 1
ATOM 10475 O O . ASP B 1 304 ? 11.252 22.979 156.549 1.00 48.39 433 ASP B O 1
ATOM 10484 N N . THR B 1 305 ? 11.343 25.207 156.853 1.00 51.38 434 THR B N 1
ATOM 10485 C CA . THR B 1 305 ? 11.122 25.536 155.451 1.00 46.23 434 THR B CA 1
ATOM 10486 C C . THR B 1 305 ? 12.272 26.398 154.947 1.00 46.39 434 THR B C 1
ATOM 10487 O O . THR B 1 305 ? 12.604 27.422 155.555 1.00 42.84 434 THR B O 1
ATOM 10498 N N . LEU B 1 306 ? 12.878 25.972 153.842 1.00 42.63 435 LEU B N 1
ATOM 10499 C CA . LEU B 1 306 ? 13.924 26.727 153.161 1.00 41.91 435 LEU B CA 1
ATOM 10500 C C . LEU B 1 306 ? 13.287 27.380 151.939 1.00 44.02 435 LEU B C 1
ATOM 10501 O O . LEU B 1 306 ? 12.879 26.689 150.999 1.00 42.65 435 LEU B O 1
ATOM 10517 N N . SER B 1 307 ? 13.184 28.705 151.959 1.00 44.20 436 SER B N 1
ATOM 10518 C CA . SER B 1 307 ? 12.508 29.447 150.906 1.00 41.77 436 SER B CA 1
ATOM 10519 C C . SER B 1 307 ? 13.464 30.441 150.258 1.00 43.58 436 SER B C 1
ATOM 10520 O O . SER B 1 307 ? 14.492 30.818 150.825 1.00 45.06 436 SER B O 1
ATOM 10528 N N . GLY B 1 308 ? 13.111 30.862 149.052 1.00 45.14 437 GLY B N 1
ATOM 10529 C CA . GLY B 1 308 ? 13.947 31.793 148.317 1.00 48.04 437 GLY B CA 1
ATOM 10530 C C . GLY B 1 308 ? 13.580 31.785 146.845 1.00 44.59 437 GLY B C 1
ATOM 10531 O O . GLY B 1 308 ? 12.467 31.420 146.472 1.00 44.97 437 GLY B O 1
ATOM 10535 N N . THR B 1 309 ? 14.545 32.195 146.026 1.00 44.94 438 THR B N 1
ATOM 10536 C CA . THR B 1 309 ? 14.331 32.255 144.586 1.00 45.48 438 THR B CA 1
ATOM 10537 C C . THR B 1 309 ? 15.647 32.016 143.865 1.00 46.53 438 THR B C 1
ATOM 10538 O O . THR B 1 309 ? 16.688 32.557 144.250 1.00 43.49 438 THR B O 1
ATOM 10549 N N . CYS B 1 310 ? 15.590 31.193 142.822 1.00 43.09 439 CYS B N 1
ATOM 10550 C CA . CYS B 1 310 ? 16.709 30.990 141.912 1.00 42.25 439 CYS B CA 1
ATOM 10551 C C . CYS B 1 310 ? 16.398 31.758 140.630 1.00 48.88 439 CYS B C 1
ATOM 10552 O O . CYS B 1 310 ? 15.436 31.437 139.923 1.00 47.51 439 CYS B O 1
ATOM 10560 N N . LEU B 1 311 ? 17.200 32.778 140.342 1.00 47.35 440 LEU B N 1
ATOM 10561 C CA . LEU B 1 311 ? 16.975 33.674 139.213 1.00 46.43 440 LEU B CA 1
ATOM 10562 C C . LEU B 1 311 ? 18.092 33.485 138.198 1.00 44.79 440 LEU B C 1
ATOM 10563 O O . LEU B 1 311 ? 19.272 33.646 138.529 1.00 46.68 440 LEU B O 1
ATOM 10579 N N . LEU B 1 312 ? 17.721 33.148 136.967 1.00 51.51 441 LEU B N 1
ATOM 10580 C CA . LEU B 1 312 ? 18.668 32.964 135.873 1.00 43.09 441 LEU B CA 1
ATOM 10581 C C . LEU B 1 312 ? 18.503 34.118 134.894 1.00 45.23 441 LEU B C 1
ATOM 10582 O O . LEU B 1 312 ? 17.411 34.333 134.357 1.00 41.90 441 LEU B O 1
ATOM 10598 N N . ILE B 1 313 ? 19.584 34.859 134.668 1.00 47.07 442 ILE B N 1
ATOM 10599 C CA . ILE B 1 313 ? 19.591 36.003 133.762 1.00 41.85 442 ILE B CA 1
ATOM 10600 C C . ILE B 1 313 ? 20.540 35.672 132.618 1.00 47.19 442 ILE B C 1
ATOM 10601 O O . ILE B 1 313 ? 21.754 35.528 132.827 1.00 41.87 442 ILE B O 1
ATOM 10617 N N . ALA B 1 314 ? 19.994 35.558 131.407 1.00 42.40 443 ALA B N 1
ATOM 10618 C CA . ALA B 1 314 ? 20.813 35.205 130.258 1.00 46.15 443 ALA B CA 1
ATOM 10619 C C . ALA B 1 314 ? 21.839 36.296 129.980 1.00 48.05 443 ALA B C 1
ATOM 10620 O O . ALA B 1 314 ? 21.558 37.491 130.128 1.00 49.08 443 ALA B O 1
ATOM 10627 N N . ASN B 1 315 ? 23.037 35.878 129.586 1.00 48.14 444 ASN B N 1
ATOM 10628 C CA . ASN B 1 315 ? 24.115 36.785 129.220 1.00 49.08 444 ASN B CA 1
ATOM 10629 C C . ASN B 1 315 ? 24.515 36.537 127.769 1.00 48.84 444 ASN B C 1
ATOM 10630 O O . ASN B 1 315 ? 24.077 35.577 127.128 1.00 44.61 444 ASN B O 1
ATOM 10641 N N . LYS B 1 316 ? 25.362 37.421 127.253 1.00 47.56 445 LYS B N 1
ATOM 10642 C CA . LYS B 1 316 ? 25.757 37.359 125.853 1.00 49.12 445 LYS B CA 1
ATOM 10643 C C . LYS B 1 316 ? 26.843 36.326 125.579 1.00 49.42 445 LYS B C 1
ATOM 10644 O O . LYS B 1 316 ? 27.319 36.243 124.443 1.00 53.33 445 LYS B O 1
ATOM 10663 N N . ARG B 1 317 ? 27.242 35.539 126.579 1.00 51.91 446 ARG B N 1
ATOM 10664 C CA . ARG B 1 317 ? 28.170 34.431 126.387 1.00 51.58 446 ARG B CA 1
ATOM 10665 C C . ARG B 1 317 ? 27.448 33.089 126.323 1.00 46.07 446 ARG B C 1
ATOM 10666 O O . ARG B 1 317 ? 28.029 32.053 126.662 1.00 44.21 446 ARG B O 1
ATOM 10687 N N . GLN B 1 318 ? 26.185 33.093 125.895 1.00 46.08 447 GLN B N 1
ATOM 10688 C CA . GLN B 1 318 ? 25.427 31.865 125.663 1.00 44.44 447 GLN B CA 1
ATOM 10689 C C . GLN B 1 318 ? 25.285 31.053 126.946 1.00 43.97 447 GLN B C 1
ATOM 10690 O O . GLN B 1 318 ? 25.403 29.825 126.947 1.00 40.79 447 GLN B O 1
ATOM 10704 N N . SER B 1 319 ? 25.021 31.743 128.048 1.00 43.93 448 SER B N 1
ATOM 10705 C CA . SER B 1 319 ? 24.810 31.082 129.325 1.00 44.74 448 SER B CA 1
ATOM 10706 C C . SER B 1 319 ? 23.997 32.023 130.210 1.00 48.33 448 SER B C 1
ATOM 10707 O O . SER B 1 319 ? 23.392 32.983 129.715 1.00 45.93 448 SER B O 1
ATOM 10715 N N . TYR B 1 320 ? 23.997 31.754 131.515 1.00 43.73 449 TYR B N 1
ATOM 10716 C CA . TYR B 1 320 ? 23.197 32.498 132.472 1.00 47.01 449 TYR B CA 1
ATOM 10717 C C . TYR B 1 320 ? 24.045 32.879 133.674 1.00 46.20 449 TYR B C 1
ATOM 10718 O O . TYR B 1 320 ? 24.897 32.101 134.115 1.00 40.47 449 TYR B O 1
ATOM 10736 N N . ASP B 1 321 ? 23.808 34.083 134.188 1.00 41.53 450 ASP B N 1
ATOM 10737 C CA . ASP B 1 321 ? 24.256 34.466 135.519 1.00 44.56 450 ASP B CA 1
ATOM 10738 C C . ASP B 1 321 ? 23.194 34.005 136.510 1.00 44.26 450 ASP B C 1
ATOM 10739 O O . ASP B 1 321 ? 22.040 34.440 136.430 1.00 40.08 450 ASP B O 1
ATOM 10748 N N . ILE B 1 322 ? 23.574 33.109 137.416 1.00 42.06 451 ILE B N 1
ATOM 10749 C CA . ILE B 1 322 ? 22.648 32.494 138.361 1.00 45.96 451 ILE B CA 1
ATOM 10750 C C . ILE B 1 322 ? 22.695 33.259 139.675 1.00 45.14 451 ILE B C 1
ATOM 10751 O O . ILE B 1 322 ? 23.777 33.487 140.231 1.00 44.94 451 ILE B O 1
ATOM 10767 N N . SER B 1 323 ? 21.524 33.633 140.184 1.00 43.16 452 SER B N 1
ATOM 10768 C CA . SER B 1 323 ? 21.392 34.267 141.491 1.00 44.27 452 SER B CA 1
ATOM 10769 C C . SER B 1 323 ? 20.489 33.399 142.356 1.00 42.88 452 SER B C 1
ATOM 10770 O O . SER B 1 323 ? 19.313 33.206 142.029 1.00 41.97 452 SER B O 1
ATOM 10778 N N . ILE B 1 324 ? 21.037 32.877 143.449 1.00 38.32 453 ILE B N 1
ATOM 10779 C CA . ILE B 1 324 ? 20.301 32.021 144.375 1.00 42.37 453 ILE B CA 1
ATOM 10780 C C . ILE B 1 324 ? 20.291 32.695 145.739 1.00 42.66 453 ILE B C 1
ATOM 10781 O O . ILE B 1 324 ? 21.353 32.913 146.339 1.00 44.81 453 ILE B O 1
ATOM 10797 N N . VAL B 1 325 ? 19.099 33.023 146.226 1.00 42.02 454 VAL B N 1
ATOM 10798 C CA . VAL B 1 325 ? 18.903 33.554 147.569 1.00 43.72 454 VAL B CA 1
ATOM 10799 C C . VAL B 1 325 ? 18.019 32.575 148.327 1.00 42.56 454 VAL B C 1
ATOM 10800 O O . VAL B 1 325 ? 16.944 32.204 147.845 1.00 40.54 454 VAL B O 1
ATOM 10813 N N . ALA B 1 326 ? 18.479 32.146 149.501 1.00 42.48 455 ALA B N 1
ATOM 10814 C CA . ALA B 1 326 ? 17.748 31.187 150.312 1.00 39.60 455 ALA B CA 1
ATOM 10815 C C . ALA B 1 326 ? 17.836 31.595 151.773 1.00 42.96 455 ALA B C 1
ATOM 10816 O O . ALA B 1 326 ? 18.817 32.205 152.207 1.00 42.17 455 ALA B O 1
ATOM 10823 N N . GLN B 1 327 ? 16.800 31.250 152.531 1.00 45.10 456 GLN B N 1
ATOM 10824 C CA . GLN B 1 327 ? 16.798 31.527 153.958 1.00 43.52 456 GLN B CA 1
ATOM 10825 C C . GLN B 1 327 ? 16.027 30.438 154.681 1.00 44.27 456 GLN B C 1
ATOM 10826 O O . GLN B 1 327 ? 15.057 29.889 154.151 1.00 42.84 456 GLN B O 1
ATOM 10840 N N . VAL B 1 328 ? 16.469 30.136 155.900 1.00 42.63 457 VAL B N 1
ATOM 10841 C CA . VAL B 1 328 ? 15.704 29.286 156.805 1.00 40.77 457 VAL B CA 1
ATOM 10842 C C . VAL B 1 328 ? 14.674 30.180 157.488 1.00 44.31 457 VAL B C 1
ATOM 10843 O O . VAL B 1 328 ? 15.027 31.070 158.269 1.00 45.04 457 VAL B O 1
ATOM 10856 N N . ASP B 1 329 ? 13.395 29.952 157.184 1.00 42.65 458 ASP B N 1
ATOM 10857 C CA . ASP B 1 329 ? 12.352 30.856 157.655 1.00 44.48 458 ASP B CA 1
ATOM 10858 C C . ASP B 1 329 ? 12.323 30.932 159.177 1.00 45.87 458 ASP B C 1
ATOM 10859 O O . ASP B 1 329 ? 12.143 32.013 159.745 1.00 47.71 458 ASP B O 1
ATOM 10868 N N . GLN B 1 330 ? 12.514 29.798 159.854 1.00 45.46 459 GLN B N 1
ATOM 10869 C CA . GLN B 1 330 ? 12.381 29.760 161.306 1.00 47.23 459 GLN B CA 1
ATOM 10870 C C . GLN B 1 330 ? 13.459 30.566 162.022 1.00 47.56 459 GLN B C 1
ATOM 10871 O O . GLN B 1 330 ? 13.250 30.960 163.173 1.00 50.48 459 GLN B O 1
ATOM 10885 N N . THR B 1 331 ? 14.599 30.821 161.378 1.00 45.95 460 THR B N 1
ATOM 10886 C CA . THR B 1 331 ? 15.704 31.518 162.017 1.00 46.35 460 THR B CA 1
ATOM 10887 C C . THR B 1 331 ? 16.155 32.773 161.283 1.00 46.36 460 THR B C 1
ATOM 10888 O O . THR B 1 331 ? 16.971 33.524 161.830 1.00 47.29 460 THR B O 1
ATOM 10899 N N . GLY B 1 332 ? 15.661 33.022 160.073 1.00 47.06 461 GLY B N 1
ATOM 10900 C CA . GLY B 1 332 ? 16.125 34.164 159.313 1.00 45.84 461 GLY B CA 1
ATOM 10901 C C . GLY B 1 332 ? 17.545 34.061 158.813 1.00 44.23 461 GLY B C 1
ATOM 10902 O O . GLY B 1 332 ? 18.106 35.068 158.374 1.00 50.72 461 GLY B O 1
ATOM 10906 N N . SER B 1 333 ? 18.149 32.879 158.871 1.00 42.55 462 SER B N 1
ATOM 10907 C CA . SER B 1 333 ? 19.493 32.683 158.341 1.00 44.97 462 SER B CA 1
ATOM 10908 C C . SER B 1 333 ? 19.431 32.661 156.818 1.00 46.02 462 SER B C 1
ATOM 10909 O O . SER B 1 333 ? 18.771 31.794 156.236 1.00 43.68 462 SER B O 1
ATOM 10917 N N . LYS B 1 334 ? 20.115 33.609 156.176 1.00 42.73 463 LYS B N 1
ATOM 10918 C CA . LYS B 1 334 ? 20.021 33.813 154.738 1.00 47.79 463 LYS B CA 1
ATOM 10919 C C . LYS B 1 334 ? 21.360 33.553 154.062 1.00 46.58 463 LYS B C 1
ATOM 10920 O O . LYS B 1 334 ? 22.426 33.781 154.642 1.00 44.50 463 LYS B O 1
ATOM 10939 N N . SER B 1 335 ? 21.289 33.093 152.815 1.00 47.22 464 SER B N 1
ATOM 10940 C CA . SER B 1 335 ? 22.457 32.913 151.963 1.00 45.82 464 SER B CA 1
ATOM 10941 C C . SER B 1 335 ? 22.160 33.510 150.596 1.00 48.86 464 SER B C 1
ATOM 10942 O O . SER B 1 335 ? 21.090 33.267 150.030 1.00 46.33 464 SER B O 1
ATOM 10950 N N . SER B 1 336 ? 23.104 34.290 150.073 1.00 50.63 465 SER B N 1
ATOM 10951 C CA . SER B 1 336 ? 22.992 34.903 148.756 1.00 50.66 465 SER B CA 1
ATOM 10952 C C . SER B 1 336 ? 24.232 34.546 147.953 1.00 52.12 465 SER B C 1
ATOM 10953 O O . SER B 1 336 ? 25.354 34.664 148.459 1.00 49.17 465 SER B O 1
ATOM 10961 N N . ASN B 1 337 ? 24.033 34.106 146.710 1.00 45.74 466 ASN B N 1
ATOM 10962 C CA . ASN B 1 337 ? 25.133 33.618 145.893 1.00 48.95 466 ASN B CA 1
ATOM 10963 C C . ASN B 1 337 ? 24.901 33.964 144.430 1.00 48.69 466 ASN B C 1
ATOM 10964 O O . ASN B 1 337 ? 23.762 34.016 143.957 1.00 42.82 466 ASN B O 1
ATOM 10975 N N . LEU B 1 338 ? 26.003 34.205 143.721 1.00 50.15 467 LEU B N 1
ATOM 10976 C CA . LEU B 1 338 ? 25.993 34.474 142.290 1.00 49.78 467 LEU B CA 1
ATOM 10977 C C . LEU B 1 338 ? 26.951 33.505 141.613 1.00 48.89 467 LEU B C 1
ATOM 10978 O O . LEU B 1 338 ? 28.121 33.418 142.002 1.00 52.52 467 LEU B O 1
ATOM 10994 N N . LEU B 1 339 ? 26.459 32.780 140.608 1.00 44.50 468 LEU B N 1
ATOM 10995 C CA . LEU B 1 339 ? 27.248 31.767 139.925 1.00 42.92 468 LEU B CA 1
ATOM 10996 C C . LEU B 1 339 ? 27.210 31.988 138.418 1.00 45.78 468 LEU B C 1
ATOM 10997 O O . LEU B 1 339 ? 26.216 32.467 137.864 1.00 44.78 468 LEU B O 1
ATOM 11013 N N . ASP B 1 340 ? 28.308 31.624 137.761 1.00 45.96 469 ASP B N 1
ATOM 11014 C CA . ASP B 1 340 ? 28.435 31.710 136.309 1.00 40.69 469 ASP B CA 1
ATOM 11015 C C . ASP B 1 340 ? 28.241 30.311 135.736 1.00 41.60 469 ASP B C 1
ATOM 11016 O O . ASP B 1 340 ? 29.119 29.451 135.866 1.00 38.55 469 ASP B O 1
ATOM 11025 N N . LEU B 1 341 ? 27.089 30.086 135.101 1.00 39.84 470 LEU B N 1
ATOM 11026 C CA . LEU B 1 341 ? 26.786 28.770 134.551 1.00 43.68 470 LEU B CA 1
ATOM 11027 C C . LEU B 1 341 ? 27.740 28.368 133.431 1.00 44.39 470 LEU B C 1
ATOM 11028 O O . LEU B 1 341 ? 27.857 27.173 133.135 1.00 39.57 470 LEU B O 1
ATOM 11044 N N . LYS B 1 342 ? 28.423 29.331 132.807 1.00 39.59 471 LYS B N 1
ATOM 11045 C CA . LYS B 1 342 ? 29.292 29.004 131.684 1.00 46.13 471 LYS B CA 1
ATOM 11046 C C . LYS B 1 342 ? 30.573 28.309 132.129 1.00 46.28 471 LYS B C 1
ATOM 11047 O O . LYS B 1 342 ? 31.125 27.498 131.375 1.00 49.53 471 LYS B O 1
ATOM 11066 N N . ASN B 1 343 ? 31.062 28.604 133.334 1.00 45.12 472 ASN B N 1
ATOM 11067 C CA . ASN B 1 343 ? 32.364 28.130 133.800 1.00 50.53 472 ASN B CA 1
ATOM 11068 C C . ASN B 1 343 ? 32.197 27.236 135.025 1.00 42.96 472 ASN B C 1
ATOM 11069 O O . ASN B 1 343 ? 32.574 27.615 136.140 1.00 47.65 472 ASN B O 1
ATOM 11080 N N . PRO B 1 344 ? 31.642 26.041 134.849 1.00 42.44 473 PRO B N 1
ATOM 11081 C CA . PRO B 1 344 ? 31.497 25.112 135.973 1.00 44.11 473 PRO B CA 1
ATOM 11082 C C . PRO B 1 344 ? 32.799 24.385 136.282 1.00 42.75 473 PRO B C 1
ATOM 11083 O O . PRO B 1 344 ? 33.743 24.365 135.490 1.00 37.48 473 PRO B O 1
ATOM 11094 N N . PHE B 1 345 ? 32.825 23.777 137.467 1.00 35.97 474 PHE B N 1
ATOM 11095 C CA . PHE B 1 345 ? 33.915 22.912 137.894 1.00 37.04 474 PHE B CA 1
ATOM 11096 C C . PHE B 1 345 ? 33.494 21.467 137.654 1.00 38.94 474 PHE B C 1
ATOM 11097 O O . PHE B 1 345 ? 32.522 20.993 138.257 1.00 40.74 474 PHE B O 1
ATOM 11114 N N . PHE B 1 346 ? 34.204 20.782 136.763 1.00 37.56 475 PHE B N 1
ATOM 11115 C CA . PHE B 1 346 ? 33.915 19.385 136.440 1.00 40.72 475 PHE B CA 1
ATOM 11116 C C . PHE B 1 346 ? 34.653 18.517 137.450 1.00 45.20 475 PHE B C 1
ATOM 11117 O O . PHE B 1 346 ? 35.864 18.306 137.345 1.00 45.07 475 PHE B O 1
ATOM 11134 N N . ARG B 1 347 ? 33.912 18.008 138.429 1.00 46.26 476 ARG B N 1
ATOM 11135 C CA . ARG B 1 347 ? 34.498 17.296 139.557 1.00 49.50 476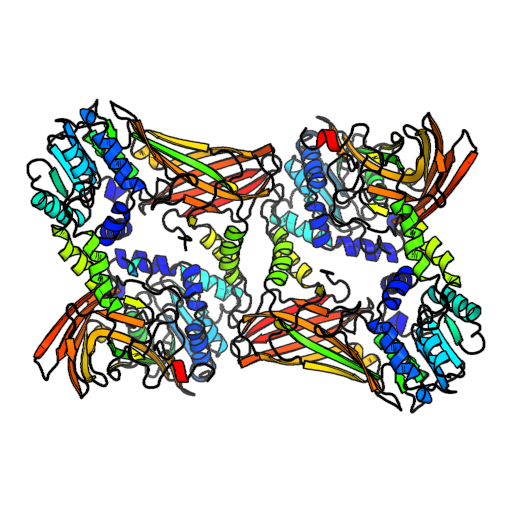 ARG B CA 1
ATOM 11136 C C . ARG B 1 347 ? 34.577 15.794 139.338 1.00 57.87 476 ARG B C 1
ATOM 11137 O O . ARG B 1 347 ? 35.437 15.138 139.936 1.00 65.62 476 ARG B O 1
ATOM 11158 N N . TYR B 1 348 ? 33.710 15.234 138.494 1.00 60.50 477 TYR B N 1
ATOM 11159 C CA . TYR B 1 348 ? 33.695 13.794 138.267 1.00 73.69 477 TYR B CA 1
ATOM 11160 C C . TYR B 1 348 ? 35.087 13.298 137.905 1.00 84.16 477 TYR B C 1
ATOM 11161 O O . TYR B 1 348 ? 35.652 13.688 136.878 1.00 83.02 477 TYR B O 1
ATOM 11179 N N . THR B 1 349 ? 35.635 12.435 138.753 1.00 99.89 478 THR B N 1
ATOM 11180 C CA . THR B 1 349 ? 37.017 11.993 138.620 1.00 115.13 478 THR B CA 1
ATOM 11181 C C . THR B 1 349 ? 37.137 10.811 137.664 1.00 114.44 478 THR B C 1
ATOM 11182 O O . THR B 1 349 ? 36.859 9.669 138.030 1.00 113.74 478 THR B O 1
ATOM 11193 N N . SER C 1 7 ? 29.811 49.130 195.227 1.00 56.80 136 SER C N 1
ATOM 11194 C CA . SER C 1 7 ? 28.756 48.678 194.326 1.00 58.18 136 SER C CA 1
ATOM 11195 C C . SER C 1 7 ? 28.111 47.394 194.843 1.00 56.63 136 SER C C 1
ATOM 11196 O O . SER C 1 7 ? 28.754 46.602 195.532 1.00 52.53 136 SER C O 1
ATOM 11203 N N . VAL C 1 8 ? 26.836 47.194 194.492 1.00 55.48 137 VAL C N 1
ATOM 11204 C CA . VAL C 1 8 ? 26.110 46.010 194.945 1.00 51.67 137 VAL C CA 1
ATOM 11205 C C . VAL C 1 8 ? 26.841 44.739 194.525 1.00 52.66 137 VAL C C 1
ATOM 11206 O O . VAL C 1 8 ? 26.889 43.756 195.275 1.00 51.30 137 VAL C O 1
ATOM 11219 N N . PHE C 1 9 ? 27.421 44.734 193.323 1.00 50.20 138 PHE C N 1
ATOM 11220 C CA . PHE C 1 9 ? 28.088 43.529 192.839 1.00 51.37 138 PHE C CA 1
ATOM 11221 C C . PHE C 1 9 ? 29.360 43.246 193.630 1.00 49.64 138 PHE C C 1
ATOM 11222 O O . PHE C 1 9 ? 29.573 42.124 194.102 1.00 49.86 138 PHE C O 1
ATOM 11239 N N . SER C 1 10 ? 30.231 44.248 193.764 1.00 48.48 139 SER C N 1
ATOM 11240 C CA . SER C 1 10 ? 31.486 44.036 194.476 1.00 52.44 139 SER C CA 1
ATOM 11241 C C . SER C 1 10 ? 31.244 43.602 195.915 1.00 53.31 139 SER C C 1
ATOM 11242 O O . SER C 1 10 ? 32.017 42.803 196.459 1.00 52.14 139 SER C O 1
ATOM 11250 N N . GLU C 1 11 ? 30.171 44.100 196.540 1.00 54.67 140 GLU C N 1
ATOM 11251 C CA . GLU C 1 11 ? 29.903 43.773 197.939 1.00 58.73 140 GLU C CA 1
ATOM 11252 C C . GLU C 1 11 ? 29.600 42.290 198.122 1.00 58.37 140 GLU C C 1
ATOM 11253 O O . GLU C 1 11 ? 30.082 41.667 199.074 1.00 56.63 140 GLU C O 1
ATOM 11265 N N . ARG C 1 12 ? 28.802 41.712 197.227 1.00 53.77 141 ARG C N 1
ATOM 11266 C CA . ARG C 1 12 ? 28.361 40.330 197.344 1.00 52.34 141 ARG C CA 1
ATOM 11267 C C . ARG C 1 12 ? 29.278 39.342 196.633 1.00 53.23 141 ARG C C 1
ATOM 11268 O O . ARG C 1 12 ? 29.014 38.136 196.680 1.00 46.70 141 ARG C O 1
ATOM 11289 N N . THR C 1 13 ? 30.346 39.812 195.986 1.00 52.45 142 THR C N 1
ATOM 11290 C CA . THR C 1 13 ? 31.200 38.957 195.172 1.00 48.14 142 THR C CA 1
ATOM 11291 C C . THR C 1 13 ? 32.651 39.096 195.608 1.00 50.15 142 THR C C 1
ATOM 11292 O O . THR C 1 13 ? 33.141 40.213 195.802 1.00 56.67 142 THR C O 1
ATOM 11303 N N . GLU C 1 14 ? 33.330 37.963 195.765 1.00 48.74 143 GLU C N 1
ATOM 11304 C CA . GLU C 1 14 ? 34.765 37.964 196.002 1.00 49.58 143 GLU C CA 1
ATOM 11305 C C . GLU C 1 14 ? 35.506 38.262 194.704 1.00 51.27 143 GLU C C 1
ATOM 11306 O O . GLU C 1 14 ? 35.111 37.804 193.627 1.00 41.28 143 GLU C O 1
ATOM 11318 N N . GLU C 1 15 ? 36.593 39.030 194.811 1.00 50.64 144 GLU C N 1
ATOM 11319 C CA . GLU C 1 15 ? 37.312 39.459 193.615 1.00 56.01 144 GLU C CA 1
ATOM 11320 C C . GLU C 1 15 ? 37.915 38.269 192.873 1.00 50.87 144 GLU C C 1
ATOM 11321 O O . GLU C 1 15 ? 37.931 38.245 191.636 1.00 48.85 144 GLU C O 1
ATOM 11333 N N . SER C 1 16 ? 38.425 37.278 193.608 1.00 45.15 145 SER C N 1
ATOM 11334 C CA . SER C 1 16 ? 38.983 36.098 192.957 1.00 50.24 145 SER C CA 1
ATOM 11335 C C . SER C 1 16 ? 37.942 35.412 192.080 1.00 47.98 145 SER C C 1
ATOM 11336 O O . SER C 1 16 ? 38.241 34.998 190.955 1.00 43.85 145 SER C O 1
ATOM 11344 N N . SER C 1 17 ? 36.711 35.282 192.583 1.00 46.34 146 SER C N 1
ATOM 11345 C CA . SER C 1 17 ? 35.653 34.662 191.791 1.00 40.76 146 SER C CA 1
ATOM 11346 C C . SER C 1 17 ? 35.309 35.511 190.575 1.00 40.58 146 SER C C 1
ATOM 11347 O O . SER C 1 17 ? 35.132 34.982 189.471 1.00 40.70 146 SER C O 1
ATOM 11355 N N . ALA C 1 18 ? 35.225 36.831 190.753 1.00 37.27 147 ALA C N 1
ATOM 11356 C CA . ALA C 1 18 ? 34.838 37.699 189.647 1.00 45.96 147 ALA C CA 1
ATOM 11357 C C . ALA C 1 18 ? 35.873 37.672 188.528 1.00 43.22 147 ALA C C 1
ATOM 11358 O O . ALA C 1 18 ? 35.520 37.746 187.348 1.00 38.40 147 ALA C O 1
ATOM 11365 N N . VAL C 1 19 ? 37.158 37.573 188.879 1.00 45.03 148 VAL C N 1
ATOM 11366 C CA . VAL C 1 19 ? 38.206 37.578 187.860 1.00 43.12 148 VAL C CA 1
ATOM 11367 C C . VAL C 1 19 ? 38.066 36.362 186.953 1.00 41.22 148 VAL C C 1
ATOM 11368 O O . VAL C 1 19 ? 38.010 36.485 185.723 1.00 41.42 148 VAL C O 1
ATOM 11381 N N . GLN C 1 20 ? 38.017 35.166 187.546 1.00 42.20 149 GLN C N 1
ATOM 11382 C CA . GLN C 1 20 ? 37.875 33.953 186.748 1.00 47.04 149 GLN C CA 1
ATOM 11383 C C . GLN C 1 20 ? 36.527 33.898 186.043 1.00 39.44 149 GLN C C 1
ATOM 11384 O O . GLN C 1 20 ? 36.425 33.343 184.945 1.00 44.47 149 GLN C O 1
ATOM 11398 N N . TYR C 1 21 ? 35.486 34.458 186.657 1.00 39.62 150 TYR C N 1
ATOM 11399 C CA . TYR C 1 21 ? 34.157 34.417 186.059 1.00 38.46 150 TYR C CA 1
ATOM 11400 C C . TYR C 1 21 ? 34.133 35.178 184.740 1.00 42.72 150 TYR C C 1
ATOM 11401 O O . TYR C 1 21 ? 33.790 34.625 183.687 1.00 35.25 150 TYR C O 1
ATOM 11419 N N . PHE C 1 22 ? 34.511 36.453 184.775 1.00 35.44 151 PHE C N 1
ATOM 11420 C CA . PHE C 1 22 ? 34.410 37.283 183.585 1.00 41.66 151 PHE C CA 1
ATOM 11421 C C . PHE C 1 22 ? 35.503 36.982 182.570 1.00 43.57 151 PHE C C 1
ATOM 11422 O O . PHE C 1 22 ? 35.322 37.277 181.385 1.00 38.87 151 PHE C O 1
ATOM 11439 N N . GLN C 1 23 ? 36.624 36.400 183.003 1.00 42.57 152 GLN C N 1
ATOM 11440 C CA . GLN C 1 23 ? 37.609 35.898 182.053 1.00 43.50 152 GLN C CA 1
ATOM 11441 C C . GLN C 1 23 ? 37.009 34.797 181.193 1.00 44.25 152 GLN C C 1
ATOM 11442 O O . GLN C 1 23 ? 37.194 34.772 179.970 1.00 41.85 152 GLN C O 1
ATOM 11456 N N . PHE C 1 24 ? 36.300 33.860 181.825 1.00 44.09 153 PHE C N 1
ATOM 11457 C CA . PHE C 1 24 ? 35.675 32.773 181.079 1.00 45.08 153 PHE C CA 1
ATOM 11458 C C . PHE C 1 24 ? 34.746 33.311 180.002 1.00 40.02 153 PHE C C 1
ATOM 11459 O O . PHE C 1 24 ? 34.756 32.829 178.863 1.00 39.56 153 PHE C O 1
ATOM 11476 N N . TYR C 1 25 ? 33.948 34.322 180.335 1.00 35.71 154 TYR C N 1
ATOM 11477 C CA . TYR C 1 25 ? 32.977 34.847 179.382 1.00 41.31 154 TYR C CA 1
ATOM 11478 C C . TYR C 1 25 ? 33.591 35.785 178.351 1.00 37.60 154 TYR C C 1
ATOM 11479 O O . TYR C 1 25 ? 32.892 36.192 177.419 1.00 38.72 154 TYR C O 1
ATOM 11497 N N . GLY C 1 26 ? 34.867 36.135 178.488 1.00 38.54 155 GLY C N 1
ATOM 11498 C CA . GLY C 1 26 ? 35.555 36.879 177.456 1.00 36.26 155 GLY C CA 1
ATOM 11499 C C . GLY C 1 26 ? 36.002 36.047 176.276 1.00 42.99 155 GLY C C 1
ATOM 11500 O O . GLY C 1 26 ? 36.555 36.581 175.307 1.00 38.57 155 GLY C O 1
ATOM 11504 N N . TYR C 1 27 ? 35.768 34.740 176.325 1.00 39.58 156 TYR C N 1
ATOM 11505 C CA . TYR C 1 27 ? 36.191 33.836 175.269 1.00 39.12 156 TYR C CA 1
ATOM 11506 C C . TYR C 1 27 ? 35.077 33.684 174.244 1.00 41.36 156 TYR C C 1
ATOM 11507 O O . TYR C 1 27 ? 33.933 33.376 174.600 1.00 35.71 156 TYR C O 1
ATOM 11525 N N . LEU C 1 28 ? 35.417 33.912 172.969 1.00 37.81 157 LEU C N 1
ATOM 11526 C CA . LEU C 1 28 ? 34.456 33.691 171.896 1.00 36.28 157 LEU C CA 1
ATOM 11527 C C . LEU C 1 28 ? 34.020 32.232 171.827 1.00 36.80 157 LEU C C 1
ATOM 11528 O O . LEU C 1 28 ? 32.876 31.942 171.457 1.00 36.67 157 LEU C O 1
ATOM 11544 N N . SER C 1 29 ? 34.916 31.302 172.166 1.00 35.26 158 SER C N 1
ATOM 11545 C CA . SER C 1 29 ? 34.555 29.887 172.131 1.00 37.78 158 SER C CA 1
ATOM 11546 C C . SER C 1 29 ? 33.380 29.594 173.056 1.00 35.86 158 SER C C 1
ATOM 11547 O O . SER C 1 29 ? 32.539 28.744 172.751 1.00 38.03 158 SER C O 1
ATOM 11555 N N . GLN C 1 30 ? 33.303 30.290 174.193 1.00 36.28 159 GLN C N 1
ATOM 11556 C CA . GLN C 1 30 ? 32.196 30.067 175.119 1.00 39.90 159 GLN C CA 1
ATOM 11557 C C . GLN C 1 30 ? 30.910 30.693 174.598 1.00 35.24 159 GLN C C 1
ATOM 11558 O O . GLN C 1 30 ? 29.822 30.139 174.794 1.00 37.02 159 GLN C O 1
ATOM 11572 N N . GLN C 1 31 ? 31.011 31.858 173.949 1.00 38.83 160 GLN C N 1
ATOM 11573 C CA . GLN C 1 31 ? 29.851 32.417 173.263 1.00 36.70 160 GLN C CA 1
ATOM 11574 C C . GLN C 1 31 ? 29.325 31.444 172.218 1.00 34.60 160 GLN C C 1
ATOM 11575 O O . GLN C 1 31 ? 28.115 31.223 172.116 1.00 35.73 160 GLN C O 1
ATOM 11589 N N . GLN C 1 32 ? 30.227 30.847 171.435 1.00 36.85 161 GLN C N 1
ATOM 11590 C CA . GLN C 1 32 ? 29.814 29.899 170.407 1.00 40.61 161 GLN C CA 1
ATOM 11591 C C . GLN C 1 32 ? 29.080 28.711 171.013 1.00 36.70 161 GLN C C 1
ATOM 11592 O O . GLN C 1 32 ? 28.047 28.278 170.489 1.00 37.38 161 GLN C O 1
ATOM 11606 N N . ASN C 1 33 ? 29.604 28.160 172.110 1.00 39.15 162 ASN C N 1
ATOM 11607 C CA . ASN C 1 33 ? 28.941 27.032 172.759 1.00 37.30 162 ASN C CA 1
ATOM 11608 C C . ASN C 1 33 ? 27.496 27.374 173.102 1.00 36.05 162 ASN C C 1
ATOM 11609 O O . ASN C 1 33 ? 26.582 26.586 172.844 1.00 35.72 162 ASN C O 1
ATOM 11620 N N . MET C 1 34 ? 27.274 28.557 173.684 1.00 36.34 163 MET C N 1
ATOM 11621 C CA . MET C 1 34 ? 25.918 28.973 174.025 1.00 35.47 163 MET C CA 1
ATOM 11622 C C . MET C 1 34 ? 25.089 29.239 172.773 1.00 40.01 163 MET C C 1
ATOM 11623 O O . MET C 1 34 ? 23.929 28.815 172.685 1.00 36.56 163 MET C O 1
ATOM 11637 N N . MET C 1 35 ? 25.662 29.959 171.800 1.00 35.87 164 MET C N 1
ATOM 11638 C CA . MET C 1 35 ? 24.905 30.301 170.598 1.00 35.84 164 MET C CA 1
ATOM 11639 C C . MET C 1 35 ? 24.488 29.052 169.830 1.00 36.80 164 MET C C 1
ATOM 11640 O O . MET C 1 35 ? 23.387 28.998 169.268 1.00 37.11 164 MET C O 1
ATOM 11654 N N . GLN C 1 36 ? 25.354 28.041 169.784 1.00 33.81 165 GLN C N 1
ATOM 11655 C CA . GLN C 1 36 ? 25.048 26.827 169.040 1.00 38.45 165 GLN C CA 1
ATOM 11656 C C . GLN C 1 36 ? 24.050 25.926 169.751 1.00 35.15 165 GLN C C 1
ATOM 11657 O O . GLN C 1 36 ? 23.606 24.937 169.156 1.00 35.04 165 GLN C O 1
ATOM 11671 N N . ASP C 1 37 ? 23.698 26.223 171.002 1.00 38.35 166 ASP C N 1
ATOM 11672 C CA . ASP C 1 37 ? 22.605 25.528 171.680 1.00 35.29 166 ASP C CA 1
ATOM 11673 C C . ASP C 1 37 ? 21.313 25.959 171.002 1.00 35.57 166 ASP C C 1
ATOM 11674 O O . ASP C 1 37 ? 20.764 27.020 171.304 1.00 33.32 166 ASP C O 1
ATOM 11683 N N . TYR C 1 38 ? 20.833 25.140 170.059 1.00 39.02 167 TYR C N 1
ATOM 11684 C CA . TYR C 1 38 ? 19.715 25.554 169.218 1.00 36.94 167 TYR C CA 1
ATOM 11685 C C . TYR C 1 38 ? 18.477 25.852 170.048 1.00 35.51 167 TYR C C 1
ATOM 11686 O O . TYR C 1 38 ? 17.816 26.879 169.850 1.00 36.13 167 TYR C O 1
ATOM 11704 N N . VAL C 1 39 ? 18.137 24.955 170.977 1.00 37.81 168 VAL C N 1
ATOM 11705 C CA . VAL C 1 39 ? 16.960 25.171 171.814 1.00 38.64 168 VAL C CA 1
ATOM 11706 C C . VAL C 1 39 ? 17.036 26.535 172.483 1.00 35.73 168 VAL C C 1
ATOM 11707 O O . VAL C 1 39 ? 16.060 27.291 172.509 1.00 38.17 168 VAL C O 1
ATOM 11720 N N . ARG C 1 40 ? 18.211 26.883 173.004 1.00 36.24 169 ARG C N 1
ATOM 11721 C CA . ARG C 1 40 ? 18.342 28.099 173.800 1.00 39.15 169 ARG C CA 1
ATOM 11722 C C . ARG C 1 40 ? 18.304 29.339 172.917 1.00 38.92 169 ARG C C 1
ATOM 11723 O O . ARG C 1 40 ? 17.585 30.301 173.211 1.00 37.87 169 ARG C O 1
ATOM 11744 N N . THR C 1 41 ? 19.067 29.336 171.823 1.00 37.26 170 THR C N 1
ATOM 11745 C CA . THR C 1 41 ? 19.130 30.516 170.969 1.00 34.43 170 THR C CA 1
ATOM 11746 C C . THR C 1 41 ? 17.881 30.653 170.112 1.00 35.58 170 THR C C 1
ATOM 11747 O O . THR C 1 41 ? 17.360 31.762 169.944 1.00 37.38 170 THR C O 1
ATOM 11758 N N . GLY C 1 42 ? 17.388 29.543 169.560 1.00 36.94 171 GLY C N 1
ATOM 11759 C CA . GLY C 1 42 ? 16.181 29.608 168.755 1.00 37.33 171 GLY C CA 1
ATOM 11760 C C . GLY C 1 42 ? 14.964 30.012 169.558 1.00 37.86 171 GLY C C 1
ATOM 11761 O O . GLY C 1 42 ? 14.144 30.812 169.102 1.00 38.86 171 GLY C O 1
ATOM 11765 N N . THR C 1 43 ? 14.831 29.473 170.771 1.00 43.61 172 THR C N 1
ATOM 11766 C CA . THR C 1 43 ? 13.693 29.830 171.615 1.00 39.01 172 THR C CA 1
ATOM 11767 C C . THR C 1 43 ? 13.707 31.315 171.955 1.00 37.98 172 THR C C 1
ATOM 11768 O O . THR C 1 43 ? 12.671 31.984 171.882 1.00 39.69 172 THR C O 1
ATOM 11779 N N . TYR C 1 44 ? 14.875 31.852 172.318 1.00 41.60 173 TYR C N 1
ATOM 11780 C CA . TYR C 1 44 ? 14.966 33.285 172.586 1.00 40.21 173 TYR C CA 1
ATOM 11781 C C . TYR C 1 44 ? 14.558 34.101 171.364 1.00 40.94 173 TYR C C 1
ATOM 11782 O O . TYR C 1 44 ? 13.854 35.110 171.491 1.00 42.55 173 TYR C O 1
ATOM 11800 N N . GLN C 1 45 ? 14.998 33.685 170.171 1.00 40.11 174 GLN C N 1
ATOM 11801 C CA . GLN C 1 45 ? 14.613 34.394 168.955 1.00 39.55 174 GLN C CA 1
ATOM 11802 C C . GLN C 1 45 ? 13.106 34.327 168.739 1.00 41.97 174 GLN C C 1
ATOM 11803 O O . GLN C 1 45 ? 12.461 35.343 168.453 1.00 43.72 174 GLN C O 1
ATOM 11817 N N . ARG C 1 46 ? 12.523 33.131 168.867 1.00 40.88 175 ARG C N 1
ATOM 11818 C CA . ARG C 1 46 ? 11.084 32.994 168.665 1.00 42.33 175 ARG C CA 1
ATOM 11819 C C . ARG C 1 46 ? 10.305 33.811 169.688 1.00 45.92 175 ARG C C 1
ATOM 11820 O O . ARG C 1 46 ? 9.299 34.444 169.351 1.00 44.26 175 ARG C O 1
ATOM 11841 N N . ALA C 1 47 ? 10.751 33.806 170.950 1.00 41.76 176 ALA C N 1
ATOM 11842 C CA . ALA C 1 47 ? 10.049 34.578 171.969 1.00 42.59 176 ALA C CA 1
ATOM 11843 C C . ALA C 1 47 ? 10.033 36.060 171.617 1.00 43.09 176 ALA C C 1
ATOM 11844 O O . ALA C 1 47 ? 9.020 36.741 171.813 1.00 45.73 176 ALA C O 1
ATOM 11851 N N . ILE C 1 48 ? 11.140 36.575 171.086 1.00 42.46 177 ILE C N 1
ATOM 11852 C CA . ILE C 1 48 ? 11.239 38.005 170.811 1.00 48.83 177 ILE C CA 1
ATOM 11853 C C . ILE C 1 48 ? 10.482 38.371 169.537 1.00 45.07 177 ILE C C 1
ATOM 11854 O O . ILE C 1 48 ? 9.674 39.305 169.529 1.00 48.49 177 ILE C O 1
ATOM 11870 N N . LEU C 1 49 ? 10.728 37.644 168.445 1.00 44.72 178 LEU C N 1
ATOM 11871 C CA . LEU C 1 49 ? 10.144 38.029 167.162 1.00 51.25 178 LEU C CA 1
ATOM 11872 C C . LEU C 1 49 ? 8.634 37.813 167.148 1.00 51.71 178 LEU C C 1
ATOM 11873 O O . LEU C 1 49 ? 7.895 38.611 166.559 1.00 53.95 178 LEU C O 1
ATOM 11889 N N . GLN C 1 50 ? 8.153 36.749 167.795 1.00 49.62 179 GLN C N 1
ATOM 11890 C CA . GLN C 1 50 ? 6.717 36.492 167.814 1.00 51.17 179 GLN C CA 1
ATOM 11891 C C . GLN C 1 50 ? 5.965 37.457 168.725 1.00 51.59 179 GLN C C 1
ATOM 11892 O O . GLN C 1 50 ? 4.763 37.663 168.523 1.00 55.96 179 GLN C O 1
ATOM 11906 N N . ASN C 1 51 ? 6.634 38.051 169.709 1.00 48.81 180 ASN C N 1
ATOM 11907 C CA . ASN C 1 51 ? 6.069 39.137 170.512 1.00 49.79 180 ASN C CA 1
ATOM 11908 C C . ASN C 1 51 ? 6.605 40.488 170.049 1.00 55.23 180 ASN C C 1
ATOM 11909 O O . ASN C 1 51 ? 7.124 41.279 170.839 1.00 57.05 180 ASN C O 1
ATOM 11920 N N . HIS C 1 52 ? 6.474 40.769 168.749 1.00 53.27 181 HIS C N 1
ATOM 11921 C CA . HIS C 1 52 ? 7.118 41.946 168.175 1.00 57.55 181 HIS C CA 1
ATOM 11922 C C . HIS C 1 52 ? 6.581 43.245 168.765 1.00 54.68 181 HIS C C 1
ATOM 11923 O O . HIS C 1 52 ? 7.319 44.232 168.847 1.00 56.48 181 HIS C O 1
ATOM 11937 N N . THR C 1 53 ? 5.311 43.274 169.175 1.00 58.13 182 THR C N 1
ATOM 11938 C CA . THR C 1 53 ? 4.762 44.505 169.738 1.00 63.32 182 THR C CA 1
ATOM 11939 C C . THR C 1 53 ? 5.483 44.899 171.022 1.00 61.22 182 THR C C 1
ATOM 11940 O O . THR C 1 53 ? 5.553 46.087 171.357 1.00 63.88 182 THR C O 1
ATOM 11951 N N . ASP C 1 54 ? 6.010 43.920 171.757 1.00 53.19 183 ASP C N 1
ATOM 11952 C CA . ASP C 1 54 ? 6.770 44.217 172.962 1.00 60.18 183 ASP C CA 1
ATOM 11953 C C . ASP C 1 54 ? 8.104 44.892 172.670 1.00 59.36 183 ASP C C 1
ATOM 11954 O O . ASP C 1 54 ? 8.769 45.337 173.614 1.00 57.47 183 ASP C O 1
ATOM 11963 N N . PHE C 1 55 ? 8.507 44.985 171.401 1.00 60.13 184 PHE C N 1
ATOM 11964 C CA . PHE C 1 55 ? 9.813 45.534 171.059 1.00 57.28 184 PHE C CA 1
ATOM 11965 C C . PHE C 1 55 ? 9.704 46.664 170.044 1.00 57.57 184 PHE C C 1
ATOM 11966 O O . PHE C 1 55 ? 10.524 47.587 170.057 1.00 57.52 184 PHE C O 1
ATOM 11983 N N . LYS C 1 56 ? 8.697 46.615 169.178 1.00 61.94 185 LYS C N 1
ATOM 11984 C CA . LYS C 1 56 ? 8.562 47.611 168.123 1.00 60.03 185 LYS C CA 1
ATOM 11985 C C . LYS C 1 56 ? 8.584 49.017 168.708 1.00 60.98 185 LYS C C 1
ATOM 11986 O O . LYS C 1 56 ? 7.713 49.387 169.502 1.00 58.69 185 LYS C O 1
ATOM 12005 N N . ASP C 1 57 ? 9.599 49.791 168.316 1.00 60.65 186 ASP C N 1
ATOM 12006 C CA . ASP C 1 57 ? 9.753 51.187 168.727 1.00 63.75 186 ASP C CA 1
ATOM 12007 C C . ASP C 1 57 ? 9.895 51.332 170.240 1.00 61.35 186 ASP C C 1
ATOM 12008 O O . ASP C 1 57 ? 9.581 52.384 170.801 1.00 62.41 186 ASP C O 1
ATOM 12017 N N . LYS C 1 58 ? 10.379 50.291 170.912 1.00 57.98 187 LYS C N 1
ATOM 12018 C CA . LYS C 1 58 ? 10.582 50.320 172.352 1.00 59.77 187 LYS C CA 1
ATOM 12019 C C . LYS C 1 58 ? 12.053 50.552 172.680 1.00 60.12 187 LYS C C 1
ATOM 12020 O O . LYS C 1 58 ? 12.933 50.478 171.821 1.00 57.05 187 LYS C O 1
ATOM 12039 N N . ILE C 1 59 ? 12.307 50.851 173.952 1.00 59.64 188 ILE C N 1
ATOM 12040 C CA . ILE C 1 59 ? 13.658 50.953 174.492 1.00 59.96 188 ILE C CA 1
ATOM 12041 C C . ILE C 1 59 ? 13.940 49.678 175.274 1.00 55.27 188 ILE C C 1
ATOM 12042 O O . ILE C 1 59 ? 13.111 49.244 176.084 1.00 53.70 188 ILE C O 1
ATOM 12058 N N . VAL C 1 60 ? 15.101 49.077 175.033 1.00 56.34 189 VAL C N 1
ATOM 12059 C CA . VAL C 1 60 ? 15.415 47.754 175.551 1.00 50.87 189 VAL C CA 1
ATOM 12060 C C . VAL C 1 60 ? 16.717 47.805 176.333 1.00 52.99 189 VAL C C 1
ATOM 12061 O O . VAL C 1 60 ? 17.624 48.586 176.023 1.00 55.62 189 VAL C O 1
ATOM 12074 N N . LEU C 1 61 ? 16.803 46.960 177.359 1.00 49.42 190 LEU C N 1
ATOM 12075 C CA . LEU C 1 61 ? 18.043 46.713 178.082 1.00 48.04 190 LEU C CA 1
ATOM 12076 C C . LEU C 1 61 ? 18.385 45.232 177.974 1.00 47.77 190 LEU C C 1
ATOM 12077 O O . LEU C 1 61 ? 17.539 44.372 178.247 1.00 48.90 190 LEU C O 1
ATOM 12093 N N . ASP C 1 62 ? 19.619 44.943 177.574 1.00 43.94 191 ASP C N 1
ATOM 12094 C CA . ASP C 1 62 ? 20.135 43.582 177.477 1.00 43.34 191 ASP C CA 1
ATOM 12095 C C . ASP C 1 62 ? 21.214 43.439 178.542 1.00 43.51 191 ASP C C 1
ATOM 12096 O O . ASP C 1 62 ? 22.310 43.992 178.398 1.00 42.63 191 ASP C O 1
ATOM 12105 N N . VAL C 1 63 ? 20.895 42.715 179.613 1.00 42.34 192 VAL C N 1
ATOM 12106 C CA . VAL C 1 63 ? 21.797 42.547 180.748 1.00 43.18 192 VAL C CA 1
ATOM 12107 C C . VAL C 1 63 ? 22.690 41.341 180.492 1.00 42.79 192 VAL C C 1
ATOM 12108 O O . VAL C 1 63 ? 22.204 40.210 180.385 1.00 37.51 192 VAL C O 1
ATOM 12121 N N . GLY C 1 64 ? 23.998 41.578 180.421 1.00 44.76 193 GLY C N 1
ATOM 12122 C CA . GLY C 1 64 ? 24.936 40.521 180.100 1.00 43.45 193 GLY C CA 1
ATOM 12123 C C . GLY C 1 64 ? 24.786 40.065 178.665 1.00 39.43 193 GLY C C 1
ATOM 12124 O O . GLY C 1 64 ? 24.569 38.879 178.399 1.00 35.97 193 GLY C O 1
ATOM 12128 N N . CYS C 1 65 ? 24.909 41.011 177.732 1.00 39.22 194 CYS C N 1
ATOM 12129 C CA . CYS C 1 65 ? 24.619 40.736 176.329 1.00 40.40 194 CYS C CA 1
ATOM 12130 C C . CYS C 1 65 ? 25.630 39.800 175.685 1.00 37.83 194 CYS C C 1
ATOM 12131 O O . CYS C 1 65 ? 25.333 39.226 174.630 1.00 39.41 194 CYS C O 1
ATOM 12139 N N . GLY C 1 66 ? 26.804 39.628 176.286 1.00 36.10 195 GLY C N 1
ATOM 12140 C CA . GLY C 1 66 ? 27.817 38.788 175.669 1.00 39.28 195 GLY C CA 1
ATOM 12141 C C . GLY C 1 66 ? 28.161 39.318 174.290 1.00 42.03 195 GLY C C 1
ATOM 12142 O O . GLY C 1 66 ? 28.517 40.490 174.123 1.00 41.95 195 GLY C O 1
ATOM 12146 N N . SER C 1 67 ? 28.045 38.450 173.282 1.00 38.27 196 SER C N 1
ATOM 12147 C CA . SER C 1 67 ? 28.273 38.861 171.901 1.00 39.79 196 SER C CA 1
ATOM 12148 C C . SER C 1 67 ? 27.210 39.827 171.391 1.00 41.97 196 SER C C 1
ATOM 12149 O O . SER C 1 67 ? 27.382 40.392 170.306 1.00 41.55 196 SER C O 1
ATOM 12157 N N . GLY C 1 68 ? 26.126 40.029 172.138 1.00 45.59 197 GLY C N 1
ATOM 12158 C CA . GLY C 1 68 ? 25.057 40.909 171.714 1.00 44.17 197 GLY C CA 1
ATOM 12159 C C . GLY C 1 68 ? 23.954 40.241 170.926 1.00 38.35 197 GLY C C 1
ATOM 12160 O O . GLY C 1 68 ? 23.097 40.943 170.379 1.00 38.75 197 GLY C O 1
ATOM 12164 N N . ILE C 1 69 ? 23.932 38.908 170.876 1.00 39.03 198 ILE C N 1
ATOM 12165 C CA . ILE C 1 69 ? 23.004 38.201 169.997 1.00 36.76 198 ILE C CA 1
ATOM 12166 C C . ILE C 1 69 ? 21.556 38.528 170.354 1.00 39.56 198 ILE C C 1
ATOM 12167 O O . ILE C 1 69 ? 20.707 38.695 169.470 1.00 38.20 198 ILE C O 1
ATOM 12183 N N . LEU C 1 70 ? 21.245 38.635 171.647 1.00 40.55 199 LEU C N 1
ATOM 12184 C CA . LEU C 1 70 ? 19.867 38.935 172.026 1.00 37.17 199 LEU C CA 1
ATOM 12185 C C . LEU C 1 70 ? 19.462 40.345 171.611 1.00 39.19 199 LEU C C 1
ATOM 12186 O O . LEU C 1 70 ? 18.287 40.588 171.310 1.00 41.08 199 LEU C O 1
ATOM 12202 N N . SER C 1 71 ? 20.409 41.285 171.598 1.00 38.90 200 SER C N 1
ATOM 12203 C CA . SER C 1 71 ? 20.090 42.635 171.147 1.00 42.59 200 SER C CA 1
ATOM 12204 C C . SER C 1 71 ? 19.796 42.660 169.650 1.00 44.66 200 SER C C 1
ATOM 12205 O O . SER C 1 71 ? 18.937 43.424 169.194 1.00 43.51 200 SER C O 1
ATOM 12213 N N . PHE C 1 72 ? 20.496 41.833 168.870 1.00 40.49 201 PHE C N 1
ATOM 12214 C CA . PHE C 1 72 ? 20.204 41.758 167.443 1.00 44.74 201 PHE C CA 1
ATOM 12215 C C . PHE C 1 72 ? 18.805 41.209 167.194 1.00 44.63 201 PHE C C 1
ATOM 12216 O O . PHE C 1 72 ? 18.126 41.641 166.258 1.00 45.90 201 PHE C O 1
ATOM 12233 N N . PHE C 1 73 ? 18.348 40.274 168.029 1.00 45.59 202 PHE C N 1
ATOM 12234 C CA . PHE C 1 73 ? 16.975 39.797 167.911 1.00 46.68 202 PHE C CA 1
ATOM 12235 C C . PHE C 1 73 ? 15.987 40.916 168.218 1.00 46.54 202 PHE C C 1
ATOM 12236 O O . PHE C 1 73 ? 15.009 41.117 167.489 1.00 49.33 202 PHE C O 1
ATOM 12253 N N . ALA C 1 74 ? 16.230 41.659 169.302 1.00 44.48 203 ALA C N 1
ATOM 12254 C CA . ALA C 1 74 ? 15.369 42.794 169.625 1.00 46.71 203 ALA C CA 1
ATOM 12255 C C . ALA C 1 74 ? 15.386 43.827 168.508 1.00 48.57 203 ALA C C 1
ATOM 12256 O O . ALA C 1 74 ? 14.363 44.464 168.223 1.00 49.64 203 ALA C O 1
ATOM 12263 N N . ALA C 1 75 ? 16.544 44.014 167.866 1.00 50.68 204 ALA C N 1
ATOM 12264 C CA . ALA C 1 75 ? 16.618 44.920 166.724 1.00 49.25 204 ALA C CA 1
ATOM 12265 C C . ALA C 1 75 ? 15.823 44.378 165.543 1.00 50.23 204 ALA C C 1
ATOM 12266 O O . ALA C 1 75 ? 15.165 45.141 164.829 1.00 49.21 204 ALA C O 1
ATOM 12273 N N . GLN C 1 76 ? 15.874 43.061 165.322 1.00 51.40 205 GLN C N 1
ATOM 12274 C CA . GLN C 1 76 ? 15.058 42.452 164.277 1.00 52.48 205 GLN C CA 1
ATOM 12275 C C . GLN C 1 76 ? 13.569 42.627 164.544 1.00 53.24 205 GLN C C 1
ATOM 12276 O O . GLN C 1 76 ? 12.774 42.584 163.601 1.00 51.87 205 GLN C O 1
ATOM 12290 N N . ALA C 1 77 ? 13.180 42.813 165.806 1.00 51.70 206 ALA C N 1
ATOM 12291 C CA . ALA C 1 77 ? 11.780 42.950 166.186 1.00 53.10 206 ALA C CA 1
ATOM 12292 C C . ALA C 1 77 ? 11.275 44.383 166.114 1.00 55.52 206 ALA C C 1
ATOM 12293 O O . ALA C 1 77 ? 10.068 44.603 166.263 1.00 58.12 206 ALA C O 1
ATOM 12300 N N . GLY C 1 78 ? 12.157 45.357 165.899 1.00 57.83 207 GLY C N 1
ATOM 12301 C CA . GLY C 1 78 ? 11.760 46.740 165.740 1.00 57.00 207 GLY C CA 1
ATOM 12302 C C . GLY C 1 78 ? 12.109 47.671 166.886 1.00 60.61 207 GLY C C 1
ATOM 12303 O O . GLY C 1 78 ? 11.570 48.783 166.936 1.00 59.15 207 GLY C O 1
ATOM 12307 N N . ALA C 1 79 ? 12.990 47.264 167.800 1.00 51.48 208 ALA C N 1
ATOM 12308 C CA . ALA C 1 79 ? 13.362 48.131 168.909 1.00 56.27 208 ALA C CA 1
ATOM 12309 C C . ALA C 1 79 ? 13.997 49.420 168.400 1.00 60.07 208 ALA C C 1
ATOM 12310 O O . ALA C 1 79 ? 14.817 49.410 167.477 1.00 57.14 208 ALA C O 1
ATOM 12317 N N . ARG C 1 80 ? 13.609 50.540 169.012 1.00 57.13 209 ARG C N 1
ATOM 12318 C CA . ARG C 1 80 ? 14.175 51.829 168.630 1.00 59.69 209 ARG C CA 1
ATOM 12319 C C . ARG C 1 80 ? 15.569 52.022 169.215 1.00 64.46 209 ARG C C 1
ATOM 12320 O O . ARG C 1 80 ? 16.470 52.513 168.527 1.00 63.76 209 ARG C O 1
ATOM 12341 N N . LYS C 1 81 ? 15.763 51.646 170.480 1.00 64.40 210 LYS C N 1
ATOM 12342 C CA . LYS C 1 81 ? 17.051 51.774 171.147 1.00 59.45 210 LYS C CA 1
ATOM 12343 C C . LYS C 1 81 ? 17.258 50.580 172.062 1.00 56.78 210 LYS C C 1
ATOM 12344 O O . LYS C 1 81 ? 16.337 50.163 172.770 1.00 59.16 210 LYS C O 1
ATOM 12363 N N . ILE C 1 82 ? 18.469 50.028 172.040 1.00 53.78 211 ILE C N 1
ATOM 12364 C CA . ILE C 1 82 ? 18.829 48.882 172.865 1.00 52.32 211 ILE C CA 1
ATOM 12365 C C . ILE C 1 82 ? 20.146 49.201 173.558 1.00 54.04 211 ILE C C 1
ATOM 12366 O O . ILE C 1 82 ? 21.143 49.506 172.890 1.00 53.61 211 ILE C O 1
ATOM 12382 N N . TYR C 1 83 ? 20.151 49.132 174.886 1.00 51.57 212 TYR C N 1
ATOM 12383 C CA . TYR C 1 83 ? 21.367 49.273 175.674 1.00 49.83 212 TYR C CA 1
ATOM 12384 C C . TYR C 1 83 ? 21.846 47.880 176.060 1.00 50.09 212 TYR C C 1
ATOM 12385 O O . TYR C 1 83 ? 21.156 47.162 176.794 1.00 51.40 212 TYR C O 1
ATOM 12403 N N . ALA C 1 84 ? 23.010 47.496 175.551 1.00 51.69 213 ALA C N 1
ATOM 12404 C CA . ALA C 1 84 ? 23.577 46.171 175.770 1.00 47.74 213 ALA C CA 1
ATOM 12405 C C . ALA C 1 84 ? 24.735 46.305 176.751 1.00 48.48 213 ALA C C 1
ATOM 12406 O O . ALA C 1 84 ? 25.786 46.855 176.405 1.00 49.91 213 ALA C O 1
ATOM 12413 N N . VAL C 1 85 ? 24.541 45.808 177.974 1.00 48.31 214 VAL C N 1
ATOM 12414 C CA . VAL C 1 85 ? 25.546 45.884 179.027 1.00 44.04 214 VAL C CA 1
ATOM 12415 C C . VAL C 1 85 ? 26.257 44.543 179.130 1.00 40.32 214 VAL C C 1
ATOM 12416 O O . VAL C 1 85 ? 25.611 43.491 179.201 1.00 44.52 214 VAL C O 1
ATOM 12429 N N . GLU C 1 86 ? 27.588 44.581 179.145 1.00 40.97 215 GLU C N 1
ATOM 12430 C CA . GLU C 1 86 ? 28.403 43.380 179.282 1.00 46.91 215 GLU C CA 1
ATOM 12431 C C . GLU C 1 86 ? 29.644 43.734 180.088 1.00 44.12 215 GLU C C 1
ATOM 12432 O O . GLU C 1 86 ? 30.329 44.713 179.772 1.00 45.15 215 GLU C O 1
ATOM 12444 N N . ALA C 1 87 ? 29.930 42.940 181.118 1.00 39.64 216 ALA C N 1
ATOM 12445 C CA . ALA C 1 87 ? 31.058 43.221 181.997 1.00 44.70 216 ALA C CA 1
ATOM 12446 C C . ALA C 1 87 ? 32.343 42.545 181.547 1.00 45.61 216 ALA C C 1
ATOM 12447 O O . ALA C 1 87 ? 33.433 43.031 181.871 1.00 44.46 216 ALA C O 1
ATOM 12454 N N . SER C 1 88 ? 32.244 41.440 180.811 1.00 44.21 217 SER C N 1
ATOM 12455 C CA . SER C 1 88 ? 33.428 40.775 180.292 1.00 45.27 217 SER C CA 1
ATOM 12456 C C . SER C 1 88 ? 34.039 41.587 179.149 1.00 42.74 217 SER C C 1
ATOM 12457 O O . SER C 1 88 ? 33.481 42.583 178.684 1.00 45.45 217 SER C O 1
ATOM 12465 N N . THR C 1 89 ? 35.211 41.142 178.694 1.00 45.05 218 THR C N 1
ATOM 12466 C CA . THR C 1 89 ? 35.834 41.740 177.522 1.00 44.76 218 THR C CA 1
ATOM 12467 C C . THR C 1 89 ? 35.050 41.462 176.246 1.00 45.73 218 THR C C 1
ATOM 12468 O O . THR C 1 89 ? 35.406 42.002 175.193 1.00 45.64 218 THR C O 1
ATOM 12479 N N . MET C 1 90 ? 34.004 40.635 176.315 1.00 37.95 219 MET C N 1
ATOM 12480 C CA . MET C 1 90 ? 33.160 40.394 175.154 1.00 42.23 219 MET C CA 1
ATOM 12481 C C . MET C 1 90 ? 32.449 41.657 174.690 1.00 44.44 219 MET C C 1
ATOM 12482 O O . MET C 1 90 ? 31.977 41.706 173.550 1.00 40.18 219 MET C O 1
ATOM 12496 N N . ALA C 1 91 ? 32.354 42.676 175.548 1.00 43.43 220 ALA C N 1
ATOM 12497 C CA . ALA C 1 91 ? 31.721 43.927 175.141 1.00 47.03 220 ALA C CA 1
ATOM 12498 C C . ALA C 1 91 ? 32.404 44.526 173.919 1.00 44.62 220 ALA C C 1
ATOM 12499 O O . ALA C 1 91 ? 31.745 45.167 173.094 1.00 44.58 220 ALA C O 1
ATOM 12506 N N . GLN C 1 92 ? 33.719 44.339 173.792 1.00 46.02 221 GLN C N 1
ATOM 12507 C CA . GLN C 1 92 ? 34.432 44.852 172.628 1.00 48.89 221 GLN C CA 1
ATOM 12508 C C . GLN C 1 92 ? 33.984 44.141 171.356 1.00 48.78 221 GLN C C 1
ATOM 12509 O O . GLN C 1 92 ? 33.726 44.785 170.331 1.00 45.47 221 GLN C O 1
ATOM 12523 N N . HIS C 1 93 ? 33.895 42.807 171.401 1.00 42.78 222 HIS C N 1
ATOM 12524 C CA . HIS C 1 93 ? 33.462 42.057 170.225 1.00 42.85 222 HIS C CA 1
ATOM 12525 C C . HIS C 1 93 ? 32.019 42.386 169.866 1.00 45.72 222 HIS C C 1
ATOM 12526 O O . HIS C 1 93 ? 31.659 42.427 168.682 1.00 43.20 222 HIS C O 1
ATOM 12540 N N . ALA C 1 94 ? 31.176 42.623 170.874 1.00 38.81 223 ALA C N 1
ATOM 12541 C CA . ALA C 1 94 ? 29.800 43.021 170.602 1.00 40.93 223 ALA C CA 1
ATOM 12542 C C . ALA C 1 94 ? 29.755 44.361 169.878 1.00 47.98 223 ALA C C 1
ATOM 12543 O O . ALA C 1 94 ? 28.925 44.567 168.984 1.00 48.02 223 ALA C O 1
ATOM 12550 N N . GLU C 1 95 ? 30.645 45.285 170.248 1.00 46.69 224 GLU C N 1
ATOM 12551 C CA . GLU C 1 95 ? 30.724 46.559 169.539 1.00 51.40 224 GLU C CA 1
ATOM 12552 C C . GLU C 1 95 ? 31.105 46.347 168.079 1.00 47.86 224 GLU C C 1
ATOM 12553 O O . GLU C 1 95 ? 30.530 46.973 167.181 1.00 45.51 224 GLU C O 1
ATOM 12565 N N . VAL C 1 96 ? 32.074 45.466 167.824 1.00 49.86 225 VAL C N 1
ATOM 12566 C CA . VAL C 1 96 ? 32.474 45.179 166.449 1.00 50.05 225 VAL C CA 1
ATOM 12567 C C . VAL C 1 96 ? 31.289 44.651 165.649 1.00 46.24 225 VAL C C 1
ATOM 12568 O O . VAL C 1 96 ? 31.107 45.001 164.479 1.00 50.99 225 VAL C O 1
ATOM 12581 N N . LEU C 1 97 ? 30.462 43.806 166.268 1.00 47.40 226 LEU C N 1
ATOM 12582 C CA . LEU C 1 97 ? 29.307 43.257 165.567 1.00 46.08 226 LEU C CA 1
ATOM 12583 C C . LEU C 1 97 ? 28.241 44.323 165.343 1.00 46.03 226 LEU C C 1
ATOM 12584 O O . LEU C 1 97 ? 27.556 44.314 164.316 1.00 45.78 226 LEU C O 1
ATOM 12600 N N . VAL C 1 98 ? 28.080 45.246 166.293 1.00 44.67 227 VAL C N 1
ATOM 12601 C CA . VAL C 1 98 ? 27.083 46.300 166.128 1.00 46.53 227 VAL C CA 1
ATOM 12602 C C . VAL C 1 98 ? 27.426 47.168 164.924 1.00 50.46 227 VAL C C 1
ATOM 12603 O O . VAL C 1 98 ? 26.546 47.546 164.142 1.00 52.12 227 VAL C O 1
ATOM 12616 N N . LYS C 1 99 ? 28.708 47.497 164.757 1.00 49.85 228 LYS C N 1
ATOM 12617 C CA . LYS C 1 99 ? 29.120 48.323 163.627 1.00 54.61 228 LYS C CA 1
ATOM 12618 C C . LYS C 1 99 ? 29.014 47.554 162.316 1.00 55.21 228 LYS C C 1
ATOM 12619 O O . LYS C 1 99 ? 28.508 48.080 161.318 1.00 54.43 228 LYS C O 1
ATOM 12638 N N . SER C 1 100 ? 29.477 46.303 162.305 1.00 49.51 229 SER C N 1
ATOM 12639 C CA . SER C 1 100 ? 29.470 45.520 161.077 1.00 57.63 229 SER C CA 1
ATOM 12640 C C . SER C 1 100 ? 28.058 45.241 160.589 1.00 58.10 229 SER C C 1
ATOM 12641 O O . SER C 1 100 ? 27.849 45.022 159.390 1.00 74.02 229 SER C O 1
ATOM 12649 N N . ASN C 1 101 ? 27.082 45.237 161.493 1.00 52.77 230 ASN C N 1
ATOM 12650 C CA . ASN C 1 101 ? 25.689 45.022 161.134 1.00 52.21 230 ASN C CA 1
ATOM 12651 C C . ASN C 1 101 ? 24.934 46.327 160.938 1.00 53.50 230 ASN C C 1
ATOM 12652 O O . ASN C 1 101 ? 23.704 46.308 160.822 1.00 51.95 230 ASN C O 1
ATOM 12663 N N . ASN C 1 102 ? 25.643 47.455 160.901 1.00 56.76 231 ASN C N 1
ATOM 12664 C CA . ASN C 1 102 ? 25.045 48.760 160.626 1.00 62.69 231 ASN C CA 1
ATOM 12665 C C . ASN C 1 102 ? 23.887 49.047 161.580 1.00 57.96 231 ASN C C 1
ATOM 12666 O O . ASN C 1 102 ? 22.770 49.370 161.169 1.00 53.79 231 ASN C O 1
ATOM 12677 N N . LEU C 1 103 ? 24.169 48.928 162.877 1.00 59.09 232 LEU C N 1
ATOM 12678 C CA . LEU C 1 103 ? 23.165 49.165 163.909 1.00 58.11 232 LEU C CA 1
ATOM 12679 C C . LEU C 1 103 ? 23.689 50.079 165.011 1.00 58.37 232 LEU C C 1
ATOM 12680 O O . LEU C 1 103 ? 23.153 50.067 166.125 1.00 59.96 232 LEU C O 1
ATOM 12696 N N . THR C 1 104 ? 24.715 50.885 164.723 1.00 54.24 233 THR C N 1
ATOM 12697 C CA . THR C 1 104 ? 25.262 51.772 165.741 1.00 59.97 233 THR C CA 1
ATOM 12698 C C . THR C 1 104 ? 24.241 52.802 166.209 1.00 64.13 233 THR C C 1
ATOM 12699 O O . THR C 1 104 ? 24.367 53.320 167.323 1.00 66.21 233 THR C O 1
ATOM 12710 N N . ASP C 1 105 ? 23.233 53.105 165.388 1.00 61.64 234 ASP C N 1
ATOM 12711 C CA . ASP C 1 105 ? 22.194 54.053 165.767 1.00 69.47 234 ASP C CA 1
ATOM 12712 C C . ASP C 1 105 ? 21.139 53.445 166.685 1.00 63.43 234 ASP C C 1
ATOM 12713 O O . ASP C 1 105 ? 20.341 54.192 167.261 1.00 61.01 234 ASP C O 1
ATOM 12722 N N . ARG C 1 106 ? 21.127 52.123 166.846 1.00 59.83 235 ARG C N 1
ATOM 12723 C CA . ARG C 1 106 ? 20.057 51.441 167.563 1.00 59.49 235 ARG C CA 1
ATOM 12724 C C . ARG C 1 106 ? 20.533 50.507 168.667 1.00 54.63 235 ARG C C 1
ATOM 12725 O O . ARG C 1 106 ? 19.713 50.123 169.509 1.00 53.86 235 ARG C O 1
ATOM 12746 N N . ILE C 1 107 ? 21.808 50.130 168.702 1.00 49.78 236 ILE C N 1
ATOM 12747 C CA . ILE C 1 107 ? 22.352 49.297 169.771 1.00 53.18 236 ILE C CA 1
ATOM 12748 C C . ILE C 1 107 ? 23.541 50.028 170.374 1.00 50.66 236 ILE C C 1
ATOM 12749 O O . ILE C 1 107 ? 24.513 50.334 169.670 1.00 49.76 236 ILE C O 1
ATOM 12765 N N . VAL C 1 108 ? 23.467 50.305 171.672 1.00 53.94 237 VAL C N 1
ATOM 12766 C CA . VAL C 1 108 ? 24.535 50.973 172.405 1.00 50.43 237 VAL C CA 1
ATOM 12767 C C . VAL C 1 108 ? 25.136 49.952 173.360 1.00 49.55 237 VAL C C 1
ATOM 12768 O O . VAL C 1 108 ? 24.473 49.498 174.300 1.00 51.35 237 VAL C O 1
ATOM 12781 N N . VAL C 1 109 ? 26.389 49.582 173.119 1.00 52.80 238 VAL C N 1
ATOM 12782 C CA . VAL C 1 109 ? 27.102 48.642 173.976 1.00 55.02 238 VAL C CA 1
ATOM 12783 C C . VAL C 1 109 ? 27.718 49.424 175.128 1.00 53.42 238 VAL C C 1
ATOM 12784 O O . VAL C 1 109 ? 28.486 50.369 174.909 1.00 57.74 238 VAL C O 1
ATOM 12797 N N . ILE C 1 110 ? 27.374 49.040 176.353 1.00 50.26 239 ILE C N 1
ATOM 12798 C CA . ILE C 1 110 ? 27.907 49.682 177.552 1.00 49.74 239 ILE C CA 1
ATOM 12799 C C . ILE C 1 110 ? 28.776 48.670 178.290 1.00 50.14 239 ILE C C 1
ATOM 12800 O O . ILE C 1 110 ? 28.243 47.759 178.944 1.00 49.08 239 ILE C O 1
ATOM 12816 N N . PRO C 1 111 ? 30.102 48.769 178.211 1.00 52.95 240 PRO C N 1
ATOM 12817 C CA . PRO C 1 111 ? 30.946 47.844 178.982 1.00 51.32 240 PRO C CA 1
ATOM 12818 C C . PRO C 1 111 ? 30.864 48.135 180.474 1.00 50.83 240 PRO C C 1
ATOM 12819 O O . PRO C 1 111 ? 30.830 49.290 180.904 1.00 50.24 240 PRO C O 1
ATOM 12830 N N . GLY C 1 112 ? 30.819 47.070 181.263 1.00 47.98 241 GLY C N 1
ATOM 12831 C CA . GLY C 1 112 ? 30.783 47.165 182.704 1.00 49.47 241 GLY C CA 1
ATOM 12832 C C . GLY C 1 112 ? 29.657 46.345 183.289 1.00 47.50 241 GLY C C 1
ATOM 12833 O O . GLY C 1 112 ? 28.854 45.735 182.584 1.00 45.87 241 GLY C O 1
ATOM 12837 N N . LYS C 1 113 ? 29.605 46.340 184.619 1.00 51.00 242 LYS C N 1
ATOM 12838 C CA . LYS C 1 113 ? 28.590 45.586 185.339 1.00 45.07 242 LYS C CA 1
ATOM 12839 C C . LYS C 1 113 ? 27.308 46.400 185.436 1.00 44.91 242 LYS C C 1
ATOM 12840 O O . LYS C 1 113 ? 27.342 47.616 185.643 1.00 47.83 242 LYS C O 1
ATOM 12859 N N . VAL C 1 114 ? 26.169 45.723 185.273 1.00 43.67 243 VAL C N 1
ATOM 12860 C CA . VAL C 1 114 ? 24.888 46.423 185.269 1.00 47.24 243 VAL C CA 1
ATOM 12861 C C . VAL C 1 114 ? 24.637 47.123 186.595 1.00 51.47 243 VAL C C 1
ATOM 12862 O O . VAL C 1 114 ? 23.807 48.036 186.666 1.00 55.60 243 VAL C O 1
ATOM 12875 N N . GLU C 1 115 ? 25.337 46.719 187.654 1.00 49.57 244 GLU C N 1
ATOM 12876 C CA . GLU C 1 115 ? 25.229 47.384 188.943 1.00 53.08 244 GLU C CA 1
ATOM 12877 C C . GLU C 1 115 ? 26.023 48.682 189.009 1.00 53.22 244 GLU C C 1
ATOM 12878 O O . GLU C 1 115 ? 25.834 49.456 189.953 1.00 58.28 244 GLU C O 1
ATOM 12890 N N . GLU C 1 116 ? 26.902 48.938 188.036 1.00 52.74 245 GLU C N 1
ATOM 12891 C CA . GLU C 1 116 ? 27.844 50.044 188.105 1.00 48.87 245 GLU C CA 1
ATOM 12892 C C . GLU C 1 116 ? 27.769 51.007 186.930 1.00 56.32 245 GLU C C 1
ATOM 12893 O O . GLU C 1 116 ? 28.308 52.116 187.036 1.00 55.81 245 GLU C O 1
ATOM 12905 N N . VAL C 1 117 ? 27.123 50.631 185.825 1.00 55.75 246 VAL C N 1
ATOM 12906 C CA . VAL C 1 117 ? 27.004 51.511 184.668 1.00 55.02 246 VAL C CA 1
ATOM 12907 C C . VAL C 1 117 ? 25.824 52.451 184.874 1.00 56.34 246 VAL C C 1
ATOM 12908 O O . VAL C 1 117 ? 25.027 52.272 185.801 1.00 62.40 246 VAL C O 1
ATOM 12921 N N . SER C 1 118 ? 25.702 53.450 184.005 1.00 62.73 247 SER C N 1
ATOM 12922 C CA . SER C 1 118 ? 24.598 54.398 184.032 1.00 68.31 247 SER C CA 1
ATOM 12923 C C . SER C 1 118 ? 23.910 54.402 182.675 1.00 67.91 247 SER C C 1
ATOM 12924 O O . SER C 1 118 ? 24.568 54.568 181.641 1.00 68.41 247 SER C O 1
ATOM 12932 N N . LEU C 1 119 ? 22.595 54.210 182.682 1.00 65.35 248 LEU C N 1
ATOM 12933 C CA . LEU C 1 119 ? 21.841 54.327 181.442 1.00 68.65 248 LEU C CA 1
ATOM 12934 C C . LEU C 1 119 ? 21.333 55.754 181.270 1.00 66.08 248 LEU C C 1
ATOM 12935 O O . LEU C 1 119 ? 20.925 56.386 182.248 1.00 63.35 248 LEU C O 1
ATOM 12951 N N . PRO C 1 120 ? 21.343 56.297 180.048 1.00 64.71 249 PRO C N 1
ATOM 12952 C CA . PRO C 1 120 ? 20.825 57.662 179.853 1.00 63.14 249 PRO C CA 1
ATOM 12953 C C . PRO C 1 120 ? 19.331 57.794 180.097 1.00 61.51 249 PRO C C 1
ATOM 12954 O O . PRO C 1 120 ? 18.841 58.926 180.190 1.00 63.99 249 PRO C O 1
ATOM 12965 N N . GLU C 1 121 ? 18.593 56.692 180.201 1.00 64.45 250 GLU C N 1
ATOM 12966 C CA . GLU C 1 121 ? 17.138 56.755 180.269 1.00 61.80 250 GLU C CA 1
ATOM 12967 C C . GLU C 1 121 ? 16.598 55.399 180.701 1.00 63.06 250 GLU C C 1
ATOM 12968 O O . GLU C 1 121 ? 17.315 54.394 180.708 1.00 61.33 250 GLU C O 1
ATOM 12980 N N . GLN C 1 122 ? 15.315 55.387 181.055 1.00 63.14 251 GLN C N 1
ATOM 12981 C CA . GLN C 1 122 ? 14.632 54.163 181.440 1.00 61.89 251 GLN C CA 1
ATOM 12982 C C . GLN C 1 122 ? 14.189 53.398 180.195 1.00 57.35 251 GLN C C 1
ATOM 12983 O O . GLN C 1 122 ? 14.144 53.937 179.087 1.00 59.09 251 GLN C O 1
ATOM 12997 N N . VAL C 1 123 ? 13.856 52.123 180.392 1.00 60.46 252 VAL C N 1
ATOM 12998 C CA . VAL C 1 123 ? 13.570 51.212 179.292 1.00 54.88 252 VAL C CA 1
ATOM 12999 C C . VAL C 1 123 ? 12.177 50.618 179.464 1.00 58.33 252 VAL C C 1
ATOM 13000 O O . VAL C 1 123 ? 11.611 50.592 180.560 1.00 57.35 252 VAL C O 1
ATOM 13013 N N . ASP C 1 124 ? 11.629 50.130 178.348 1.00 55.03 253 ASP C N 1
ATOM 13014 C CA . ASP C 1 124 ? 10.316 49.500 178.336 1.00 53.72 253 ASP C CA 1
ATOM 13015 C C . ASP C 1 124 ? 10.366 48.007 178.625 1.00 53.62 253 ASP C C 1
ATOM 13016 O O . ASP C 1 124 ? 9.365 47.446 179.083 1.00 53.31 253 ASP C O 1
ATOM 13025 N N . ILE C 1 125 ? 11.494 47.354 178.359 1.00 54.62 254 ILE C N 1
ATOM 13026 C CA . ILE C 1 125 ? 11.598 45.906 178.499 1.00 50.15 254 ILE C CA 1
ATOM 13027 C C . ILE C 1 125 ? 13.063 45.548 178.688 1.00 48.96 254 ILE C C 1
ATOM 13028 O O . ILE C 1 125 ? 13.943 46.104 178.024 1.00 51.47 254 ILE C O 1
ATOM 13044 N N . ILE C 1 126 ? 13.317 44.610 179.595 1.00 50.11 255 ILE C N 1
ATOM 13045 C CA . ILE C 1 126 ? 14.651 44.082 179.852 1.00 46.67 255 ILE C CA 1
ATOM 13046 C C . ILE C 1 126 ? 14.704 42.663 179.309 1.00 46.16 255 ILE C C 1
ATOM 13047 O O . ILE C 1 126 ? 13.789 41.866 179.546 1.00 49.26 255 ILE C O 1
ATOM 13063 N N . ILE C 1 127 ? 15.769 42.350 178.580 1.00 43.11 256 ILE C N 1
ATOM 13064 C CA . ILE C 1 127 ? 16.026 40.996 178.113 1.00 44.76 256 ILE C CA 1
ATOM 13065 C C . ILE C 1 127 ? 17.346 40.541 178.714 1.00 44.17 256 ILE C C 1
ATOM 13066 O O . ILE C 1 127 ? 18.238 41.351 178.984 1.00 46.98 256 ILE C O 1
ATOM 13082 N N . SER C 1 128 ? 17.466 39.237 178.930 1.00 37.73 257 SER C N 1
ATOM 13083 C CA . SER C 1 128 ? 18.701 38.683 179.462 1.00 39.76 257 SER C CA 1
ATOM 13084 C C . SER C 1 128 ? 18.621 37.168 179.394 1.00 41.12 257 SER C C 1
ATOM 13085 O O . SER C 1 128 ? 17.541 36.589 179.244 1.00 37.12 257 SER C O 1
ATOM 13093 N N . GLU C 1 129 ? 19.787 36.538 179.501 1.00 37.11 258 GLU C N 1
ATOM 13094 C CA . GLU C 1 129 ? 19.911 35.087 179.646 1.00 39.42 258 GLU C CA 1
ATOM 13095 C C . GLU C 1 129 ? 20.742 34.849 180.898 1.00 43.18 258 GLU C C 1
ATOM 13096 O O . GLU C 1 129 ? 21.937 34.530 180.819 1.00 42.39 258 GLU C O 1
ATOM 13108 N N . PRO C 1 130 ? 20.142 35.016 182.080 1.00 42.72 259 PRO C N 1
ATOM 13109 C CA . PRO C 1 130 ? 20.923 34.940 183.319 1.00 43.75 259 PRO C CA 1
ATOM 13110 C C . PRO C 1 130 ? 20.856 33.598 184.030 1.00 40.36 259 PRO C C 1
ATOM 13111 O O . PRO C 1 130 ? 21.200 33.511 185.208 1.00 38.11 259 PRO C O 1
ATOM 13122 N N . MET C 1 131 ? 20.437 32.547 183.333 1.00 42.25 260 MET C N 1
ATOM 13123 C CA . MET C 1 131 ? 20.256 31.238 183.950 1.00 41.57 260 MET C CA 1
ATOM 13124 C C . MET C 1 131 ? 21.572 30.469 183.940 1.00 40.32 260 MET C C 1
ATOM 13125 O O . MET C 1 131 ? 22.160 30.249 182.874 1.00 38.73 260 MET C O 1
ATOM 13139 N N . GLY C 1 132 ? 22.036 30.072 185.128 1.00 36.94 261 GLY C N 1
ATOM 13140 C CA . GLY C 1 132 ? 23.083 29.079 185.246 1.00 35.22 261 GLY C CA 1
ATOM 13141 C C . GLY C 1 132 ? 22.492 27.688 185.392 1.00 32.69 261 GLY C C 1
ATOM 13142 O O . GLY C 1 132 ? 21.279 27.490 185.349 1.00 34.84 261 GLY C O 1
ATOM 13146 N N . TYR C 1 133 ? 23.366 26.701 185.560 1.00 31.19 262 TYR C N 1
ATOM 13147 C CA . TYR C 1 133 ? 22.857 25.358 185.803 1.00 37.45 262 TYR C CA 1
ATOM 13148 C C . TYR C 1 133 ? 22.205 25.314 187.179 1.00 35.07 262 TYR C C 1
ATOM 13149 O O . TYR C 1 133 ? 22.623 26.007 188.114 1.00 38.20 262 TYR C O 1
ATOM 13167 N N . MET C 1 134 ? 21.146 24.516 187.290 1.00 34.19 263 MET C N 1
ATOM 13168 C CA . MET C 1 134 ? 20.217 24.591 188.414 1.00 36.96 263 MET C CA 1
ATOM 13169 C C . MET C 1 134 ? 19.607 25.985 188.533 1.00 37.07 263 MET C C 1
ATOM 13170 O O . MET C 1 134 ? 19.181 26.392 189.618 1.00 35.05 263 MET C O 1
ATOM 13184 N N . LEU C 1 135 ? 19.582 26.725 187.422 1.00 34.31 264 LEU C N 1
ATOM 13185 C CA . LEU C 1 135 ? 19.024 28.071 187.354 1.00 37.44 264 LEU C CA 1
ATOM 13186 C C . LEU C 1 135 ? 19.869 29.100 188.099 1.00 35.48 264 LEU C C 1
ATOM 13187 O O . LEU C 1 135 ? 20.316 30.087 187.505 1.00 34.75 264 LEU C O 1
ATOM 13203 N N . PHE C 1 136 ? 20.093 28.880 189.398 1.00 33.93 265 PHE C N 1
ATOM 13204 C CA . PHE C 1 136 ? 20.589 29.941 190.266 1.00 34.28 265 PHE C CA 1
ATOM 13205 C C . PHE C 1 136 ? 22.104 30.103 190.249 1.00 33.71 265 PHE C C 1
ATOM 13206 O O . PHE C 1 136 ? 22.595 31.150 190.680 1.00 34.01 265 PHE C O 1
ATOM 13223 N N . ASN C 1 137 ? 22.856 29.115 189.770 1.00 33.05 266 ASN C N 1
ATOM 13224 C CA . ASN C 1 137 ? 24.307 29.256 189.761 1.00 34.66 266 ASN C CA 1
ATOM 13225 C C . ASN C 1 137 ? 24.726 30.513 189.003 1.00 32.80 266 ASN C C 1
ATOM 13226 O O . ASN C 1 137 ? 24.048 30.957 188.074 1.00 35.04 266 ASN C O 1
ATOM 13237 N N . GLU C 1 138 ? 25.867 31.077 189.418 1.00 32.95 267 GLU C N 1
ATOM 13238 C CA . GLU C 1 138 ? 26.450 32.306 188.884 1.00 32.98 267 GLU C CA 1
ATOM 13239 C C . GLU C 1 138 ? 25.866 33.540 189.562 1.00 37.19 267 GLU C C 1
ATOM 13240 O O . GLU C 1 138 ? 26.499 34.603 189.572 1.00 34.22 267 GLU C O 1
ATOM 13252 N N . ARG C 1 139 ? 24.671 33.407 190.141 1.00 37.88 268 ARG C N 1
ATOM 13253 C CA . ARG C 1 139 ? 23.990 34.516 190.808 1.00 37.78 268 ARG C CA 1
ATOM 13254 C C . ARG C 1 139 ? 23.737 35.673 189.846 1.00 37.90 268 ARG C C 1
ATOM 13255 O O . ARG C 1 139 ? 23.702 36.840 190.246 1.00 37.10 268 ARG C O 1
ATOM 13276 N N . MET C 1 140 ? 23.557 35.358 188.566 1.00 35.84 269 MET C N 1
ATOM 13277 C CA . MET C 1 140 ? 23.212 36.377 187.588 1.00 37.66 269 MET C CA 1
ATOM 13278 C C . MET C 1 140 ? 21.755 36.814 187.697 1.00 37.66 269 MET C C 1
ATOM 13279 O O . MET C 1 140 ? 21.422 37.930 187.280 1.00 36.47 269 MET C O 1
ATOM 13293 N N . LEU C 1 141 ? 20.884 35.971 188.256 1.00 40.84 270 LEU C N 1
ATOM 13294 C CA . LEU C 1 141 ? 19.492 36.370 188.443 1.00 39.68 270 LEU C CA 1
ATOM 13295 C C . LEU C 1 141 ? 19.379 37.614 189.315 1.00 39.93 270 LEU C C 1
ATOM 13296 O O . LEU C 1 141 ? 18.425 38.388 189.171 1.00 39.01 270 LEU C O 1
ATOM 13312 N N . GLU C 1 142 ? 20.332 37.822 190.227 1.00 43.21 271 GLU C N 1
ATOM 13313 C CA . GLU C 1 142 ? 20.293 39.014 191.066 1.00 39.20 271 GLU C CA 1
ATOM 13314 C C . GLU C 1 142 ? 20.692 40.255 190.276 1.00 42.53 271 GLU C C 1
ATOM 13315 O O . GLU C 1 142 ? 20.127 41.335 190.479 1.00 41.23 271 GLU C O 1
ATOM 13327 N N . SER C 1 143 ? 21.664 40.123 189.372 1.00 41.82 272 SER C N 1
ATOM 13328 C CA . SER C 1 143 ? 21.961 41.218 188.452 1.00 44.65 272 SER C CA 1
ATOM 13329 C C . SER C 1 143 ? 20.760 41.515 187.564 1.00 44.64 272 SER C C 1
ATOM 13330 O O . SER C 1 143 ? 20.429 42.680 187.319 1.00 43.06 272 SER C O 1
ATOM 13338 N N . TYR C 1 144 ? 20.091 40.465 187.081 1.00 45.22 273 TYR C N 1
ATOM 13339 C CA . TYR C 1 144 ? 18.904 40.639 186.249 1.00 38.92 273 TYR C CA 1
ATOM 13340 C C . TYR C 1 144 ? 17.811 41.398 186.988 1.00 45.62 273 TYR C C 1
ATOM 13341 O O . TYR C 1 144 ? 17.158 42.276 186.411 1.00 41.45 273 TYR C O 1
ATOM 13359 N N . LEU C 1 145 ? 17.595 41.074 188.271 1.00 44.36 274 LEU C N 1
ATOM 13360 C CA . LEU C 1 145 ? 16.577 41.776 189.048 1.00 47.06 274 LEU C CA 1
ATOM 13361 C C . LEU C 1 145 ? 17.046 43.172 189.437 1.00 46.30 274 LEU C C 1
ATOM 13362 O O . LEU C 1 145 ? 16.250 44.119 189.452 1.00 47.91 274 LEU C O 1
ATOM 13378 N N . HIS C 1 146 ? 18.334 43.317 189.764 1.00 44.01 275 HIS C N 1
ATOM 13379 C CA . HIS C 1 146 ? 18.890 44.635 190.052 1.00 45.92 275 HIS C CA 1
ATOM 13380 C C . HIS C 1 146 ? 18.626 45.615 188.917 1.00 47.52 275 HIS C C 1
ATOM 13381 O O . HIS C 1 146 ? 18.432 46.811 189.160 1.00 49.64 275 HIS C O 1
ATOM 13395 N N . ALA C 1 147 ? 18.614 45.129 187.676 1.00 44.14 276 ALA C N 1
ATOM 13396 C CA . ALA C 1 147 ? 18.422 45.994 186.520 1.00 49.40 276 ALA C CA 1
ATOM 13397 C C . ALA C 1 147 ? 17.030 46.609 186.462 1.00 50.39 276 ALA C C 1
ATOM 13398 O O . ALA C 1 147 ? 16.830 47.567 185.706 1.00 52.67 276 ALA C O 1
ATOM 13405 N N . LYS C 1 148 ? 16.071 46.099 187.242 1.00 50.31 277 LYS C N 1
ATOM 13406 C CA . LYS C 1 148 ? 14.728 46.670 187.240 1.00 51.33 277 LYS C CA 1
ATOM 13407 C C . LYS C 1 148 ? 14.704 48.116 187.715 1.00 50.16 277 LYS C C 1
ATOM 13408 O O . LYS C 1 148 ? 13.680 48.787 187.548 1.00 51.73 277 LYS C O 1
ATOM 13427 N N . LYS C 1 149 ? 15.793 48.612 188.304 1.00 52.11 278 LYS C N 1
ATOM 13428 C CA . LYS C 1 149 ? 15.892 50.033 188.616 1.00 52.49 278 LYS C CA 1
ATOM 13429 C C . LYS C 1 149 ? 15.865 50.901 187.365 1.00 58.35 278 LYS C C 1
ATOM 13430 O O . LYS C 1 149 ? 15.671 52.118 187.478 1.00 58.11 278 LYS C O 1
ATOM 13449 N N . TYR C 1 150 ? 16.049 50.312 186.184 1.00 56.31 279 TYR C N 1
ATOM 13450 C CA . TYR C 1 150 ? 15.956 51.027 184.919 1.00 58.00 279 TYR C CA 1
ATOM 13451 C C . TYR C 1 150 ? 14.641 50.771 184.197 1.00 56.35 279 TYR C C 1
ATOM 13452 O O . TYR C 1 150 ? 14.443 51.291 183.096 1.00 58.38 279 TYR C O 1
ATOM 13470 N N . LEU C 1 151 ? 13.745 49.987 184.785 1.00 58.98 280 LEU C N 1
ATOM 13471 C CA . LEU C 1 151 ? 12.530 49.553 184.112 1.00 58.56 280 LEU C CA 1
ATOM 13472 C C . LEU C 1 151 ? 11.392 50.524 184.392 1.00 63.07 280 LEU C C 1
ATOM 13473 O O . LEU C 1 151 ? 11.189 50.951 185.533 1.00 58.31 280 LEU C O 1
ATOM 13489 N N . LYS C 1 152 ? 10.647 50.870 183.345 1.00 62.03 281 LYS C N 1
ATOM 13490 C CA . LYS C 1 152 ? 9.490 51.733 183.522 1.00 63.43 281 LYS C CA 1
ATOM 13491 C C . LYS C 1 152 ? 8.405 50.997 184.309 1.00 65.05 281 LYS C C 1
ATOM 13492 O O . LYS C 1 152 ? 8.316 49.767 184.254 1.00 61.28 281 LYS C O 1
ATOM 13511 N N . PRO C 1 153 ? 7.577 51.733 185.069 1.00 72.81 282 PRO C N 1
ATOM 13512 C CA . PRO C 1 153 ? 6.499 51.091 185.835 1.00 75.88 282 PRO C CA 1
ATOM 13513 C C . PRO C 1 153 ? 5.788 49.956 185.114 1.00 66.08 282 PRO C C 1
ATOM 13514 O O . PRO C 1 153 ? 5.575 48.888 185.696 1.00 70.89 282 PRO C O 1
ATOM 13525 N N . SER C 1 154 ? 5.425 50.163 183.855 1.00 63.93 283 SER C N 1
ATOM 13526 C CA . SER C 1 154 ? 4.673 49.172 183.098 1.00 73.93 283 SER C CA 1
ATOM 13527 C C . SER C 1 154 ? 5.563 48.223 182.304 1.00 64.19 283 SER C C 1
ATOM 13528 O O . SER C 1 154 ? 5.057 47.497 181.443 1.00 64.90 283 SER C O 1
ATOM 13536 N N . GLY C 1 155 ? 6.867 48.205 182.572 1.00 62.26 284 GLY C N 1
ATOM 13537 C CA . GLY C 1 155 ? 7.778 47.458 181.736 1.00 58.98 284 GLY C CA 1
ATOM 13538 C C . GLY C 1 155 ? 7.703 45.958 181.951 1.00 56.21 284 GLY C C 1
ATOM 13539 O O . GLY C 1 155 ? 7.177 45.467 182.949 1.00 55.47 284 GLY C O 1
ATOM 13543 N N . ASN C 1 156 ? 8.259 45.226 180.988 1.00 55.79 285 ASN C N 1
ATOM 13544 C CA . ASN C 1 156 ? 8.238 43.770 180.967 1.00 52.57 285 ASN C CA 1
ATOM 13545 C C . ASN C 1 156 ? 9.648 43.210 181.126 1.00 50.86 285 ASN C C 1
ATOM 13546 O O . ASN C 1 156 ? 10.645 43.936 181.103 1.00 51.09 285 ASN C O 1
ATOM 13557 N N . MET C 1 157 ? 9.716 41.888 181.293 1.00 49.21 286 MET C N 1
ATOM 13558 C CA . MET C 1 157 ? 10.980 41.186 181.484 1.00 48.36 286 MET C CA 1
ATOM 13559 C C . MET C 1 157 ? 10.970 39.914 180.651 1.00 46.13 286 MET C C 1
ATOM 13560 O O . MET C 1 157 ? 10.023 39.127 180.728 1.00 45.93 286 MET C O 1
ATOM 13574 N N . PHE C 1 158 ? 12.023 39.717 179.861 1.00 48.94 287 PHE C N 1
ATOM 13575 C CA . PHE C 1 158 ? 12.166 38.544 178.996 1.00 46.52 287 PHE C CA 1
ATOM 13576 C C . PHE C 1 158 ? 13.461 37.827 179.350 1.00 44.74 287 PHE C C 1
ATOM 13577 O O . PHE C 1 158 ? 14.549 38.264 178.931 1.00 42.26 287 PHE C O 1
ATOM 13594 N N . PRO C 1 159 ? 13.411 36.711 180.100 1.00 45.12 288 PRO C N 1
ATOM 13595 C CA . PRO C 1 159 ? 12.216 35.984 180.547 1.00 44.53 288 PRO C CA 1
ATOM 13596 C C . PRO C 1 159 ? 11.463 36.649 181.703 1.00 46.09 288 PRO C C 1
ATOM 13597 O O . PRO C 1 159 ? 12.007 37.505 182.402 1.00 42.78 288 PRO C O 1
ATOM 13608 N N . THR C 1 160 ? 10.208 36.243 181.891 1.00 42.82 289 THR C N 1
ATOM 13609 C CA . THR C 1 160 ? 9.332 36.835 182.888 1.00 43.99 289 THR C CA 1
ATOM 13610 C C . THR C 1 160 ? 9.324 36.069 184.204 1.00 47.60 289 THR C C 1
ATOM 13611 O O . THR C 1 160 ? 9.285 36.687 185.274 1.00 43.88 289 THR C O 1
ATOM 13622 N N . ILE C 1 161 ? 9.352 34.736 184.151 1.00 42.02 290 ILE C N 1
ATOM 13623 C CA . ILE C 1 161 ? 9.341 33.904 185.344 1.00 41.32 290 ILE C CA 1
ATOM 13624 C C . ILE C 1 161 ? 10.252 32.709 185.113 1.00 41.84 290 ILE C C 1
ATOM 13625 O O . ILE C 1 161 ? 10.544 32.328 183.977 1.00 44.88 290 ILE C O 1
ATOM 13641 N N . GLY C 1 162 ? 10.699 32.123 186.211 1.00 41.80 291 GLY C N 1
ATOM 13642 C CA . GLY C 1 162 ? 11.504 30.913 186.158 1.00 40.60 291 GLY C CA 1
ATOM 13643 C C . GLY C 1 162 ? 10.962 29.877 187.118 1.00 43.39 291 GLY C C 1
ATOM 13644 O O . GLY C 1 162 ? 10.583 30.197 188.241 1.00 41.97 291 GLY C O 1
ATOM 13648 N N . ASP C 1 163 ? 10.915 28.630 186.654 1.00 42.25 292 ASP C N 1
ATOM 13649 C CA . ASP C 1 163 ? 10.438 27.507 187.451 1.00 41.21 292 ASP C CA 1
ATOM 13650 C C . ASP C 1 163 ? 11.588 26.532 187.655 1.00 39.78 292 ASP C C 1
ATOM 13651 O O . ASP C 1 163 ? 12.178 26.056 186.681 1.00 35.85 292 ASP C O 1
ATOM 13660 N N . VAL C 1 164 ? 11.909 26.248 188.914 1.00 37.86 293 VAL C N 1
ATOM 13661 C CA . VAL C 1 164 ? 12.871 25.214 189.275 1.00 39.26 293 VAL C CA 1
ATOM 13662 C C . VAL C 1 164 ? 12.085 23.972 189.663 1.00 41.93 293 VAL C C 1
ATOM 13663 O O . VAL C 1 164 ? 11.178 24.044 190.501 1.00 44.52 293 VAL C O 1
ATOM 13676 N N . HIS C 1 165 ? 12.423 22.838 189.061 1.00 37.77 294 HIS C N 1
ATOM 13677 C CA . HIS C 1 165 ? 11.733 21.580 189.315 1.00 41.98 294 HIS C CA 1
ATOM 13678 C C . HIS C 1 165 ? 12.643 20.646 190.100 1.00 38.76 294 HIS C C 1
ATOM 13679 O O . HIS C 1 165 ? 13.827 20.507 189.774 1.00 37.96 294 HIS C O 1
ATOM 13693 N N . LEU C 1 166 ? 12.089 20.026 191.138 1.00 39.44 295 LEU C N 1
ATOM 13694 C CA . LEU C 1 166 ? 12.786 19.036 191.948 1.00 42.21 295 LEU C CA 1
ATOM 13695 C C . LEU C 1 166 ? 12.000 17.733 191.939 1.00 39.01 295 LEU C C 1
ATOM 13696 O O . LEU C 1 166 ? 10.769 17.744 192.024 1.00 39.10 295 LEU C O 1
ATOM 13712 N N . ALA C 1 167 ? 12.714 16.610 191.869 1.00 37.95 296 ALA C N 1
ATOM 13713 C CA . ALA C 1 167 ? 12.079 15.304 191.850 1.00 37.24 296 ALA C CA 1
ATOM 13714 C C . ALA C 1 167 ? 13.043 14.273 192.412 1.00 35.79 296 ALA C C 1
ATOM 13715 O O . ALA C 1 167 ? 14.240 14.328 192.105 1.00 34.55 296 ALA C O 1
ATOM 13722 N N . PRO C 1 168 ? 12.565 13.331 193.225 1.00 39.54 297 PRO C N 1
ATOM 13723 C CA . PRO C 1 168 ? 13.457 12.285 193.737 1.00 37.26 297 PRO C CA 1
ATOM 13724 C C . PRO C 1 168 ? 13.734 11.241 192.668 1.00 38.65 297 PRO C C 1
ATOM 13725 O O . PRO C 1 168 ? 12.862 10.901 191.864 1.00 38.16 297 PRO C O 1
ATOM 13736 N N . PHE C 1 169 ? 14.966 10.734 192.663 1.00 36.05 298 PHE C N 1
ATOM 13737 C CA . PHE C 1 169 ? 15.395 9.756 191.679 1.00 37.53 298 PHE C CA 1
ATOM 13738 C C . PHE C 1 169 ? 16.047 8.566 192.369 1.00 38.25 298 PHE C C 1
ATOM 13739 O O . PHE C 1 169 ? 16.520 8.659 193.502 1.00 35.04 298 PHE C O 1
ATOM 13756 N N . THR C 1 170 ? 16.061 7.439 191.658 1.00 39.96 299 THR C N 1
ATOM 13757 C CA . THR C 1 170 ? 16.795 6.247 192.063 1.00 39.69 299 THR C CA 1
ATOM 13758 C C . THR C 1 170 ? 17.861 5.960 191.015 1.00 34.49 299 THR C C 1
ATOM 13759 O O . THR C 1 170 ? 17.565 5.919 189.820 1.00 37.91 299 THR C O 1
ATOM 13770 N N . ASP C 1 171 ? 19.100 5.778 191.466 1.00 36.67 300 ASP C N 1
ATOM 13771 C CA . ASP C 1 171 ? 20.212 5.507 190.556 1.00 35.04 300 ASP C CA 1
ATOM 13772 C C . ASP C 1 171 ? 21.292 4.800 191.381 1.00 32.88 300 ASP C C 1
ATOM 13773 O O . ASP C 1 171 ? 22.207 5.442 191.898 1.00 29.72 300 ASP C O 1
ATOM 13782 N N . GLU C 1 172 ? 21.162 3.477 191.495 1.00 32.65 301 GLU C N 1
ATOM 13783 C CA . GLU C 1 172 ? 22.085 2.712 192.325 1.00 32.21 301 GLU C CA 1
ATOM 13784 C C . GLU C 1 172 ? 23.523 2.873 191.854 1.00 34.91 301 GLU C C 1
ATOM 13785 O O . GLU C 1 172 ? 24.450 2.939 192.672 1.00 37.22 301 GLU C O 1
ATOM 13797 N N . GLN C 1 173 ? 23.731 2.944 190.540 1.00 33.63 302 GLN C N 1
ATOM 13798 C CA . GLN C 1 173 ? 25.087 3.020 190.007 1.00 36.82 302 GLN C CA 1
ATOM 13799 C C . GLN C 1 173 ? 25.747 4.345 190.362 1.00 34.50 302 GLN C C 1
ATOM 13800 O O . GLN C 1 173 ? 26.927 4.379 190.733 1.00 30.50 302 GLN C O 1
ATOM 13814 N N . LEU C 1 174 ? 25.006 5.448 190.251 1.00 32.45 303 LEU C N 1
ATOM 13815 C CA . LEU C 1 174 ? 25.567 6.749 190.608 1.00 31.37 303 LEU C CA 1
ATOM 13816 C C . LEU C 1 174 ? 25.984 6.776 192.072 1.00 33.19 303 LEU C C 1
ATOM 13817 O O . LEU C 1 174 ? 27.074 7.251 192.414 1.00 33.32 303 LEU C O 1
ATOM 13833 N N . TYR C 1 175 ? 25.124 6.265 192.955 1.00 30.46 304 TYR C N 1
ATOM 13834 C CA . TYR C 1 175 ? 25.444 6.251 194.377 1.00 31.23 304 TYR C CA 1
ATOM 13835 C C . TYR C 1 175 ? 26.668 5.390 194.656 1.00 30.83 304 TYR C C 1
ATOM 13836 O O . TYR C 1 175 ? 27.608 5.823 195.329 1.00 31.36 304 TYR C O 1
ATOM 13854 N N . MET C 1 176 ? 26.671 4.156 194.151 1.00 37.34 305 MET C N 1
ATOM 13855 C CA . MET C 1 176 ? 27.782 3.251 194.431 1.00 36.14 305 MET C CA 1
ATOM 13856 C C . MET C 1 176 ? 29.085 3.766 193.839 1.00 33.57 305 MET C C 1
ATOM 13857 O O . MET C 1 176 ? 30.167 3.456 194.353 1.00 32.27 305 MET C O 1
ATOM 13871 N N . GLU C 1 177 ? 29.006 4.553 192.766 1.00 32.49 306 GLU C N 1
ATOM 13872 C CA . GLU C 1 177 ? 30.217 5.063 192.131 1.00 32.35 306 GLU C CA 1
ATOM 13873 C C . GLU C 1 177 ? 31.004 5.964 193.072 1.00 35.09 306 GLU C C 1
ATOM 13874 O O . GLU C 1 177 ? 32.235 6.038 192.977 1.00 33.59 306 GLU C O 1
ATOM 13886 N N . GLN C 1 178 ? 30.324 6.653 193.990 1.00 34.56 307 GLN C N 1
ATOM 13887 C CA . GLN C 1 178 ? 31.032 7.541 194.907 1.00 31.65 307 GLN C CA 1
ATOM 13888 C C . GLN C 1 178 ? 32.012 6.762 195.778 1.00 33.65 307 GLN C C 1
ATOM 13889 O O . GLN C 1 178 ? 33.120 7.235 196.057 1.00 35.60 307 GLN C O 1
ATOM 13903 N N . PHE C 1 179 ? 31.625 5.561 196.211 1.00 35.83 308 PHE C N 1
ATOM 13904 C CA . PHE C 1 179 ? 32.497 4.752 197.054 1.00 33.86 308 PHE C CA 1
ATOM 13905 C C . PHE C 1 179 ? 33.520 3.977 196.235 1.00 32.39 308 PHE C C 1
ATOM 13906 O O . PHE C 1 179 ? 34.624 3.707 196.722 1.00 31.42 308 PHE C O 1
ATOM 13923 N N . THR C 1 180 ? 33.189 3.620 194.995 1.00 35.75 309 THR C N 1
ATOM 13924 C CA . THR C 1 180 ? 34.190 3.017 194.121 1.00 31.15 309 THR C CA 1
ATOM 13925 C C . THR C 1 180 ? 35.347 3.976 193.885 1.00 30.50 309 THR C C 1
ATOM 13926 O O . THR C 1 180 ? 36.516 3.570 193.896 1.00 31.43 309 THR C O 1
ATOM 13937 N N . LYS C 1 181 ? 35.043 5.258 193.683 1.00 25.77 310 LYS C N 1
ATOM 13938 C CA . LYS C 1 181 ? 36.099 6.243 193.492 1.00 29.12 310 LYS C CA 1
ATOM 13939 C C . LYS C 1 181 ? 36.876 6.470 194.783 1.00 32.46 310 LYS C C 1
ATOM 13940 O O . LYS C 1 181 ? 38.112 6.518 194.773 1.00 30.19 310 LYS C O 1
ATOM 13959 N N . ALA C 1 182 ? 36.170 6.602 195.909 1.00 33.36 311 ALA C N 1
ATOM 13960 C CA . ALA C 1 182 ? 36.851 6.853 197.174 1.00 29.08 311 ALA C CA 1
ATOM 13961 C C . ALA C 1 182 ? 37.720 5.675 197.589 1.00 26.97 311 ALA C C 1
ATOM 13962 O O . ALA C 1 182 ? 38.763 5.871 198.218 1.00 26.50 311 ALA C O 1
ATOM 13969 N N . ASN C 1 183 ? 37.324 4.453 197.228 1.00 28.49 312 ASN C N 1
ATOM 13970 C CA . ASN C 1 183 ? 38.062 3.268 197.644 1.00 27.80 312 ASN C CA 1
ATOM 13971 C C . ASN C 1 183 ? 39.466 3.203 197.062 1.00 28.52 312 ASN C C 1
ATOM 13972 O O . ASN C 1 183 ? 40.216 2.283 197.414 1.00 28.71 312 ASN C O 1
ATOM 13983 N N . PHE C 1 184 ? 39.841 4.131 196.177 1.00 27.99 313 PHE C N 1
ATOM 13984 C CA . PHE C 1 184 ? 41.250 4.257 195.817 1.00 29.46 313 PHE C CA 1
ATOM 13985 C C . PHE C 1 184 ? 42.112 4.383 197.068 1.00 30.76 313 PHE C C 1
ATOM 13986 O O . PHE C 1 184 ? 43.203 3.806 197.149 1.00 30.35 313 PHE C O 1
ATOM 14003 N N . TRP C 1 185 ? 41.627 5.129 198.062 1.00 26.37 314 TRP C N 1
ATOM 14004 C CA . TRP C 1 185 ? 42.393 5.365 199.276 1.00 29.59 314 TRP C CA 1
ATOM 14005 C C . TRP C 1 185 ? 42.329 4.205 200.257 1.00 27.25 314 TRP C C 1
ATOM 14006 O O . TRP C 1 185 ? 43.154 4.150 201.171 1.00 30.05 314 TRP C O 1
ATOM 14027 N N . TYR C 1 186 ? 41.385 3.277 200.094 1.00 27.86 315 TYR C N 1
ATOM 14028 C CA . TYR C 1 186 ? 41.281 2.129 200.994 1.00 28.84 315 TYR C CA 1
ATOM 14029 C C . TYR C 1 186 ? 42.244 1.043 200.513 1.00 27.59 315 TYR C C 1
ATOM 14030 O O . TYR C 1 186 ? 41.862 -0.026 200.031 1.00 22.97 315 TYR C O 1
ATOM 14048 N N . GLN C 1 187 ? 43.534 1.343 200.675 1.00 24.47 316 GLN C N 1
ATOM 14049 C CA . GLN C 1 187 ? 44.621 0.512 200.197 1.00 27.36 316 GLN C CA 1
ATOM 14050 C C . GLN C 1 187 ? 45.735 0.495 201.239 1.00 28.58 316 GLN C C 1
ATOM 14051 O O . GLN C 1 187 ? 46.209 1.570 201.644 1.00 24.93 316 GLN C O 1
ATOM 14065 N N . PRO C 1 188 ? 46.183 -0.679 201.698 1.00 27.05 317 PRO C N 1
ATOM 14066 C CA . PRO C 1 188 ? 47.192 -0.699 202.767 1.00 30.55 317 PRO C CA 1
ATOM 14067 C C . PRO C 1 188 ? 48.610 -0.469 202.291 1.00 32.56 317 PRO C C 1
ATOM 14068 O O . PRO C 1 188 ? 49.480 -0.196 203.123 1.00 29.27 317 PRO C O 1
ATOM 14079 N N . SER C 1 189 ? 48.881 -0.569 200.989 1.00 29.97 318 SER C N 1
ATOM 14080 C CA . SER C 1 189 ? 50.241 -0.389 200.499 1.00 32.01 318 SER C CA 1
ATOM 14081 C C . SER C 1 189 ? 50.197 0.135 199.063 1.00 31.50 318 SER C C 1
ATOM 14082 O O . SER C 1 189 ? 50.487 -0.570 198.094 1.00 33.57 318 SER C O 1
ATOM 14090 N N . PHE C 1 190 ? 49.827 1.405 198.925 1.00 27.25 319 PHE C N 1
ATOM 14091 C CA . PHE C 1 190 ? 50.025 2.138 197.679 1.00 30.54 319 PHE C CA 1
ATOM 14092 C C . PHE C 1 190 ? 51.503 2.491 197.587 1.00 32.01 319 PHE C C 1
ATOM 14093 O O . PHE C 1 190 ? 51.974 3.433 198.232 1.00 28.87 319 PHE C O 1
ATOM 14110 N N . HIS C 1 191 ? 52.253 1.731 196.790 1.00 33.30 320 HIS C N 1
ATOM 14111 C CA . HIS C 1 191 ? 53.698 1.924 196.697 1.00 33.14 320 HIS C CA 1
ATOM 14112 C C . HIS C 1 191 ? 54.336 1.897 198.083 1.00 33.60 320 HIS C C 1
ATOM 14113 O O . HIS C 1 191 ? 55.336 2.573 198.341 1.00 30.71 320 HIS C O 1
ATOM 14127 N N . GLY C 1 192 ? 53.749 1.115 198.992 1.00 34.89 321 GLY C N 1
ATOM 14128 C CA . GLY C 1 192 ? 54.238 1.000 200.349 1.00 30.58 321 GLY C CA 1
ATOM 14129 C C . GLY C 1 192 ? 53.577 1.916 201.355 1.00 31.51 321 GLY C C 1
ATOM 14130 O O . GLY C 1 192 ? 53.947 1.878 202.535 1.00 32.17 321 GLY C O 1
ATOM 14134 N N . VAL C 1 193 ? 52.610 2.734 200.940 1.00 30.68 322 VAL C N 1
ATOM 14135 C CA . VAL C 1 193 ? 51.972 3.711 201.813 1.00 29.77 322 VAL C CA 1
ATOM 14136 C C . VAL C 1 193 ? 50.533 3.282 202.058 1.00 31.76 322 VAL C C 1
ATOM 14137 O O . VAL C 1 193 ? 49.796 2.988 201.110 1.00 32.50 322 VAL C O 1
ATOM 14150 N N . ASP C 1 194 ? 50.136 3.244 203.331 1.00 28.81 323 ASP C N 1
ATOM 14151 C CA . ASP C 1 194 ? 48.758 2.942 203.705 1.00 31.20 323 ASP C CA 1
ATOM 14152 C C . ASP C 1 194 ? 47.939 4.221 203.567 1.00 29.90 323 ASP C C 1
ATOM 14153 O O . ASP C 1 194 ? 48.169 5.192 204.291 1.00 26.26 323 ASP C O 1
ATOM 14162 N N . LEU C 1 195 ? 46.995 4.231 202.624 1.00 27.87 324 LEU C N 1
ATOM 14163 C CA . LEU C 1 195 ? 46.196 5.412 202.328 1.00 28.64 324 LEU C CA 1
ATOM 14164 C C . LEU C 1 195 ? 44.849 5.415 203.043 1.00 27.10 324 LEU C C 1
ATOM 14165 O O . LEU C 1 195 ? 44.110 6.396 202.934 1.00 26.94 324 LEU C O 1
ATOM 14181 N N . SER C 1 196 ? 44.521 4.351 203.779 1.00 28.23 325 SER C N 1
ATOM 14182 C CA . SER C 1 196 ? 43.147 4.133 204.213 1.00 26.73 325 SER C CA 1
ATOM 14183 C C . SER C 1 196 ? 42.622 5.232 205.129 1.00 31.08 325 SER C C 1
ATOM 14184 O O . SER C 1 196 ? 41.400 5.416 205.216 1.00 27.97 325 SER C O 1
ATOM 14192 N N . ALA C 1 197 ? 43.500 5.967 205.811 1.00 27.63 326 ALA C N 1
ATOM 14193 C CA . ALA C 1 197 ? 43.029 6.994 206.732 1.00 30.81 326 ALA C CA 1
ATOM 14194 C C . ALA C 1 197 ? 42.335 8.146 206.016 1.00 31.85 326 ALA C C 1
ATOM 14195 O O . ALA C 1 197 ? 41.623 8.922 206.667 1.00 32.57 326 ALA C O 1
ATOM 14202 N N . LEU C 1 198 ? 42.520 8.279 204.699 1.00 31.97 327 LEU C N 1
ATOM 14203 C CA . LEU C 1 198 ? 41.925 9.369 203.938 1.00 25.35 327 LEU C CA 1
ATOM 14204 C C . LEU C 1 198 ? 40.675 8.957 203.167 1.00 28.50 327 LEU C C 1
ATOM 14205 O O . LEU C 1 198 ? 40.081 9.799 202.487 1.00 27.72 327 LEU C O 1
ATOM 14221 N N . ARG C 1 199 ? 40.260 7.693 203.255 1.00 22.86 328 ARG C N 1
ATOM 14222 C CA . ARG C 1 199 ? 39.125 7.233 202.464 1.00 24.15 328 ARG C CA 1
ATOM 14223 C C . ARG C 1 199 ? 37.854 7.978 202.841 1.00 31.05 328 ARG C C 1
ATOM 14224 O O . ARG C 1 199 ? 37.029 8.288 201.976 1.00 25.97 328 ARG C O 1
ATOM 14245 N N . GLY C 1 200 ? 37.668 8.256 204.134 1.00 32.05 329 GLY C N 1
ATOM 14246 C CA . GLY C 1 200 ? 36.471 8.961 204.556 1.00 28.46 329 GLY C CA 1
ATOM 14247 C C . GLY C 1 200 ? 36.445 10.392 204.062 1.00 27.94 329 GLY C C 1
ATOM 14248 O O . GLY C 1 200 ? 35.380 10.928 203.739 1.00 27.60 329 GLY C O 1
ATOM 14252 N N . ALA C 1 201 ? 37.613 11.033 203.998 1.00 28.30 330 ALA C N 1
ATOM 14253 C CA . ALA C 1 201 ? 37.679 12.390 203.461 1.00 30.19 330 ALA C CA 1
ATOM 14254 C C . ALA C 1 201 ? 37.387 12.403 201.969 1.00 30.07 330 ALA C C 1
ATOM 14255 O O . ALA C 1 201 ? 36.744 13.335 201.464 1.00 32.17 330 ALA C O 1
ATOM 14262 N N . ALA C 1 202 ? 37.849 11.379 201.242 1.00 31.81 331 ALA C N 1
ATOM 14263 C CA . ALA C 1 202 ? 37.532 11.284 199.820 1.00 27.19 331 ALA C CA 1
ATOM 14264 C C . ALA C 1 202 ? 36.036 11.093 199.605 1.00 27.28 331 ALA C C 1
ATOM 14265 O O . ALA C 1 202 ? 35.456 11.671 198.676 1.00 23.43 331 ALA C O 1
ATOM 14272 N N . VAL C 1 203 ? 35.393 10.280 200.450 1.00 27.82 332 VAL C N 1
ATOM 14273 C CA . VAL C 1 203 ? 33.946 10.097 200.355 1.00 26.06 332 VAL C CA 1
ATOM 14274 C C . VAL C 1 203 ? 33.233 11.424 200.592 1.00 30.31 332 VAL C C 1
ATOM 14275 O O . VAL C 1 203 ? 32.305 11.789 199.863 1.00 32.18 332 VAL C O 1
ATOM 14288 N N . ASP C 1 204 ? 33.658 12.165 201.619 1.00 31.69 333 ASP C N 1
ATOM 14289 C CA . ASP C 1 204 ? 33.036 13.453 201.908 1.00 32.11 333 ASP C CA 1
ATOM 14290 C C . ASP C 1 204 ? 33.181 14.405 200.730 1.00 27.65 333 ASP C C 1
ATOM 14291 O O . ASP C 1 204 ? 32.257 15.164 200.417 1.00 27.79 333 ASP C O 1
ATOM 14300 N N . GLU C 1 205 ? 34.345 14.390 200.077 1.00 29.59 334 GLU C N 1
ATOM 14301 C CA . GLU C 1 205 ? 34.607 15.313 198.975 1.00 28.57 334 GLU C CA 1
ATOM 14302 C C . GLU C 1 205 ? 33.678 15.052 197.795 1.00 28.56 334 GLU C C 1
ATOM 14303 O O . GLU C 1 205 ? 33.121 15.989 197.209 1.00 27.64 334 GLU C O 1
ATOM 14315 N N . TYR C 1 206 ? 33.496 13.781 197.426 1.00 29.80 335 TYR C N 1
ATOM 14316 C CA . TYR C 1 206 ? 32.638 13.470 196.285 1.00 27.37 335 TYR C CA 1
ATOM 14317 C C . TYR C 1 206 ? 31.182 13.828 196.575 1.00 28.88 335 TYR C C 1
ATOM 14318 O O . TYR C 1 206 ? 30.473 14.336 195.700 1.00 31.80 335 TYR C O 1
ATOM 14336 N N . PHE C 1 207 ? 30.720 13.589 197.801 1.00 31.59 336 PHE C N 1
ATOM 14337 C CA . PHE C 1 207 ? 29.316 13.837 198.108 1.00 33.35 336 PHE C CA 1
ATOM 14338 C C . PHE C 1 207 ? 28.987 15.320 198.193 1.00 28.98 336 PHE C C 1
ATOM 14339 O O . PHE C 1 207 ? 27.807 15.676 198.125 1.00 33.58 336 PHE C O 1
ATOM 14356 N N . ARG C 1 208 ? 29.990 16.191 198.315 1.00 26.93 337 ARG C N 1
ATOM 14357 C CA . ARG C 1 208 ? 29.745 17.627 198.248 1.00 32.61 337 ARG C CA 1
ATOM 14358 C C . ARG C 1 208 ? 29.578 18.135 196.823 1.00 30.65 337 ARG C C 1
ATOM 14359 O O . ARG C 1 208 ? 29.269 19.317 196.636 1.00 31.53 337 ARG C O 1
ATOM 14380 N N . GLN C 1 209 ? 29.777 17.276 195.819 1.00 32.32 338 GLN C N 1
ATOM 14381 C CA . GLN C 1 209 ? 29.682 17.677 194.424 1.00 30.48 338 GLN C CA 1
ATOM 14382 C C . GLN C 1 209 ? 28.313 17.327 193.876 1.00 26.92 338 GLN C C 1
ATOM 14383 O O . GLN C 1 209 ? 27.947 16.143 193.886 1.00 28.27 338 GLN C O 1
ATOM 14397 N N . PRO C 1 210 ? 27.532 18.286 193.383 1.00 29.14 339 PRO C N 1
ATOM 14398 C CA . PRO C 1 210 ? 26.389 17.930 192.536 1.00 31.11 339 PRO C CA 1
ATOM 14399 C C . PRO C 1 210 ? 26.882 17.337 191.225 1.00 31.23 339 PRO C C 1
ATOM 14400 O O . PRO C 1 210 ? 28.015 17.568 190.799 1.00 33.05 339 PRO C O 1
ATOM 14411 N N . VAL C 1 211 ? 26.012 16.560 190.587 1.00 28.11 340 VAL C N 1
ATOM 14412 C CA . VAL C 1 211 ? 26.326 15.879 189.335 1.00 32.09 340 VAL C CA 1
ATOM 14413 C C . VAL C 1 211 ? 25.580 16.577 188.204 1.00 35.15 340 VAL C C 1
ATOM 14414 O O . VAL C 1 211 ? 24.342 16.609 188.196 1.00 34.98 340 VAL C O 1
ATOM 14427 N N . VAL C 1 212 ? 26.329 17.137 187.256 1.00 34.61 341 VAL C N 1
ATOM 14428 C CA . VAL C 1 212 ? 25.753 17.726 186.051 1.00 34.61 341 VAL C CA 1
ATOM 14429 C C . VAL C 1 212 ? 25.752 16.648 184.973 1.00 36.61 341 VAL C C 1
ATOM 14430 O O . VAL C 1 212 ? 26.810 16.207 184.518 1.00 36.85 341 VAL C O 1
ATOM 14443 N N . ASP C 1 213 ? 24.561 16.241 184.555 1.00 34.64 342 ASP C N 1
ATOM 14444 C CA . ASP C 1 213 ? 24.375 15.031 183.766 1.00 38.46 342 ASP C CA 1
ATOM 14445 C C . ASP C 1 213 ? 23.004 15.107 183.110 1.00 35.51 342 ASP C C 1
ATOM 14446 O O . ASP C 1 213 ? 22.250 16.062 183.315 1.00 37.73 342 ASP C O 1
ATOM 14455 N N . THR C 1 214 ? 22.679 14.078 182.332 1.00 33.56 343 THR C N 1
ATOM 14456 C CA . THR C 1 214 ? 21.312 13.809 181.912 1.00 37.53 343 THR C CA 1
ATOM 14457 C C . THR C 1 214 ? 20.981 12.371 182.288 1.00 35.57 343 THR C C 1
ATOM 14458 O O . THR C 1 214 ? 21.855 11.592 182.672 1.00 37.92 343 THR C O 1
ATOM 14469 N N . PHE C 1 215 ? 19.704 12.018 182.177 1.00 38.64 344 PHE C N 1
ATOM 14470 C CA . PHE C 1 215 ? 19.243 10.719 182.645 1.00 36.80 344 PHE C CA 1
ATOM 14471 C C . PHE C 1 215 ? 17.913 10.396 181.981 1.00 36.66 344 PHE C C 1
ATOM 14472 O O . PHE C 1 215 ? 17.275 11.256 181.372 1.00 35.31 344 PHE C O 1
ATOM 14489 N N . ASP C 1 216 ? 17.510 9.135 182.110 1.00 40.68 345 ASP C N 1
ATOM 14490 C CA . ASP C 1 216 ? 16.201 8.690 181.655 1.00 39.44 345 ASP C CA 1
ATOM 14491 C C . ASP C 1 216 ? 15.152 9.036 182.703 1.00 43.65 345 ASP C C 1
ATOM 14492 O O . ASP C 1 216 ? 15.365 8.837 183.900 1.00 41.37 345 ASP C O 1
ATOM 14501 N N . ILE C 1 217 ? 14.006 9.547 182.246 1.00 43.10 346 ILE C N 1
ATOM 14502 C CA . ILE C 1 217 ? 12.998 10.044 183.174 1.00 38.20 346 ILE C CA 1
ATOM 14503 C C . ILE C 1 217 ? 12.431 8.934 184.040 1.00 41.06 346 ILE C C 1
ATOM 14504 O O . ILE C 1 217 ? 11.838 9.210 185.088 1.00 42.31 346 ILE C O 1
ATOM 14520 N N . ARG C 1 218 ? 12.603 7.676 183.637 1.00 42.95 347 ARG C N 1
ATOM 14521 C CA . ARG C 1 218 ? 12.082 6.570 184.431 1.00 46.38 347 ARG C CA 1
ATOM 14522 C C . ARG C 1 218 ? 12.832 6.375 185.744 1.00 43.08 347 ARG C C 1
ATOM 14523 O O . ARG C 1 218 ? 12.380 5.578 186.571 1.00 43.43 347 ARG C O 1
ATOM 14544 N N . ILE C 1 219 ? 13.957 7.070 185.957 1.00 42.58 348 ILE C N 1
ATOM 14545 C CA . ILE C 1 219 ? 14.617 7.022 187.260 1.00 41.51 348 ILE C CA 1
ATOM 14546 C C . ILE C 1 219 ? 13.941 7.930 188.276 1.00 42.57 348 ILE C C 1
ATOM 14547 O O . ILE C 1 219 ? 14.226 7.821 189.475 1.00 43.43 348 ILE C O 1
ATOM 14563 N N . LEU C 1 220 ? 13.073 8.834 187.829 1.00 40.79 349 LEU C N 1
ATOM 14564 C CA . LEU C 1 220 ? 12.326 9.691 188.737 1.00 41.94 349 LEU C CA 1
ATOM 14565 C C . LEU C 1 220 ? 11.196 8.896 189.378 1.00 45.15 349 LEU C C 1
ATOM 14566 O O . LEU C 1 220 ? 10.515 8.111 188.711 1.00 47.44 349 LEU C O 1
ATOM 14582 N N . MET C 1 221 ? 11.000 9.103 190.680 1.00 48.59 350 MET C N 1
ATOM 14583 C CA . MET C 1 221 ? 10.070 8.298 191.463 1.00 49.39 350 MET C CA 1
ATOM 14584 C C . MET C 1 221 ? 8.850 9.080 191.929 1.00 50.28 350 MET C C 1
ATOM 14585 O O . MET C 1 221 ? 8.060 8.560 192.726 1.00 51.27 350 MET C O 1
ATOM 14599 N N . ALA C 1 222 ? 8.675 10.311 191.460 1.00 42.19 351 ALA C N 1
ATOM 14600 C CA . ALA C 1 222 ? 7.524 11.117 191.841 1.00 47.49 351 ALA C CA 1
ATOM 14601 C C . ALA C 1 222 ? 7.488 12.354 190.959 1.00 46.82 351 ALA C C 1
ATOM 14602 O O . ALA C 1 222 ? 8.513 12.782 190.419 1.00 45.40 351 ALA C O 1
ATOM 14609 N N . LYS C 1 223 ? 6.291 12.915 190.810 1.00 45.74 352 LYS C N 1
ATOM 14610 C CA . LYS C 1 223 ? 6.152 14.159 190.072 1.00 48.22 352 LYS C CA 1
ATOM 14611 C C . LYS C 1 223 ? 6.982 15.248 190.740 1.00 46.47 352 LYS C C 1
ATOM 14612 O O . LYS C 1 223 ? 7.156 15.272 191.960 1.00 45.59 352 LYS C O 1
ATOM 14631 N N . SER C 1 224 ? 7.500 16.156 189.922 1.00 48.43 353 SER C N 1
ATOM 14632 C CA . SER C 1 224 ? 8.347 17.217 190.439 1.00 48.58 353 SER C CA 1
ATOM 14633 C C . SER C 1 224 ? 7.520 18.244 191.203 1.00 46.40 353 SER C C 1
ATOM 14634 O O . SER C 1 224 ? 6.319 18.409 190.974 1.00 44.85 353 SER C O 1
ATOM 14642 N N . VAL C 1 225 ? 8.176 18.929 192.128 1.00 44.31 354 VAL C N 1
ATOM 14643 C CA . VAL C 1 225 ? 7.637 20.137 192.740 1.00 48.90 354 VAL C CA 1
ATOM 14644 C C . VAL C 1 225 ? 8.339 21.322 192.094 1.00 48.27 354 VAL C C 1
ATOM 14645 O O . VAL C 1 225 ? 9.527 21.244 191.755 1.00 46.10 354 VAL C O 1
ATOM 14658 N N . LYS C 1 226 ? 7.614 22.419 191.917 1.00 49.99 355 LYS C N 1
ATOM 14659 C CA . LYS C 1 226 ? 8.121 23.580 191.201 1.00 46.79 355 LYS C CA 1
ATOM 14660 C C . LYS C 1 226 ? 8.170 24.774 192.142 1.00 46.04 355 LYS C C 1
ATOM 14661 O O . LYS C 1 226 ? 7.199 25.054 192.849 1.00 52.71 355 LYS C O 1
ATOM 14680 N N . TYR C 1 227 ? 9.312 25.454 192.160 1.00 45.98 356 TYR C N 1
ATOM 14681 C CA . TYR C 1 227 ? 9.502 26.701 192.889 1.00 47.91 356 TYR C CA 1
ATOM 14682 C C . TYR C 1 227 ? 9.658 27.814 191.861 1.00 47.86 356 TYR C C 1
ATOM 14683 O O . TYR C 1 227 ? 10.625 27.818 191.089 1.00 47.29 356 TYR C O 1
ATOM 14701 N N . THR C 1 228 ? 8.710 28.746 191.844 1.00 43.84 357 THR C N 1
ATOM 14702 C CA . THR C 1 228 ? 8.623 29.753 190.798 1.00 43.05 357 THR C CA 1
ATOM 14703 C C . THR C 1 228 ? 9.157 31.094 191.283 1.00 50.39 357 THR C C 1
ATOM 14704 O O . THR C 1 228 ? 8.860 31.528 192.401 1.00 48.12 357 THR C O 1
ATOM 14715 N N . VAL C 1 229 ? 9.930 31.754 190.426 1.00 44.55 358 VAL C N 1
ATOM 14716 C CA . VAL C 1 229 ? 10.439 33.098 190.676 1.00 46.46 358 VAL C CA 1
ATOM 14717 C C . VAL C 1 229 ? 9.828 34.006 189.620 1.00 44.46 358 VAL C C 1
ATOM 14718 O O . VAL C 1 229 ? 10.110 33.854 188.425 1.00 52.18 358 VAL C O 1
ATOM 14731 N N . ASN C 1 230 ? 8.987 34.940 190.047 1.00 45.77 359 ASN C N 1
ATOM 14732 C CA . ASN C 1 230 ? 8.405 35.931 189.145 1.00 55.54 359 ASN C CA 1
ATOM 14733 C C . ASN C 1 230 ? 9.365 37.114 189.085 1.00 54.80 359 ASN C C 1
ATOM 14734 O O . ASN C 1 230 ? 9.422 37.927 190.012 1.00 49.79 359 ASN C O 1
ATOM 14745 N N . PHE C 1 231 ? 10.122 37.214 187.989 1.00 47.49 360 PHE C N 1
ATOM 14746 C CA . PHE C 1 231 ? 11.143 38.250 187.892 1.00 51.03 360 PHE C CA 1
ATOM 14747 C C . PHE C 1 231 ? 10.552 39.655 187.898 1.00 50.18 360 PHE C C 1
ATOM 14748 O O . PHE C 1 231 ? 11.251 40.604 188.269 1.00 47.55 360 PHE C O 1
ATOM 14765 N N . LEU C 1 232 ? 9.285 39.812 187.506 1.00 51.37 361 LEU C N 1
ATOM 14766 C CA . LEU C 1 232 ? 8.665 41.134 187.546 1.00 53.01 361 LEU C CA 1
ATOM 14767 C C . LEU C 1 232 ? 8.417 41.598 188.975 1.00 54.10 361 LEU C C 1
ATOM 14768 O O . LEU C 1 232 ? 8.400 42.807 189.238 1.00 53.69 361 LEU C O 1
ATOM 14784 N N . GLU C 1 233 ? 8.209 40.662 189.902 1.00 54.97 362 GLU C N 1
ATOM 14785 C CA . GLU C 1 233 ? 7.866 40.982 191.284 1.00 55.95 362 GLU C CA 1
ATOM 14786 C C . GLU C 1 233 ? 9.002 40.739 192.262 1.00 55.58 362 GLU C C 1
ATOM 14787 O O . GLU C 1 233 ? 9.154 41.499 193.222 1.00 50.11 362 GLU C O 1
ATOM 14799 N N . ALA C 1 234 ? 9.808 39.704 192.046 1.00 51.09 363 ALA C N 1
ATOM 14800 C CA . ALA C 1 234 ? 10.865 39.374 192.991 1.00 52.75 363 ALA C CA 1
ATOM 14801 C C . ALA C 1 234 ? 11.910 40.482 193.045 1.00 53.51 363 ALA C C 1
ATOM 14802 O O . ALA C 1 234 ? 12.096 41.243 192.090 1.00 50.40 363 ALA C O 1
ATOM 14809 N N . LYS C 1 235 ? 12.594 40.569 194.183 1.00 49.15 364 LYS C N 1
ATOM 14810 C CA . LYS C 1 235 ? 13.669 41.527 194.387 1.00 51.34 364 LYS C CA 1
ATOM 14811 C C . LYS C 1 235 ? 14.980 40.781 194.608 1.00 49.23 364 LYS C C 1
ATOM 14812 O O . LYS C 1 235 ? 15.007 39.563 194.800 1.00 45.24 364 LYS C O 1
ATOM 14831 N N . GLU C 1 236 ? 16.080 41.538 194.557 1.00 53.95 365 GLU C N 1
ATOM 14832 C CA . GLU C 1 236 ? 17.409 40.950 194.703 1.00 50.29 365 GLU C CA 1
ATOM 14833 C C . GLU C 1 236 ? 17.488 40.057 195.935 1.00 47.55 365 GLU C C 1
ATOM 14834 O O . GLU C 1 236 ? 17.946 38.912 195.859 1.00 43.71 365 GLU C O 1
ATOM 14846 N N . GLY C 1 237 ? 17.047 40.571 197.086 1.00 47.39 366 GLY C N 1
ATOM 14847 C CA . GLY C 1 237 ? 17.194 39.850 198.339 1.00 44.78 366 GLY C CA 1
ATOM 14848 C C . GLY C 1 237 ? 16.447 38.534 198.396 1.00 42.50 366 GLY C C 1
ATOM 14849 O O . GLY C 1 237 ? 16.800 37.668 199.205 1.00 41.69 366 GLY C O 1
ATOM 14853 N N . ASP C 1 238 ? 15.423 38.357 197.559 1.00 43.37 367 ASP C N 1
ATOM 14854 C CA . ASP C 1 238 ? 14.667 37.110 197.570 1.00 44.47 367 ASP C CA 1
ATOM 14855 C C . ASP C 1 238 ? 15.525 35.909 197.198 1.00 40.02 367 ASP C C 1
ATOM 14856 O O . ASP C 1 238 ? 15.145 34.774 197.501 1.00 45.79 367 ASP C O 1
ATOM 14865 N N . LEU C 1 239 ? 16.669 36.128 196.548 1.00 41.85 368 LEU C N 1
ATOM 14866 C CA . LEU C 1 239 ? 17.523 35.040 196.089 1.00 41.42 368 LEU C CA 1
ATOM 14867 C C . LEU C 1 239 ? 18.699 34.765 197.016 1.00 37.34 368 LEU C C 1
ATOM 14868 O O . LEU C 1 239 ? 19.428 33.793 196.795 1.00 35.33 368 LEU C O 1
ATOM 14884 N N . HIS C 1 240 ? 18.892 35.588 198.046 1.00 39.32 369 HIS C N 1
ATOM 14885 C CA . HIS C 1 240 ? 19.988 35.367 198.984 1.00 37.88 369 HIS C CA 1
ATOM 14886 C C . HIS C 1 240 ? 19.793 34.071 199.759 1.00 37.01 369 HIS C C 1
ATOM 14887 O O . HIS C 1 240 ? 20.765 33.374 200.063 1.00 36.90 369 HIS C O 1
ATOM 14901 N N . ARG C 1 241 ? 18.546 33.728 200.072 1.00 37.26 370 ARG C N 1
ATOM 14902 C CA . ARG C 1 241 ? 18.216 32.503 200.799 1.00 42.11 370 ARG C CA 1
ATOM 14903 C C . ARG C 1 241 ? 16.971 31.918 200.147 1.00 36.38 370 ARG C C 1
ATOM 14904 O O . ARG C 1 241 ? 15.886 32.494 200.257 1.00 42.74 370 ARG C O 1
ATOM 14925 N N . ILE C 1 242 ? 17.125 30.787 199.474 1.00 35.14 371 ILE C N 1
ATOM 14926 C CA . ILE C 1 242 ? 16.050 30.170 198.702 1.00 42.31 371 ILE C CA 1
ATOM 14927 C C . ILE C 1 242 ? 15.641 28.892 199.419 1.00 41.38 371 ILE C C 1
ATOM 14928 O O . ILE C 1 242 ? 16.380 27.900 199.412 1.00 37.38 371 ILE C O 1
ATOM 14944 N N . GLU C 1 243 ? 14.466 28.914 200.042 1.00 47.94 372 GLU C N 1
ATOM 14945 C CA . GLU C 1 243 ? 13.920 27.752 200.734 1.00 44.83 372 GLU C CA 1
ATOM 14946 C C . GLU C 1 243 ? 12.894 27.079 199.832 1.00 42.06 372 GLU C C 1
ATOM 14947 O O . GLU C 1 243 ? 11.897 27.699 199.450 1.00 45.11 372 GLU C O 1
ATOM 14959 N N . ILE C 1 244 ? 13.140 25.819 199.493 1.00 44.58 373 ILE C N 1
ATOM 14960 C CA . ILE C 1 244 ? 12.236 25.064 198.630 1.00 42.01 373 ILE C CA 1
ATOM 14961 C C . ILE C 1 244 ? 11.728 23.857 199.408 1.00 44.77 373 ILE C C 1
ATOM 14962 O O . ILE C 1 244 ? 12.385 22.805 199.414 1.00 41.12 373 ILE C O 1
ATOM 14978 N N . PRO C 1 245 ? 10.589 23.961 200.090 1.00 44.61 374 PRO C N 1
ATOM 14979 C CA . PRO C 1 245 ? 10.000 22.771 200.708 1.00 40.93 374 PRO C CA 1
ATOM 14980 C C . PRO C 1 245 ? 9.400 21.863 199.650 1.00 45.56 374 PRO C C 1
ATOM 14981 O O . PRO C 1 245 ? 8.984 22.309 198.578 1.00 45.06 374 PRO C O 1
ATOM 14992 N N . PHE C 1 246 ? 9.375 20.568 199.954 1.00 47.96 375 PHE C N 1
ATOM 14993 C CA . PHE C 1 246 ? 8.795 19.591 199.049 1.00 44.21 375 PHE C CA 1
ATOM 14994 C C . PHE C 1 246 ? 8.061 18.522 199.842 1.00 47.95 375 PHE C C 1
ATOM 14995 O O . PHE C 1 246 ? 8.402 18.223 200.992 1.00 43.77 375 PHE C O 1
ATOM 15012 N N . LYS C 1 247 ? 7.032 17.961 199.207 1.00 49.10 376 LYS C N 1
ATOM 15013 C CA . LYS C 1 247 ? 6.263 16.829 199.732 1.00 55.93 376 LYS C CA 1
ATOM 15014 C C . LYS C 1 247 ? 5.962 15.944 198.523 1.00 55.27 376 LYS C C 1
ATOM 15015 O O . LYS C 1 247 ? 4.965 16.149 197.826 1.00 59.16 376 LYS C O 1
ATOM 15034 N N . PHE C 1 248 ? 6.831 14.969 198.276 1.00 52.64 377 PHE C N 1
ATOM 15035 C CA . PHE C 1 248 ? 6.727 14.124 197.094 1.00 53.99 377 PHE C CA 1
ATOM 15036 C C . PHE C 1 248 ? 5.825 12.930 197.376 1.00 55.47 377 PHE C C 1
ATOM 15037 O O . PHE C 1 248 ? 6.052 12.191 198.338 1.00 51.29 377 PHE C O 1
ATOM 15054 N N . HIS C 1 249 ? 4.812 12.740 196.532 1.00 56.06 378 HIS C N 1
ATOM 15055 C CA . HIS C 1 249 ? 3.957 11.556 196.598 1.00 54.18 378 HIS C CA 1
ATOM 15056 C C . HIS C 1 249 ? 4.595 10.479 195.729 1.00 50.24 378 HIS C C 1
ATOM 15057 O O . HIS C 1 249 ? 4.531 10.540 194.498 1.00 51.93 378 HIS C O 1
ATOM 15071 N N . MET C 1 250 ? 5.209 9.489 196.370 1.00 44.87 379 MET C N 1
ATOM 15072 C CA . MET C 1 250 ? 5.951 8.472 195.639 1.00 49.69 379 MET C CA 1
ATOM 15073 C C . MET C 1 250 ? 5.036 7.724 194.681 1.00 48.52 379 MET C C 1
ATOM 15074 O O . MET C 1 250 ? 4.036 7.125 195.095 1.00 47.19 379 MET C O 1
ATOM 15088 N N . LEU C 1 251 ? 5.382 7.771 193.394 1.00 45.52 380 LEU C N 1
ATOM 15089 C CA . LEU C 1 251 ? 4.686 7.000 192.375 1.00 48.32 380 LEU C CA 1
ATOM 15090 C C . LEU C 1 251 ? 5.305 5.626 192.156 1.00 46.51 380 LEU C C 1
ATOM 15091 O O . LEU C 1 251 ? 4.646 4.747 191.588 1.00 48.32 380 LEU C O 1
ATOM 15107 N N . HIS C 1 252 ? 6.548 5.423 192.588 1.00 45.30 381 HIS C N 1
ATOM 15108 C CA . HIS C 1 252 ? 7.227 4.142 192.478 1.00 48.85 381 HIS C CA 1
ATOM 15109 C C . HIS C 1 252 ? 7.867 3.792 193.815 1.00 48.82 381 HIS C C 1
ATOM 15110 O O . HIS C 1 252 ? 8.187 4.670 194.621 1.00 48.03 381 HIS C O 1
ATOM 15124 N N . SER C 1 253 ? 8.060 2.494 194.036 1.00 47.27 382 SER C N 1
ATOM 15125 C CA . SER C 1 253 ? 8.722 1.995 195.234 1.00 48.99 382 SER C CA 1
ATOM 15126 C C . SER C 1 253 ? 10.178 1.663 194.925 1.00 45.74 382 SER C C 1
ATOM 15127 O O . SER C 1 253 ? 10.482 1.062 193.891 1.00 42.45 382 SER C O 1
ATOM 15135 N N . GLY C 1 254 ? 11.069 2.060 195.822 1.00 46.49 383 GLY C N 1
ATOM 15136 C CA . GLY C 1 254 ? 12.479 1.774 195.657 1.00 40.98 383 GLY C CA 1
ATOM 15137 C C . GLY C 1 254 ? 13.313 2.655 196.566 1.00 43.11 383 GLY C C 1
ATOM 15138 O O . GLY C 1 254 ? 12.797 3.326 197.459 1.00 49.86 383 GLY C O 1
ATOM 15142 N N . LEU C 1 255 ? 14.622 2.629 196.319 1.00 41.20 384 LEU C N 1
ATOM 15143 C CA . LEU C 1 255 ? 15.565 3.447 197.066 1.00 38.37 384 LEU C CA 1
ATOM 15144 C C . LEU C 1 255 ? 15.690 4.818 196.414 1.00 41.38 384 LEU C C 1
ATOM 15145 O O . LEU C 1 255 ? 15.975 4.921 195.216 1.00 47.19 384 LEU C O 1
ATOM 15161 N N . VAL C 1 256 ? 15.488 5.865 197.202 1.00 37.87 385 VAL C N 1
ATOM 15162 C CA . VAL C 1 256 ? 15.677 7.234 196.742 1.00 38.55 385 VAL C CA 1
ATOM 15163 C C . VAL C 1 256 ? 17.106 7.644 197.074 1.00 38.92 385 VAL C C 1
ATOM 15164 O O . VAL C 1 256 ? 17.483 7.706 198.248 1.00 37.63 385 VAL C O 1
ATOM 15177 N N . HIS C 1 257 ? 17.904 7.918 196.041 1.00 32.69 386 HIS C N 1
ATOM 15178 C CA . HIS C 1 257 ? 19.307 8.254 196.227 1.00 32.36 386 HIS C CA 1
ATOM 15179 C C . HIS C 1 257 ? 19.579 9.752 196.220 1.00 33.03 386 HIS C C 1
ATOM 15180 O O . HIS C 1 257 ? 20.697 10.160 196.555 1.00 30.95 386 HIS C O 1
ATOM 15194 N N . GLY C 1 258 ? 18.599 10.575 195.857 1.00 31.25 387 GLY C N 1
ATOM 15195 C CA . GLY C 1 258 ? 18.818 12.010 195.835 1.00 29.95 387 GLY C CA 1
ATOM 15196 C C . GLY C 1 258 ? 17.692 12.731 195.118 1.00 33.14 387 GLY C C 1
ATOM 15197 O O . GLY C 1 258 ? 16.617 12.170 194.892 1.00 34.03 387 GLY C O 1
ATOM 15201 N N . LEU C 1 259 ? 17.965 13.984 194.773 1.00 31.42 388 LEU C N 1
ATOM 15202 C CA . LEU C 1 259 ? 17.013 14.848 194.092 1.00 29.60 388 LEU C CA 1
ATOM 15203 C C . LEU C 1 259 ? 17.593 15.305 192.763 1.00 31.17 388 LEU C C 1
ATOM 15204 O O . LEU C 1 259 ? 18.783 15.626 192.668 1.00 26.66 388 LEU C O 1
ATOM 15220 N N . ALA C 1 260 ? 16.746 15.328 191.738 1.00 30.84 389 ALA C N 1
ATOM 15221 C CA . ALA C 1 260 ? 17.119 15.811 190.418 1.00 31.11 389 ALA C CA 1
ATOM 15222 C C . ALA C 1 260 ? 16.537 17.200 190.200 1.00 32.09 389 ALA C C 1
ATOM 15223 O O . ALA C 1 260 ? 15.413 17.486 190.622 1.00 32.07 389 ALA C O 1
ATOM 15230 N N . PHE C 1 261 ? 17.306 18.060 189.538 1.00 34.03 390 PHE C N 1
ATOM 15231 C CA . PHE C 1 261 ? 16.926 19.449 189.322 1.00 31.10 390 PHE C CA 1
ATOM 15232 C C . PHE C 1 261 ? 16.925 19.774 187.833 1.00 32.41 390 PHE C C 1
ATOM 15233 O O . PHE C 1 261 ? 17.807 19.331 187.095 1.00 28.35 390 PHE C O 1
ATOM 15250 N N . TRP C 1 262 ? 15.929 20.550 187.403 1.00 29.70 391 TRP C N 1
ATOM 15251 C CA . TRP C 1 262 ? 15.966 21.229 186.114 1.00 32.75 391 TRP C CA 1
ATOM 15252 C C . TRP C 1 262 ? 15.148 22.509 186.244 1.00 34.96 391 TRP C C 1
ATOM 15253 O O . TRP C 1 262 ? 14.611 22.818 187.312 1.00 35.65 391 TRP C O 1
ATOM 15274 N N . PHE C 1 263 ? 15.067 23.276 185.156 1.00 34.05 392 PHE C N 1
ATOM 15275 C CA . PHE C 1 263 ? 14.362 24.549 185.226 1.00 37.57 392 PHE C CA 1
ATOM 15276 C C . PHE C 1 263 ? 13.774 24.926 183.873 1.00 36.58 392 PHE C C 1
ATOM 15277 O O . PHE C 1 263 ? 14.292 24.551 182.819 1.00 34.17 392 PHE C O 1
ATOM 15294 N N . ASP C 1 264 ? 12.671 25.677 183.931 1.00 34.24 393 ASP C N 1
ATOM 15295 C CA . ASP C 1 264 ? 12.039 26.279 182.770 1.00 35.42 393 ASP C CA 1
ATOM 15296 C C . ASP C 1 264 ? 11.964 27.786 182.980 1.00 40.35 393 ASP C C 1
ATOM 15297 O O . ASP C 1 264 ? 11.956 28.270 184.116 1.00 35.38 393 ASP C O 1
ATOM 15306 N N . VAL C 1 265 ? 11.909 28.530 181.878 1.00 37.52 394 VAL C N 1
ATOM 15307 C CA . VAL C 1 265 ? 11.638 29.961 181.922 1.00 40.34 394 VAL C CA 1
ATOM 15308 C C . VAL C 1 265 ? 10.562 30.267 180.891 1.00 44.32 394 VAL C C 1
ATOM 15309 O O . VAL C 1 265 ? 10.453 29.593 179.860 1.00 42.84 394 VAL C O 1
ATOM 15322 N N . ALA C 1 266 ? 9.768 31.295 181.170 1.00 41.42 395 ALA C N 1
ATOM 15323 C CA . ALA C 1 266 ? 8.678 31.706 180.300 1.00 44.21 395 ALA C CA 1
ATOM 15324 C C . ALA C 1 266 ? 8.860 33.155 179.883 1.00 46.69 395 ALA C C 1
ATOM 15325 O O . ALA C 1 266 ? 9.202 34.014 180.705 1.00 46.20 395 ALA C O 1
ATOM 15332 N N . PHE C 1 267 ? 8.623 33.414 178.600 1.00 45.88 396 PHE C N 1
ATOM 15333 C CA . PHE C 1 267 ? 8.601 34.765 178.048 1.00 46.67 396 PHE C CA 1
ATOM 15334 C C . PHE C 1 267 ? 7.138 35.132 177.842 1.00 47.31 396 PHE C C 1
ATOM 15335 O O . PHE C 1 267 ? 6.529 34.757 176.840 1.00 50.83 396 PHE C O 1
ATOM 15352 N N . ILE C 1 268 ? 6.576 35.865 178.800 1.00 48.73 397 ILE C N 1
ATOM 15353 C CA . ILE C 1 268 ? 5.150 36.213 178.797 1.00 50.93 397 ILE C CA 1
ATOM 15354 C C . ILE C 1 268 ? 5.016 37.514 178.013 1.00 52.10 397 ILE C C 1
ATOM 15355 O O . ILE C 1 268 ? 5.161 38.610 178.556 1.00 50.46 397 ILE C O 1
ATOM 15371 N N . GLY C 1 269 ? 4.705 37.393 176.718 1.00 53.80 398 GLY C N 1
ATOM 15372 C CA . GLY C 1 269 ? 4.550 38.541 175.853 1.00 53.84 398 GLY C CA 1
ATOM 15373 C C . GLY C 1 269 ? 3.092 38.916 175.634 1.00 55.14 398 GLY C C 1
ATOM 15374 O O . GLY C 1 269 ? 2.167 38.213 176.030 1.00 55.16 398 GLY C O 1
ATOM 15378 N N . SER C 1 270 ? 2.905 40.063 174.975 1.00 56.75 399 SER C N 1
ATOM 15379 C CA . SER C 1 270 ? 1.557 40.550 174.716 1.00 59.20 399 SER C CA 1
ATOM 15380 C C . SER C 1 270 ? 0.818 39.664 173.721 1.00 60.00 399 SER C C 1
ATOM 15381 O O . SER C 1 270 ? -0.410 39.541 173.799 1.00 61.57 399 SER C O 1
ATOM 15389 N N . ILE C 1 271 ? 1.536 39.042 172.789 1.00 59.10 400 ILE C N 1
ATOM 15390 C CA . ILE C 1 271 ? 0.914 38.161 171.804 1.00 59.90 400 ILE C CA 1
ATOM 15391 C C . ILE C 1 271 ? 0.786 36.742 172.341 1.00 58.34 400 ILE C C 1
ATOM 15392 O O . ILE C 1 271 ? -0.288 36.136 172.275 1.00 59.40 400 ILE C O 1
ATOM 15408 N N . MET C 1 272 ? 1.875 36.190 172.873 1.00 55.92 401 MET C N 1
ATOM 15409 C CA . MET C 1 272 ? 1.874 34.814 173.346 1.00 55.84 401 MET C CA 1
ATOM 15410 C C . MET C 1 272 ? 2.973 34.638 174.384 1.00 53.99 401 MET C C 1
ATOM 15411 O O . MET C 1 272 ? 3.829 35.506 174.573 1.00 53.64 401 MET C O 1
ATOM 15425 N N . THR C 1 273 ? 2.938 33.488 175.051 1.00 52.57 402 THR C N 1
ATOM 15426 C CA . THR C 1 273 ? 3.957 33.090 176.010 1.00 48.51 402 THR C CA 1
ATOM 15427 C C . THR C 1 273 ? 4.767 31.945 175.419 1.00 49.79 402 THR C C 1
ATOM 15428 O O . THR C 1 273 ? 4.196 30.972 174.912 1.00 48.66 402 THR C O 1
ATOM 15439 N N . VAL C 1 274 ? 6.092 32.065 175.485 1.00 46.03 403 VAL C N 1
ATOM 15440 C CA . VAL C 1 274 ? 7.013 31.084 174.926 1.00 44.26 403 VAL C CA 1
ATOM 15441 C C . VAL C 1 274 ? 7.859 30.521 176.058 1.00 44.66 403 VAL C C 1
ATOM 15442 O O . VAL C 1 274 ? 8.380 31.280 176.885 1.00 41.76 403 VAL C O 1
ATOM 15455 N N . TRP C 1 275 ? 8.015 29.200 176.073 1.00 44.90 404 TRP C N 1
ATOM 15456 C CA . TRP C 1 275 ? 8.703 28.490 177.138 1.00 41.71 404 TRP C CA 1
ATOM 15457 C C . TRP C 1 275 ? 10.038 27.945 176.650 1.00 38.26 404 TRP C C 1
ATOM 15458 O O . TRP C 1 275 ? 10.139 27.426 175.534 1.00 44.79 404 TRP C O 1
ATOM 15479 N N . LEU C 1 276 ? 11.059 28.066 177.495 1.00 38.01 405 LEU C N 1
ATOM 15480 C CA . LEU C 1 276 ? 12.357 27.427 177.293 1.00 39.11 405 LEU C CA 1
ATOM 15481 C C . LEU C 1 276 ? 12.560 26.461 178.451 1.00 38.51 405 LEU C C 1
ATOM 15482 O O . LEU C 1 276 ? 12.701 26.891 179.600 1.00 37.01 405 LEU C O 1
ATOM 15498 N N . SER C 1 277 ? 12.581 25.163 178.154 1.00 36.10 406 SER C N 1
ATOM 15499 C CA . SER C 1 277 ? 12.633 24.126 179.176 1.00 36.96 406 SER C CA 1
ATOM 15500 C C . SER C 1 277 ? 13.920 23.325 179.058 1.00 38.97 406 SER C C 1
ATOM 15501 O O . SER C 1 277 ? 14.361 22.995 177.953 1.00 39.36 406 SER C O 1
ATOM 15509 N N . THR C 1 278 ? 14.522 23.020 180.210 1.00 37.54 407 THR C N 1
ATOM 15510 C CA . THR C 1 278 ? 15.674 22.132 180.292 1.00 31.33 407 THR C CA 1
ATOM 15511 C C . THR C 1 278 ? 15.310 20.796 180.934 1.00 30.84 407 THR C C 1
ATOM 15512 O O . THR C 1 278 ? 16.182 20.106 181.468 1.00 32.94 407 THR C O 1
ATOM 15523 N N . ALA C 1 279 ? 14.034 20.415 180.880 1.00 34.63 408 ALA C N 1
ATOM 15524 C CA . ALA C 1 279 ? 13.588 19.189 181.509 1.00 32.11 408 ALA C CA 1
ATOM 15525 C C . ALA C 1 279 ? 14.232 17.976 180.841 1.00 38.04 408 ALA C C 1
ATOM 15526 O O . ALA C 1 279 ? 14.630 18.030 179.670 1.00 36.56 408 ALA C O 1
ATOM 15533 N N . PRO C 1 280 ? 14.350 16.864 181.575 1.00 31.55 409 PRO C N 1
ATOM 15534 C CA . PRO C 1 280 ? 14.903 15.645 180.966 1.00 37.35 409 PRO C CA 1
ATOM 15535 C C . PRO C 1 280 ? 14.009 15.052 179.889 1.00 37.06 409 PRO C C 1
ATOM 15536 O O . PRO C 1 280 ? 14.483 14.223 179.099 1.00 41.01 409 PRO C O 1
ATOM 15547 N N . THR C 1 281 ? 12.735 15.438 179.839 1.00 36.62 410 THR C N 1
ATOM 15548 C CA . THR C 1 281 ? 11.837 15.003 178.780 1.00 41.39 410 THR C CA 1
ATOM 15549 C C . THR C 1 281 ? 11.990 15.818 177.501 1.00 41.56 410 THR C C 1
ATOM 15550 O O . THR C 1 281 ? 11.420 15.438 176.474 1.00 41.92 410 THR C O 1
ATOM 15561 N N . GLU C 1 282 ? 12.731 16.919 177.541 1.00 39.71 411 GLU C N 1
ATOM 15562 C CA . GLU C 1 282 ? 12.934 17.794 176.401 1.00 43.45 411 GLU C CA 1
ATOM 15563 C C . GLU C 1 282 ? 14.296 17.543 175.773 1.00 37.91 411 GLU C C 1
ATOM 15564 O O . GLU C 1 282 ? 15.158 16.892 176.371 1.00 43.40 411 GLU C O 1
ATOM 15576 N N . PRO C 1 283 ? 14.521 18.029 174.556 1.00 39.55 412 PRO C N 1
ATOM 15577 C CA . PRO C 1 283 ? 15.852 17.893 173.951 1.00 39.43 412 PRO C CA 1
ATOM 15578 C C . PRO C 1 283 ? 16.925 18.508 174.837 1.00 36.34 412 PRO C C 1
ATOM 15579 O O . PRO C 1 283 ? 16.705 19.525 175.499 1.00 38.50 412 PRO C O 1
ATOM 15590 N N . LEU C 1 284 ? 18.096 17.879 174.840 1.00 31.57 413 LEU C N 1
ATOM 15591 C CA . LEU C 1 284 ? 19.167 18.292 175.738 1.00 39.13 413 LEU C CA 1
ATOM 15592 C C . LEU C 1 284 ? 19.610 19.723 175.449 1.00 41.71 413 LEU C C 1
ATOM 15593 O O . LEU C 1 284 ? 19.686 20.148 174.292 1.00 38.48 413 LEU C O 1
ATOM 15609 N N . THR C 1 285 ? 19.902 20.468 176.513 1.00 33.83 414 THR C N 1
ATOM 15610 C CA . THR C 1 285 ? 20.476 21.801 176.413 1.00 35.91 414 THR C CA 1
ATOM 15611 C C . THR C 1 285 ? 21.852 21.807 177.071 1.00 36.86 414 THR C C 1
ATOM 15612 O O . THR C 1 285 ? 22.254 20.846 177.729 1.00 36.07 414 THR C O 1
ATOM 15623 N N . HIS C 1 286 ? 22.582 22.910 176.895 1.00 33.57 415 HIS C N 1
ATOM 15624 C CA . HIS C 1 286 ? 23.900 22.998 177.513 1.00 37.04 415 HIS C CA 1
ATOM 15625 C C . HIS C 1 286 ? 23.817 23.143 179.031 1.00 36.27 415 HIS C C 1
ATOM 15626 O O . HIS C 1 286 ? 24.852 23.055 179.700 1.00 34.23 415 HIS C O 1
ATOM 15640 N N . TRP C 1 287 ? 22.618 23.342 179.582 1.00 30.43 416 TRP C N 1
ATOM 15641 C CA . TRP C 1 287 ? 22.428 23.302 181.027 1.00 36.85 416 TRP C CA 1
ATOM 15642 C C . TRP C 1 287 ? 22.293 21.879 181.553 1.00 36.75 416 TRP C C 1
ATOM 15643 O O . TRP C 1 287 ? 22.481 21.653 182.754 1.00 34.23 416 TRP C O 1
ATOM 15664 N N . TYR C 1 288 ? 21.972 20.919 180.681 1.00 36.09 417 TYR C N 1
ATOM 15665 C CA . TYR C 1 288 ? 21.746 19.542 181.103 1.00 34.19 417 TYR C CA 1
ATOM 15666 C C . TYR C 1 288 ? 20.746 19.520 182.255 1.00 30.35 417 TYR C C 1
ATOM 15667 O O . TYR C 1 288 ? 19.766 20.269 182.241 1.00 32.52 417 TYR C O 1
ATOM 15685 N N . GLN C 1 289 ? 20.983 18.661 183.240 1.00 31.12 418 GLN C N 1
ATOM 15686 C CA . GLN C 1 289 ? 20.221 18.637 184.484 1.00 32.18 418 GLN C CA 1
ATOM 15687 C C . GLN C 1 289 ? 21.213 18.441 185.619 1.00 33.86 418 GLN C C 1
ATOM 15688 O O . GLN C 1 289 ? 22.378 18.100 185.395 1.00 31.72 418 GLN C O 1
ATOM 15702 N N . VAL C 1 290 ? 20.750 18.661 186.850 1.00 30.74 419 VAL C N 1
ATOM 15703 C CA . VAL C 1 290 ? 21.604 18.561 188.023 1.00 28.79 419 VAL C CA 1
ATOM 15704 C C . VAL C 1 290 ? 20.973 17.597 189.016 1.00 33.19 419 VAL C C 1
ATOM 15705 O O . VAL C 1 290 ? 19.752 17.603 189.218 1.00 33.11 419 VAL C O 1
ATOM 15718 N N . ARG C 1 291 ? 21.809 16.773 189.640 1.00 26.59 420 ARG C N 1
ATOM 15719 C CA . ARG C 1 291 ? 21.367 15.817 190.641 1.00 30.61 420 ARG C CA 1
ATOM 15720 C C . ARG C 1 291 ? 22.241 15.939 191.881 1.00 30.61 420 ARG C C 1
ATOM 15721 O O . ARG C 1 291 ? 23.468 16.046 191.782 1.00 29.73 420 ARG C O 1
ATOM 15742 N N . CYS C 1 292 ? 21.599 15.938 193.048 1.00 27.71 421 CYS C N 1
ATOM 15743 C CA . CYS C 1 292 ? 22.277 15.980 194.337 1.00 30.19 421 CYS C CA 1
ATOM 15744 C C . CYS C 1 292 ? 21.948 14.698 195.086 1.00 29.25 421 CYS C C 1
ATOM 15745 O O . CYS C 1 292 ? 20.773 14.400 195.319 1.00 29.87 421 CYS C O 1
ATOM 15753 N N . LEU C 1 293 ? 22.977 13.943 195.452 1.00 30.53 422 LEU C N 1
ATOM 15754 C CA . LEU C 1 293 ? 22.787 12.686 196.159 1.00 30.06 422 LEU C CA 1
ATOM 15755 C C . LEU C 1 293 ? 22.513 12.926 197.640 1.00 34.19 422 LEU C C 1
ATOM 15756 O O . LEU C 1 293 ? 22.978 13.907 198.227 1.00 27.90 422 LEU C O 1
ATOM 15772 N N . PHE C 1 294 ? 21.742 12.015 198.238 1.00 34.67 423 PHE C N 1
ATOM 15773 C CA . PHE C 1 294 ? 21.694 11.879 199.686 1.00 37.27 423 PHE C CA 1
ATOM 15774 C C . PHE C 1 294 ? 22.924 11.113 200.165 1.00 34.46 423 PHE C C 1
ATOM 15775 O O . PHE C 1 294 ? 23.474 10.273 199.446 1.00 34.65 423 PHE C O 1
ATOM 15792 N N . GLN C 1 295 ? 23.342 11.389 201.403 1.00 35.43 424 GLN C N 1
ATOM 15793 C CA . GLN C 1 295 ? 24.457 10.637 201.970 1.00 36.70 424 GLN C CA 1
ATOM 15794 C C . GLN C 1 295 ? 24.082 9.178 202.198 1.00 39.38 424 GLN C C 1
ATOM 15795 O O . GLN C 1 295 ? 24.950 8.298 202.132 1.00 33.78 424 GLN C O 1
ATOM 15809 N N . SER C 1 296 ? 22.802 8.901 202.451 1.00 34.95 425 SER C N 1
ATOM 15810 C CA . SER C 1 296 ? 22.297 7.545 202.594 1.00 37.90 425 SER C CA 1
ATOM 15811 C C . SER C 1 296 ? 20.985 7.456 201.830 1.00 36.43 425 SER C C 1
ATOM 15812 O O . SER C 1 296 ? 20.170 8.388 201.893 1.00 33.47 425 SER C O 1
ATOM 15820 N N . PRO C 1 297 ? 20.752 6.368 201.097 1.00 36.59 426 PRO C N 1
ATOM 15821 C CA . PRO C 1 297 ? 19.478 6.227 200.388 1.00 36.19 426 PRO C CA 1
ATOM 15822 C C . PRO C 1 297 ? 18.319 6.025 201.349 1.00 37.47 426 PRO C C 1
ATOM 15823 O O . PRO C 1 297 ? 18.474 5.499 202.453 1.00 35.33 426 PRO C O 1
ATOM 15834 N N . LEU C 1 298 ? 17.142 6.458 200.908 1.00 40.88 427 LEU C N 1
ATOM 15835 C CA . LEU C 1 298 ? 15.904 6.299 201.653 1.00 37.98 427 LEU C CA 1
ATOM 15836 C C . LEU C 1 298 ? 15.019 5.299 200.922 1.00 44.09 427 LEU C C 1
ATOM 15837 O O . LEU C 1 298 ? 14.726 5.478 199.735 1.00 39.04 427 LEU C O 1
ATOM 15853 N N . PHE C 1 299 ? 14.596 4.251 201.626 1.00 43.76 428 PHE C N 1
ATOM 15854 C CA . PHE C 1 299 ? 13.602 3.342 201.079 1.00 45.73 428 PHE C CA 1
ATOM 15855 C C . PHE C 1 299 ? 12.229 3.995 201.154 1.00 47.10 428 PHE C C 1
ATOM 15856 O O . PHE C 1 299 ? 11.843 4.530 202.199 1.00 49.85 428 PHE C O 1
ATOM 15873 N N . ALA C 1 300 ? 11.491 3.944 200.051 1.00 48.28 429 ALA C N 1
ATOM 15874 C CA . ALA C 1 300 ? 10.140 4.477 200.005 1.00 49.86 429 ALA C CA 1
ATOM 15875 C C . ALA C 1 300 ? 9.257 3.533 199.207 1.00 52.78 429 ALA C C 1
ATOM 15876 O O . ALA C 1 300 ? 9.684 2.982 198.188 1.00 51.26 429 ALA C O 1
ATOM 15883 N N . LYS C 1 301 ? 8.032 3.341 199.686 1.00 53.70 430 LYS C N 1
ATOM 15884 C CA . LYS C 1 301 ? 7.023 2.591 198.959 1.00 51.09 430 LYS C CA 1
ATOM 15885 C C . LYS C 1 301 ? 6.191 3.550 198.117 1.00 54.26 430 LYS C C 1
ATOM 15886 O O . LYS C 1 301 ? 6.078 4.742 198.422 1.00 50.54 430 LYS C O 1
ATOM 15905 N N . ALA C 1 302 ? 5.615 3.023 197.041 1.00 50.61 431 ALA C N 1
ATOM 15906 C CA . ALA C 1 302 ? 4.653 3.801 196.275 1.00 50.80 431 ALA C CA 1
ATOM 15907 C C . ALA C 1 302 ? 3.488 4.187 197.178 1.00 53.21 431 ALA C C 1
ATOM 15908 O O . ALA C 1 302 ? 2.950 3.350 197.909 1.00 54.87 431 ALA C O 1
ATOM 15915 N N . GLY C 1 303 ? 3.110 5.464 197.139 1.00 53.49 432 GLY C N 1
ATOM 15916 C CA . GLY C 1 303 ? 2.084 6.007 197.995 1.00 53.61 432 GLY C CA 1
ATOM 15917 C C . GLY C 1 303 ? 2.620 6.770 199.190 1.00 49.54 432 GLY C C 1
ATOM 15918 O O . GLY C 1 303 ? 1.935 7.663 199.701 1.00 50.32 432 GLY C O 1
ATOM 15922 N N . ASP C 1 304 ? 3.821 6.433 199.651 1.00 52.00 433 ASP C N 1
ATOM 15923 C CA . ASP C 1 304 ? 4.451 7.188 200.720 1.00 49.96 433 ASP C CA 1
ATOM 15924 C C . ASP C 1 304 ? 4.627 8.649 200.305 1.00 52.74 433 ASP C C 1
ATOM 15925 O O . ASP C 1 304 ? 4.452 9.026 199.143 1.00 45.87 433 ASP C O 1
ATOM 15934 N N . THR C 1 305 ? 4.995 9.476 201.280 1.00 52.13 434 THR C N 1
ATOM 15935 C CA . THR C 1 305 ? 5.338 10.869 201.035 1.00 51.05 434 THR C CA 1
ATOM 15936 C C . THR C 1 305 ? 6.768 11.110 201.495 1.00 50.03 434 THR C C 1
ATOM 15937 O O . THR C 1 305 ? 7.121 10.796 202.637 1.00 47.01 434 THR C O 1
ATOM 15948 N N . LEU C 1 306 ? 7.589 11.647 200.599 1.00 45.55 435 LEU C N 1
ATOM 15949 C CA . LEU C 1 306 ? 8.963 12.029 200.906 1.00 48.31 435 LEU C CA 1
ATOM 15950 C C . LEU C 1 306 ? 8.989 13.546 201.051 1.00 46.02 435 LEU C C 1
ATOM 15951 O O . LEU C 1 306 ? 8.866 14.275 200.059 1.00 51.04 435 LEU C O 1
ATOM 15967 N N . SER C 1 307 ? 9.143 14.019 202.281 1.00 43.59 436 SER C N 1
ATOM 15968 C CA . SER C 1 307 ? 9.075 15.436 202.590 1.00 42.17 436 SER C CA 1
ATOM 15969 C C . SER C 1 307 ? 10.422 15.931 203.098 1.00 46.83 436 SER C C 1
ATOM 15970 O O . SER C 1 307 ? 11.241 15.165 203.615 1.00 45.20 436 SER C O 1
ATOM 15978 N N . GLY C 1 308 ? 10.640 17.231 202.947 1.00 45.87 437 GLY C N 1
ATOM 15979 C CA . GLY C 1 308 ? 11.892 17.833 203.361 1.00 43.33 437 GLY C CA 1
ATOM 15980 C C . GLY C 1 308 ? 12.044 19.213 202.743 1.00 43.84 437 GLY C C 1
ATOM 15981 O O . GLY C 1 308 ? 11.078 19.804 202.264 1.00 42.01 437 GLY C O 1
ATOM 15985 N N . THR C 1 309 ? 13.282 19.699 202.762 1.00 43.23 438 THR C N 1
ATOM 15986 C CA . THR C 1 309 ? 13.592 21.039 202.295 1.00 39.43 438 THR C CA 1
ATOM 15987 C C . THR C 1 309 ? 14.885 21.026 201.496 1.00 43.51 438 THR C C 1
ATOM 15988 O O . THR C 1 309 ? 15.840 20.331 201.854 1.00 40.18 438 THR C O 1
ATOM 15999 N N . CYS C 1 310 ? 14.904 21.791 200.407 1.00 40.22 439 CYS C N 1
ATOM 16000 C CA . CYS C 1 310 ? 16.135 22.151 199.713 1.00 40.74 439 CYS C CA 1
ATOM 16001 C C . CYS C 1 310 ? 16.384 23.630 199.990 1.00 41.98 439 CYS C C 1
ATOM 16002 O O . CYS C 1 310 ? 15.593 24.486 199.577 1.00 44.63 439 CYS C O 1
ATOM 16010 N N . LEU C 1 311 ? 17.466 23.927 200.696 1.00 37.50 440 LEU C N 1
ATOM 16011 C CA . LEU C 1 311 ? 17.791 25.285 201.115 1.00 34.81 440 LEU C CA 1
ATOM 16012 C C . LEU C 1 311 ? 19.059 25.719 200.395 1.00 37.37 440 LEU C C 1
ATOM 16013 O O . LEU C 1 311 ? 20.104 25.070 200.528 1.00 35.57 440 LEU C O 1
ATOM 16029 N N . LEU C 1 312 ? 18.963 26.801 199.628 1.00 31.89 441 LEU C N 1
ATOM 16030 C CA . LEU C 1 312 ? 20.084 27.340 198.872 1.00 36.06 441 LEU C CA 1
ATOM 16031 C C . LEU C 1 312 ? 20.516 28.649 199.515 1.00 36.38 441 LEU C C 1
ATOM 16032 O O . LEU C 1 312 ? 19.721 29.590 199.605 1.00 36.23 441 LEU C O 1
ATOM 16048 N N . ILE C 1 313 ? 21.771 28.707 199.949 1.00 35.84 442 ILE C N 1
ATOM 16049 C CA . ILE C 1 313 ? 22.325 29.866 200.638 1.00 36.35 442 ILE C CA 1
ATOM 16050 C C . ILE C 1 313 ? 23.408 30.456 199.746 1.00 37.29 442 ILE C C 1
ATOM 16051 O O . ILE C 1 313 ? 24.424 29.803 199.472 1.00 34.08 442 ILE C O 1
ATOM 16067 N N . ALA C 1 314 ? 23.189 31.684 199.286 1.00 37.80 443 ALA C N 1
ATOM 16068 C CA . ALA C 1 314 ? 24.137 32.317 198.381 1.00 36.99 443 ALA C CA 1
ATOM 16069 C C . ALA C 1 314 ? 25.448 32.608 199.103 1.00 37.56 443 ALA C C 1
ATOM 16070 O O . ALA C 1 314 ? 25.464 32.928 200.298 1.00 35.70 443 ALA C O 1
ATOM 16077 N N . ASN C 1 315 ? 26.553 32.484 198.369 1.00 36.49 444 ASN C N 1
ATOM 16078 C CA . ASN C 1 315 ? 27.884 32.757 198.886 1.00 36.49 444 ASN C CA 1
ATOM 16079 C C . ASN C 1 315 ? 28.587 33.750 197.968 1.00 36.75 444 ASN C C 1
ATOM 16080 O O . ASN C 1 315 ? 28.120 34.051 196.865 1.00 36.07 444 ASN C O 1
ATOM 16091 N N . LYS C 1 316 ? 29.741 34.238 198.424 1.00 38.40 445 LYS C N 1
ATOM 16092 C CA . LYS C 1 316 ? 30.460 35.295 197.721 1.00 42.32 445 LYS C CA 1
ATOM 16093 C C . LYS C 1 316 ? 31.250 34.794 196.516 1.00 42.67 445 LYS C C 1
ATOM 16094 O O . LYS C 1 316 ? 31.933 35.597 195.871 1.00 40.02 445 LYS C O 1
ATOM 16113 N N . ARG C 1 317 ? 31.177 33.502 196.194 1.00 37.39 446 ARG C N 1
ATOM 16114 C CA . ARG C 1 317 ? 31.777 32.957 194.983 1.00 42.73 446 ARG C CA 1
ATOM 16115 C C . ARG C 1 317 ? 30.753 32.802 193.864 1.00 37.06 446 ARG C C 1
ATOM 16116 O O . ARG C 1 317 ? 30.898 31.929 193.002 1.00 36.79 446 ARG C O 1
ATOM 16137 N N . GLN C 1 318 ? 29.712 33.636 193.870 1.00 38.56 447 GLN C N 1
ATOM 16138 C CA . GLN C 1 318 ? 28.727 33.675 192.792 1.00 37.26 447 GLN C CA 1
ATOM 16139 C C . GLN C 1 318 ? 28.019 32.333 192.639 1.00 36.54 447 GLN C C 1
ATOM 16140 O O . GLN C 1 318 ? 27.697 31.903 191.529 1.00 36.44 447 GLN C O 1
ATOM 16154 N N . SER C 1 319 ? 27.787 31.660 193.757 1.00 35.81 448 SER C N 1
ATOM 16155 C CA . SER C 1 319 ? 27.112 30.373 193.725 1.00 36.94 448 SER C CA 1
ATOM 16156 C C . SER C 1 319 ? 26.349 30.196 195.035 1.00 36.90 448 SER C C 1
ATOM 16157 O O . SER C 1 319 ? 26.120 31.161 195.772 1.00 35.16 448 SER C O 1
ATOM 16165 N N . TYR C 1 320 ? 25.957 28.956 195.322 1.00 36.32 449 TYR C N 1
ATOM 16166 C CA . TYR C 1 320 ? 25.143 28.641 196.481 1.00 35.07 449 TYR C CA 1
ATOM 16167 C C . TYR C 1 320 ? 25.704 27.427 197.198 1.00 33.48 449 TYR C C 1
ATOM 16168 O O . TYR C 1 320 ? 26.197 26.488 196.565 1.00 37.70 449 TYR C O 1
ATOM 16186 N N . ASP C 1 321 ? 25.628 27.457 198.523 1.00 34.91 450 ASP C N 1
ATOM 16187 C CA . ASP C 1 321 ? 25.775 26.258 199.331 1.00 33.20 450 ASP C CA 1
ATOM 16188 C C . ASP C 1 321 ? 24.408 25.599 199.415 1.00 33.40 450 ASP C C 1
ATOM 16189 O O . ASP C 1 321 ? 23.419 26.259 199.744 1.00 37.59 450 ASP C O 1
ATOM 16198 N N . ILE C 1 322 ? 24.345 24.315 199.077 1.00 32.85 451 ILE C N 1
ATOM 16199 C CA . ILE C 1 322 ? 23.083 23.586 198.993 1.00 37.06 451 ILE C CA 1
ATOM 16200 C C . ILE C 1 322 ? 22.938 22.700 200.224 1.00 35.87 451 ILE C C 1
ATOM 16201 O O . ILE C 1 322 ? 23.847 21.929 200.551 1.00 35.84 451 ILE C O 1
ATOM 16217 N N . SER C 1 323 ? 21.783 22.778 200.882 1.00 34.29 452 SER C N 1
ATOM 16218 C CA . SER C 1 323 ? 21.466 21.932 202.029 1.00 37.65 452 SER C CA 1
ATOM 16219 C C . SER C 1 323 ? 20.161 21.200 201.752 1.00 37.09 452 SER C C 1
ATOM 16220 O O . SER C 1 323 ? 19.116 21.836 201.599 1.00 38.45 452 SER C O 1
ATOM 16228 N N . ILE C 1 324 ? 20.223 19.872 201.683 1.00 34.98 453 ILE C N 1
ATOM 16229 C CA . ILE C 1 324 ? 19.052 19.037 201.436 1.00 39.51 453 ILE C CA 1
ATOM 16230 C C . ILE C 1 324 ? 18.806 18.176 202.666 1.00 41.36 453 ILE C C 1
ATOM 16231 O O . ILE C 1 324 ? 19.733 17.544 203.185 1.00 40.79 453 ILE C O 1
ATOM 16247 N N . VAL C 1 325 ? 17.555 18.145 203.119 1.00 39.08 454 VAL C N 1
ATOM 16248 C CA . VAL C 1 325 ? 17.105 17.239 204.168 1.00 42.81 454 VAL C CA 1
ATOM 16249 C C . VAL C 1 325 ? 15.787 16.635 203.708 1.00 40.73 454 VAL C C 1
ATOM 16250 O O . VAL C 1 325 ? 14.898 17.360 203.250 1.00 40.14 454 VAL C O 1
ATOM 16263 N N . ALA C 1 326 ? 15.665 15.316 203.812 1.00 38.67 455 ALA C N 1
ATOM 16264 C CA . ALA C 1 326 ? 14.459 14.628 203.380 1.00 42.39 455 ALA C CA 1
ATOM 16265 C C . ALA C 1 326 ? 14.188 13.460 204.311 1.00 41.13 455 ALA C C 1
ATOM 16266 O O . ALA C 1 326 ? 15.106 12.900 204.913 1.00 40.00 455 ALA C O 1
ATOM 16273 N N . GLN C 1 327 ? 12.911 13.100 204.424 1.00 39.23 456 GLN C N 1
ATOM 16274 C CA . GLN C 1 327 ? 12.512 11.959 205.232 1.00 44.67 456 GLN C CA 1
ATOM 16275 C C . GLN C 1 327 ? 11.268 11.336 204.623 1.00 48.88 456 GLN C C 1
ATOM 16276 O O . GLN C 1 327 ? 10.436 12.029 204.028 1.00 46.45 456 GLN C O 1
ATOM 16290 N N . VAL C 1 328 ? 11.147 10.023 204.780 1.00 43.80 457 VAL C N 1
ATOM 16291 C CA . VAL C 1 328 ? 9.934 9.310 204.408 1.00 47.17 457 VAL C CA 1
ATOM 16292 C C . VAL C 1 328 ? 9.018 9.319 205.625 1.00 53.58 457 VAL C C 1
ATOM 16293 O O . VAL C 1 328 ? 9.357 8.770 206.679 1.00 54.82 457 VAL C O 1
ATOM 16306 N N . ASP C 1 329 ? 7.868 9.977 205.494 1.00 50.96 458 ASP C N 1
ATOM 16307 C CA . ASP C 1 329 ? 7.034 10.233 206.661 1.00 56.63 458 ASP C CA 1
ATOM 16308 C C . ASP C 1 329 ? 6.560 8.937 207.308 1.00 56.44 458 ASP C C 1
ATOM 16309 O O . ASP C 1 329 ? 6.506 8.836 208.539 1.00 57.49 458 ASP C O 1
ATOM 16318 N N . GLN C 1 330 ? 6.227 7.929 206.499 1.00 54.67 459 GLN C N 1
ATOM 16319 C CA . GLN C 1 330 ? 5.602 6.726 207.037 1.00 55.00 459 GLN C CA 1
ATOM 16320 C C . GLN C 1 330 ? 6.539 5.906 207.920 1.00 52.37 459 GLN C C 1
ATOM 16321 O O . GLN C 1 330 ? 6.052 5.140 208.756 1.00 61.69 459 GLN C O 1
ATOM 16335 N N . THR C 1 331 ? 7.857 6.037 207.762 1.00 53.87 460 THR C N 1
ATOM 16336 C CA . THR C 1 331 ? 8.799 5.263 208.560 1.00 52.53 460 THR C CA 1
ATOM 16337 C C . THR C 1 331 ? 9.806 6.120 209.311 1.00 48.83 460 THR C C 1
ATOM 16338 O O . THR C 1 331 ? 10.606 5.575 210.082 1.00 52.12 460 THR C O 1
ATOM 16349 N N . GLY C 1 332 ? 9.802 7.433 209.109 1.00 48.35 461 GLY C N 1
ATOM 16350 C CA . GLY C 1 332 ? 10.726 8.306 209.801 1.00 50.75 461 GLY C CA 1
ATOM 16351 C C . GLY C 1 332 ? 12.153 8.272 209.302 1.00 47.63 461 GLY C C 1
ATOM 16352 O O . GLY C 1 332 ? 12.995 8.996 209.847 1.00 50.28 461 GLY C O 1
ATOM 16356 N N . SER C 1 333 ? 12.458 7.463 208.290 1.00 46.44 462 SER C N 1
ATOM 16357 C CA . SER C 1 333 ? 13.816 7.408 207.766 1.00 46.44 462 SER C CA 1
ATOM 16358 C C . SER C 1 333 ? 14.198 8.755 207.166 1.00 47.41 462 SER C C 1
ATOM 16359 O O . SER C 1 333 ? 13.458 9.319 206.355 1.00 43.92 462 SER C O 1
ATOM 16367 N N . LYS C 1 334 ? 15.362 9.267 207.565 1.00 49.17 463 LYS C N 1
ATOM 16368 C CA . LYS C 1 334 ? 15.809 10.602 207.196 1.00 47.65 463 LYS C CA 1
ATOM 16369 C C . LYS C 1 334 ? 17.196 10.522 206.578 1.00 44.88 463 LYS C C 1
ATOM 16370 O O . LYS C 1 334 ? 17.983 9.622 206.884 1.00 46.69 463 LYS C O 1
ATOM 16389 N N . SER C 1 335 ? 17.491 11.481 205.703 1.00 43.60 464 SER C N 1
ATOM 16390 C CA . SER C 1 335 ? 18.837 11.652 205.175 1.00 42.54 464 SER C CA 1
ATOM 16391 C C . SER C 1 335 ? 19.048 13.125 204.859 1.00 42.83 464 SER C C 1
ATOM 16392 O O . SER C 1 335 ? 18.105 13.921 204.843 1.00 39.24 464 SER C O 1
ATOM 16400 N N . SER C 1 336 ? 20.305 13.482 204.602 1.00 45.58 465 SER C N 1
ATOM 16401 C CA . SER C 1 336 ? 20.666 14.870 204.343 1.00 43.68 465 SER C CA 1
ATOM 16402 C C . SER C 1 336 ? 21.941 14.912 203.512 1.00 40.99 465 SER C C 1
ATOM 16403 O O . SER C 1 336 ? 22.592 13.890 203.285 1.00 38.33 465 SER C O 1
ATOM 16411 N N . ASN C 1 337 ? 22.292 16.118 203.066 1.00 39.22 466 ASN C N 1
ATOM 16412 C CA . ASN C 1 337 ? 23.569 16.337 202.402 1.00 39.69 466 ASN C CA 1
ATOM 16413 C C . ASN C 1 337 ? 23.820 17.829 202.254 1.00 34.11 466 ASN C C 1
ATOM 16414 O O . ASN C 1 337 ? 22.883 18.628 202.204 1.00 33.09 466 ASN C O 1
ATOM 16425 N N . LEU C 1 338 ? 25.103 18.184 202.188 1.00 35.52 467 LEU C N 1
ATOM 16426 C CA . LEU C 1 338 ? 25.558 19.549 201.946 1.00 36.35 467 LEU C CA 1
ATOM 16427 C C . LEU C 1 338 ? 26.457 19.537 200.718 1.00 34.67 467 LEU C C 1
ATOM 16428 O O . LEU C 1 338 ? 27.444 18.794 200.679 1.00 32.49 467 LEU C O 1
ATOM 16444 N N . LEU C 1 339 ? 26.124 20.364 199.727 1.00 33.74 468 LEU C N 1
ATOM 16445 C CA . LEU C 1 339 ? 26.820 20.369 198.451 1.00 33.81 468 LEU C CA 1
ATOM 16446 C C . LEU C 1 339 ? 27.227 21.784 198.068 1.00 36.47 468 LEU C C 1
ATOM 16447 O O . LEU C 1 339 ? 26.585 22.761 198.462 1.00 36.21 468 LEU C O 1
ATOM 16463 N N . ASP C 1 340 ? 28.307 21.880 197.293 1.00 32.56 469 ASP C N 1
ATOM 16464 C CA . ASP C 1 340 ? 28.779 23.144 196.741 1.00 37.44 469 ASP C CA 1
ATOM 16465 C C . ASP C 1 340 ? 28.345 23.209 195.280 1.00 34.26 469 ASP C C 1
ATOM 16466 O O . ASP C 1 340 ? 28.873 22.475 194.437 1.00 33.57 469 ASP C O 1
ATOM 16475 N N . LEU C 1 341 ? 27.386 24.088 194.981 1.00 36.69 470 LEU C N 1
ATOM 16476 C CA . LEU C 1 341 ? 26.888 24.216 193.614 1.00 35.14 470 LEU C CA 1
ATOM 16477 C C . LEU C 1 341 ? 27.963 24.696 192.649 1.00 39.24 470 LEU C C 1
ATOM 16478 O O . LEU C 1 341 ? 27.842 24.466 191.440 1.00 36.13 470 LEU C O 1
ATOM 16494 N N . LYS C 1 342 ? 29.013 25.348 193.150 1.00 37.17 471 LYS C N 1
ATOM 16495 C CA . LYS C 1 342 ? 30.057 25.872 192.279 1.00 41.37 471 LYS C CA 1
ATOM 16496 C C . LYS C 1 342 ? 31.015 24.797 191.780 1.00 41.89 471 LYS C C 1
ATOM 16497 O O . LYS C 1 342 ? 31.725 25.031 190.795 1.00 46.44 471 LYS C O 1
ATOM 16516 N N . ASN C 1 343 ? 31.055 23.628 192.415 1.00 38.82 472 ASN C N 1
ATOM 16517 C CA . ASN C 1 343 ? 32.020 22.583 192.079 1.00 41.60 472 ASN C CA 1
ATOM 16518 C C . ASN C 1 343 ? 31.312 21.275 191.741 1.00 39.81 472 ASN C C 1
ATOM 16519 O O . ASN C 1 343 ? 31.523 20.251 192.402 1.00 37.35 472 ASN C O 1
ATOM 16530 N N . PRO C 1 344 ? 30.477 21.267 190.704 1.00 41.03 473 PRO C N 1
ATOM 16531 C CA . PRO C 1 344 ? 29.816 20.024 190.301 1.00 39.42 473 PRO C CA 1
ATOM 16532 C C . PRO C 1 344 ? 30.754 19.121 189.517 1.00 35.61 473 PRO C C 1
ATOM 16533 O O . PRO C 1 344 ? 31.775 19.548 188.978 1.00 35.57 473 PRO C O 1
ATOM 16544 N N . PHE C 1 345 ? 30.389 17.847 189.470 1.00 36.18 474 PHE C N 1
ATOM 16545 C CA . PHE C 1 345 ? 31.098 16.859 188.666 1.00 38.58 474 PHE C CA 1
ATOM 16546 C C . PHE C 1 345 ? 30.374 16.710 187.332 1.00 36.49 474 PHE C C 1
ATOM 16547 O O . PHE C 1 345 ? 29.209 16.295 187.297 1.00 36.40 474 PHE C O 1
ATOM 16564 N N . PHE C 1 346 ? 31.051 17.064 186.243 1.00 39.84 475 PHE C N 1
ATOM 16565 C CA . PHE C 1 346 ? 30.470 16.933 184.909 1.00 38.00 475 PHE C CA 1
ATOM 16566 C C . PHE C 1 346 ? 30.606 15.480 184.471 1.00 38.63 475 PHE C C 1
ATOM 16567 O O . PHE C 1 346 ? 31.675 15.043 184.040 1.00 39.17 475 PHE C O 1
ATOM 16584 N N . ARG C 1 347 ? 29.511 14.733 184.577 1.00 40.20 476 ARG C N 1
ATOM 16585 C CA . ARG C 1 347 ? 29.506 13.296 184.353 1.00 42.70 476 ARG C CA 1
ATOM 16586 C C . ARG C 1 347 ? 28.995 12.918 182.968 1.00 48.40 476 ARG C C 1
ATOM 16587 O O . ARG C 1 347 ? 29.084 11.744 182.589 1.00 46.57 476 ARG C O 1
ATOM 16608 N N . TYR C 1 348 ? 28.489 13.881 182.197 1.00 48.29 477 TYR C N 1
ATOM 16609 C CA . TYR C 1 348 ? 27.936 13.565 180.890 1.00 50.97 477 TYR C CA 1
ATOM 16610 C C . TYR C 1 348 ? 28.994 12.914 180.013 1.00 57.94 477 TYR C C 1
ATOM 16611 O O . TYR C 1 348 ? 30.137 13.379 179.935 1.00 55.13 477 TYR C O 1
ATOM 16629 N N . THR C 1 349 ? 28.597 11.843 179.341 1.00 68.49 478 THR C N 1
ATOM 16630 C CA . THR C 1 349 ? 29.496 11.041 178.531 1.00 69.31 478 THR C CA 1
ATOM 16631 C C . THR C 1 349 ? 29.176 11.083 177.042 1.00 70.52 478 THR C C 1
ATOM 16632 O O . THR C 1 349 ? 30.087 10.930 176.228 1.00 74.40 478 THR C O 1
ATOM 16643 N N . GLY C 1 350 ? 27.915 11.301 176.665 1.00 69.49 479 GLY C N 1
ATOM 16644 C CA . GLY C 1 350 ? 27.503 11.316 175.276 1.00 72.22 479 GLY C CA 1
ATOM 16645 C C . GLY C 1 350 ? 26.628 10.151 174.864 1.00 75.08 479 GLY C C 1
ATOM 16646 O O . GLY C 1 350 ? 26.115 10.157 173.735 1.00 77.55 479 GLY C O 1
ATOM 16650 N N . THR C 1 351 ? 26.435 9.160 175.730 1.00 81.85 480 THR C N 1
ATOM 16651 C CA . THR C 1 351 ? 25.565 8.037 175.420 1.00 86.49 480 THR C CA 1
ATOM 16652 C C . THR C 1 351 ? 24.110 8.361 175.751 1.00 86.36 480 THR C C 1
ATOM 16653 O O . THR C 1 351 ? 23.797 9.308 176.482 1.00 84.31 480 THR C O 1
ATOM 16664 N N . THR C 1 352 ? 23.222 7.553 175.195 1.00 76.22 481 THR C N 1
ATOM 16665 C CA . THR C 1 352 ? 21.818 7.618 175.559 1.00 71.56 481 THR C CA 1
ATOM 16666 C C . THR C 1 352 ? 21.655 7.112 176.987 1.00 67.03 481 THR C C 1
ATOM 16667 O O . THR C 1 352 ? 22.168 6.036 177.317 1.00 66.66 481 THR C O 1
ATOM 16678 N N . PRO C 1 353 ? 20.971 7.848 177.862 1.00 63.33 482 PRO C N 1
ATOM 16679 C CA . PRO C 1 353 ? 20.801 7.371 179.242 1.00 63.71 482 PRO C CA 1
ATOM 16680 C C . PRO C 1 353 ? 19.969 6.098 179.277 1.00 62.27 482 PRO C C 1
ATOM 16681 O O . PRO C 1 353 ? 18.904 6.015 178.661 1.00 64.45 482 PRO C O 1
ATOM 16692 N N . SER C 1 354 ? 20.466 5.098 180.007 1.00 64.23 483 SER C N 1
ATOM 16693 C CA . SER C 1 354 ? 19.779 3.819 180.093 1.00 65.71 483 SER C CA 1
ATOM 16694 C C . SER C 1 354 ? 18.632 3.890 181.100 1.00 68.65 483 SER C C 1
ATOM 16695 O O . SER C 1 354 ? 18.720 4.600 182.106 1.00 63.59 483 SER C O 1
ATOM 16703 N N . PRO C 1 355 ? 17.543 3.166 180.854 1.00 72.00 484 PRO C N 1
ATOM 16704 C CA . PRO C 1 355 ? 16.437 3.146 181.824 1.00 68.77 484 PRO C CA 1
ATOM 16705 C C . PRO C 1 355 ? 16.767 2.255 183.005 1.00 66.00 484 PRO C C 1
ATOM 16706 O O . PRO C 1 355 ? 17.575 1.322 182.884 1.00 64.69 484 PRO C O 1
ATOM 16717 N N . PRO C 1 356 ? 16.164 2.505 184.165 1.00 72.24 485 PRO C N 1
ATOM 16718 C CA . PRO C 1 356 ? 16.444 1.659 185.322 1.00 70.73 485 PRO C CA 1
ATOM 16719 C C . PRO C 1 356 ? 16.058 0.223 185.036 1.00 67.87 485 PRO C C 1
ATOM 16720 O O . PRO C 1 356 ? 15.095 -0.044 184.293 1.00 69.70 485 PRO C O 1
ATOM 16731 N N . PRO C 1 357 ? 16.792 -0.741 185.593 1.00 55.72 486 PRO C N 1
ATOM 16732 C CA . PRO C 1 357 ? 16.383 -2.141 185.446 1.00 50.32 486 PRO C CA 1
ATOM 16733 C C . PRO C 1 357 ? 14.983 -2.361 185.996 1.00 50.83 486 PRO C C 1
ATOM 16734 O O . PRO C 1 357 ? 14.494 -1.618 186.848 1.00 55.45 486 PRO C O 1
ATOM 16745 N N . GLY C 1 358 ? 14.334 -3.406 185.493 1.00 48.29 487 GLY C N 1
ATOM 16746 C CA . GLY C 1 358 ? 13.011 -3.746 185.975 1.00 48.13 487 GLY C CA 1
ATOM 16747 C C . GLY C 1 358 ? 11.921 -2.816 185.500 1.00 47.46 487 GLY C C 1
ATOM 16748 O O . GLY C 1 358 ? 10.909 -2.657 186.190 1.00 46.68 487 GLY C O 1
ATOM 16752 N N . SER C 1 359 ? 12.101 -2.193 184.337 1.00 47.57 488 SER C N 1
ATOM 16753 C CA . SER C 1 359 ? 11.088 -1.327 183.752 1.00 50.26 488 SER C CA 1
ATOM 16754 C C . SER C 1 359 ? 10.231 -2.031 182.707 1.00 48.10 488 SER C C 1
ATOM 16755 O O . SER C 1 359 ? 9.239 -1.451 182.250 1.00 47.10 488 SER C O 1
ATOM 16763 N N . HIS C 1 360 ? 10.587 -3.254 182.318 1.00 44.64 489 HIS C N 1
ATOM 16764 C CA . HIS C 1 360 ? 9.806 -4.005 181.345 1.00 44.98 489 HIS C CA 1
ATOM 16765 C C . HIS C 1 360 ? 8.609 -4.646 182.034 1.00 45.19 489 HIS C C 1
ATOM 16766 O O . HIS C 1 360 ? 8.775 -5.483 182.929 1.00 44.57 489 HIS C O 1
ATOM 16780 N N . TYR C 1 361 ? 7.405 -4.255 181.620 1.00 46.48 490 TYR C N 1
ATOM 16781 C CA . TYR C 1 361 ? 6.176 -4.868 182.105 1.00 49.84 490 TYR C CA 1
ATOM 16782 C C . TYR C 1 361 ? 5.622 -5.909 181.144 1.00 49.05 490 TYR C C 1
ATOM 16783 O O . TYR C 1 361 ? 4.715 -6.659 181.521 1.00 48.12 490 TYR C O 1
ATOM 16801 N N . THR C 1 362 ? 6.137 -5.963 179.918 1.00 47.46 491 THR C N 1
ATOM 16802 C CA . THR C 1 362 ? 5.868 -7.038 178.979 1.00 47.67 491 THR C CA 1
ATOM 16803 C C . THR C 1 362 ? 7.190 -7.694 178.603 1.00 46.28 491 THR C C 1
ATOM 16804 O O . THR C 1 362 ? 8.264 -7.108 178.766 1.00 47.88 491 THR C O 1
ATOM 16815 N N . SER C 1 363 ? 7.104 -8.917 178.101 1.00 47.49 492 SER C N 1
ATOM 16816 C CA . SER C 1 363 ? 8.305 -9.684 177.788 1.00 47.75 492 SER C CA 1
ATOM 16817 C C . SER C 1 363 ? 9.090 -9.015 176.665 1.00 50.59 492 SER C C 1
ATOM 16818 O O . SER C 1 363 ? 8.562 -8.872 175.553 1.00 52.85 492 SER C O 1
ATOM 16826 N N . PRO C 1 364 ? 10.335 -8.594 176.900 1.00 52.29 493 PRO C N 1
ATOM 16827 C CA . PRO C 1 364 ? 11.139 -8.072 175.784 1.00 51.43 493 PRO C CA 1
ATOM 16828 C C . PRO C 1 364 ? 11.314 -9.071 174.657 1.00 55.01 493 PRO C C 1
ATOM 16829 O O . PRO C 1 364 ? 11.386 -8.669 173.488 1.00 56.98 493 PRO C O 1
ATOM 16840 N N . SER C 1 365 ? 11.380 -10.367 174.970 1.00 48.48 494 SER C N 1
ATOM 16841 C CA . SER C 1 365 ? 11.536 -11.365 173.917 1.00 52.71 494 SER C CA 1
ATOM 16842 C C . SER C 1 365 ? 10.308 -11.432 173.018 1.00 57.44 494 SER C C 1
ATOM 16843 O O . SER C 1 365 ? 10.436 -11.691 171.816 1.00 61.19 494 SER C O 1
ATOM 16851 N N . GLU C 1 366 ? 9.116 -11.210 173.577 1.00 55.40 495 GLU C N 1
ATOM 16852 C CA . GLU C 1 366 ? 7.908 -11.187 172.763 1.00 64.00 495 GLU C CA 1
ATOM 16853 C C . GLU C 1 366 ? 7.843 -9.958 171.865 1.00 65.47 495 GLU C C 1
ATOM 16854 O O . GLU C 1 366 ? 7.077 -9.953 170.896 1.00 72.07 495 GLU C O 1
ATOM 16866 N N . ASN C 1 367 ? 8.628 -8.924 172.163 1.00 65.99 496 ASN C N 1
ATOM 16867 C CA . ASN C 1 367 ? 8.580 -7.666 171.433 1.00 72.05 496 ASN C CA 1
ATOM 16868 C C . ASN C 1 367 ? 9.786 -7.457 170.525 1.00 73.40 496 ASN C C 1
ATOM 16869 O O . ASN C 1 367 ? 9.927 -6.376 169.943 1.00 79.20 496 ASN C O 1
ATOM 16880 N N . MET C 1 368 ? 10.658 -8.459 170.384 1.00 66.25 497 MET C N 1
ATOM 16881 C CA . MET C 1 368 ? 11.772 -8.326 169.450 1.00 68.03 497 MET C CA 1
ATOM 16882 C C . MET C 1 368 ? 11.267 -8.127 168.026 1.00 73.13 497 MET C C 1
ATOM 16883 O O . MET C 1 368 ? 11.857 -7.367 167.248 1.00 74.91 497 MET C O 1
ATOM 16897 N N . TRP C 1 369 ? 10.181 -8.809 167.666 1.00 72.72 498 TRP C N 1
ATOM 16898 C CA . TRP C 1 369 ? 9.585 -8.673 166.343 1.00 78.70 498 TRP C CA 1
ATOM 16899 C C . TRP C 1 369 ? 8.191 -8.072 166.466 1.00 85.10 498 TRP C C 1
ATOM 16900 O O . TRP C 1 369 ? 7.211 -8.654 165.989 1.00 86.32 498 TRP C O 1
ATOM 16921 N N . ASN C 1 370 ? 8.099 -6.911 167.110 1.00 93.51 499 ASN C N 1
ATOM 16922 C CA . ASN C 1 370 ? 6.820 -6.254 167.362 1.00 99.11 499 ASN C CA 1
ATOM 16923 C C . ASN C 1 370 ? 5.939 -6.198 166.117 1.00 102.83 499 ASN C C 1
ATOM 16924 O O . ASN C 1 370 ? 6.434 -6.043 165.000 1.00 105.80 499 ASN C O 1
ATOM 16935 N N . SER D 1 7 ? 56.951 38.539 199.674 1.00 51.18 136 SER D N 1
ATOM 16936 C CA . SER D 1 7 ? 57.566 37.250 199.380 1.00 49.18 136 SER D CA 1
ATOM 16937 C C . SER D 1 7 ? 57.758 37.076 197.876 1.00 53.87 136 SER D C 1
ATOM 16938 O O . SER D 1 7 ? 57.027 37.655 197.074 1.00 53.55 136 SER D O 1
ATOM 16945 N N . VAL D 1 8 ? 58.751 36.266 197.502 1.00 47.49 137 VAL D N 1
ATOM 16946 C CA . VAL D 1 8 ? 59.049 36.059 196.089 1.00 49.88 137 VAL D CA 1
ATOM 16947 C C . VAL D 1 8 ? 57.819 35.542 195.355 1.00 48.57 137 VAL D C 1
ATOM 16948 O O . VAL D 1 8 ? 57.545 35.944 194.218 1.00 47.48 137 VAL D O 1
ATOM 16961 N N . PHE D 1 9 ? 57.053 34.654 195.993 1.00 51.80 138 PHE D N 1
ATOM 16962 C CA . PHE D 1 9 ? 55.889 34.075 195.328 1.00 44.81 138 PHE D CA 1
ATOM 16963 C C . PHE D 1 9 ? 54.804 35.120 195.102 1.00 48.44 138 PHE D C 1
ATOM 16964 O O . PHE D 1 9 ? 54.302 35.275 193.984 1.00 43.75 138 PHE D O 1
ATOM 16981 N N . SER D 1 10 ? 54.410 35.833 196.162 1.00 50.42 139 SER D N 1
ATOM 16982 C CA . SER D 1 10 ? 53.332 36.806 196.027 1.00 51.53 139 SER D CA 1
ATOM 16983 C C . SER D 1 10 ? 53.693 37.900 195.031 1.00 52.83 139 SER D C 1
ATOM 16984 O O . SER D 1 10 ? 52.805 38.463 194.381 1.00 55.37 139 SER D O 1
ATOM 16992 N N . GLU D 1 11 ? 54.985 38.203 194.885 1.00 55.28 140 GLU D N 1
ATOM 16993 C CA . GLU D 1 11 ? 55.397 39.249 193.955 1.00 60.54 140 GLU D CA 1
ATOM 16994 C C . GLU D 1 11 ? 55.146 38.837 192.509 1.00 60.91 140 GLU D C 1
ATOM 16995 O O . GLU D 1 11 ? 54.679 39.648 191.699 1.00 64.01 140 GLU D O 1
ATOM 17007 N N . ARG D 1 12 ? 55.445 37.585 192.168 1.00 50.86 141 ARG D N 1
ATOM 17008 C CA . ARG D 1 12 ? 55.355 37.099 190.797 1.00 50.49 141 ARG D CA 1
ATOM 17009 C C . ARG D 1 12 ? 54.013 36.459 190.471 1.00 49.11 141 ARG D C 1
ATOM 17010 O O . ARG D 1 12 ? 53.808 36.041 189.327 1.00 45.79 141 ARG D O 1
ATOM 17031 N N . THR D 1 13 ? 53.099 36.372 191.434 1.00 50.89 142 THR D N 1
ATOM 17032 C CA . THR D 1 13 ? 51.839 35.663 191.255 1.00 48.53 142 THR D CA 1
ATOM 17033 C C . THR D 1 13 ? 50.673 36.582 191.581 1.00 50.95 142 THR D C 1
ATOM 17034 O O . THR D 1 13 ? 50.653 37.213 192.643 1.00 54.55 142 THR D O 1
ATOM 17045 N N . GLU D 1 14 ? 49.707 36.656 190.671 1.00 51.07 143 GLU D N 1
ATOM 17046 C CA . GLU D 1 14 ? 48.469 37.360 190.964 1.00 51.96 143 GLU D CA 1
ATOM 17047 C C . GLU D 1 14 ? 47.679 36.592 192.017 1.00 50.75 143 GLU D C 1
ATOM 17048 O O . GLU D 1 14 ? 47.708 35.359 192.073 1.00 39.45 143 GLU D O 1
ATOM 17060 N N . GLU D 1 15 ? 46.961 37.343 192.855 1.00 51.79 144 GLU D N 1
ATOM 17061 C CA . GLU D 1 15 ? 46.302 36.731 194.005 1.00 52.93 144 GLU D CA 1
ATOM 17062 C C . GLU D 1 15 ? 45.174 35.806 193.568 1.00 46.68 144 GLU D C 1
ATOM 17063 O O . GLU D 1 15 ? 45.042 34.691 194.087 1.00 45.82 144 GLU D O 1
ATOM 17075 N N . SER D 1 16 ? 44.357 36.242 192.606 1.00 46.80 145 SER D N 1
ATOM 17076 C CA . SER D 1 16 ? 43.270 35.398 192.126 1.00 46.25 145 SER D CA 1
ATOM 17077 C C . SER D 1 16 ? 43.792 34.097 191.529 1.00 46.87 145 SER D C 1
ATOM 17078 O O . SER D 1 16 ? 43.142 33.051 191.653 1.00 43.42 145 SER D O 1
ATOM 17086 N N . SER D 1 17 ? 44.961 34.134 190.884 1.00 47.03 146 SER D N 1
ATOM 17087 C CA . SER D 1 17 ? 45.520 32.910 190.316 1.00 43.65 146 SER D CA 1
ATOM 17088 C C . SER D 1 17 ? 45.985 31.957 191.411 1.00 36.49 146 SER D C 1
ATOM 17089 O O . SER D 1 17 ? 45.823 30.738 191.291 1.00 34.12 146 SER D O 1
ATOM 17097 N N . ALA D 1 18 ? 46.564 32.495 192.488 1.00 40.84 147 ALA D N 1
ATOM 17098 C CA . ALA D 1 18 ? 47.065 31.643 193.563 1.00 36.19 147 ALA D CA 1
ATOM 17099 C C . ALA D 1 18 ? 45.928 30.961 194.312 1.00 34.19 147 ALA D C 1
ATOM 17100 O O . ALA D 1 18 ? 46.048 29.793 194.703 1.00 32.70 147 ALA D O 1
ATOM 17107 N N . VAL D 1 19 ? 44.820 31.670 194.530 1.00 36.19 148 VAL D N 1
ATOM 17108 C CA . VAL D 1 19 ? 43.680 31.073 195.226 1.00 35.55 148 VAL D CA 1
ATOM 17109 C C . VAL D 1 19 ? 43.178 29.859 194.455 1.00 36.71 148 VAL D C 1
ATOM 17110 O O . VAL D 1 19 ? 43.097 28.745 194.987 1.00 37.62 148 VAL D O 1
ATOM 17123 N N . GLN D 1 20 ? 42.850 30.058 193.177 1.00 40.67 149 GLN D N 1
ATOM 17124 C CA . GLN D 1 20 ? 42.382 28.951 192.346 1.00 38.37 149 GLN D CA 1
ATOM 17125 C C . GLN D 1 20 ? 43.425 27.843 192.269 1.00 34.77 149 GLN D C 1
ATOM 17126 O O . GLN D 1 20 ? 43.092 26.658 192.366 1.00 31.95 149 GLN D O 1
ATOM 17140 N N . TYR D 1 21 ? 44.697 28.209 192.115 1.00 34.36 150 TYR D N 1
ATOM 17141 C CA . TYR D 1 21 ? 45.752 27.212 191.983 1.00 31.82 150 TYR D CA 1
ATOM 17142 C C . TYR D 1 21 ? 45.775 26.267 193.181 1.00 35.71 150 TYR D C 1
ATOM 17143 O O . TYR D 1 21 ? 45.697 25.042 193.027 1.00 32.84 150 TYR D O 1
ATOM 17161 N N . PHE D 1 22 ? 45.883 26.820 194.393 1.00 32.93 151 PHE D N 1
ATOM 17162 C CA . PHE D 1 22 ? 46.008 25.975 195.578 1.00 36.05 151 PHE D CA 1
ATOM 17163 C C . PHE D 1 22 ? 44.681 25.354 195.994 1.00 34.16 151 PHE D C 1
ATOM 17164 O O . PHE D 1 22 ? 44.682 24.290 196.622 1.00 35.41 151 PHE D O 1
ATOM 17181 N N . GLN D 1 23 ? 43.555 25.975 195.639 1.00 35.39 152 GLN D N 1
ATOM 17182 C CA . GLN D 1 23 ? 42.267 25.309 195.803 1.00 33.78 152 GLN D CA 1
ATOM 17183 C C . GLN D 1 23 ? 42.212 24.030 194.979 1.00 31.37 152 GLN D C 1
ATOM 17184 O O . GLN D 1 23 ? 41.751 22.987 195.458 1.00 36.44 152 GLN D O 1
ATOM 17198 N N . PHE D 1 24 ? 42.682 24.094 193.734 1.00 34.37 153 PHE D N 1
ATOM 17199 C CA . PHE D 1 24 ? 42.714 22.919 192.872 1.00 33.94 153 PHE D CA 1
ATOM 17200 C C . PHE D 1 24 ? 43.464 21.767 193.530 1.00 30.62 153 PHE D C 1
ATOM 17201 O O . PHE D 1 24 ? 42.997 20.621 193.533 1.00 29.71 153 PHE D O 1
ATOM 17218 N N . TYR D 1 25 ? 44.636 22.048 194.092 1.00 26.41 154 TYR D N 1
ATOM 17219 C CA . TYR D 1 25 ? 45.461 20.997 194.670 1.00 27.86 154 TYR D CA 1
ATOM 17220 C C . TYR D 1 25 ? 45.014 20.594 196.073 1.00 32.26 154 TYR D C 1
ATOM 17221 O O . TYR D 1 25 ? 45.580 19.655 196.638 1.00 30.67 154 TYR D O 1
ATOM 17239 N N . GLY D 1 26 ? 44.001 21.258 196.635 1.00 29.10 155 GLY D N 1
ATOM 17240 C CA . GLY D 1 26 ? 43.433 20.806 197.888 1.00 34.39 155 GLY D CA 1
ATOM 17241 C C . GLY D 1 26 ? 42.476 19.644 197.748 1.00 35.64 155 GLY D C 1
ATOM 17242 O O . GLY D 1 26 ? 42.168 18.986 198.747 1.00 32.82 155 GLY D O 1
ATOM 17246 N N . TYR D 1 27 ? 42.005 19.371 196.532 1.00 32.24 156 TYR D N 1
ATOM 17247 C CA . TYR D 1 27 ? 41.064 18.283 196.313 1.00 33.91 156 TYR D CA 1
ATOM 17248 C C . TYR D 1 27 ? 41.803 16.953 196.275 1.00 32.53 156 TYR D C 1
ATOM 17249 O O . TYR D 1 27 ? 42.801 16.807 195.564 1.00 27.16 156 TYR D O 1
ATOM 17267 N N . LEU D 1 28 ? 41.310 15.980 197.048 1.00 32.73 157 LEU D N 1
ATOM 17268 C CA . LEU D 1 28 ? 41.918 14.657 197.029 1.00 26.12 157 LEU D CA 1
ATOM 17269 C C . LEU D 1 28 ? 41.814 14.018 195.649 1.00 32.31 157 LEU D C 1
ATOM 17270 O O . LEU D 1 28 ? 42.694 13.243 195.259 1.00 30.98 157 LEU D O 1
ATOM 17286 N N . SER D 1 29 ? 40.747 14.320 194.902 1.00 29.99 158 SER D N 1
ATOM 17287 C CA . SER D 1 29 ? 40.588 13.729 193.578 1.00 32.38 158 SER D CA 1
ATOM 17288 C C . SER D 1 29 ? 41.739 14.112 192.659 1.00 30.79 158 SER D C 1
ATOM 17289 O O . SER D 1 29 ? 42.149 13.312 191.810 1.00 28.71 158 SER D O 1
ATOM 17297 N N . GLN D 1 30 ? 42.264 15.329 192.807 1.00 30.87 159 GLN D N 1
ATOM 17298 C CA . GLN D 1 30 ? 43.376 15.772 191.984 1.00 28.79 159 GLN D CA 1
ATOM 17299 C C . GLN D 1 30 ? 44.689 15.139 192.420 1.00 35.13 159 GLN D C 1
ATOM 17300 O O . GLN D 1 30 ? 45.598 14.963 191.596 1.00 31.49 159 GLN D O 1
ATOM 17314 N N . GLN D 1 31 ? 44.820 14.813 193.707 1.00 31.73 160 GLN D N 1
ATOM 17315 C CA . GLN D 1 31 ? 45.971 14.036 194.151 1.00 31.74 160 GLN D CA 1
ATOM 17316 C C . GLN D 1 31 ? 45.885 12.608 193.630 1.00 31.70 160 GLN D C 1
ATOM 17317 O O . GLN D 1 31 ? 46.893 12.033 193.204 1.00 30.72 160 GLN D O 1
ATOM 17331 N N . GLN D 1 32 ? 44.685 12.024 193.651 1.00 28.83 161 GLN D N 1
ATOM 17332 C CA . GLN D 1 32 ? 44.503 10.685 193.107 1.00 28.26 161 GLN D CA 1
ATOM 17333 C C . GLN D 1 32 ? 44.922 10.630 191.646 1.00 34.56 161 GLN D C 1
ATOM 17334 O O . GLN D 1 32 ? 45.593 9.681 191.220 1.00 35.20 161 GLN D O 1
ATOM 17348 N N . ASN D 1 33 ? 44.533 11.642 190.862 1.00 38.70 162 ASN D N 1
ATOM 17349 C CA . ASN D 1 33 ? 44.857 11.655 189.438 1.00 28.89 162 ASN D CA 1
ATOM 17350 C C . ASN D 1 33 ? 46.360 11.548 189.221 1.00 31.25 162 ASN D C 1
ATOM 17351 O O . ASN D 1 33 ? 46.826 10.729 188.423 1.00 31.52 162 ASN D O 1
ATOM 17362 N N . MET D 1 34 ? 47.136 12.370 189.930 1.00 29.86 163 MET D N 1
ATOM 17363 C CA . MET D 1 34 ? 48.589 12.318 189.804 1.00 27.53 163 MET D CA 1
ATOM 17364 C C . MET D 1 34 ? 49.142 11.011 190.360 1.00 31.73 163 MET D C 1
ATOM 17365 O O . MET D 1 34 ? 49.965 10.350 189.714 1.00 28.29 163 MET D O 1
ATOM 17379 N N . MET D 1 35 ? 48.702 10.617 191.562 1.00 31.74 164 MET D N 1
ATOM 17380 C CA . MET D 1 35 ? 49.213 9.388 192.163 1.00 31.14 164 MET D CA 1
ATOM 17381 C C . MET D 1 35 ? 48.998 8.184 191.251 1.00 31.45 164 MET D C 1
ATOM 17382 O O . MET D 1 35 ? 49.895 7.347 191.098 1.00 28.27 164 MET D O 1
ATOM 17396 N N . GLN D 1 36 ? 47.814 8.076 190.643 1.00 29.94 165 GLN D N 1
ATOM 17397 C CA . GLN D 1 36 ? 47.493 6.918 189.819 1.00 35.27 165 GLN D CA 1
ATOM 17398 C C . GLN D 1 36 ? 48.240 6.895 188.491 1.00 34.17 165 GLN D C 1
ATOM 17399 O O . GLN D 1 36 ? 48.166 5.888 187.781 1.00 32.11 165 GLN D O 1
ATOM 17413 N N . ASP D 1 37 ? 48.933 7.968 188.128 1.00 33.87 166 ASP D N 1
ATOM 17414 C CA . ASP D 1 37 ? 49.813 7.942 186.960 1.00 30.57 166 ASP D CA 1
ATOM 17415 C C . ASP D 1 37 ? 50.977 7.020 187.296 1.00 33.40 166 ASP D C 1
ATOM 17416 O O . ASP D 1 37 ? 51.960 7.440 187.903 1.00 31.56 166 ASP D O 1
ATOM 17425 N N . TYR D 1 38 ? 50.872 5.749 186.894 1.00 31.78 167 TYR D N 1
ATOM 17426 C CA . TYR D 1 38 ? 51.826 4.752 187.370 1.00 34.56 167 TYR D CA 1
ATOM 17427 C C . TYR D 1 38 ? 53.230 5.018 186.838 1.00 33.64 167 TYR D C 1
ATOM 17428 O O . TYR D 1 38 ? 54.217 4.782 187.543 1.00 32.52 167 TYR D O 1
ATOM 17446 N N . VAL D 1 39 ? 53.344 5.504 185.600 1.00 32.36 168 VAL D N 1
ATOM 17447 C CA . VAL D 1 39 ? 54.659 5.848 185.068 1.00 34.18 168 VAL D CA 1
ATOM 17448 C C . VAL D 1 39 ? 55.317 6.908 185.942 1.00 29.30 168 VAL D C 1
ATOM 17449 O O . VAL D 1 39 ? 56.492 6.801 186.302 1.00 30.10 168 VAL D O 1
ATOM 17462 N N . ARG D 1 40 ? 54.569 7.958 186.281 1.00 30.70 169 ARG D N 1
ATOM 17463 C CA . ARG D 1 40 ? 55.122 9.037 187.089 1.00 30.66 169 ARG D CA 1
ATOM 17464 C C . ARG D 1 40 ? 55.487 8.534 188.481 1.00 30.51 169 ARG D C 1
ATOM 17465 O O . ARG D 1 40 ? 56.638 8.640 188.915 1.00 27.91 169 ARG D O 1
ATOM 17486 N N . THR D 1 41 ? 54.512 7.970 189.192 1.00 30.22 170 THR D N 1
ATOM 17487 C CA . THR D 1 41 ? 54.735 7.602 190.588 1.00 30.40 170 THR D CA 1
ATOM 17488 C C . THR D 1 41 ? 55.749 6.471 190.706 1.00 30.19 170 THR D C 1
ATOM 17489 O O . THR D 1 41 ? 56.644 6.518 191.557 1.00 28.93 170 THR D O 1
ATOM 17500 N N . GLY D 1 42 ? 55.628 5.449 189.861 1.00 33.01 171 GLY D N 1
ATOM 17501 C CA . GLY D 1 42 ? 56.571 4.349 189.911 1.00 32.78 171 GLY D CA 1
ATOM 17502 C C . GLY D 1 42 ? 57.976 4.750 189.513 1.00 35.61 171 GLY D C 1
ATOM 17503 O O . GLY D 1 42 ? 58.951 4.226 190.056 1.00 30.39 171 GLY D O 1
ATOM 17507 N N . THR D 1 43 ? 58.107 5.679 188.559 1.00 33.12 172 THR D N 1
ATOM 17508 C CA . THR D 1 43 ? 59.439 6.133 188.178 1.00 38.14 172 THR D CA 1
ATOM 17509 C C . THR D 1 43 ? 60.091 6.918 189.307 1.00 31.32 172 THR D C 1
ATOM 17510 O O . THR D 1 43 ? 61.289 6.758 189.572 1.00 33.55 172 THR D O 1
ATOM 17521 N N . TYR D 1 44 ? 59.322 7.773 189.985 1.00 34.35 173 TYR D N 1
ATOM 17522 C CA . TYR D 1 44 ? 59.868 8.502 191.128 1.00 33.93 173 TYR D CA 1
ATOM 17523 C C . TYR D 1 44 ? 60.333 7.539 192.215 1.00 31.03 173 TYR D C 1
ATOM 17524 O O . TYR D 1 44 ? 61.450 7.657 192.726 1.00 29.69 173 TYR D O 1
ATOM 17542 N N . GLN D 1 45 ? 59.491 6.568 192.572 1.00 29.24 174 GLN D N 1
ATOM 17543 C CA . GLN D 1 45 ? 59.871 5.624 193.617 1.00 32.33 174 GLN D CA 1
ATOM 17544 C C . GLN D 1 45 ? 61.135 4.865 193.235 1.00 34.04 174 GLN D C 1
ATOM 17545 O O . GLN D 1 45 ? 62.057 4.721 194.048 1.00 33.84 174 GLN D O 1
ATOM 17559 N N . ARG D 1 46 ? 61.201 4.379 191.991 1.00 35.73 175 ARG D N 1
ATOM 17560 C CA . ARG D 1 46 ? 62.357 3.595 191.564 1.00 37.34 175 ARG D CA 1
ATOM 17561 C C . ARG D 1 46 ? 63.624 4.441 191.575 1.00 36.14 175 ARG D C 1
ATOM 17562 O O . ARG D 1 46 ? 64.704 3.948 191.923 1.00 37.39 175 ARG D O 1
ATOM 17583 N N . ALA D 1 47 ? 63.514 5.715 191.193 1.00 36.34 176 ALA D N 1
ATOM 17584 C CA . ALA D 1 47 ? 64.685 6.583 191.182 1.00 33.54 176 ALA D CA 1
ATOM 17585 C C . ALA D 1 47 ? 65.192 6.834 192.595 1.00 35.83 176 ALA D C 1
ATOM 17586 O O . ALA D 1 47 ? 66.403 6.948 192.819 1.00 37.91 176 ALA D O 1
ATOM 17593 N N . ILE D 1 48 ? 64.282 6.924 193.560 1.00 35.52 177 ILE D N 1
ATOM 17594 C CA . ILE D 1 48 ? 64.683 7.209 194.933 1.00 36.29 177 ILE D CA 1
ATOM 17595 C C . ILE D 1 48 ? 65.230 5.955 195.605 1.00 32.66 177 ILE D C 1
ATOM 17596 O O . ILE D 1 48 ? 66.316 5.973 196.191 1.00 35.88 177 ILE D O 1
ATOM 17612 N N . LEU D 1 49 ? 64.508 4.838 195.502 1.00 32.42 178 LEU D N 1
ATOM 17613 C CA . LEU D 1 49 ? 64.938 3.623 196.186 1.00 34.63 178 LEU D CA 1
ATOM 17614 C C . LEU D 1 49 ? 66.225 3.061 195.587 1.00 40.31 178 LEU D C 1
ATOM 17615 O O . LEU D 1 49 ? 67.087 2.562 196.319 1.00 44.08 178 LEU D O 1
ATOM 17631 N N . GLN D 1 50 ? 66.376 3.119 194.259 1.00 44.81 179 GLN D N 1
ATOM 17632 C CA . GLN D 1 50 ? 67.607 2.621 193.651 1.00 41.26 179 GLN D CA 1
ATOM 17633 C C . GLN D 1 50 ? 68.811 3.438 194.091 1.00 42.53 179 GLN D C 1
ATOM 17634 O O . GLN D 1 50 ? 69.917 2.898 194.224 1.00 44.08 179 GLN D O 1
ATOM 17648 N N . ASN D 1 51 ? 68.623 4.733 194.310 1.00 39.47 180 ASN D N 1
ATOM 17649 C CA . ASN D 1 51 ? 69.681 5.612 194.807 1.00 41.14 180 ASN D CA 1
ATOM 17650 C C . ASN D 1 51 ? 69.532 5.845 196.307 1.00 44.86 180 ASN D C 1
ATOM 17651 O O . ASN D 1 51 ? 69.524 6.980 196.783 1.00 43.84 180 ASN D O 1
ATOM 17662 N N . HIS D 1 52 ? 69.410 4.752 197.070 1.00 45.58 181 HIS D N 1
ATOM 17663 C CA . HIS D 1 52 ? 69.165 4.872 198.503 1.00 44.55 181 HIS D CA 1
ATOM 17664 C C . HIS D 1 52 ? 70.323 5.554 199.217 1.00 46.35 181 HIS D C 1
ATOM 17665 O O . HIS D 1 52 ? 70.127 6.153 200.279 1.00 40.77 181 HIS D O 1
ATOM 17679 N N . THR D 1 53 ? 71.534 5.467 198.658 1.00 50.00 182 THR D N 1
ATOM 17680 C CA . THR D 1 53 ? 72.680 6.114 199.287 1.00 43.07 182 THR D CA 1
ATOM 17681 C C . THR D 1 53 ? 72.517 7.628 199.318 1.00 46.24 182 THR D C 1
ATOM 17682 O O . THR D 1 53 ? 73.050 8.292 200.213 1.00 49.34 182 THR D O 1
ATOM 17693 N N . ASP D 1 54 ? 71.787 8.193 198.355 1.00 48.74 183 ASP D N 1
ATOM 17694 C CA . ASP D 1 54 ? 71.545 9.629 198.338 1.00 49.66 183 ASP D CA 1
ATOM 17695 C C . ASP D 1 54 ? 70.528 10.059 199.384 1.00 46.53 183 ASP D C 1
ATOM 17696 O O . ASP D 1 54 ? 70.322 11.264 199.569 1.00 44.66 183 ASP D O 1
ATOM 17705 N N . PHE D 1 55 ? 69.890 9.106 200.068 1.00 46.35 184 PHE D N 1
ATOM 17706 C CA . PHE D 1 55 ? 68.880 9.400 201.069 1.00 43.91 184 PHE D CA 1
ATOM 17707 C C . PHE D 1 55 ? 69.186 8.817 202.439 1.00 47.21 184 PHE D C 1
ATOM 17708 O O . PHE D 1 55 ? 68.692 9.352 203.437 1.00 42.97 184 PHE D O 1
ATOM 17725 N N . LYS D 1 56 ? 69.988 7.756 202.519 1.00 45.52 185 LYS D N 1
ATOM 17726 C CA . LYS D 1 56 ? 70.279 7.094 203.787 1.00 54.13 185 LYS D CA 1
ATOM 17727 C C . LYS D 1 56 ? 70.845 8.079 204.807 1.00 52.53 185 LYS D C 1
ATOM 17728 O O . LYS D 1 56 ? 71.947 8.604 204.631 1.00 51.78 185 LYS D O 1
ATOM 17747 N N . ASP D 1 57 ? 70.090 8.320 205.882 1.00 51.52 186 ASP D N 1
ATOM 17748 C CA . ASP D 1 57 ? 70.505 9.199 206.980 1.00 57.77 186 ASP D CA 1
ATOM 17749 C C . ASP D 1 57 ? 70.679 10.649 206.533 1.00 52.17 186 ASP D C 1
ATOM 17750 O O . ASP D 1 57 ? 71.421 11.408 207.156 1.00 59.27 186 ASP D O 1
ATOM 17759 N N . LYS D 1 58 ? 69.995 11.049 205.467 1.00 48.61 187 LYS D N 1
ATOM 17760 C CA . LYS D 1 58 ? 70.085 12.404 204.945 1.00 48.60 187 LYS D CA 1
ATOM 17761 C C . LYS D 1 58 ? 68.896 13.234 205.416 1.00 45.71 187 LYS D C 1
ATOM 17762 O O . LYS D 1 58 ? 67.885 12.705 205.885 1.00 45.00 187 LYS D O 1
ATOM 17781 N N . ILE D 1 59 ? 69.037 14.551 205.294 1.00 44.89 188 ILE D N 1
ATOM 17782 C CA . ILE D 1 59 ? 67.950 15.491 205.546 1.00 42.93 188 ILE D CA 1
ATOM 17783 C C . ILE D 1 59 ? 67.380 15.899 204.197 1.00 43.62 188 ILE D C 1
ATOM 17784 O O . ILE D 1 59 ? 68.128 16.295 203.291 1.00 39.47 188 ILE D O 1
ATOM 17800 N N . VAL D 1 60 ? 66.059 15.804 204.060 1.00 43.84 189 VAL D N 1
ATOM 17801 C CA . VAL D 1 60 ? 65.390 15.953 202.775 1.00 33.45 189 VAL D CA 1
ATOM 17802 C C . VAL D 1 60 ? 64.379 17.087 202.854 1.00 37.59 189 VAL D C 1
ATOM 17803 O O . VAL D 1 60 ? 63.777 17.344 203.902 1.00 37.93 189 VAL D O 1
ATOM 17816 N N . LEU D 1 61 ? 64.193 17.764 201.727 1.00 36.27 190 LEU D N 1
ATOM 17817 C CA . LEU D 1 61 ? 63.115 18.727 201.544 1.00 34.70 190 LEU D CA 1
ATOM 17818 C C . LEU D 1 61 ? 62.269 18.277 200.361 1.00 36.35 190 LEU D C 1
ATOM 17819 O O . LEU D 1 61 ? 62.798 18.023 199.274 1.00 35.30 190 LEU D O 1
ATOM 17835 N N . ASP D 1 62 ? 60.962 18.170 200.581 1.00 35.17 191 ASP D N 1
ATOM 17836 C CA . ASP D 1 62 ? 59.997 17.802 199.555 1.00 31.01 191 ASP D CA 1
ATOM 17837 C C . ASP D 1 62 ? 59.157 19.039 199.266 1.00 35.05 191 ASP D C 1
ATOM 17838 O O . ASP D 1 62 ? 58.308 19.420 200.078 1.00 32.82 191 ASP D O 1
ATOM 17847 N N . VAL D 1 63 ? 59.403 19.664 198.116 1.00 33.13 192 VAL D N 1
ATOM 17848 C CA . VAL D 1 63 ? 58.738 20.907 197.740 1.00 37.67 192 VAL D CA 1
ATOM 17849 C C . VAL D 1 63 ? 57.408 20.576 197.073 1.00 37.77 192 VAL D C 1
ATOM 17850 O O . VAL D 1 63 ? 57.378 19.949 196.008 1.00 31.51 192 VAL D O 1
ATOM 17863 N N . GLY D 1 64 ? 56.311 21.021 197.682 1.00 38.08 193 GLY D N 1
ATOM 17864 C CA . GLY D 1 64 ? 54.991 20.703 197.171 1.00 31.73 193 GLY D CA 1
ATOM 17865 C C . GLY D 1 64 ? 54.695 19.225 197.310 1.00 34.53 193 GLY D C 1
ATOM 17866 O O . GLY D 1 64 ? 54.497 18.519 196.314 1.00 36.37 193 GLY D O 1
ATOM 17870 N N . CYS D 1 65 ? 54.657 18.748 198.556 1.00 33.95 194 CYS D N 1
ATOM 17871 C CA . CYS D 1 65 ? 54.533 17.316 198.811 1.00 31.78 194 CYS D CA 1
ATOM 17872 C C . CYS D 1 65 ? 53.135 16.780 198.527 1.00 31.83 194 CYS D C 1
ATOM 17873 O O . CYS D 1 65 ? 52.974 15.564 198.371 1.00 28.92 194 CYS D O 1
ATOM 17881 N N . GLY D 1 66 ? 52.132 17.640 198.439 1.00 31.59 195 GLY D N 1
ATOM 17882 C CA . GLY D 1 66 ? 50.778 17.151 198.230 1.00 33.40 195 GLY D CA 1
ATOM 17883 C C . GLY D 1 66 ? 50.402 16.149 199.309 1.00 29.66 195 GLY D C 1
ATOM 17884 O O . GLY D 1 66 ? 50.482 16.432 200.509 1.00 29.50 195 GLY D O 1
ATOM 17888 N N . SER D 1 67 ? 49.999 14.949 198.888 1.00 29.22 196 SER D N 1
ATOM 17889 C CA . SER D 1 67 ? 49.652 13.893 199.829 1.00 30.11 196 SER D CA 1
ATOM 17890 C C . SER D 1 67 ? 50.848 13.389 200.627 1.00 29.30 196 SER D C 1
ATOM 17891 O O . SER D 1 67 ? 50.650 12.672 201.616 1.00 30.84 196 SER D O 1
ATOM 17899 N N . GLY D 1 68 ? 52.068 13.737 200.227 1.00 32.46 197 GLY D N 1
ATOM 17900 C CA . GLY D 1 68 ? 53.270 13.282 200.889 1.00 28.15 197 GLY D CA 1
ATOM 17901 C C . GLY D 1 68 ? 53.936 12.085 200.256 1.00 32.12 197 GLY D C 1
ATOM 17902 O O . GLY D 1 68 ? 54.925 11.583 200.810 1.00 28.73 197 GLY D O 1
ATOM 17906 N N . ILE D 1 69 ? 53.449 11.634 199.096 1.00 31.08 198 ILE D N 1
ATOM 17907 C CA . ILE D 1 69 ? 53.876 10.356 198.531 1.00 27.77 198 ILE D CA 1
ATOM 17908 C C . ILE D 1 69 ? 55.392 10.310 198.363 1.00 31.15 198 ILE D C 1
ATOM 17909 O O . ILE D 1 69 ? 56.030 9.289 198.660 1.00 29.26 198 ILE D O 1
ATOM 17925 N N . LEU D 1 70 ? 55.998 11.410 197.904 1.00 27.07 199 LEU D N 1
ATOM 17926 C CA . LEU D 1 70 ? 57.440 11.404 197.671 1.00 30.50 199 LEU D CA 1
ATOM 17927 C C . LEU D 1 70 ? 58.227 11.373 198.976 1.00 33.18 199 LEU D C 1
ATOM 17928 O O . LEU D 1 70 ? 59.316 10.787 199.031 1.00 36.63 199 LEU D O 1
ATOM 17944 N N . SER D 1 71 ? 57.711 12.005 200.028 1.00 31.90 200 SER D N 1
ATOM 17945 C CA . SER D 1 71 ? 58.380 11.936 201.323 1.00 31.63 200 SER D CA 1
ATOM 17946 C C . SER D 1 71 ? 58.386 10.508 201.858 1.00 27.84 200 SER D C 1
ATOM 17947 O O . SER D 1 71 ? 59.367 10.072 202.472 1.00 30.93 200 SER D O 1
ATOM 17955 N N . PHE D 1 72 ? 57.307 9.761 201.628 1.00 25.09 201 PHE D N 1
ATOM 17956 C CA . PHE D 1 72 ? 57.290 8.362 202.036 1.00 27.57 201 PHE D CA 1
ATOM 17957 C C . PHE D 1 72 ? 58.342 7.557 201.284 1.00 33.53 201 PHE D C 1
ATOM 17958 O O . PHE D 1 72 ? 58.925 6.620 201.843 1.00 36.54 201 PHE D O 1
ATOM 17975 N N . PHE D 1 73 ? 58.604 7.907 200.022 1.00 31.50 202 PHE D N 1
ATOM 17976 C CA . PHE D 1 73 ? 59.647 7.220 199.268 1.00 32.60 202 PHE D CA 1
ATOM 17977 C C . PHE D 1 73 ? 61.024 7.528 199.841 1.00 33.08 202 PHE D C 1
ATOM 17978 O O . PHE D 1 73 ? 61.857 6.626 199.995 1.00 33.20 202 PHE D O 1
ATOM 17995 N N . ALA D 1 74 ? 61.282 8.795 200.170 1.00 31.13 203 ALA D N 1
ATOM 17996 C CA . ALA D 1 74 ? 62.552 9.140 200.795 1.00 34.40 203 ALA D CA 1
ATOM 17997 C C . ALA D 1 74 ? 62.703 8.432 202.135 1.00 35.50 203 ALA D C 1
ATOM 17998 O O . ALA D 1 74 ? 63.798 7.974 202.486 1.00 36.30 203 ALA D O 1
ATOM 18005 N N . ALA D 1 75 ? 61.612 8.328 202.896 1.00 33.25 204 ALA D N 1
ATOM 18006 C CA . ALA D 1 75 ? 61.658 7.592 204.157 1.00 38.54 204 ALA D CA 1
ATOM 18007 C C . ALA D 1 75 ? 61.986 6.124 203.912 1.00 38.62 204 ALA D C 1
ATOM 18008 O O . ALA D 1 75 ? 62.846 5.548 204.584 1.00 38.31 204 ALA D O 1
ATOM 18015 N N . GLN D 1 76 ? 61.303 5.500 202.944 1.00 37.66 205 GLN D N 1
ATOM 18016 C CA . GLN D 1 76 ? 61.633 4.130 202.573 1.00 33.52 205 GLN D CA 1
ATOM 18017 C C . GLN D 1 76 ? 63.110 3.986 202.224 1.00 37.90 205 GLN D C 1
ATOM 18018 O O . GLN D 1 76 ? 63.700 2.925 202.446 1.00 34.21 205 GLN D O 1
ATOM 18032 N N . ALA D 1 77 ? 63.724 5.037 201.679 1.00 37.04 206 ALA D N 1
ATOM 18033 C CA . ALA D 1 77 ? 65.117 4.976 201.257 1.00 38.53 206 ALA D CA 1
ATOM 18034 C C . ALA D 1 77 ? 66.103 5.225 202.389 1.00 39.19 206 ALA D C 1
ATOM 18035 O O . ALA D 1 77 ? 67.313 5.127 202.160 1.00 41.44 206 ALA D O 1
ATOM 18042 N N . GLY D 1 78 ? 65.629 5.549 203.589 1.00 41.14 207 GLY D N 1
ATOM 18043 C CA . GLY D 1 78 ? 66.487 5.672 204.749 1.00 42.55 207 GLY D CA 1
ATOM 18044 C C . GLY D 1 78 ? 66.722 7.080 205.262 1.00 46.72 207 GLY D C 1
ATOM 18045 O O . GLY D 1 78 ? 67.603 7.267 206.111 1.00 44.39 207 GLY D O 1
ATOM 18049 N N . ALA D 1 79 ? 65.965 8.069 204.790 1.00 42.69 208 ALA D N 1
ATOM 18050 C CA . ALA D 1 79 ? 66.181 9.442 205.223 1.00 46.06 208 ALA D CA 1
ATOM 18051 C C . ALA D 1 79 ? 65.998 9.560 206.732 1.00 45.87 208 ALA D C 1
ATOM 18052 O O . ALA D 1 79 ? 65.172 8.876 207.337 1.00 42.85 208 ALA D O 1
ATOM 18059 N N . ARG D 1 80 ? 66.794 10.442 207.344 1.00 48.71 209 ARG D N 1
ATOM 18060 C CA . ARG D 1 80 ? 66.665 10.686 208.778 1.00 49.95 209 ARG D CA 1
ATOM 18061 C C . ARG D 1 80 ? 65.519 11.647 209.069 1.00 49.40 209 ARG D C 1
ATOM 18062 O O . ARG D 1 80 ? 64.742 11.426 210.004 1.00 44.89 209 ARG D O 1
ATOM 18083 N N . LYS D 1 81 ? 65.412 12.722 208.291 1.00 43.36 210 LYS D N 1
ATOM 18084 C CA . LYS D 1 81 ? 64.365 13.713 208.486 1.00 46.39 210 LYS D CA 1
ATOM 18085 C C . LYS D 1 81 ? 63.968 14.260 207.123 1.00 39.34 210 LYS D C 1
ATOM 18086 O O . LYS D 1 81 ? 64.829 14.519 206.279 1.00 40.34 210 LYS D O 1
ATOM 18105 N N . ILE D 1 82 ? 62.666 14.425 206.913 1.00 36.18 211 ILE D N 1
ATOM 18106 C CA . ILE D 1 82 ? 62.127 14.932 205.659 1.00 36.98 211 ILE D CA 1
ATOM 18107 C C . ILE D 1 82 ? 61.173 16.070 205.984 1.00 37.24 211 ILE D C 1
ATOM 18108 O O . ILE D 1 82 ? 60.184 15.867 206.695 1.00 37.59 211 ILE D O 1
ATOM 18124 N N . TYR D 1 83 ? 61.470 17.263 205.474 1.00 34.35 212 TYR D N 1
ATOM 18125 C CA . TYR D 1 83 ? 60.563 18.399 205.594 1.00 36.97 212 TYR D CA 1
ATOM 18126 C C . TYR D 1 83 ? 59.694 18.451 204.341 1.00 34.31 212 TYR D C 1
ATOM 18127 O O . TYR D 1 83 ? 60.188 18.709 203.239 1.00 36.36 212 TYR D O 1
ATOM 18145 N N . ALA D 1 84 ? 58.406 18.199 204.512 1.00 35.51 213 ALA D N 1
ATOM 18146 C CA . ALA D 1 84 ? 57.456 18.140 203.410 1.00 30.09 213 ALA D CA 1
ATOM 18147 C C . ALA D 1 84 ? 56.637 19.425 203.420 1.00 34.57 213 ALA D C 1
ATOM 18148 O O . ALA D 1 84 ? 55.695 19.568 204.204 1.00 34.95 213 ALA D O 1
ATOM 18155 N N . VAL D 1 85 ? 56.992 20.351 202.538 1.00 33.57 214 VAL D N 1
ATOM 18156 C CA . VAL D 1 85 ? 56.325 21.644 202.441 1.00 37.35 214 VAL D CA 1
ATOM 18157 C C . VAL D 1 85 ? 55.187 21.552 201.433 1.00 33.99 214 VAL D C 1
ATOM 18158 O O . VAL D 1 85 ? 55.373 21.062 200.309 1.00 35.02 214 VAL D O 1
ATOM 18171 N N . GLU D 1 86 ? 54.011 22.039 201.828 1.00 33.45 215 GLU D N 1
ATOM 18172 C CA . GLU D 1 86 ? 52.823 22.016 200.981 1.00 29.39 215 GLU D CA 1
ATOM 18173 C C . GLU D 1 86 ? 51.983 23.241 201.302 1.00 32.15 215 GLU D C 1
ATOM 18174 O O . GLU D 1 86 ? 51.677 23.495 202.470 1.00 35.49 215 GLU D O 1
ATOM 18186 N N . ALA D 1 87 ? 51.607 23.992 200.267 1.00 34.58 216 ALA D N 1
ATOM 18187 C CA . ALA D 1 87 ? 50.887 25.246 200.446 1.00 34.81 216 ALA D CA 1
ATOM 18188 C C . ALA D 1 87 ? 49.373 25.088 200.422 1.00 32.19 216 ALA D C 1
ATOM 18189 O O . ALA D 1 87 ? 48.670 25.958 200.947 1.00 30.15 216 ALA D O 1
ATOM 18196 N N . SER D 1 88 ? 48.854 24.019 199.823 1.00 31.42 217 SER D N 1
ATOM 18197 C CA . SER D 1 88 ? 47.417 23.804 199.796 1.00 32.18 217 SER D CA 1
ATOM 18198 C C . SER D 1 88 ? 46.952 23.161 201.098 1.00 31.29 217 SER D C 1
ATOM 18199 O O . SER D 1 88 ? 47.751 22.733 201.932 1.00 30.65 217 SER D O 1
ATOM 18207 N N . THR D 1 89 ? 45.629 23.066 201.256 1.00 32.72 218 THR D N 1
ATOM 18208 C CA . THR D 1 89 ? 45.065 22.378 202.408 1.00 35.44 218 THR D CA 1
ATOM 18209 C C . THR D 1 89 ? 45.362 20.885 202.401 1.00 35.32 218 THR D C 1
ATOM 18210 O O . THR D 1 89 ? 45.024 20.201 203.375 1.00 37.15 218 THR D O 1
ATOM 18221 N N . MET D 1 90 ? 45.992 20.366 201.347 1.00 31.17 219 MET D N 1
ATOM 18222 C CA . MET D 1 90 ? 46.401 18.966 201.344 1.00 33.04 219 MET D CA 1
ATOM 18223 C C . MET D 1 90 ? 47.432 18.673 202.428 1.00 34.24 219 MET D C 1
ATOM 18224 O O . MET D 1 90 ? 47.629 17.502 202.783 1.00 28.19 219 MET D O 1
ATOM 18238 N N . ALA D 1 91 ? 48.094 19.705 202.959 1.00 27.72 220 ALA D N 1
ATOM 18239 C CA . ALA D 1 91 ? 49.034 19.500 204.052 1.00 34.33 220 ALA D CA 1
ATOM 18240 C C . ALA D 1 91 ? 48.361 18.806 205.229 1.00 33.30 220 ALA D C 1
ATOM 18241 O O . ALA D 1 91 ? 48.983 17.982 205.910 1.00 32.73 220 ALA D O 1
ATOM 18248 N N . GLN D 1 92 ? 47.087 19.127 205.480 1.00 30.07 221 GLN D N 1
ATOM 18249 C CA . GLN D 1 92 ? 46.345 18.464 206.544 1.00 34.50 221 GLN D CA 1
ATOM 18250 C C . GLN D 1 92 ? 46.271 16.963 206.303 1.00 33.86 221 GLN D C 1
ATOM 18251 O O . GLN D 1 92 ? 46.571 16.159 207.195 1.00 31.25 221 GLN D O 1
ATOM 18265 N N . HIS D 1 93 ? 45.854 16.569 205.098 1.00 30.42 222 HIS D N 1
ATOM 18266 C CA . HIS D 1 93 ? 45.707 15.156 204.779 1.00 29.66 222 HIS D CA 1
ATOM 18267 C C . HIS D 1 93 ? 47.053 14.447 204.791 1.00 26.58 222 HIS D C 1
ATOM 18268 O O . HIS D 1 93 ? 47.145 13.286 205.203 1.00 31.08 222 HIS D O 1
ATOM 18282 N N . ALA D 1 94 ? 48.100 15.116 204.316 1.00 31.13 223 ALA D N 1
ATOM 18283 C CA . ALA D 1 94 ? 49.430 14.523 204.386 1.00 34.23 223 ALA D CA 1
ATOM 18284 C C . ALA D 1 94 ? 49.806 14.230 205.832 1.00 32.22 223 ALA D C 1
ATOM 18285 O O . ALA D 1 94 ? 50.362 13.169 206.138 1.00 31.54 223 ALA D O 1
ATOM 18292 N N . GLU D 1 95 ? 49.496 15.157 206.737 1.00 31.25 224 GLU D N 1
ATOM 18293 C CA . GLU D 1 95 ? 49.789 14.935 208.151 1.00 35.10 224 GLU D CA 1
ATOM 18294 C C . GLU D 1 95 ? 49.077 13.689 208.659 1.00 33.07 224 GLU D C 1
ATOM 18295 O O . GLU D 1 95 ? 49.675 12.867 209.363 1.00 34.81 224 GLU D O 1
ATOM 18307 N N . VAL D 1 96 ? 47.801 13.526 208.298 1.00 30.13 225 VAL D N 1
ATOM 18308 C CA . VAL D 1 96 ? 47.056 12.329 208.675 1.00 33.42 225 VAL D CA 1
ATOM 18309 C C . VAL D 1 96 ? 47.780 11.072 208.207 1.00 35.13 225 VAL D C 1
ATOM 18310 O O . VAL D 1 96 ? 47.831 10.063 208.923 1.00 35.30 225 VAL D O 1
ATOM 18323 N N . LEU D 1 97 ? 48.336 11.101 206.996 1.00 29.74 226 LEU D N 1
ATOM 18324 C CA . LEU D 1 97 ? 49.006 9.914 206.475 1.00 34.80 226 LEU D CA 1
ATOM 18325 C C . LEU D 1 97 ? 50.324 9.667 207.194 1.00 32.43 226 LEU D C 1
ATOM 18326 O O . LEU D 1 97 ? 50.695 8.512 207.437 1.00 33.04 226 LEU D O 1
ATOM 18342 N N . VAL D 1 98 ? 51.046 10.735 207.543 1.00 30.36 227 VAL D N 1
ATOM 18343 C CA . VAL D 1 98 ? 52.288 10.567 208.295 1.00 36.59 227 VAL D CA 1
ATOM 18344 C C . VAL D 1 98 ? 52.013 9.872 209.624 1.00 35.53 227 VAL D C 1
ATOM 18345 O O . VAL D 1 98 ? 52.743 8.958 210.028 1.00 37.51 227 VAL D O 1
ATOM 18358 N N . LYS D 1 99 ? 50.952 10.287 210.322 1.00 31.12 228 LYS D N 1
ATOM 18359 C CA . LYS D 1 99 ? 50.632 9.669 211.605 1.00 39.47 228 LYS D CA 1
ATOM 18360 C C . LYS D 1 99 ? 50.147 8.237 211.417 1.00 36.74 228 LYS D C 1
ATOM 18361 O O . LYS D 1 99 ? 50.607 7.320 212.106 1.00 36.89 228 LYS D O 1
ATOM 18380 N N . SER D 1 100 ? 49.217 8.023 210.484 1.00 37.27 229 SER D N 1
ATOM 18381 C CA . SER D 1 100 ? 48.647 6.690 210.313 1.00 32.87 229 SER D CA 1
ATOM 18382 C C . SER D 1 100 ? 49.700 5.687 209.862 1.00 35.42 229 SER D C 1
ATOM 18383 O O . SER D 1 100 ? 49.560 4.485 210.121 1.00 35.67 229 SER D O 1
ATOM 18391 N N . ASN D 1 101 ? 50.756 6.150 209.194 1.00 32.04 230 ASN D N 1
ATOM 18392 C CA . ASN D 1 101 ? 51.853 5.283 208.787 1.00 35.70 230 ASN D CA 1
ATOM 18393 C C . ASN D 1 101 ? 52.995 5.253 209.802 1.00 35.38 230 ASN D C 1
ATOM 18394 O O . ASN D 1 101 ? 54.036 4.648 209.528 1.00 37.17 230 ASN D O 1
ATOM 18405 N N . ASN D 1 102 ? 52.820 5.882 210.964 1.00 36.46 231 ASN D N 1
ATOM 18406 C CA . ASN D 1 102 ? 53.808 5.833 212.045 1.00 40.44 231 ASN D CA 1
ATOM 18407 C C . ASN D 1 102 ? 55.171 6.333 211.568 1.00 36.65 231 ASN D C 1
ATOM 18408 O O . ASN D 1 102 ? 56.202 5.688 211.768 1.00 37.27 231 ASN D O 1
ATOM 18419 N N . LEU D 1 103 ? 55.173 7.505 210.937 1.00 35.59 232 LEU D N 1
ATOM 18420 C CA . LEU D 1 103 ? 56.399 8.134 210.462 1.00 39.58 232 LEU D CA 1
ATOM 18421 C C . LEU D 1 103 ? 56.550 9.549 211.017 1.00 38.11 232 LEU D C 1
ATOM 18422 O O . LEU D 1 103 ? 57.202 10.402 210.405 1.00 38.57 232 LEU D O 1
ATOM 18438 N N . THR D 1 104 ? 55.951 9.810 212.183 1.00 34.89 233 THR D N 1
ATOM 18439 C CA . THR D 1 104 ? 56.065 11.132 212.792 1.00 39.38 233 THR D CA 1
ATOM 18440 C C . THR D 1 104 ? 57.503 11.474 213.161 1.00 39.17 233 THR D C 1
ATOM 18441 O O . THR D 1 104 ? 57.838 12.659 213.274 1.00 39.77 233 THR D O 1
ATOM 18452 N N . ASP D 1 105 ? 58.357 10.470 213.349 1.00 34.91 234 ASP D N 1
ATOM 18453 C CA . ASP D 1 105 ? 59.746 10.719 213.702 1.00 40.01 234 ASP D CA 1
ATOM 18454 C C . ASP D 1 105 ? 60.619 11.066 212.505 1.00 44.16 234 ASP D C 1
ATOM 18455 O O . ASP D 1 105 ? 61.791 11.407 212.701 1.00 47.65 234 ASP D O 1
ATOM 18464 N N . ARG D 1 106 ? 60.094 10.991 211.278 1.00 44.75 235 ARG D N 1
ATOM 18465 C CA . ARG D 1 106 ? 60.946 11.122 210.107 1.00 42.06 235 ARG D CA 1
ATOM 18466 C C . ARG D 1 106 ? 60.402 12.110 209.081 1.00 42.85 235 ARG D C 1
ATOM 18467 O O . ARG D 1 106 ? 61.179 12.681 208.309 1.00 45.96 235 ARG D O 1
ATOM 18488 N N . ILE D 1 107 ? 59.088 12.321 209.046 1.00 43.72 236 ILE D N 1
ATOM 18489 C CA . ILE D 1 107 ? 58.466 13.218 208.073 1.00 35.98 236 ILE D CA 1
ATOM 18490 C C . ILE D 1 107 ? 57.769 14.339 208.829 1.00 36.02 236 ILE D C 1
ATOM 18491 O O . ILE D 1 107 ? 56.845 14.086 209.612 1.00 34.59 236 ILE D O 1
ATOM 18507 N N . VAL D 1 108 ? 58.205 15.574 208.582 1.00 34.20 237 VAL D N 1
ATOM 18508 C CA . VAL D 1 108 ? 57.642 16.764 209.211 1.00 38.96 237 VAL D CA 1
ATOM 18509 C C . VAL D 1 108 ? 56.933 17.570 208.131 1.00 36.94 237 VAL D C 1
ATOM 18510 O O . VAL D 1 108 ? 57.580 18.140 207.241 1.00 34.36 237 VAL D O 1
ATOM 18523 N N . VAL D 1 109 ? 55.608 17.628 208.211 1.00 38.34 238 VAL D N 1
ATOM 18524 C CA . VAL D 1 109 ? 54.821 18.450 207.300 1.00 32.38 238 VAL D CA 1
ATOM 18525 C C . VAL D 1 109 ? 54.926 19.901 207.746 1.00 41.45 238 VAL D C 1
ATOM 18526 O O . VAL D 1 109 ? 54.762 20.212 208.932 1.00 37.34 238 VAL D O 1
ATOM 18539 N N . ILE D 1 110 ? 55.219 20.788 206.806 1.00 37.34 239 ILE D N 1
ATOM 18540 C CA . ILE D 1 110 ? 55.307 22.220 207.063 1.00 41.26 239 ILE D CA 1
ATOM 18541 C C . ILE D 1 110 ? 54.337 22.928 206.123 1.00 42.84 239 ILE D C 1
ATOM 18542 O O . ILE D 1 110 ? 54.609 23.078 204.929 1.00 39.26 239 ILE D O 1
ATOM 18558 N N . PRO D 1 111 ? 53.182 23.367 206.624 1.00 39.42 240 PRO D N 1
ATOM 18559 C CA . PRO D 1 111 ? 52.229 24.064 205.752 1.00 39.14 240 PRO D CA 1
ATOM 18560 C C . PRO D 1 111 ? 52.758 25.425 205.334 1.00 39.34 240 PRO D C 1
ATOM 18561 O O . PRO D 1 111 ? 53.397 26.129 206.118 1.00 44.09 240 PRO D O 1
ATOM 18572 N N . GLY D 1 112 ? 52.484 25.791 204.086 1.00 40.37 241 GLY D N 1
ATOM 18573 C CA . GLY D 1 112 ? 52.851 27.085 203.551 1.00 41.11 241 GLY D CA 1
ATOM 18574 C C . GLY D 1 112 ? 53.611 26.960 202.250 1.00 38.38 241 GLY D C 1
ATOM 18575 O O . GLY D 1 112 ? 53.879 25.869 201.750 1.00 36.27 241 GLY D O 1
ATOM 18579 N N . LYS D 1 113 ? 53.957 28.116 201.693 1.00 36.69 242 LYS D N 1
ATOM 18580 C CA . LYS D 1 113 ? 54.706 28.176 200.445 1.00 39.21 242 LYS D CA 1
ATOM 18581 C C . LYS D 1 113 ? 56.198 28.081 200.736 1.00 41.20 242 LYS D C 1
ATOM 18582 O O . LYS D 1 113 ? 56.698 28.686 201.692 1.00 42.11 242 LYS D O 1
ATOM 18601 N N . VAL D 1 114 ? 56.911 27.315 199.906 1.00 36.77 243 VAL D N 1
ATOM 18602 C CA . VAL D 1 114 ? 58.337 27.114 200.142 1.00 37.00 243 VAL D CA 1
ATOM 18603 C C . VAL D 1 114 ? 59.089 28.436 200.143 1.00 35.33 243 VAL D C 1
ATOM 18604 O O . VAL D 1 114 ? 60.196 28.516 200.682 1.00 36.88 243 VAL D O 1
ATOM 18617 N N . GLU D 1 115 ? 58.509 29.479 199.551 1.00 36.42 244 GLU D N 1
ATOM 18618 C CA . GLU D 1 115 ? 59.120 30.800 199.543 1.00 41.68 244 GLU D CA 1
ATOM 18619 C C . GLU D 1 115 ? 58.933 31.552 200.855 1.00 39.46 244 GLU D C 1
ATOM 18620 O O . GLU D 1 115 ? 59.591 32.581 201.055 1.00 38.31 244 GLU D O 1
ATOM 18632 N N . GLU D 1 116 ? 58.062 31.069 201.741 1.00 40.68 245 GLU D N 1
ATOM 18633 C CA . GLU D 1 116 ? 57.653 31.829 202.922 1.00 43.30 245 GLU D CA 1
ATOM 18634 C C . GLU D 1 116 ? 57.849 31.098 204.239 1.00 43.34 245 GLU D C 1
ATOM 18635 O O . GLU D 1 116 ? 57.827 31.756 205.286 1.00 48.06 245 GLU D O 1
ATOM 18647 N N . VAL D 1 117 ? 58.043 29.781 204.239 1.00 45.25 246 VAL D N 1
ATOM 18648 C CA . VAL D 1 117 ? 58.219 29.042 205.483 1.00 47.54 246 VAL D CA 1
ATOM 18649 C C . VAL D 1 117 ? 59.658 29.185 205.963 1.00 48.46 246 VAL D C 1
ATOM 18650 O O . VAL D 1 117 ? 60.499 29.781 205.283 1.00 52.34 246 VAL D O 1
ATOM 18663 N N . SER D 1 118 ? 59.940 28.640 207.146 1.00 50.48 247 SER D N 1
ATOM 18664 C CA . SER D 1 118 ? 61.277 28.623 207.720 1.00 52.04 247 SER D CA 1
ATOM 18665 C C . SER D 1 118 ? 61.648 27.188 208.056 1.00 49.60 247 SER D C 1
ATOM 18666 O O . SER D 1 118 ? 60.884 26.489 208.729 1.00 53.40 247 SER D O 1
ATOM 18674 N N . LEU D 1 119 ? 62.809 26.750 207.582 1.00 52.60 248 LEU D N 1
ATOM 18675 C CA . LEU D 1 119 ? 63.253 25.403 207.910 1.00 54.40 248 LEU D CA 1
ATOM 18676 C C . LEU D 1 119 ? 64.265 25.441 209.048 1.00 53.57 248 LEU D C 1
ATOM 18677 O O . LEU D 1 119 ? 65.115 26.341 209.096 1.00 57.27 248 LEU D O 1
ATOM 18693 N N . PRO D 1 120 ? 64.200 24.487 209.983 1.00 54.35 249 PRO D N 1
ATOM 18694 C CA . PRO D 1 120 ? 65.146 24.524 211.110 1.00 57.73 249 PRO D CA 1
ATOM 18695 C C . PRO D 1 120 ? 66.588 24.305 210.696 1.00 59.00 249 PRO D C 1
ATOM 18696 O O . PRO D 1 120 ? 67.495 24.609 211.486 1.00 59.68 249 PRO D O 1
ATOM 18707 N N . GLU D 1 121 ? 66.833 23.792 209.493 1.00 53.97 250 GLU D N 1
ATOM 18708 C CA . GLU D 1 121 ? 68.178 23.410 209.093 1.00 53.26 250 GLU D CA 1
ATOM 18709 C C . GLU D 1 121 ? 68.245 23.288 207.578 1.00 49.61 250 GLU D C 1
ATOM 18710 O O . GLU D 1 121 ? 67.223 23.241 206.888 1.00 47.28 250 GLU D O 1
ATOM 18722 N N . GLN D 1 122 ? 69.473 23.217 207.072 1.00 44.57 251 GLN D N 1
ATOM 18723 C CA . GLN D 1 122 ? 69.711 22.957 205.660 1.00 43.32 251 GLN D CA 1
ATOM 18724 C C . GLN D 1 122 ? 69.580 21.461 205.379 1.00 43.27 251 GLN D C 1
ATOM 18725 O O . GLN D 1 122 ? 69.659 20.624 206.283 1.00 50.64 251 GLN D O 1
ATOM 18739 N N . VAL D 1 123 ? 69.378 21.126 204.109 1.00 44.90 252 VAL D N 1
ATOM 18740 C CA . VAL D 1 123 ? 69.088 19.755 203.711 1.00 43.39 252 VAL D CA 1
ATOM 18741 C C . VAL D 1 123 ? 70.144 19.270 202.723 1.00 44.45 252 VAL D C 1
ATOM 18742 O O . VAL D 1 123 ? 70.850 20.053 202.082 1.00 42.42 252 VAL D O 1
ATOM 18755 N N . ASP D 1 124 ? 70.243 17.945 202.614 1.00 42.33 253 ASP D N 1
ATOM 18756 C CA . ASP D 1 124 ? 71.213 17.307 201.733 1.00 42.94 253 ASP D CA 1
ATOM 18757 C C . ASP D 1 124 ? 70.686 17.090 200.320 1.00 42.08 253 ASP D C 1
ATOM 18758 O O . ASP D 1 124 ? 71.486 16.943 199.391 1.00 42.48 253 ASP D O 1
ATOM 18767 N N . ILE D 1 125 ? 69.368 17.060 200.141 1.00 39.21 254 ILE D N 1
ATOM 18768 C CA . ILE D 1 125 ? 68.767 16.737 198.855 1.00 37.11 254 ILE D CA 1
ATOM 18769 C C . ILE D 1 125 ? 67.353 17.297 198.848 1.00 36.75 254 ILE D C 1
ATOM 18770 O O . ILE D 1 125 ? 66.647 17.245 199.858 1.00 35.31 254 ILE D O 1
ATOM 18786 N N . ILE D 1 126 ? 66.946 17.840 197.701 1.00 39.27 255 ILE D N 1
ATOM 18787 C CA . ILE D 1 126 ? 65.593 18.340 197.493 1.00 35.23 255 ILE D CA 1
ATOM 18788 C C . ILE D 1 126 ? 64.901 17.428 196.496 1.00 33.48 255 ILE D C 1
ATOM 18789 O O . ILE D 1 126 ? 65.485 17.049 195.477 1.00 36.40 255 ILE D O 1
ATOM 18805 N N . ILE D 1 127 ? 63.655 17.063 196.795 1.00 37.28 256 ILE D N 1
ATOM 18806 C CA . ILE D 1 127 ? 62.831 16.286 195.882 1.00 30.03 256 ILE D CA 1
ATOM 18807 C C . ILE D 1 127 ? 61.559 17.075 195.603 1.00 36.19 256 ILE D C 1
ATOM 18808 O O . ILE D 1 127 ? 61.096 17.870 196.429 1.00 31.09 256 ILE D O 1
ATOM 18824 N N . SER D 1 128 ? 60.999 16.857 194.418 1.00 33.77 257 SER D N 1
ATOM 18825 C CA . SER D 1 128 ? 59.791 17.558 194.018 1.00 34.53 257 SER D CA 1
ATOM 18826 C C . SER D 1 128 ? 59.304 16.980 192.701 1.00 33.70 257 SER D C 1
ATOM 18827 O O . SER D 1 128 ? 60.071 16.384 191.940 1.00 31.25 257 SER D O 1
ATOM 18835 N N . GLU D 1 129 ? 58.011 17.171 192.444 1.00 31.69 258 GLU D N 1
ATOM 18836 C CA . GLU D 1 129 ? 57.413 16.944 191.133 1.00 32.71 258 GLU D CA 1
ATOM 18837 C C . GLU D 1 129 ? 56.773 18.265 190.725 1.00 30.00 258 GLU D C 1
ATOM 18838 O O . GLU D 1 129 ? 55.555 18.455 190.868 1.00 33.52 258 GLU D O 1
ATOM 18850 N N . PRO D 1 130 ? 57.573 19.214 190.239 1.00 29.95 259 PRO D N 1
ATOM 18851 C CA . PRO D 1 130 ? 57.046 20.534 189.843 1.00 36.60 259 PRO D CA 1
ATOM 18852 C C . PRO D 1 130 ? 56.724 20.678 188.357 1.00 34.52 259 PRO D C 1
ATOM 18853 O O . PRO D 1 130 ? 56.509 21.813 187.918 1.00 31.23 259 PRO D O 1
ATOM 18864 N N . MET D 1 131 ? 56.685 19.589 187.593 1.00 33.93 260 MET D N 1
ATOM 18865 C CA . MET D 1 131 ? 56.527 19.687 186.149 1.00 31.09 260 MET D CA 1
ATOM 18866 C C . MET D 1 131 ? 55.063 19.905 185.788 1.00 35.66 260 MET D C 1
ATOM 18867 O O . MET D 1 131 ? 54.195 19.108 186.169 1.00 32.89 260 MET D O 1
ATOM 18881 N N . GLY D 1 132 ? 54.787 20.983 185.046 1.00 35.57 261 GLY D N 1
ATOM 18882 C CA . GLY D 1 132 ? 53.508 21.150 184.393 1.00 33.11 261 GLY D CA 1
ATOM 18883 C C . GLY D 1 132 ? 53.536 20.576 182.988 1.00 36.46 261 GLY D C 1
ATOM 18884 O O . GLY D 1 132 ? 54.538 20.033 182.524 1.00 36.36 261 GLY D O 1
ATOM 18888 N N . TYR D 1 133 ? 52.407 20.693 182.294 1.00 34.66 262 TYR D N 1
ATOM 18889 C CA . TYR D 1 133 ? 52.392 20.279 180.900 1.00 37.60 262 TYR D CA 1
ATOM 18890 C C . TYR D 1 133 ? 53.227 21.260 180.086 1.00 40.28 262 TYR D C 1
ATOM 18891 O O . TYR D 1 133 ? 53.247 22.461 180.362 1.00 37.15 262 TYR D O 1
ATOM 18909 N N . MET D 1 134 ? 53.950 20.731 179.099 1.00 36.02 263 MET D N 1
ATOM 18910 C CA . MET D 1 134 ? 55.011 21.460 178.415 1.00 38.00 263 MET D CA 1
ATOM 18911 C C . MET D 1 134 ? 56.118 21.867 179.385 1.00 36.87 263 MET D C 1
ATOM 18912 O O . MET D 1 134 ? 56.904 22.777 179.092 1.00 35.15 263 MET D O 1
ATOM 18926 N N . LEU D 1 135 ? 56.172 21.183 180.531 1.00 39.62 264 LEU D N 1
ATOM 18927 C CA . LEU D 1 135 ? 57.185 21.343 181.569 1.00 33.09 264 LEU D CA 1
ATOM 18928 C C . LEU D 1 135 ? 56.980 22.596 182.414 1.00 36.60 264 LEU D C 1
ATOM 18929 O O . LEU D 1 135 ? 56.977 22.513 183.650 1.00 36.69 264 LEU D O 1
ATOM 18945 N N . PHE D 1 136 ? 56.810 23.757 181.777 1.00 33.38 265 PHE D N 1
ATOM 18946 C CA . PHE D 1 136 ? 56.930 25.025 182.485 1.00 31.80 265 PHE D CA 1
ATOM 18947 C C . PHE D 1 136 ? 55.617 25.562 183.044 1.00 36.53 265 PHE D C 1
ATOM 18948 O O . PHE D 1 136 ? 55.653 26.486 183.864 1.00 33.18 265 PHE D O 1
ATOM 18965 N N . ASN D 1 137 ? 54.469 25.035 182.626 1.00 36.38 266 ASN D N 1
ATOM 18966 C CA . ASN D 1 137 ? 53.206 25.546 183.142 1.00 37.66 266 ASN D CA 1
ATOM 18967 C C . ASN D 1 137 ? 53.159 25.410 184.661 1.00 36.53 266 ASN D C 1
ATOM 18968 O O . ASN D 1 137 ? 53.736 24.485 185.237 1.00 35.20 266 ASN D O 1
ATOM 18979 N N . GLU D 1 138 ? 52.457 26.355 185.299 1.00 32.84 267 GLU D N 1
ATOM 18980 C CA . GLU D 1 138 ? 52.294 26.448 186.750 1.00 36.40 267 GLU D CA 1
ATOM 18981 C C . GLU D 1 138 ? 53.448 27.208 187.394 1.00 31.96 267 GLU D C 1
ATOM 18982 O O . GLU D 1 138 ? 53.306 27.728 188.504 1.00 31.80 267 GLU D O 1
ATOM 18994 N N . ARG D 1 139 ? 54.589 27.288 186.708 1.00 36.98 268 ARG D N 1
ATOM 18995 C CA . ARG D 1 139 ? 55.767 28.009 187.192 1.00 37.12 268 ARG D CA 1
ATOM 18996 C C . ARG D 1 139 ? 56.291 27.452 188.510 1.00 36.01 268 ARG D C 1
ATOM 18997 O O . ARG D 1 139 ? 56.973 28.158 189.260 1.00 31.03 268 ARG D O 1
ATOM 19018 N N . MET D 1 140 ? 55.986 26.191 188.820 1.00 33.72 269 MET D N 1
ATOM 19019 C CA . MET D 1 140 ? 56.477 25.611 190.064 1.00 31.71 269 MET D CA 1
ATOM 19020 C C . MET D 1 140 ? 57.964 25.288 189.989 1.00 36.35 269 MET D C 1
ATOM 19021 O O . MET D 1 140 ? 58.592 25.089 191.032 1.00 34.02 269 MET D O 1
ATOM 19035 N N . LEU D 1 141 ? 58.537 25.229 188.779 1.00 33.80 270 LEU D N 1
ATOM 19036 C CA . LEU D 1 141 ? 59.976 25.029 188.655 1.00 34.23 270 LEU D CA 1
ATOM 19037 C C . LEU D 1 141 ? 60.749 26.136 189.362 1.00 36.09 270 LEU D C 1
ATOM 19038 O O . LEU D 1 141 ? 61.865 25.908 189.844 1.00 36.87 270 LEU D O 1
ATOM 19054 N N . GLU D 1 142 ? 60.181 27.343 189.423 1.00 35.69 271 GLU D N 1
ATOM 19055 C CA . GLU D 1 142 ? 60.851 28.438 190.115 1.00 33.28 271 GLU D CA 1
ATOM 19056 C C . GLU D 1 142 ? 60.796 28.246 191.626 1.00 37.48 271 GLU D C 1
ATOM 19057 O O . GLU D 1 142 ? 61.758 28.566 192.333 1.00 38.33 271 GLU D O 1
ATOM 19069 N N . SER D 1 143 ? 59.675 27.732 192.138 1.00 34.26 272 SER D N 1
ATOM 19070 C CA . SER D 1 143 ? 59.613 27.365 193.548 1.00 39.86 272 SER D CA 1
ATOM 19071 C C . SER D 1 143 ? 60.610 26.258 193.862 1.00 35.39 272 SER D C 1
ATOM 19072 O O . SER D 1 143 ? 61.265 26.278 194.910 1.00 37.25 272 SER D O 1
ATOM 19080 N N . TYR D 1 144 ? 60.727 25.279 192.965 1.00 32.88 273 TYR D N 1
ATOM 19081 C CA . TYR D 1 144 ? 61.699 24.203 193.142 1.00 34.92 273 TYR D CA 1
ATOM 19082 C C . TYR D 1 144 ? 63.121 24.753 193.203 1.00 38.68 273 TYR D C 1
ATOM 19083 O O . TYR D 1 144 ? 63.913 24.349 194.064 1.00 36.81 273 TYR D O 1
ATOM 19101 N N . LEU D 1 145 ? 63.455 25.697 192.317 1.00 36.23 274 LEU D N 1
ATOM 19102 C CA . LEU D 1 145 ? 64.788 26.290 192.317 1.00 34.83 274 LEU D CA 1
ATOM 19103 C C . LEU D 1 145 ? 64.974 27.238 193.498 1.00 40.27 274 LEU D C 1
ATOM 19104 O O . LEU D 1 145 ? 66.061 27.303 194.091 1.00 35.73 274 LEU D O 1
ATOM 19120 N N . HIS D 1 146 ? 63.929 27.997 193.840 1.00 38.89 275 HIS D N 1
ATOM 19121 C CA . HIS D 1 146 ? 63.987 28.871 195.008 1.00 39.10 275 HIS D CA 1
ATOM 19122 C C . HIS D 1 146 ? 64.336 28.094 196.274 1.00 35.12 275 HIS D C 1
ATOM 19123 O O . HIS D 1 146 ? 64.998 28.630 197.169 1.00 36.46 275 HIS D O 1
ATOM 19137 N N . ALA D 1 147 ? 63.914 26.831 196.359 1.00 33.63 276 ALA D N 1
ATOM 19138 C CA . ALA D 1 147 ? 64.189 26.020 197.536 1.00 34.06 276 ALA D CA 1
ATOM 19139 C C . ALA D 1 147 ? 65.671 25.722 197.719 1.00 40.23 276 ALA D C 1
ATOM 19140 O O . ALA D 1 147 ? 66.070 25.292 198.808 1.00 40.75 276 ALA D O 1
ATOM 19147 N N . LYS D 1 148 ? 66.496 25.928 196.686 1.00 37.28 277 LYS D N 1
ATOM 19148 C CA . LYS D 1 148 ? 67.923 25.659 196.822 1.00 37.85 277 LYS D CA 1
ATOM 19149 C C . LYS D 1 148 ? 68.570 26.525 197.892 1.00 39.05 277 LYS D C 1
ATOM 19150 O O . LYS D 1 148 ? 69.682 26.216 198.338 1.00 40.73 277 LYS D O 1
ATOM 19169 N N . LYS D 1 149 ? 67.905 27.603 198.314 1.00 38.89 278 LYS D N 1
ATOM 19170 C CA . LYS D 1 149 ? 68.408 28.382 199.441 1.00 45.47 278 LYS D CA 1
ATOM 19171 C C . LYS D 1 149 ? 68.556 27.535 200.700 1.00 44.07 278 LYS D C 1
ATOM 19172 O O . LYS D 1 149 ? 69.275 27.936 201.618 1.00 42.81 278 LYS D O 1
ATOM 19191 N N . TYR D 1 150 ? 67.897 26.378 200.758 1.00 38.81 279 TYR D N 1
ATOM 19192 C CA . TYR D 1 150 ? 68.028 25.450 201.870 1.00 41.02 279 TYR D CA 1
ATOM 19193 C C . TYR D 1 150 ? 68.978 24.298 201.574 1.00 41.20 279 TYR D C 1
ATOM 19194 O O . TYR D 1 150 ? 69.137 23.413 202.419 1.00 45.65 279 TYR D O 1
ATOM 19212 N N . LEU D 1 151 ? 69.595 24.271 200.400 1.00 42.59 280 LEU D N 1
ATOM 19213 C CA . LEU D 1 151 ? 70.410 23.138 199.986 1.00 45.83 280 LEU D CA 1
ATOM 19214 C C . LEU D 1 151 ? 71.858 23.359 200.401 1.00 43.50 280 LEU D C 1
ATOM 19215 O O . LEU D 1 151 ? 72.407 24.448 200.212 1.00 45.18 280 LEU D O 1
ATOM 19231 N N . LYS D 1 152 ? 72.469 22.322 200.978 1.00 47.25 281 LYS D N 1
ATOM 19232 C CA . LYS D 1 152 ? 73.886 22.376 201.313 1.00 52.57 281 LYS D CA 1
ATOM 19233 C C . LYS D 1 152 ? 74.714 22.531 200.038 1.00 54.19 281 LYS D C 1
ATOM 19234 O O . LYS D 1 152 ? 74.247 22.212 198.942 1.00 53.26 281 LYS D O 1
ATOM 19253 N N . PRO D 1 153 ? 75.954 23.015 200.161 1.00 59.41 282 PRO D N 1
ATOM 19254 C CA . PRO D 1 153 ? 76.726 23.358 198.949 1.00 61.23 282 PRO D CA 1
ATOM 19255 C C . PRO D 1 153 ? 76.701 22.287 197.867 1.00 68.59 282 PRO D C 1
ATOM 19256 O O . PRO D 1 153 ? 76.338 22.582 196.719 1.00 64.36 282 PRO D O 1
ATOM 19267 N N . SER D 1 154 ? 77.076 21.048 198.195 1.00 59.64 283 SER D N 1
ATOM 19268 C CA . SER D 1 154 ? 77.104 19.966 197.218 1.00 54.97 283 SER D CA 1
ATOM 19269 C C . SER D 1 154 ? 75.842 19.110 197.268 1.00 53.63 283 SER D C 1
ATOM 19270 O O . SER D 1 154 ? 75.873 17.936 196.894 1.00 49.70 283 SER D O 1
ATOM 19278 N N . GLY D 1 155 ? 74.727 19.679 197.709 1.00 51.56 284 GLY D N 1
ATOM 19279 C CA . GLY D 1 155 ? 73.487 18.927 197.743 1.00 50.31 284 GLY D CA 1
ATOM 19280 C C . GLY D 1 155 ? 73.011 18.541 196.356 1.00 48.51 284 GLY D C 1
ATOM 19281 O O . GLY D 1 155 ? 73.409 19.115 195.339 1.00 44.08 284 GLY D O 1
ATOM 19285 N N . ASN D 1 156 ? 72.137 17.541 196.322 1.00 42.25 285 ASN D N 1
ATOM 19286 C CA . ASN D 1 156 ? 71.572 17.026 195.088 1.00 41.11 285 ASN D CA 1
ATOM 19287 C C . ASN D 1 156 ? 70.108 17.432 194.965 1.00 43.81 285 ASN D C 1
ATOM 19288 O O . ASN D 1 156 ? 69.481 17.920 195.913 1.00 36.13 285 ASN D O 1
ATOM 19299 N N . MET D 1 157 ? 69.563 17.220 193.769 1.00 38.25 286 MET D N 1
ATOM 19300 C CA . MET D 1 157 ? 68.178 17.563 193.482 1.00 39.47 286 MET D CA 1
ATOM 19301 C C . MET D 1 157 ? 67.554 16.474 192.628 1.00 36.30 286 MET D C 1
ATOM 19302 O O . MET D 1 157 ? 68.160 16.013 191.657 1.00 36.12 286 MET D O 1
ATOM 19316 N N . PHE D 1 158 ? 66.349 16.066 193.001 1.00 36.88 287 PHE D N 1
ATOM 19317 C CA . PHE D 1 158 ? 65.627 14.991 192.325 1.00 36.53 287 PHE D CA 1
ATOM 19318 C C . PHE D 1 158 ? 64.272 15.531 191.891 1.00 40.54 287 PHE D C 1
ATOM 19319 O O . PHE D 1 158 ? 63.388 15.723 192.747 1.00 36.45 287 PHE D O 1
ATOM 19336 N N . PRO D 1 159 ? 64.039 15.795 190.591 1.00 37.02 288 PRO D N 1
ATOM 19337 C CA . PRO D 1 159 ? 64.915 15.532 189.444 1.00 38.43 288 PRO D CA 1
ATOM 19338 C C . PRO D 1 159 ? 66.075 16.510 189.322 1.00 35.77 288 PRO D C 1
ATOM 19339 O O . PRO D 1 159 ? 66.021 17.619 189.857 1.00 35.40 288 PRO D O 1
ATOM 19350 N N . THR D 1 160 ? 67.121 16.084 188.613 1.00 37.49 289 THR D N 1
ATOM 19351 C CA . THR D 1 160 ? 68.352 16.853 188.502 1.00 33.33 289 THR D CA 1
ATOM 19352 C C . THR D 1 160 ? 68.358 17.779 187.293 1.00 39.15 289 THR D C 1
ATOM 19353 O O . THR D 1 160 ? 68.851 18.910 187.379 1.00 34.50 289 THR D O 1
ATOM 19364 N N . ILE D 1 161 ? 67.839 17.313 186.156 1.00 37.17 290 ILE D N 1
ATOM 19365 C CA . ILE D 1 161 ? 67.775 18.118 184.944 1.00 40.01 290 ILE D CA 1
ATOM 19366 C C . ILE D 1 161 ? 66.440 17.870 184.254 1.00 36.94 290 ILE D C 1
ATOM 19367 O O . ILE D 1 161 ? 65.763 16.865 184.493 1.00 32.83 290 ILE D O 1
ATOM 19383 N N . GLY D 1 162 ? 66.068 18.814 183.393 1.00 36.05 291 GLY D N 1
ATOM 19384 C CA . GLY D 1 162 ? 64.868 18.688 182.589 1.00 42.05 291 GLY D CA 1
ATOM 19385 C C . GLY D 1 162 ? 65.132 19.072 181.149 1.00 39.44 291 GLY D C 1
ATOM 19386 O O . GLY D 1 162 ? 65.737 20.116 180.886 1.00 41.42 291 GLY D O 1
ATOM 19390 N N . ASP D 1 163 ? 64.693 18.233 180.212 1.00 40.92 292 ASP D N 1
ATOM 19391 C CA . ASP D 1 163 ? 64.902 18.451 178.784 1.00 37.89 292 ASP D CA 1
ATOM 19392 C C . ASP D 1 163 ? 63.554 18.657 178.111 1.00 37.42 292 ASP D C 1
ATOM 19393 O O . ASP D 1 163 ? 62.710 17.755 178.123 1.00 37.01 292 ASP D O 1
ATOM 19402 N N . VAL D 1 164 ? 63.357 19.829 177.519 1.00 37.03 293 VAL D N 1
ATOM 19403 C CA . VAL D 1 164 ? 62.180 20.094 176.699 1.00 38.20 293 VAL D CA 1
ATOM 19404 C C . VAL D 1 164 ? 62.535 19.820 175.244 1.00 40.32 293 VAL D C 1
ATOM 19405 O O . VAL D 1 164 ? 63.540 20.330 174.732 1.00 38.31 293 VAL D O 1
ATOM 19418 N N . HIS D 1 165 ? 61.715 19.014 174.579 1.00 38.52 294 HIS D N 1
ATOM 19419 C CA . HIS D 1 165 ? 61.901 18.696 173.173 1.00 40.97 294 HIS D CA 1
ATOM 19420 C C . HIS D 1 165 ? 60.790 19.336 172.355 1.00 36.26 294 HIS D C 1
ATOM 19421 O O . HIS D 1 165 ? 59.628 19.345 172.771 1.00 37.03 294 HIS D O 1
ATOM 19435 N N . LEU D 1 166 ? 61.157 19.886 171.199 1.00 38.86 295 LEU D N 1
ATOM 19436 C CA . LEU D 1 166 ? 60.196 20.423 170.248 1.00 33.55 295 LEU D CA 1
ATOM 19437 C C . LEU D 1 166 ? 60.543 19.916 168.856 1.00 36.37 295 LEU D C 1
ATOM 19438 O O . LEU D 1 166 ? 61.721 19.760 168.515 1.00 38.11 295 LEU D O 1
ATOM 19454 N N . ALA D 1 167 ? 59.509 19.656 168.057 1.00 38.27 296 ALA D N 1
ATOM 19455 C CA . ALA D 1 167 ? 59.680 19.147 166.703 1.00 39.80 296 ALA D CA 1
ATOM 19456 C C . ALA D 1 167 ? 58.474 19.563 165.876 1.00 36.53 296 ALA D C 1
ATOM 19457 O O . ALA D 1 167 ? 57.347 19.556 166.396 1.00 33.91 296 ALA D O 1
ATOM 19464 N N . PRO D 1 168 ? 58.664 19.928 164.611 1.00 37.48 297 PRO D N 1
ATOM 19465 C CA . PRO D 1 168 ? 57.511 20.272 163.773 1.00 37.23 297 PRO D CA 1
ATOM 19466 C C . PRO D 1 168 ? 56.688 19.034 163.458 1.00 39.97 297 PRO D C 1
ATOM 19467 O O . PRO D 1 168 ? 57.205 17.916 163.397 1.00 40.41 297 PRO D O 1
ATOM 19478 N N . PHE D 1 169 ? 55.386 19.243 163.276 1.00 36.13 298 PHE D N 1
ATOM 19479 C CA . PHE D 1 169 ? 54.467 18.155 162.988 1.00 39.31 298 PHE D CA 1
ATOM 19480 C C . PHE D 1 169 ? 53.530 18.550 161.857 1.00 35.89 298 PHE D C 1
ATOM 19481 O O . PHE D 1 169 ? 53.333 19.730 161.559 1.00 33.90 298 PHE D O 1
ATOM 19498 N N . THR D 1 170 ? 52.962 17.533 161.220 1.00 36.34 299 THR D N 1
ATOM 19499 C CA . THR D 1 170 ? 51.888 17.696 160.250 1.00 37.41 299 THR D CA 1
ATOM 19500 C C . THR D 1 170 ? 50.678 16.932 160.766 1.00 40.58 299 THR D C 1
ATOM 19501 O O . THR D 1 170 ? 50.790 15.755 161.132 1.00 39.28 299 THR D O 1
ATOM 19512 N N . ASP D 1 171 ? 49.534 17.609 160.827 1.00 37.01 300 ASP D N 1
ATOM 19513 C CA . ASP D 1 171 ? 48.298 16.978 161.307 1.00 37.88 300 ASP D CA 1
ATOM 19514 C C . ASP D 1 171 ? 47.145 17.792 160.697 1.00 35.40 300 ASP D C 1
ATOM 19515 O O . ASP D 1 171 ? 46.636 18.717 161.327 1.00 33.47 300 ASP D O 1
ATOM 19524 N N . GLU D 1 172 ? 46.780 17.441 159.469 1.00 41.22 301 GLU D N 1
ATOM 19525 C CA . GLU D 1 172 ? 45.721 18.173 158.784 1.00 42.92 301 GLU D CA 1
ATOM 19526 C C . GLU D 1 172 ? 44.405 18.072 159.545 1.00 37.89 301 GLU D C 1
ATOM 19527 O O . GLU D 1 172 ? 43.633 19.037 159.594 1.00 39.70 301 GLU D O 1
ATOM 19539 N N . GLN D 1 173 ? 44.135 16.915 160.152 1.00 36.37 302 GLN D N 1
ATOM 19540 C CA . GLN D 1 173 ? 42.876 16.732 160.864 1.00 42.42 302 GLN D CA 1
ATOM 19541 C C . GLN D 1 173 ? 42.780 17.674 162.060 1.00 36.35 302 GLN D C 1
ATOM 19542 O O . GLN D 1 173 ? 41.754 18.333 162.264 1.00 38.28 302 GLN D O 1
ATOM 19556 N N . LEU D 1 174 ? 43.839 17.750 162.865 1.00 37.77 303 LEU D N 1
ATOM 19557 C CA . LEU D 1 174 ? 43.835 18.669 164.002 1.00 39.29 303 LEU D CA 1
ATOM 19558 C C . LEU D 1 174 ? 43.644 20.106 163.534 1.00 34.85 303 LEU D C 1
ATOM 19559 O O . LEU D 1 174 ? 42.820 20.846 164.078 1.00 35.35 303 LEU D O 1
ATOM 19575 N N . TYR D 1 175 ? 44.396 20.517 162.513 1.00 39.18 304 TYR D N 1
ATOM 19576 C CA . TYR D 1 175 ? 44.292 21.888 162.024 1.00 41.26 304 TYR D CA 1
ATOM 19577 C C . TYR D 1 175 ? 42.872 22.206 161.571 1.00 39.76 304 TYR D C 1
ATOM 19578 O O . TYR D 1 175 ? 42.318 23.255 161.922 1.00 38.02 304 TYR D O 1
ATOM 19596 N N . MET D 1 176 ? 42.262 21.308 160.790 1.00 37.50 305 MET D N 1
ATOM 19597 C CA . MET D 1 176 ? 40.921 21.581 160.279 1.00 39.14 305 MET D CA 1
ATOM 19598 C C . MET D 1 176 ? 39.878 21.596 161.389 1.00 36.12 305 MET D C 1
ATOM 19599 O O . MET D 1 176 ? 38.888 22.329 161.290 1.00 37.81 305 MET D O 1
ATOM 19613 N N . GLU D 1 177 ? 40.067 20.797 162.442 1.00 39.34 306 GLU D N 1
ATOM 19614 C CA . GLU D 1 177 ? 39.156 20.862 163.582 1.00 38.40 306 GLU D CA 1
ATOM 19615 C C . GLU D 1 177 ? 39.147 22.260 164.186 1.00 36.06 306 GLU D C 1
ATOM 19616 O O . GLU D 1 177 ? 38.087 22.872 164.359 1.00 35.03 306 GLU D O 1
ATOM 19628 N N . GLN D 1 178 ? 40.331 22.782 164.509 1.00 37.35 307 GLN D N 1
ATOM 19629 C CA . GLN D 1 178 ? 40.422 24.098 165.128 1.00 37.56 307 GLN D CA 1
ATOM 19630 C C . GLN D 1 178 ? 40.025 25.192 164.150 1.00 36.38 307 GLN D C 1
ATOM 19631 O O . GLN D 1 178 ? 39.392 26.183 164.537 1.00 40.85 307 GLN D O 1
ATOM 19645 N N . PHE D 1 179 ? 40.396 25.035 162.880 1.00 39.28 308 PHE D N 1
ATOM 19646 C CA . PHE D 1 179 ? 40.009 26.010 161.865 1.00 39.70 308 PHE D CA 1
ATOM 19647 C C . PHE D 1 179 ? 38.496 26.026 161.677 1.00 38.72 308 PHE D C 1
ATOM 19648 O O . PHE D 1 179 ? 37.885 27.097 161.598 1.00 38.77 308 PHE D O 1
ATOM 19665 N N . THR D 1 180 ? 37.871 24.847 161.632 1.00 37.64 309 THR D N 1
ATOM 19666 C CA . THR D 1 180 ? 36.424 24.777 161.449 1.00 37.59 309 THR D CA 1
ATOM 19667 C C . THR D 1 180 ? 35.686 25.405 162.626 1.00 41.30 309 THR D C 1
ATOM 19668 O O . THR D 1 180 ? 34.704 26.132 162.435 1.00 39.24 309 THR D O 1
ATOM 19679 N N . LYS D 1 181 ? 36.139 25.134 163.854 1.00 39.16 310 LYS D N 1
ATOM 19680 C CA . LYS D 1 181 ? 35.523 25.766 165.015 1.00 40.09 310 LYS D CA 1
ATOM 19681 C C . LYS D 1 181 ? 35.570 27.283 164.891 1.00 41.62 310 LYS D C 1
ATOM 19682 O O . LYS D 1 181 ? 34.550 27.966 165.048 1.00 37.34 310 LYS D O 1
ATOM 19701 N N . ALA D 1 182 ? 36.756 27.829 164.611 1.00 37.79 311 ALA D N 1
ATOM 19702 C CA . ALA D 1 182 ? 36.893 29.276 164.504 1.00 39.75 311 ALA D CA 1
ATOM 19703 C C . ALA D 1 182 ? 36.044 29.839 163.372 1.00 43.48 311 ALA D C 1
ATOM 19704 O O . ALA D 1 182 ? 35.541 30.963 163.476 1.00 41.07 311 ALA D O 1
ATOM 19711 N N . ASN D 1 183 ? 35.865 29.078 162.292 1.00 37.84 312 ASN D N 1
ATOM 19712 C CA . ASN D 1 183 ? 35.103 29.559 161.144 1.00 43.50 312 ASN D CA 1
ATOM 19713 C C . ASN D 1 183 ? 33.606 29.630 161.422 1.00 43.02 312 ASN D C 1
ATOM 19714 O O . ASN D 1 183 ? 32.854 30.096 160.557 1.00 41.17 312 ASN D O 1
ATOM 19725 N N . PHE D 1 184 ? 33.156 29.180 162.595 1.00 40.55 313 PHE D N 1
ATOM 19726 C CA . PHE D 1 184 ? 31.811 29.517 163.043 1.00 39.68 313 PHE D CA 1
ATOM 19727 C C . PHE D 1 184 ? 31.579 31.019 162.960 1.00 40.66 313 PHE D C 1
ATOM 19728 O O . PHE D 1 184 ? 30.464 31.466 162.665 1.00 35.19 313 PHE D O 1
ATOM 19745 N N . TRP D 1 185 ? 32.620 31.814 163.207 1.00 37.31 314 TRP D N 1
ATOM 19746 C CA . TRP D 1 185 ? 32.515 33.266 163.212 1.00 41.71 314 TRP D CA 1
ATOM 19747 C C . TRP D 1 185 ? 32.738 33.873 161.836 1.00 42.53 314 TRP D C 1
ATOM 19748 O O . TRP D 1 185 ? 32.933 35.089 161.733 1.00 40.86 314 TRP D O 1
ATOM 19769 N N . TYR D 1 186 ? 32.725 33.052 160.783 1.00 44.86 315 TYR D N 1
ATOM 19770 C CA . TYR D 1 186 ? 32.710 33.531 159.405 1.00 48.56 315 TYR D CA 1
ATOM 19771 C C . TYR D 1 186 ? 31.292 33.660 158.862 1.00 46.30 315 TYR D C 1
ATOM 19772 O O . TYR D 1 186 ? 31.088 34.376 157.875 1.00 48.33 315 TYR D O 1
ATOM 19790 N N . GLN D 1 187 ? 30.314 33.014 159.490 1.00 43.22 316 GLN D N 1
ATOM 19791 C CA . GLN D 1 187 ? 28.952 33.036 158.988 1.00 43.80 316 GLN D CA 1
ATOM 19792 C C . GLN D 1 187 ? 28.485 34.474 158.765 1.00 45.01 316 GLN D C 1
ATOM 19793 O O . GLN D 1 187 ? 28.687 35.330 159.644 1.00 42.75 316 GLN D O 1
ATOM 19807 N N . PRO D 1 188 ? 27.847 34.775 157.632 1.00 48.76 317 PRO D N 1
ATOM 19808 C CA . PRO D 1 188 ? 27.247 36.099 157.448 1.00 44.34 317 PRO D CA 1
ATOM 19809 C C . PRO D 1 188 ? 25.816 36.219 157.946 1.00 38.55 317 PRO D C 1
ATOM 19810 O O . PRO D 1 188 ? 25.282 37.336 157.937 1.00 44.89 317 PRO D O 1
ATOM 19821 N N . SER D 1 189 ? 25.188 35.132 158.385 1.00 38.25 318 SER D N 1
ATOM 19822 C CA . SER D 1 189 ? 23.777 35.176 158.760 1.00 42.82 318 SER D CA 1
ATOM 19823 C C . SER D 1 189 ? 23.455 34.110 159.810 1.00 41.79 318 SER D C 1
ATOM 19824 O O . SER D 1 189 ? 22.631 33.221 159.616 1.00 41.76 318 SER D O 1
ATOM 19832 N N . PHE D 1 190 ? 24.092 34.200 160.975 1.00 41.54 319 PHE D N 1
ATOM 19833 C CA . PHE D 1 190 ? 23.747 33.341 162.103 1.00 38.46 319 PHE D CA 1
ATOM 19834 C C . PHE D 1 190 ? 22.450 33.853 162.723 1.00 39.58 319 PHE D C 1
ATOM 19835 O O . PHE D 1 190 ? 22.440 34.896 163.387 1.00 37.95 319 PHE D O 1
ATOM 19852 N N . HIS D 1 191 ? 21.353 33.126 162.507 1.00 40.69 320 HIS D N 1
ATOM 19853 C CA . HIS D 1 191 ? 20.027 33.600 162.903 1.00 41.91 320 HIS D CA 1
ATOM 19854 C C . HIS D 1 191 ? 19.778 35.020 162.391 1.00 42.90 320 HIS D C 1
ATOM 19855 O O . HIS D 1 191 ? 19.078 35.815 163.024 1.00 44.38 320 HIS D O 1
ATOM 19869 N N . GLY D 1 192 ? 20.359 35.350 161.241 1.00 44.18 321 GLY D N 1
ATOM 19870 C CA . GLY D 1 192 ? 20.212 36.666 160.659 1.00 45.23 321 GLY D CA 1
ATOM 19871 C C . GLY D 1 192 ? 21.272 37.673 161.048 1.00 44.78 321 GLY D C 1
ATOM 19872 O O . GLY D 1 192 ? 21.157 38.844 160.664 1.00 49.35 321 GLY D O 1
ATOM 19876 N N . VAL D 1 193 ? 22.302 37.261 161.785 1.00 43.87 322 VAL D N 1
ATOM 19877 C CA . VAL D 1 193 ? 23.337 38.162 162.280 1.00 42.15 322 VAL D CA 1
ATOM 19878 C C . VAL D 1 193 ? 24.652 37.847 161.576 1.00 45.00 322 VAL D C 1
ATOM 19879 O O . VAL D 1 193 ? 25.110 36.696 161.577 1.00 37.83 322 VAL D O 1
ATOM 19892 N N . ASP D 1 194 ? 25.267 38.873 160.991 1.00 40.26 323 ASP D N 1
ATOM 19893 C CA . ASP D 1 194 ? 26.558 38.719 160.323 1.00 48.12 323 ASP D CA 1
ATOM 19894 C C . ASP D 1 194 ? 27.653 38.724 161.386 1.00 44.96 323 ASP D C 1
ATOM 19895 O O . ASP D 1 194 ? 27.889 39.743 162.045 1.00 43.61 323 ASP D O 1
ATOM 19904 N N . LEU D 1 195 ? 28.307 37.578 161.566 1.00 42.30 324 LEU D N 1
ATOM 19905 C CA . LEU D 1 195 ? 29.378 37.429 162.539 1.00 41.97 324 LEU D CA 1
ATOM 19906 C C . LEU D 1 195 ? 30.763 37.625 161.934 1.00 44.68 324 LEU D C 1
ATOM 19907 O O . LEU D 1 195 ? 31.747 37.670 162.686 1.00 38.81 324 LEU D O 1
ATOM 19923 N N . SER D 1 196 ? 30.854 37.774 160.606 1.00 40.27 325 SER D N 1
ATOM 19924 C CA . SER D 1 196 ? 32.115 37.584 159.899 1.00 38.40 325 SER D CA 1
ATOM 19925 C C . SER D 1 196 ? 33.199 38.558 160.334 1.00 38.27 325 SER D C 1
ATOM 19926 O O . SER D 1 196 ? 34.387 38.259 160.170 1.00 36.47 325 SER D O 1
ATOM 19934 N N . ALA D 1 197 ? 32.827 39.717 160.872 1.00 43.64 326 ALA D N 1
ATOM 19935 C CA . ALA D 1 197 ? 33.830 40.688 161.286 1.00 41.39 326 ALA D CA 1
ATOM 19936 C C . ALA D 1 197 ? 34.649 40.218 162.480 1.00 42.97 326 ALA D C 1
ATOM 19937 O O . ALA D 1 197 ? 35.657 40.857 162.807 1.00 38.78 326 ALA D O 1
ATOM 19944 N N . LEU D 1 198 ? 34.248 39.132 163.136 1.00 42.24 327 LEU D N 1
ATOM 19945 C CA . LEU D 1 198 ? 34.973 38.599 164.278 1.00 41.82 327 LEU D CA 1
ATOM 19946 C C . LEU D 1 198 ? 35.792 37.359 163.938 1.00 43.42 327 LEU D C 1
ATOM 19947 O O . LEU D 1 198 ? 36.453 36.811 164.821 1.00 42.32 327 LEU D O 1
ATOM 19963 N N . ARG D 1 199 ? 35.770 36.906 162.682 1.00 44.25 328 ARG D N 1
ATOM 19964 C CA . ARG D 1 199 ? 36.456 35.661 162.347 1.00 45.46 328 ARG D CA 1
ATOM 19965 C C . ARG D 1 199 ? 37.947 35.750 162.651 1.00 43.97 328 ARG D C 1
ATOM 19966 O O . ARG D 1 199 ? 38.539 34.798 163.170 1.00 45.35 328 ARG D O 1
ATOM 19987 N N . GLY D 1 200 ? 38.574 36.881 162.328 1.00 43.66 329 GLY D N 1
ATOM 19988 C CA . GLY D 1 200 ? 39.977 37.055 162.667 1.00 40.04 329 GLY D CA 1
ATOM 19989 C C . GLY D 1 200 ? 40.231 36.935 164.159 1.00 45.53 329 GLY D C 1
ATOM 19990 O O . GLY D 1 200 ? 41.164 36.253 164.594 1.00 43.15 329 GLY D O 1
ATOM 19994 N N . ALA D 1 201 ? 39.405 37.601 164.968 1.00 41.12 330 ALA D N 1
ATOM 19995 C CA . ALA D 1 201 ? 39.545 37.470 166.416 1.00 45.10 330 ALA D CA 1
ATOM 19996 C C . ALA D 1 201 ? 39.331 36.024 166.850 1.00 42.63 330 ALA D C 1
ATOM 19997 O O . ALA D 1 201 ? 40.062 35.508 167.705 1.00 39.10 330 ALA D O 1
ATOM 20004 N N . ALA D 1 202 ? 38.339 35.352 166.261 1.00 38.26 331 ALA D N 1
ATOM 20005 C CA . ALA D 1 202 ? 38.109 33.945 166.562 1.00 41.06 331 ALA D CA 1
ATOM 20006 C C . ALA D 1 202 ? 39.355 33.114 166.275 1.00 43.25 331 ALA D C 1
ATOM 20007 O O . ALA D 1 202 ? 39.832 32.370 167.136 1.00 40.34 331 ALA D O 1
ATOM 20014 N N . VAL D 1 203 ? 39.904 33.235 165.066 1.00 39.64 332 VAL D N 1
ATOM 20015 C CA . VAL D 1 203 ? 41.100 32.470 164.727 1.00 42.42 332 VAL D CA 1
ATOM 20016 C C . VAL D 1 203 ? 42.216 32.756 165.724 1.00 43.32 332 VAL D C 1
ATOM 20017 O O . VAL D 1 203 ? 42.899 31.836 166.196 1.00 36.99 332 VAL D O 1
ATOM 20030 N N . ASP D 1 204 ? 42.419 34.031 166.065 1.00 40.38 333 ASP D N 1
ATOM 20031 C CA . ASP D 1 204 ? 43.459 34.372 167.031 1.00 41.92 333 ASP D CA 1
ATOM 20032 C C . ASP D 1 204 ? 43.211 33.687 168.368 1.00 43.00 333 ASP D C 1
ATOM 20033 O O . ASP D 1 204 ? 44.145 33.174 168.994 1.00 44.81 333 ASP D O 1
ATOM 20042 N N . GLU D 1 205 ? 41.953 33.649 168.813 1.00 39.69 334 GLU D N 1
ATOM 20043 C CA . GLU D 1 205 ? 41.640 33.058 170.111 1.00 42.62 334 GLU D CA 1
ATOM 20044 C C . GLU D 1 205 ? 41.858 31.548 170.101 1.00 40.74 334 GLU D C 1
ATOM 20045 O O . GLU D 1 205 ? 42.576 31.009 170.950 1.00 36.35 334 GLU D O 1
ATOM 20057 N N . TYR D 1 206 ? 41.237 30.850 169.148 1.00 39.19 335 TYR D N 1
ATOM 20058 C CA . TYR D 1 206 ? 41.289 29.392 169.140 1.00 42.43 335 TYR D CA 1
ATOM 20059 C C . TYR D 1 206 ? 42.723 28.891 169.018 1.00 40.23 335 TYR D C 1
ATOM 20060 O O . TYR D 1 206 ? 43.134 27.969 169.730 1.00 38.02 335 TYR D O 1
ATOM 20078 N N . PHE D 1 207 ? 43.498 29.479 168.110 1.00 38.45 336 PHE D N 1
ATOM 20079 C CA . PHE D 1 207 ? 44.872 29.035 167.912 1.00 42.30 336 PHE D CA 1
ATOM 20080 C C . PHE D 1 207 ? 45.820 29.546 168.989 1.00 41.92 336 PHE D C 1
ATOM 20081 O O . PHE D 1 207 ? 46.975 29.108 169.026 1.00 38.86 336 PHE D O 1
ATOM 20098 N N . ARG D 1 208 ? 45.360 30.446 169.861 1.00 41.60 337 ARG D N 1
ATOM 20099 C CA . ARG D 1 208 ? 46.096 30.787 171.074 1.00 41.32 337 ARG D CA 1
ATOM 20100 C C . ARG D 1 208 ? 46.090 29.650 172.089 1.00 38.61 337 ARG D C 1
ATOM 20101 O O . ARG D 1 208 ? 46.869 29.690 173.044 1.00 38.47 337 ARG D O 1
ATOM 20122 N N . GLN D 1 209 ? 45.240 28.644 171.900 1.00 36.90 338 GLN D N 1
ATOM 20123 C CA . GLN D 1 209 ? 45.152 27.526 172.824 1.00 36.99 338 GLN D CA 1
ATOM 20124 C C . GLN D 1 209 ? 46.096 26.414 172.392 1.00 38.48 338 GLN D C 1
ATOM 20125 O O . GLN D 1 209 ? 45.944 25.887 171.282 1.00 36.41 338 GLN D O 1
ATOM 20139 N N . PRO D 1 210 ? 47.075 26.031 173.208 1.00 37.72 339 PRO D N 1
ATOM 20140 C CA . PRO D 1 210 ? 47.828 24.809 172.910 1.00 33.99 339 PRO D CA 1
ATOM 20141 C C . PRO D 1 210 ? 46.928 23.594 173.047 1.00 36.66 339 PRO D C 1
ATOM 20142 O O . PRO D 1 210 ? 45.961 23.591 173.807 1.00 36.77 339 PRO D O 1
ATOM 20153 N N . VAL D 1 211 ? 47.243 22.555 172.282 1.00 38.75 340 VAL D N 1
ATOM 20154 C CA . VAL D 1 211 ? 46.426 21.348 172.230 1.00 34.34 340 VAL D CA 1
ATOM 20155 C C . VAL D 1 211 ? 47.129 20.265 173.034 1.00 33.92 340 VAL D C 1
ATOM 20156 O O . VAL D 1 211 ? 48.266 19.886 172.720 1.00 32.89 340 VAL D O 1
ATOM 20169 N N . VAL D 1 212 ? 46.455 19.767 174.067 1.00 33.98 341 VAL D N 1
ATOM 20170 C CA . VAL D 1 212 ? 46.993 18.727 174.935 1.00 32.88 341 VAL D CA 1
ATOM 20171 C C . VAL D 1 212 ? 46.318 17.411 174.569 1.00 35.96 341 VAL D C 1
ATOM 20172 O O . VAL D 1 212 ? 45.107 17.236 174.758 1.00 32.72 341 VAL D O 1
ATOM 20185 N N . ASP D 1 213 ? 47.105 16.487 174.046 1.00 32.79 342 ASP D N 1
ATOM 20186 C CA . ASP D 1 213 ? 46.663 15.129 173.746 1.00 34.59 342 ASP D CA 1
ATOM 20187 C C . ASP D 1 213 ? 47.909 14.360 173.334 1.00 34.00 342 ASP D C 1
ATOM 20188 O O . ASP D 1 213 ? 49.032 14.864 173.458 1.00 35.35 342 ASP D O 1
ATOM 20197 N N . THR D 1 214 ? 47.724 13.144 172.839 1.00 36.46 343 THR D N 1
ATOM 20198 C CA . THR D 1 214 ? 48.839 12.341 172.364 1.00 35.86 343 THR D CA 1
ATOM 20199 C C . THR D 1 214 ? 48.734 12.149 170.856 1.00 37.43 343 THR D C 1
ATOM 20200 O O . THR D 1 214 ? 47.680 12.361 170.250 1.00 38.77 343 THR D O 1
ATOM 20211 N N . PHE D 1 215 ? 49.857 11.758 170.257 1.00 36.05 344 PHE D N 1
ATOM 20212 C CA . PHE D 1 215 ? 49.955 11.569 168.818 1.00 40.64 344 PHE D CA 1
ATOM 20213 C C . PHE D 1 215 ? 51.051 10.550 168.546 1.00 40.27 344 PHE D C 1
ATOM 20214 O O . PHE D 1 215 ? 51.823 10.182 169.437 1.00 38.26 344 PHE D O 1
ATOM 20231 N N . ASP D 1 216 ? 51.124 10.107 167.298 1.00 41.23 345 ASP D N 1
ATOM 20232 C CA . ASP D 1 216 ? 52.144 9.154 166.886 1.00 45.92 345 ASP D CA 1
ATOM 20233 C C . ASP D 1 216 ? 53.363 9.886 166.340 1.00 45.14 345 ASP D C 1
ATOM 20234 O O . ASP D 1 216 ? 53.237 10.924 165.686 1.00 44.60 345 ASP D O 1
ATOM 20243 N N . ILE D 1 217 ? 54.546 9.328 166.607 1.00 47.38 346 ILE D N 1
ATOM 20244 C CA . ILE D 1 217 ? 55.797 9.929 166.156 1.00 50.40 346 ILE D CA 1
ATOM 20245 C C . ILE D 1 217 ? 55.838 10.129 164.644 1.00 49.09 346 ILE D C 1
ATOM 20246 O O . ILE D 1 217 ? 56.620 10.950 164.151 1.00 46.96 346 ILE D O 1
ATOM 20262 N N . ARG D 1 218 ? 55.015 9.399 163.888 1.00 52.43 347 ARG D N 1
ATOM 20263 C CA . ARG D 1 218 ? 55.049 9.512 162.436 1.00 54.51 347 ARG D CA 1
ATOM 20264 C C . ARG D 1 218 ? 54.632 10.891 161.940 1.00 49.57 347 ARG D C 1
ATOM 20265 O O . ARG D 1 218 ? 54.975 11.257 160.809 1.00 42.53 347 ARG D O 1
ATOM 20286 N N . ILE D 1 219 ? 53.893 11.660 162.744 1.00 42.84 348 ILE D N 1
ATOM 20287 C CA . ILE D 1 219 ? 53.489 12.995 162.310 1.00 43.98 348 ILE D CA 1
ATOM 20288 C C . ILE D 1 219 ? 54.602 14.017 162.465 1.00 43.48 348 ILE D C 1
ATOM 20289 O O . ILE D 1 219 ? 54.453 15.157 162.004 1.00 42.61 348 ILE D O 1
ATOM 20305 N N . LEU D 1 220 ? 55.715 13.647 163.092 1.00 43.06 349 LEU D N 1
ATOM 20306 C CA . LEU D 1 220 ? 56.839 14.563 163.238 1.00 45.67 349 LEU D CA 1
ATOM 20307 C C . LEU D 1 220 ? 57.654 14.592 161.951 1.00 45.65 349 LEU D C 1
ATOM 20308 O O . LEU D 1 220 ? 57.952 13.542 161.363 1.00 47.86 349 LEU D O 1
ATOM 20324 N N . MET D 1 221 ? 58.015 15.794 161.515 1.00 44.81 350 MET D N 1
ATOM 20325 C CA . MET D 1 221 ? 58.674 15.994 160.233 1.00 45.14 350 MET D CA 1
ATOM 20326 C C . MET D 1 221 ? 60.166 16.271 160.362 1.00 44.96 350 MET D C 1
ATOM 20327 O O . MET D 1 221 ? 60.841 16.436 159.343 1.00 51.63 350 MET D O 1
ATOM 20341 N N . ALA D 1 222 ? 60.700 16.324 161.577 1.00 48.25 351 ALA D N 1
ATOM 20342 C CA . ALA D 1 222 ? 62.133 16.507 161.758 1.00 45.50 351 ALA D CA 1
ATOM 20343 C C . ALA D 1 222 ? 62.515 16.037 163.151 1.00 45.99 351 ALA D C 1
ATOM 20344 O O . ALA D 1 222 ? 61.677 15.956 164.055 1.00 47.62 351 ALA D O 1
ATOM 20351 N N . LYS D 1 223 ? 63.794 15.720 163.310 1.00 48.71 352 LYS D N 1
ATOM 20352 C CA . LYS D 1 223 ? 64.309 15.378 164.626 1.00 48.72 352 LYS D CA 1
ATOM 20353 C C . LYS D 1 223 ? 64.177 16.582 165.548 1.00 45.14 352 LYS D C 1
ATOM 20354 O O . LYS D 1 223 ? 64.345 17.730 165.129 1.00 42.88 352 LYS D O 1
ATOM 20373 N N . SER D 1 224 ? 63.856 16.310 166.807 1.00 46.98 353 SER D N 1
ATOM 20374 C CA . SER D 1 224 ? 63.560 17.367 167.757 1.00 42.85 353 SER D CA 1
ATOM 20375 C C . SER D 1 224 ? 64.831 18.096 168.178 1.00 42.17 353 SER D C 1
ATOM 20376 O O . SER D 1 224 ? 65.945 17.573 168.084 1.00 41.57 353 SER D O 1
ATOM 20384 N N . VAL D 1 225 ? 64.648 19.331 168.632 1.00 42.17 354 VAL D N 1
ATOM 20385 C CA . VAL D 1 225 ? 65.696 20.072 169.311 1.00 45.10 354 VAL D CA 1
ATOM 20386 C C . VAL D 1 225 ? 65.362 20.070 170.796 1.00 45.62 354 VAL D C 1
ATOM 20387 O O . VAL D 1 225 ? 64.208 19.903 171.203 1.00 39.32 354 VAL D O 1
ATOM 20400 N N . LYS D 1 226 ? 66.387 20.266 171.620 1.00 46.34 355 LYS D N 1
ATOM 20401 C CA . LYS D 1 226 ? 66.290 20.051 173.057 1.00 50.47 355 LYS D CA 1
ATOM 20402 C C . LYS D 1 226 ? 66.763 21.289 173.800 1.00 46.98 355 LYS D C 1
ATOM 20403 O O . LYS D 1 226 ? 67.842 21.815 173.512 1.00 46.06 355 LYS D O 1
ATOM 20422 N N . TYR D 1 227 ? 65.953 21.751 174.748 1.00 39.94 356 TYR D N 1
ATOM 20423 C CA . TYR D 1 227 ? 66.332 22.829 175.655 1.00 43.73 356 TYR D CA 1
ATOM 20424 C C . TYR D 1 227 ? 66.426 22.252 177.061 1.00 40.97 356 TYR D C 1
ATOM 20425 O O . TYR D 1 227 ? 65.462 21.660 177.558 1.00 40.98 356 TYR D O 1
ATOM 20443 N N . THR D 1 228 ? 67.582 22.420 177.696 1.00 42.80 357 THR D N 1
ATOM 20444 C CA . THR D 1 228 ? 67.877 21.778 178.970 1.00 45.39 357 THR D CA 1
ATOM 20445 C C . THR D 1 228 ? 67.893 22.804 180.092 1.00 41.57 357 THR D C 1
ATOM 20446 O O . THR D 1 228 ? 68.533 23.853 179.974 1.00 42.33 357 THR D O 1
ATOM 20457 N N . VAL D 1 229 ? 67.189 22.493 181.175 1.00 40.72 358 VAL D N 1
ATOM 20458 C CA . VAL D 1 229 ? 67.293 23.227 182.429 1.00 43.99 358 VAL D CA 1
ATOM 20459 C C . VAL D 1 229 ? 68.023 22.325 183.414 1.00 40.10 358 VAL D C 1
ATOM 20460 O O . VAL D 1 229 ? 67.535 21.240 183.755 1.00 36.37 358 VAL D O 1
ATOM 20473 N N . ASN D 1 230 ? 69.203 22.753 183.844 1.00 43.17 359 ASN D N 1
ATOM 20474 C CA . ASN D 1 230 ? 69.964 22.033 184.857 1.00 43.82 359 ASN D CA 1
ATOM 20475 C C . ASN D 1 230 ? 69.565 22.592 186.217 1.00 38.58 359 ASN D C 1
ATOM 20476 O O . ASN D 1 230 ? 69.956 23.705 186.574 1.00 36.66 359 ASN D O 1
ATOM 20487 N N . PHE D 1 231 ? 68.770 21.825 186.970 1.00 39.23 360 PHE D N 1
ATOM 20488 C CA . PHE D 1 231 ? 68.241 22.331 188.232 1.00 41.26 360 PHE D CA 1
ATOM 20489 C C . PHE D 1 231 ? 69.347 22.580 189.252 1.00 39.87 360 PHE D C 1
ATOM 20490 O O . PHE D 1 231 ? 69.194 23.438 190.126 1.00 40.32 360 PHE D O 1
ATOM 20507 N N . LEU D 1 232 ? 70.464 21.854 189.155 1.00 42.54 361 LEU D N 1
ATOM 20508 C CA . LEU D 1 232 ? 71.564 22.075 190.085 1.00 39.92 361 LEU D CA 1
ATOM 20509 C C . LEU D 1 232 ? 72.192 23.452 189.901 1.00 47.13 361 LEU D C 1
ATOM 20510 O O . LEU D 1 232 ? 72.661 24.053 190.877 1.00 46.49 361 LEU D O 1
ATOM 20526 N N . GLU D 1 233 ? 72.215 23.965 188.670 1.00 45.71 362 GLU D N 1
ATOM 20527 C CA . GLU D 1 233 ? 72.884 25.222 188.361 1.00 45.39 362 GLU D CA 1
ATOM 20528 C C . GLU D 1 233 ? 71.927 26.388 188.172 1.00 43.11 362 GLU D C 1
ATOM 20529 O O . GLU D 1 233 ? 72.300 27.531 188.454 1.00 47.37 362 GLU D O 1
ATOM 20541 N N . ALA D 1 234 ? 70.711 26.133 187.705 1.00 42.52 363 ALA D N 1
ATOM 20542 C CA . ALA D 1 234 ? 69.827 27.213 187.293 1.00 45.85 363 ALA D CA 1
ATOM 20543 C C . ALA D 1 234 ? 69.389 28.063 188.481 1.00 42.48 363 ALA D C 1
ATOM 20544 O O . ALA D 1 234 ? 69.273 27.589 189.611 1.00 45.07 363 ALA D O 1
ATOM 20551 N N . LYS D 1 235 ? 69.149 29.338 188.204 1.00 45.12 364 LYS D N 1
ATOM 20552 C CA . LYS D 1 235 ? 68.580 30.284 189.151 1.00 45.61 364 LYS D CA 1
ATOM 20553 C C . LYS D 1 235 ? 67.142 30.557 188.724 1.00 42.74 364 LYS D C 1
ATOM 20554 O O . LYS D 1 235 ? 66.823 30.524 187.535 1.00 43.02 364 LYS D O 1
ATOM 20573 N N . GLU D 1 236 ? 66.261 30.801 189.697 1.00 42.49 365 GLU D N 1
ATOM 20574 C CA . GLU D 1 236 ? 64.840 30.905 189.368 1.00 46.41 365 GLU D CA 1
ATOM 20575 C C . GLU D 1 236 ? 64.568 32.055 188.406 1.00 38.59 365 GLU D C 1
ATOM 20576 O O . GLU D 1 236 ? 63.593 32.013 187.652 1.00 38.44 365 GLU D O 1
ATOM 20588 N N . GLY D 1 237 ? 65.422 33.080 188.406 1.00 42.31 366 GLY D N 1
ATOM 20589 C CA . GLY D 1 237 ? 65.285 34.153 187.437 1.00 44.84 366 GLY D CA 1
ATOM 20590 C C . GLY D 1 237 ? 65.505 33.704 186.006 1.00 45.99 366 GLY D C 1
ATOM 20591 O O . GLY D 1 237 ? 64.981 34.317 185.076 1.00 45.10 366 GLY D O 1
ATOM 20595 N N . ASP D 1 238 ? 66.274 32.626 185.811 1.00 43.67 367 ASP D N 1
ATOM 20596 C CA . ASP D 1 238 ? 66.516 32.111 184.470 1.00 45.86 367 ASP D CA 1
ATOM 20597 C C . ASP D 1 238 ? 65.234 31.697 183.760 1.00 43.99 367 ASP D C 1
ATOM 20598 O O . ASP D 1 238 ? 65.217 31.638 182.525 1.00 46.16 367 ASP D O 1
ATOM 20607 N N . LEU D 1 239 ? 64.167 31.406 184.504 1.00 42.73 368 LEU D N 1
ATOM 20608 C CA . LEU D 1 239 ? 62.928 30.903 183.927 1.00 42.53 368 LEU D CA 1
ATOM 20609 C C . LEU D 1 239 ? 61.913 32.002 183.636 1.00 42.59 368 LEU D C 1
ATOM 20610 O O . LEU D 1 239 ? 60.820 31.700 183.146 1.00 41.03 368 LEU D O 1
ATOM 20626 N N . HIS D 1 240 ? 62.239 33.260 183.930 1.00 39.82 369 HIS D N 1
ATOM 20627 C CA . HIS D 1 240 ? 61.315 34.348 183.632 1.00 44.06 369 HIS D CA 1
ATOM 20628 C C . HIS D 1 240 ? 61.186 34.571 182.131 1.00 45.88 369 HIS D C 1
ATOM 20629 O O . HIS D 1 240 ? 60.100 34.908 181.644 1.00 42.79 369 HIS D O 1
ATOM 20643 N N . ARG D 1 241 ? 62.272 34.373 181.386 1.00 44.07 370 ARG D N 1
ATOM 20644 C CA . ARG D 1 241 ? 62.281 34.529 179.937 1.00 41.09 370 ARG D CA 1
ATOM 20645 C C . ARG D 1 241 ? 63.127 33.400 179.366 1.00 41.74 370 ARG D C 1
ATOM 20646 O O . ARG D 1 241 ? 64.341 33.358 179.592 1.00 40.85 370 ARG D O 1
ATOM 20667 N N . ILE D 1 242 ? 62.492 32.486 178.638 1.00 39.60 371 ILE D N 1
ATOM 20668 C CA . ILE D 1 242 ? 63.152 31.308 178.092 1.00 38.99 371 ILE D CA 1
ATOM 20669 C C . ILE D 1 242 ? 63.149 31.427 176.574 1.00 42.22 371 ILE D C 1
ATOM 20670 O O . ILE D 1 242 ? 62.084 31.443 175.945 1.00 38.31 371 ILE D O 1
ATOM 20686 N N . GLU D 1 243 ? 64.340 31.507 175.991 1.00 44.10 372 GLU D N 1
ATOM 20687 C CA . GLU D 1 243 ? 64.522 31.622 174.549 1.00 43.45 372 GLU D CA 1
ATOM 20688 C C . GLU D 1 243 ? 65.022 30.287 174.014 1.00 42.10 372 GLU D C 1
ATOM 20689 O O . GLU D 1 243 ? 66.074 29.796 174.444 1.00 40.93 372 GLU D O 1
ATOM 20701 N N . ILE D 1 244 ? 64.270 29.704 173.086 1.00 38.69 373 ILE D N 1
ATOM 20702 C CA . ILE D 1 244 ? 64.635 28.419 172.497 1.00 43.69 373 ILE D CA 1
ATOM 20703 C C . ILE D 1 244 ? 64.761 28.567 170.985 1.00 43.36 373 ILE D C 1
ATOM 20704 O O . ILE D 1 244 ? 63.766 28.405 170.262 1.00 44.85 373 ILE D O 1
ATOM 20720 N N . PRO D 1 245 ? 65.945 28.867 170.460 1.00 43.29 374 PRO D N 1
ATOM 20721 C CA . PRO D 1 245 ? 66.118 28.861 169.006 1.00 39.44 374 PRO D CA 1
ATOM 20722 C C . PRO D 1 245 ? 66.110 27.438 168.474 1.00 46.65 374 PRO D C 1
ATOM 20723 O O . PRO D 1 245 ? 66.509 26.493 169.160 1.00 46.38 374 PRO D O 1
ATOM 20734 N N . PHE D 1 246 ? 65.641 27.289 167.234 1.00 46.84 375 PHE D N 1
ATOM 20735 C CA . PHE D 1 246 ? 65.570 25.978 166.610 1.00 41.00 375 PHE D CA 1
ATOM 20736 C C . PHE D 1 246 ? 65.931 26.081 165.139 1.00 44.64 375 PHE D C 1
ATOM 20737 O O . PHE D 1 246 ? 65.639 27.078 164.472 1.00 43.80 375 PHE D O 1
ATOM 20754 N N . LYS D 1 247 ? 66.586 25.029 164.646 1.00 42.74 376 LYS D N 1
ATOM 20755 C CA . LYS D 1 247 ? 66.962 24.891 163.238 1.00 43.17 376 LYS D CA 1
ATOM 20756 C C . LYS D 1 247 ? 66.620 23.449 162.864 1.00 42.99 376 LYS D C 1
ATOM 20757 O O . LYS D 1 247 ? 67.414 22.532 163.092 1.00 47.36 376 LYS D O 1
ATOM 20776 N N . PHE D 1 248 ? 65.427 23.252 162.310 1.00 41.34 377 PHE D N 1
ATOM 20777 C CA . PHE D 1 248 ? 64.940 21.920 161.982 1.00 40.71 377 PHE D CA 1
ATOM 20778 C C . PHE D 1 248 ? 65.318 21.553 160.553 1.00 48.18 377 PHE D C 1
ATOM 20779 O O . PHE D 1 248 ? 65.040 22.311 159.618 1.00 44.59 377 PHE D O 1
ATOM 20796 N N . HIS D 1 249 ? 65.938 20.388 160.386 1.00 42.70 378 HIS D N 1
ATOM 20797 C CA . HIS D 1 249 ? 66.224 19.844 159.063 1.00 47.73 378 HIS D CA 1
ATOM 20798 C C . HIS D 1 249 ? 65.064 18.935 158.674 1.00 51.24 378 HIS D C 1
ATOM 20799 O O . HIS D 1 249 ? 64.933 17.825 159.199 1.00 49.43 378 HIS D O 1
ATOM 20813 N N . MET D 1 250 ? 64.218 19.409 157.759 1.00 52.95 379 MET D N 1
ATOM 20814 C CA . MET D 1 250 ? 63.011 18.675 157.403 1.00 50.83 379 MET D CA 1
ATOM 20815 C C . MET D 1 250 ? 63.369 17.312 156.825 1.00 47.66 379 MET D C 1
ATOM 20816 O O . MET D 1 250 ? 64.175 17.209 155.901 1.00 50.75 379 MET D O 1
ATOM 20830 N N . LEU D 1 251 ? 62.774 16.261 157.389 1.00 53.11 380 LEU D N 1
ATOM 20831 C CA . LEU D 1 251 ? 62.951 14.905 156.890 1.00 54.03 380 LEU D CA 1
ATOM 20832 C C . LEU D 1 251 ? 61.851 14.486 155.925 1.00 54.89 380 LEU D C 1
ATOM 20833 O O . LEU D 1 251 ? 62.010 13.480 155.227 1.00 53.81 380 LEU D O 1
ATOM 20849 N N . HIS D 1 252 ? 60.747 15.227 155.872 1.00 57.27 381 HIS D N 1
ATOM 20850 C CA . HIS D 1 252 ? 59.630 14.910 154.998 1.00 55.10 381 HIS D CA 1
ATOM 20851 C C . HIS D 1 252 ? 59.099 16.195 154.385 1.00 53.56 381 HIS D C 1
ATOM 20852 O O . HIS D 1 252 ? 59.201 17.271 154.981 1.00 53.32 381 HIS D O 1
ATOM 20866 N N . SER D 1 253 ? 58.527 16.072 153.192 1.00 55.22 382 SER D N 1
ATOM 20867 C CA . SER D 1 253 ? 57.830 17.178 152.554 1.00 53.02 382 SER D CA 1
ATOM 20868 C C . SER D 1 253 ? 56.378 17.202 153.015 1.00 47.99 382 SER D C 1
ATOM 20869 O O . SER D 1 253 ? 55.790 16.165 153.331 1.00 54.04 382 SER D O 1
ATOM 20877 N N . GLY D 1 254 ? 55.808 18.394 153.059 1.00 46.58 383 GLY D N 1
ATOM 20878 C CA . GLY D 1 254 ? 54.413 18.554 153.407 1.00 42.83 383 GLY D CA 1
ATOM 20879 C C . GLY D 1 254 ? 54.195 19.838 154.179 1.00 44.15 383 GLY D C 1
ATOM 20880 O O . GLY D 1 254 ? 55.069 20.698 154.255 1.00 47.61 383 GLY D O 1
ATOM 20884 N N . LEU D 1 255 ? 53.002 19.942 154.756 1.00 44.20 384 LEU D N 1
ATOM 20885 C CA . LEU D 1 255 ? 52.597 21.122 155.506 1.00 43.62 384 LEU D CA 1
ATOM 20886 C C . LEU D 1 255 ? 52.976 20.965 156.972 1.00 41.67 384 LEU D C 1
ATOM 20887 O O . LEU D 1 255 ? 52.608 19.976 157.615 1.00 42.87 384 LEU D O 1
ATOM 20903 N N . VAL D 1 256 ? 53.717 21.937 157.492 1.00 41.40 385 VAL D N 1
ATOM 20904 C CA . VAL D 1 256 ? 54.024 22.007 158.918 1.00 39.67 385 VAL D CA 1
ATOM 20905 C C . VAL D 1 256 ? 52.898 22.788 159.582 1.00 37.10 385 VAL D C 1
ATOM 20906 O O . VAL D 1 256 ? 52.752 23.991 159.358 1.00 39.04 385 VAL D O 1
ATOM 20919 N N . HIS D 1 257 ? 52.099 22.105 160.396 1.00 35.28 386 HIS D N 1
ATOM 20920 C CA . HIS D 1 257 ? 50.954 22.726 161.048 1.00 40.45 386 HIS D CA 1
ATOM 20921 C C . HIS D 1 257 ? 51.281 23.291 162.424 1.00 35.67 386 HIS D C 1
ATOM 20922 O O . HIS D 1 257 ? 50.414 23.928 163.031 1.00 35.80 386 HIS D O 1
ATOM 20936 N N . GLY D 1 258 ? 52.495 23.088 162.924 1.00 35.63 387 GLY D N 1
ATOM 20937 C CA . GLY D 1 258 ? 52.874 23.645 164.210 1.00 34.43 387 GLY D CA 1
ATOM 20938 C C . GLY D 1 258 ? 54.064 22.899 164.792 1.00 35.98 387 GLY D C 1
ATOM 20939 O O . GLY D 1 258 ? 54.750 22.156 164.096 1.00 36.52 387 GLY D O 1
ATOM 20943 N N . LEU D 1 259 ? 54.283 23.119 166.089 1.00 36.94 388 LEU D N 1
ATOM 20944 C CA . LEU D 1 259 ? 55.369 22.482 166.824 1.00 31.81 388 LEU D CA 1
ATOM 20945 C C . LEU D 1 259 ? 54.794 21.649 167.961 1.00 35.66 388 LEU D C 1
ATOM 20946 O O . LEU D 1 259 ? 53.907 22.108 168.692 1.00 32.39 388 LEU D O 1
ATOM 20962 N N . ALA D 1 260 ? 55.301 20.433 168.108 1.00 36.38 389 ALA D N 1
ATOM 20963 C CA . ALA D 1 260 ? 54.931 19.552 169.203 1.00 29.22 389 ALA D CA 1
ATOM 20964 C C . ALA D 1 260 ? 55.969 19.657 170.309 1.00 33.62 389 ALA D C 1
ATOM 20965 O O . ALA D 1 260 ? 57.159 19.847 170.043 1.00 28.41 389 ALA D O 1
ATOM 20972 N N . PHE D 1 261 ? 55.505 19.529 171.559 1.00 30.74 390 PHE D N 1
ATOM 20973 C CA . PHE D 1 261 ? 56.348 19.687 172.737 1.00 31.46 390 PHE D CA 1
ATOM 20974 C C . PHE D 1 261 ? 56.184 18.497 173.675 1.00 31.77 390 PHE D C 1
ATOM 20975 O O . PHE D 1 261 ? 55.088 17.944 173.812 1.00 28.60 390 PHE D O 1
ATOM 20992 N N . TRP D 1 262 ? 57.279 18.115 174.322 1.00 30.12 391 TRP D N 1
ATOM 20993 C CA . TRP D 1 262 ? 57.257 17.142 175.408 1.00 33.76 391 TRP D CA 1
ATOM 20994 C C . TRP D 1 262 ? 58.549 17.320 176.198 1.00 34.15 391 TRP D C 1
ATOM 20995 O O . TRP D 1 262 ? 59.390 18.158 175.859 1.00 38.04 391 TRP D O 1
ATOM 21016 N N . PHE D 1 263 ? 58.708 16.534 177.261 1.00 31.06 392 PHE D N 1
ATOM 21017 C CA . PHE D 1 263 ? 59.868 16.719 178.121 1.00 33.72 392 PHE D CA 1
ATOM 21018 C C . PHE D 1 263 ? 60.261 15.416 178.796 1.00 33.83 392 PHE D C 1
ATOM 21019 O O . PHE D 1 263 ? 59.437 14.520 178.998 1.00 33.89 392 PHE D O 1
ATOM 21036 N N . ASP D 1 264 ? 61.547 15.321 179.119 1.00 31.64 393 ASP D N 1
ATOM 21037 C CA . ASP D 1 264 ? 62.099 14.277 179.967 1.00 32.87 393 ASP D CA 1
ATOM 21038 C C . ASP D 1 264 ? 62.789 14.934 181.156 1.00 36.48 393 ASP D C 1
ATOM 21039 O O . ASP D 1 264 ? 63.284 16.062 181.057 1.00 39.81 393 ASP D O 1
ATOM 21048 N N . VAL D 1 265 ? 62.820 14.229 182.286 1.00 36.60 394 VAL D N 1
ATOM 21049 C CA . VAL D 1 265 ? 63.602 14.644 183.444 1.00 34.24 394 VAL D CA 1
ATOM 21050 C C . VAL D 1 265 ? 64.485 13.475 183.851 1.00 32.43 394 VAL D C 1
ATOM 21051 O O . VAL D 1 265 ? 64.112 12.308 183.690 1.00 34.29 394 VAL D O 1
ATOM 21064 N N . ALA D 1 266 ? 65.668 13.793 184.367 1.00 35.90 395 ALA D N 1
ATOM 21065 C CA . ALA D 1 266 ? 66.630 12.794 184.809 1.00 32.24 395 ALA D CA 1
ATOM 21066 C C . ALA D 1 266 ? 66.878 12.934 186.305 1.00 36.66 395 ALA D C 1
ATOM 21067 O O . ALA D 1 266 ? 67.011 14.048 186.816 1.00 35.77 395 ALA D O 1
ATOM 21074 N N . PHE D 1 267 ? 66.935 11.795 186.997 1.00 35.45 396 PHE D N 1
ATOM 21075 C CA . PHE D 1 267 ? 67.325 11.724 188.404 1.00 39.22 396 PHE D CA 1
ATOM 21076 C C . PHE D 1 267 ? 68.753 11.189 188.446 1.00 38.17 396 PHE D C 1
ATOM 21077 O O . PHE D 1 267 ? 68.975 9.982 188.322 1.00 36.51 396 PHE D O 1
ATOM 21094 N N . ILE D 1 268 ? 69.723 12.087 188.615 1.00 36.75 397 ILE D N 1
ATOM 21095 C CA . ILE D 1 268 ? 71.142 11.728 188.529 1.00 41.32 397 ILE D CA 1
ATOM 21096 C C . ILE D 1 268 ? 71.598 11.386 189.945 1.00 43.09 397 ILE D C 1
ATOM 21097 O O . ILE D 1 268 ? 72.040 12.246 190.709 1.00 38.18 397 ILE D O 1
ATOM 21113 N N . GLY D 1 269 ? 71.509 10.101 190.290 1.00 43.11 398 GLY D N 1
ATOM 21114 C CA . GLY D 1 269 ? 71.872 9.633 191.606 1.00 43.20 398 GLY D CA 1
ATOM 21115 C C . GLY D 1 269 ? 73.275 9.049 191.653 1.00 46.53 398 GLY D C 1
ATOM 21116 O O . GLY D 1 269 ? 73.944 8.864 190.640 1.00 48.94 398 GLY D O 1
ATOM 21120 N N . SER D 1 270 ? 73.713 8.749 192.877 1.00 46.76 399 SER D N 1
ATOM 21121 C CA . SER D 1 270 ? 75.058 8.219 193.072 1.00 52.76 399 SER D CA 1
ATOM 21122 C C . SER D 1 270 ? 75.180 6.784 192.577 1.00 52.14 399 SER D C 1
ATOM 21123 O O . SER D 1 270 ? 76.274 6.356 192.189 1.00 47.71 399 SER D O 1
ATOM 21131 N N . ILE D 1 271 ? 74.085 6.028 192.593 1.00 49.03 400 ILE D N 1
ATOM 21132 C CA . ILE D 1 271 ? 74.101 4.654 192.107 1.00 47.08 400 ILE D CA 1
ATOM 21133 C C . ILE D 1 271 ? 73.765 4.590 190.624 1.00 49.25 400 ILE D C 1
ATOM 21134 O O . ILE D 1 271 ? 74.369 3.814 189.878 1.00 50.50 400 ILE D O 1
ATOM 21150 N N . MET D 1 272 ? 72.804 5.393 190.172 1.00 50.62 401 MET D N 1
ATOM 21151 C CA . MET D 1 272 ? 72.338 5.299 188.795 1.00 45.47 401 MET D CA 1
ATOM 21152 C C . MET D 1 272 ? 71.515 6.531 188.456 1.00 46.27 401 MET D C 1
ATOM 21153 O O . MET D 1 272 ? 71.022 7.241 189.339 1.00 42.84 401 MET D O 1
ATOM 21167 N N . THR D 1 273 ? 71.371 6.772 187.156 1.00 44.01 402 THR D N 1
ATOM 21168 C CA . THR D 1 273 ? 70.531 7.843 186.635 1.00 42.19 402 THR D CA 1
ATOM 21169 C C . THR D 1 273 ? 69.259 7.234 186.061 1.00 40.21 402 THR D C 1
ATOM 21170 O O . THR D 1 273 ? 69.319 6.289 185.268 1.00 44.61 402 THR D O 1
ATOM 21181 N N . VAL D 1 274 ? 68.115 7.769 186.471 1.00 36.52 403 VAL D N 1
ATOM 21182 C CA . VAL D 1 274 ? 66.812 7.270 186.056 1.00 35.12 403 VAL D CA 1
ATOM 21183 C C . VAL D 1 274 ? 66.089 8.392 185.329 1.00 37.59 403 VAL D C 1
ATOM 21184 O O . VAL D 1 274 ? 66.121 9.549 185.764 1.00 35.92 403 VAL D O 1
ATOM 21197 N N . TRP D 1 275 ? 65.445 8.049 184.218 1.00 35.89 404 TRP D N 1
ATOM 21198 C CA . TRP D 1 275 ? 64.757 9.016 183.380 1.00 32.49 404 TRP D CA 1
ATOM 21199 C C . TRP D 1 275 ? 63.253 8.817 183.472 1.00 32.70 404 TRP D C 1
ATOM 21200 O O . TRP D 1 275 ? 62.764 7.682 183.492 1.00 34.81 404 TRP D O 1
ATOM 21221 N N . LEU D 1 276 ? 62.528 9.930 183.528 1.00 29.24 405 LEU D N 1
ATOM 21222 C CA . LEU D 1 276 ? 61.080 9.957 183.383 1.00 30.52 405 LEU D CA 1
ATOM 21223 C C . LEU D 1 276 ? 60.768 10.725 182.107 1.00 33.30 405 LEU D C 1
ATOM 21224 O O . LEU D 1 276 ? 61.158 11.889 181.973 1.00 32.93 405 LEU D O 1
ATOM 21240 N N . SER D 1 277 ? 60.079 10.071 181.173 1.00 33.96 406 SER D N 1
ATOM 21241 C CA . SER D 1 277 ? 59.844 10.611 179.840 1.00 33.70 406 SER D CA 1
ATOM 21242 C C . SER D 1 277 ? 58.355 10.720 179.554 1.00 32.60 406 SER D C 1
ATOM 21243 O O . SER D 1 277 ? 57.582 9.807 179.869 1.00 36.97 406 SER D O 1
ATOM 21251 N N . THR D 1 278 ? 57.955 11.849 178.960 1.00 30.69 407 THR D N 1
ATOM 21252 C CA . THR D 1 278 ? 56.608 12.036 178.436 1.00 30.62 407 THR D CA 1
ATOM 21253 C C . THR D 1 278 ? 56.604 12.056 176.904 1.00 32.30 407 THR D C 1
ATOM 21254 O O . THR D 1 278 ? 55.751 12.696 176.283 1.00 35.04 407 THR D O 1
ATOM 21265 N N . ALA D 1 279 ? 57.544 11.350 176.285 1.00 31.25 408 ALA D N 1
ATOM 21266 C CA . ALA D 1 279 ? 57.674 11.390 174.839 1.00 36.16 408 ALA D CA 1
ATOM 21267 C C . ALA D 1 279 ? 56.512 10.658 174.167 1.00 35.38 408 ALA D C 1
ATOM 21268 O O . ALA D 1 279 ? 55.949 9.715 174.729 1.00 34.02 408 ALA D O 1
ATOM 21275 N N . PRO D 1 280 ? 56.147 11.061 172.947 1.00 35.07 409 PRO D N 1
ATOM 21276 C CA . PRO D 1 280 ? 55.047 10.374 172.249 1.00 36.71 409 PRO D CA 1
ATOM 21277 C C . PRO D 1 280 ? 55.354 8.922 171.922 1.00 36.33 409 PRO D C 1
ATOM 21278 O O . PRO D 1 280 ? 54.434 8.190 171.543 1.00 36.27 409 PRO D O 1
ATOM 21289 N N . THR D 1 281 ? 56.607 8.488 172.060 1.00 36.52 410 THR D N 1
ATOM 21290 C CA . THR D 1 281 ? 56.974 7.093 171.879 1.00 36.97 410 THR D CA 1
ATOM 21291 C C . THR D 1 281 ? 56.921 6.294 173.175 1.00 38.20 410 THR D C 1
ATOM 21292 O O . THR D 1 281 ? 57.114 5.073 173.143 1.00 37.00 410 THR D O 1
ATOM 21303 N N . GLU D 1 282 ? 56.679 6.945 174.301 1.00 34.93 411 GLU D N 1
ATOM 21304 C CA . GLU D 1 282 ? 56.673 6.306 175.606 1.00 40.65 411 GLU D CA 1
ATOM 21305 C C . GLU D 1 282 ? 55.249 6.139 176.117 1.00 36.86 411 GLU D C 1
ATOM 21306 O O . GLU D 1 282 ? 54.316 6.778 175.617 1.00 35.45 411 GLU D O 1
ATOM 21318 N N . PRO D 1 283 ? 55.043 5.278 177.113 1.00 39.51 412 PRO D N 1
ATOM 21319 C CA . PRO D 1 283 ? 53.696 5.113 177.673 1.00 37.22 412 PRO D CA 1
ATOM 21320 C C . PRO D 1 283 ? 53.112 6.448 178.111 1.00 34.99 412 PRO D C 1
ATOM 21321 O O . PRO D 1 283 ? 53.827 7.346 178.564 1.00 30.11 412 PRO D O 1
ATOM 21332 N N . LEU D 1 284 ? 51.797 6.570 177.960 1.00 32.64 413 LEU D N 1
ATOM 21333 C CA . LEU D 1 284 ? 51.121 7.827 178.236 1.00 31.00 413 LEU D CA 1
ATOM 21334 C C . LEU D 1 284 ? 51.220 8.180 179.715 1.00 35.09 413 LEU D C 1
ATOM 21335 O O . LEU D 1 284 ? 51.115 7.314 180.590 1.00 32.33 413 LEU D O 1
ATOM 21351 N N . THR D 1 285 ? 51.441 9.462 179.987 1.00 31.87 414 THR D N 1
ATOM 21352 C CA . THR D 1 285 ? 51.368 10.023 181.324 1.00 28.98 414 THR D CA 1
ATOM 21353 C C . THR D 1 285 ? 50.247 11.056 181.350 1.00 30.93 414 THR D C 1
ATOM 21354 O O . THR D 1 285 ? 49.681 11.414 180.315 1.00 31.93 414 THR D O 1
ATOM 21365 N N . HIS D 1 286 ? 49.934 11.550 182.549 1.00 32.69 415 HIS D N 1
ATOM 21366 C CA . HIS D 1 286 ? 48.895 12.569 182.666 1.00 30.66 415 HIS D CA 1
ATOM 21367 C C . HIS D 1 286 ? 49.331 13.902 182.074 1.00 26.44 415 HIS D C 1
ATOM 21368 O O . HIS D 1 286 ? 48.504 14.815 181.979 1.00 27.16 415 HIS D O 1
ATOM 21382 N N . TRP D 1 287 ? 50.591 14.031 181.659 1.00 26.76 416 TRP D N 1
ATOM 21383 C CA . TRP D 1 287 ? 51.049 15.223 180.963 1.00 31.29 416 TRP D CA 1
ATOM 21384 C C . TRP D 1 287 ? 50.783 15.170 179.461 1.00 33.63 416 TRP D C 1
ATOM 21385 O O . TRP D 1 287 ? 50.800 16.220 178.806 1.00 29.29 416 TRP D O 1
ATOM 21406 N N . TYR D 1 288 ? 50.558 13.977 178.903 1.00 31.76 417 TYR D N 1
ATOM 21407 C CA . TYR D 1 288 ? 50.332 13.825 177.468 1.00 33.71 417 TYR D CA 1
ATOM 21408 C C . TYR D 1 288 ? 51.465 14.482 176.692 1.00 31.02 417 TYR D C 1
ATOM 21409 O O . TYR D 1 288 ? 52.628 14.386 177.092 1.00 29.32 417 TYR D O 1
ATOM 21427 N N . GLN D 1 289 ? 51.138 15.137 175.579 1.00 32.99 418 GLN D N 1
ATOM 21428 C CA . GLN D 1 289 ? 52.061 16.011 174.868 1.00 29.59 418 GLN D CA 1
ATOM 21429 C C . GLN D 1 289 ? 51.319 17.294 174.515 1.00 32.67 418 GLN D C 1
ATOM 21430 O O . GLN D 1 289 ? 50.099 17.394 174.678 1.00 32.27 418 GLN D O 1
ATOM 21444 N N . VAL D 1 290 ? 52.065 18.289 174.039 1.00 29.98 419 VAL D N 1
ATOM 21445 C CA . VAL D 1 290 ? 51.526 19.621 173.792 1.00 32.50 419 VAL D CA 1
ATOM 21446 C C . VAL D 1 290 ? 51.923 20.056 172.390 1.00 31.31 419 VAL D C 1
ATOM 21447 O O . VAL D 1 290 ? 53.091 19.933 172.002 1.00 30.36 419 VAL D O 1
ATOM 21460 N N . ARG D 1 291 ? 50.955 20.569 171.638 1.00 32.14 420 ARG D N 1
ATOM 21461 C CA . ARG D 1 291 ? 51.172 21.002 170.266 1.00 31.01 420 ARG D CA 1
ATOM 21462 C C . ARG D 1 291 ? 50.643 22.415 170.101 1.00 30.66 420 ARG D C 1
ATOM 21463 O O . ARG D 1 291 ? 49.492 22.696 170.447 1.00 33.92 420 ARG D O 1
ATOM 21484 N N . CYS D 1 292 ? 51.489 23.303 169.588 1.00 30.85 421 CYS D N 1
ATOM 21485 C CA . CYS D 1 292 ? 51.098 24.669 169.265 1.00 33.62 421 CYS D CA 1
ATOM 21486 C C . CYS D 1 292 ? 50.905 24.765 167.758 1.00 34.58 421 CYS D C 1
ATOM 21487 O O . CYS D 1 292 ? 51.841 24.505 166.991 1.00 35.13 421 CYS D O 1
ATOM 21495 N N . LEU D 1 293 ? 49.695 25.126 167.342 1.00 34.21 422 LEU D N 1
ATOM 21496 C CA . LEU D 1 293 ? 49.345 25.207 165.935 1.00 35.24 422 LEU D CA 1
ATOM 21497 C C . LEU D 1 293 ? 49.709 26.566 165.357 1.00 39.88 422 LEU D C 1
ATOM 21498 O O . LEU D 1 293 ? 49.612 27.596 166.032 1.00 38.48 422 LEU D O 1
ATOM 21514 N N . PHE D 1 294 ? 50.123 26.558 164.090 1.00 38.11 423 PHE D N 1
ATOM 21515 C CA . PHE D 1 294 ? 50.198 27.783 163.309 1.00 35.07 423 PHE D CA 1
ATOM 21516 C C . PHE D 1 294 ? 48.813 28.112 162.766 1.00 35.09 423 PHE D C 1
ATOM 21517 O O . PHE D 1 294 ? 48.057 27.217 162.377 1.00 35.90 423 PHE D O 1
ATOM 21534 N N . GLN D 1 295 ? 48.479 29.405 162.740 1.00 39.18 424 GLN D N 1
ATOM 21535 C CA . GLN D 1 295 ? 47.209 29.816 162.152 1.00 40.02 424 GLN D CA 1
ATOM 21536 C C . GLN D 1 295 ? 47.137 29.443 160.676 1.00 40.63 424 GLN D C 1
ATOM 21537 O O . GLN D 1 295 ? 46.049 29.171 160.156 1.00 37.17 424 GLN D O 1
ATOM 21551 N N . SER D 1 296 ? 48.279 29.447 159.987 1.00 39.23 425 SER D N 1
ATOM 21552 C CA . SER D 1 296 ? 48.388 28.990 158.604 1.00 44.26 425 SER D CA 1
ATOM 21553 C C . SER D 1 296 ? 49.627 28.107 158.503 1.00 37.99 425 SER D C 1
ATOM 21554 O O . SER D 1 296 ? 50.728 28.543 158.858 1.00 35.74 425 SER D O 1
ATOM 21562 N N . PRO D 1 297 ? 49.495 26.870 158.028 1.00 36.20 426 PRO D N 1
ATOM 21563 C CA . PRO D 1 297 ? 50.659 25.979 157.983 1.00 39.05 426 PRO D CA 1
ATOM 21564 C C . PRO D 1 297 ? 51.685 26.426 156.954 1.00 42.65 426 PRO D C 1
ATOM 21565 O O . PRO D 1 297 ? 51.365 27.081 155.957 1.00 35.07 426 PRO D O 1
ATOM 21576 N N . LEU D 1 298 ? 52.935 26.052 157.210 1.00 41.80 427 LEU D N 1
ATOM 21577 C CA . LEU D 1 298 ? 54.047 26.338 156.314 1.00 40.47 427 LEU D CA 1
ATOM 21578 C C . LEU D 1 298 ? 54.321 25.116 155.448 1.00 42.58 427 LEU D C 1
ATOM 21579 O O . LEU D 1 298 ? 54.394 23.993 155.961 1.00 38.08 427 LEU D O 1
ATOM 21595 N N . PHE D 1 299 ? 54.461 25.334 154.140 1.00 39.67 428 PHE D N 1
ATOM 21596 C CA . PHE D 1 299 ? 54.855 24.262 153.241 1.00 39.89 428 PHE D CA 1
ATOM 21597 C C . PHE D 1 299 ? 56.371 24.117 153.258 1.00 44.11 428 PHE D C 1
ATOM 21598 O O . PHE D 1 299 ? 57.101 25.111 153.172 1.00 43.56 428 PHE D O 1
ATOM 21615 N N . ALA D 1 300 ? 56.845 22.878 153.357 1.00 42.71 429 ALA D N 1
ATOM 21616 C CA . ALA D 1 300 ? 58.273 22.607 153.376 1.00 46.71 429 ALA D CA 1
ATOM 21617 C C . ALA D 1 300 ? 58.571 21.369 152.542 1.00 49.50 429 ALA D C 1
ATOM 21618 O O . ALA D 1 300 ? 57.765 20.439 152.465 1.00 50.99 429 ALA D O 1
ATOM 21625 N N . LYS D 1 301 ? 59.743 21.372 151.920 1.00 51.83 430 LYS D N 1
ATOM 21626 C CA . LYS D 1 301 ? 60.256 20.221 151.195 1.00 50.70 430 LYS D CA 1
ATOM 21627 C C . LYS D 1 301 ? 61.278 19.490 152.054 1.00 50.19 430 LYS D C 1
ATOM 21628 O O . LYS D 1 301 ? 61.957 20.093 152.890 1.00 4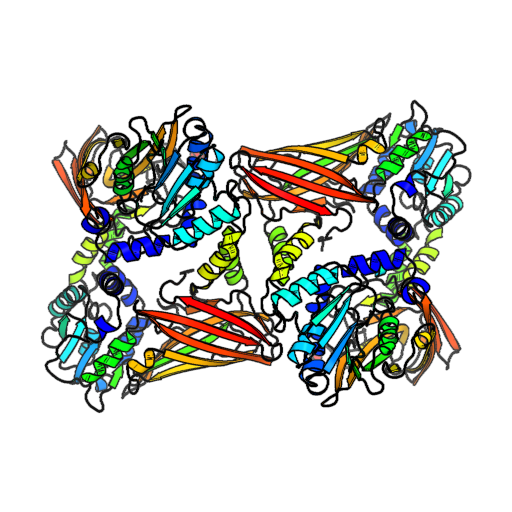9.62 430 LYS D O 1
ATOM 21647 N N . ALA D 1 302 ? 61.376 18.181 151.846 1.00 49.93 431 ALA D N 1
ATOM 21648 C CA . ALA D 1 302 ? 62.411 17.405 152.514 1.00 56.24 431 ALA D CA 1
ATOM 21649 C C . ALA D 1 302 ? 63.775 18.005 152.200 1.00 50.98 431 ALA D C 1
ATOM 21650 O O . ALA D 1 302 ? 64.072 18.325 151.049 1.00 51.80 431 ALA D O 1
ATOM 21657 N N . GLY D 1 303 ? 64.601 18.169 153.233 1.00 54.20 432 GLY D N 1
ATOM 21658 C CA . GLY D 1 303 ? 65.890 18.805 153.094 1.00 52.40 432 GLY D CA 1
ATOM 21659 C C . GLY D 1 303 ? 65.898 20.288 153.394 1.00 49.13 432 GLY D C 1
ATOM 21660 O O . GLY D 1 303 ? 66.974 20.858 153.606 1.00 49.40 432 GLY D O 1
ATOM 21664 N N . ASP D 1 304 ? 64.734 20.932 153.399 1.00 45.21 433 ASP D N 1
ATOM 21665 C CA . ASP D 1 304 ? 64.649 22.322 153.807 1.00 49.11 433 ASP D CA 1
ATOM 21666 C C . ASP D 1 304 ? 64.988 22.452 155.292 1.00 52.20 433 ASP D C 1
ATOM 21667 O O . ASP D 1 304 ? 65.018 21.472 156.044 1.00 51.05 433 ASP D O 1
ATOM 21676 N N . THR D 1 305 ? 65.240 23.686 155.718 1.00 53.75 434 THR D N 1
ATOM 21677 C CA . THR D 1 305 ? 65.463 23.994 157.125 1.00 50.08 434 THR D CA 1
ATOM 21678 C C . THR D 1 305 ? 64.356 24.920 157.600 1.00 49.23 434 THR D C 1
ATOM 21679 O O . THR D 1 305 ? 64.139 25.988 157.016 1.00 49.55 434 THR D O 1
ATOM 21690 N N . LEU D 1 306 ? 63.648 24.498 158.642 1.00 47.32 435 LEU D N 1
ATOM 21691 C CA . LEU D 1 306 ? 62.671 25.329 159.330 1.00 41.84 435 LEU D CA 1
ATOM 21692 C C . LEU D 1 306 ? 63.375 25.919 160.547 1.00 45.95 435 LEU D C 1
ATOM 21693 O O . LEU D 1 306 ? 63.786 25.182 161.449 1.00 40.76 435 LEU D O 1
ATOM 21709 N N . SER D 1 307 ? 63.535 27.240 160.559 1.00 46.28 436 SER D N 1
ATOM 21710 C CA . SER D 1 307 ? 64.261 27.932 161.612 1.00 45.08 436 SER D CA 1
ATOM 21711 C C . SER D 1 307 ? 63.381 28.999 162.249 1.00 45.44 436 SER D C 1
ATOM 21712 O O . SER D 1 307 ? 62.460 29.532 161.620 1.00 42.58 436 SER D O 1
ATOM 21720 N N . GLY D 1 308 ? 63.674 29.302 163.510 1.00 43.81 437 GLY D N 1
ATOM 21721 C CA . GLY D 1 308 ? 62.912 30.310 164.222 1.00 44.80 437 GLY D CA 1
ATOM 21722 C C . GLY D 1 308 ? 63.268 30.315 165.694 1.00 46.56 437 GLY D C 1
ATOM 21723 O O . GLY D 1 308 ? 64.300 29.775 166.100 1.00 44.14 437 GLY D O 1
ATOM 21727 N N . THR D 1 309 ? 62.394 30.933 166.486 1.00 43.28 438 THR D N 1
ATOM 21728 C CA . THR D 1 309 ? 62.603 31.027 167.925 1.00 45.24 438 THR D CA 1
ATOM 21729 C C . THR D 1 309 ? 61.293 30.789 168.654 1.00 40.79 438 THR D C 1
ATOM 21730 O O . THR D 1 309 ? 60.263 31.364 168.293 1.00 40.07 438 THR D O 1
ATOM 21741 N N . CYS D 1 310 ? 61.339 29.945 169.677 1.00 42.92 439 CYS D N 1
ATOM 21742 C CA . CYS D 1 310 ? 60.229 29.766 170.600 1.00 41.05 439 CYS D CA 1
ATOM 21743 C C . CYS D 1 310 ? 60.582 30.500 171.889 1.00 41.07 439 CYS D C 1
ATOM 21744 O O . CYS D 1 310 ? 61.555 30.140 172.563 1.00 42.87 439 CYS D O 1
ATOM 21752 N N . LEU D 1 311 ? 59.814 31.540 172.213 1.00 40.98 440 LEU D N 1
ATOM 21753 C CA . LEU D 1 311 ? 60.110 32.427 173.335 1.00 42.77 440 LEU D CA 1
ATOM 21754 C C . LEU D 1 311 ? 59.004 32.316 174.373 1.00 42.43 440 LEU D C 1
ATOM 21755 O O . LEU D 1 311 ? 57.838 32.598 174.076 1.00 41.70 440 LEU D O 1
ATOM 21771 N N . LEU D 1 312 ? 59.373 31.922 175.589 1.00 40.95 441 LEU D N 1
ATOM 21772 C CA . LEU D 1 312 ? 58.437 31.781 176.697 1.00 42.66 441 LEU D CA 1
ATOM 21773 C C . LEU D 1 312 ? 58.664 32.922 177.681 1.00 37.55 441 LEU D C 1
ATOM 21774 O O . LEU D 1 312 ? 59.755 33.051 178.245 1.00 39.00 441 LEU D O 1
ATOM 21790 N N . ILE D 1 313 ? 57.638 33.745 177.877 1.00 35.08 442 ILE D N 1
ATOM 21791 C CA . ILE D 1 313 ? 57.683 34.868 178.804 1.00 37.28 442 ILE D CA 1
ATOM 21792 C C . ILE D 1 313 ? 56.713 34.577 179.945 1.00 41.70 442 ILE D C 1
ATOM 21793 O O . ILE D 1 313 ? 55.498 34.473 179.731 1.00 38.05 442 ILE D O 1
ATOM 21809 N N . ALA D 1 314 ? 57.250 34.446 181.156 1.00 41.18 443 ALA D N 1
ATOM 21810 C CA . ALA D 1 314 ? 56.418 34.131 182.309 1.00 42.55 443 ALA D CA 1
ATOM 21811 C C . ALA D 1 314 ? 55.465 35.281 182.608 1.00 41.30 443 ALA D C 1
ATOM 21812 O O . ALA D 1 314 ? 55.790 36.455 182.409 1.00 43.60 443 ALA D O 1
ATOM 21819 N N . ASN D 1 315 ? 54.275 34.930 183.092 1.00 38.69 444 ASN D N 1
ATOM 21820 C CA . ASN D 1 315 ? 53.250 35.905 183.439 1.00 43.18 444 ASN D CA 1
ATOM 21821 C C . ASN D 1 315 ? 52.807 35.684 184.881 1.00 42.90 444 ASN D C 1
ATOM 21822 O O . ASN D 1 315 ? 53.207 34.721 185.542 1.00 41.13 444 ASN D O 1
ATOM 21833 N N . LYS D 1 316 ? 51.973 36.599 185.372 1.00 45.72 445 LYS D N 1
ATOM 21834 C CA . LYS D 1 316 ? 51.553 36.583 186.766 1.00 45.76 445 LYS D CA 1
ATOM 21835 C C . LYS D 1 316 ? 50.431 35.594 187.047 1.00 45.96 445 LYS D C 1
ATOM 21836 O O . LYS D 1 316 ? 49.961 35.532 188.189 1.00 42.26 445 LYS D O 1
ATOM 21855 N N . ARG D 1 317 ? 49.989 34.825 186.051 1.00 43.71 446 ARG D N 1
ATOM 21856 C CA . ARG D 1 317 ? 49.018 33.758 186.260 1.00 41.49 446 ARG D CA 1
ATOM 21857 C C . ARG D 1 317 ? 49.683 32.385 186.301 1.00 38.55 446 ARG D C 1
ATOM 21858 O O . ARG D 1 317 ? 49.070 31.380 185.929 1.00 35.58 446 ARG D O 1
ATOM 21879 N N . GLN D 1 318 ? 50.939 32.329 186.741 1.00 37.19 447 GLN D N 1
ATOM 21880 C CA . GLN D 1 318 ? 51.646 31.065 186.951 1.00 35.49 447 GLN D CA 1
ATOM 21881 C C . GLN D 1 318 ? 51.762 30.260 185.658 1.00 35.00 447 GLN D C 1
ATOM 21882 O O . GLN D 1 318 ? 51.680 29.029 185.658 1.00 31.11 447 GLN D O 1
ATOM 21896 N N . SER D 1 319 ? 51.974 30.957 184.550 1.00 32.30 448 SER D N 1
ATOM 21897 C CA . SER D 1 319 ? 52.131 30.297 183.264 1.00 37.20 448 SER D CA 1
ATOM 21898 C C . SER D 1 319 ? 53.005 31.178 182.377 1.00 38.65 448 SER D C 1
ATOM 21899 O O . SER D 1 319 ? 53.713 32.065 182.868 1.00 37.35 448 SER D O 1
ATOM 21907 N N . TYR D 1 320 ? 52.959 30.931 181.071 1.00 37.71 449 TYR D N 1
ATOM 21908 C CA . TYR D 1 320 ? 53.791 31.636 180.110 1.00 38.55 449 TYR D CA 1
ATOM 21909 C C . TYR D 1 320 ? 52.965 32.079 178.913 1.00 40.50 449 TYR D C 1
ATOM 21910 O O . TYR D 1 320 ? 52.034 31.386 178.492 1.00 34.91 449 TYR D O 1
ATOM 21928 N N . ASP D 1 321 ? 53.312 33.241 178.373 1.00 39.42 450 ASP D N 1
ATOM 21929 C CA . ASP D 1 321 ? 52.869 33.647 177.048 1.00 40.03 450 ASP D CA 1
ATOM 21930 C C . ASP D 1 321 ? 53.898 33.129 176.053 1.00 39.79 450 ASP D C 1
ATOM 21931 O O . ASP D 1 321 ? 55.085 33.456 176.162 1.00 39.53 450 ASP D O 1
ATOM 21940 N N . ILE D 1 322 ? 53.453 32.300 175.112 1.00 37.25 451 ILE D N 1
ATOM 21941 C CA . ILE D 1 322 ? 54.342 31.607 174.188 1.00 39.96 451 ILE D CA 1
ATOM 21942 C C . ILE D 1 322 ? 54.356 32.341 172.856 1.00 42.68 451 ILE D C 1
ATOM 21943 O O . ILE D 1 322 ? 53.301 32.578 172.256 1.00 42.32 451 ILE D O 1
ATOM 21959 N N . SER D 1 323 ? 55.553 32.685 172.387 1.00 43.19 452 SER D N 1
ATOM 21960 C CA . SER D 1 323 ? 55.752 33.290 171.078 1.00 40.94 452 SER D CA 1
ATOM 21961 C C . SER D 1 323 ? 56.558 32.323 170.225 1.00 41.18 452 SER D C 1
ATOM 21962 O O . SER D 1 323 ? 57.686 31.968 170.582 1.00 40.11 452 SER D O 1
ATOM 21970 N N . ILE D 1 324 ? 55.975 31.884 169.114 1.00 41.02 453 ILE D N 1
ATOM 21971 C CA . ILE D 1 324 ? 56.650 31.007 168.166 1.00 42.34 453 ILE D CA 1
ATOM 21972 C C . ILE D 1 324 ? 56.710 31.728 166.828 1.00 43.56 453 ILE D C 1
ATOM 21973 O O . ILE D 1 324 ? 55.668 32.051 166.242 1.00 47.39 453 ILE D O 1
ATOM 21989 N N . VAL D 1 325 ? 57.924 31.981 166.350 1.00 44.49 454 VAL D N 1
ATOM 21990 C CA . VAL D 1 325 ? 58.165 32.519 165.018 1.00 43.80 454 VAL D CA 1
ATOM 21991 C C . VAL D 1 325 ? 58.999 31.498 164.262 1.00 44.25 454 VAL D C 1
ATOM 21992 O O . VAL D 1 325 ? 60.061 31.088 164.741 1.00 41.38 454 VAL D O 1
ATOM 22005 N N . ALA D 1 326 ? 58.511 31.079 163.095 1.00 43.71 455 ALA D N 1
ATOM 22006 C CA . ALA D 1 326 ? 59.181 30.067 162.294 1.00 44.03 455 ALA D CA 1
ATOM 22007 C C . ALA D 1 326 ? 59.122 30.461 160.826 1.00 45.34 455 ALA D C 1
ATOM 22008 O O . ALA D 1 326 ? 58.197 31.150 160.389 1.00 42.30 455 ALA D O 1
ATOM 22015 N N . GLN D 1 327 ? 60.117 30.009 160.067 1.00 44.88 456 GLN D N 1
ATOM 22016 C CA . GLN D 1 327 ? 60.166 30.297 158.641 1.00 49.52 456 GLN D CA 1
ATOM 22017 C C . GLN D 1 327 ? 60.821 29.133 157.912 1.00 50.64 456 GLN D C 1
ATOM 22018 O O . GLN D 1 327 ? 61.684 28.441 158.461 1.00 48.03 456 GLN D O 1
ATOM 22032 N N . VAL D 1 328 ? 60.400 28.925 156.668 1.00 50.27 457 VAL D N 1
ATOM 22033 C CA . VAL D 1 328 ? 61.089 28.026 155.751 1.00 47.52 457 VAL D CA 1
ATOM 22034 C C . VAL D 1 328 ? 62.171 28.852 155.066 1.00 51.03 457 VAL D C 1
ATOM 22035 O O . VAL D 1 328 ? 61.871 29.775 154.304 1.00 52.81 457 VAL D O 1
ATOM 22048 N N . ASP D 1 329 ? 63.434 28.530 155.349 1.00 48.68 458 ASP D N 1
ATOM 22049 C CA . ASP D 1 329 ? 64.532 29.372 154.886 1.00 53.59 458 ASP D CA 1
ATOM 22050 C C . ASP D 1 329 ? 64.588 29.443 153.363 1.00 49.57 458 ASP D C 1
ATOM 22051 O O . ASP D 1 329 ? 64.880 30.501 152.799 1.00 51.52 458 ASP D O 1
ATOM 22060 N N . GLN D 1 330 ? 64.312 28.327 152.681 1.00 49.58 459 GLN D N 1
ATOM 22061 C CA . GLN D 1 330 ? 64.452 28.294 151.228 1.00 53.18 459 GLN D CA 1
ATOM 22062 C C . GLN D 1 330 ? 63.425 29.168 150.518 1.00 51.72 459 GLN D C 1
ATOM 22063 O O . GLN D 1 330 ? 63.681 29.604 149.392 1.00 54.22 459 GLN D O 1
ATOM 22077 N N . THR D 1 331 ? 62.281 29.443 151.148 1.00 50.56 460 THR D N 1
ATOM 22078 C CA . THR D 1 331 ? 61.213 30.203 150.518 1.00 50.37 460 THR D CA 1
ATOM 22079 C C . THR D 1 331 ? 60.879 31.508 151.222 1.00 50.30 460 THR D C 1
ATOM 22080 O O . THR D 1 331 ? 60.209 32.354 150.623 1.00 51.27 460 THR D O 1
ATOM 22091 N N . GLY D 1 332 ? 61.317 31.699 152.461 1.00 49.33 461 GLY D N 1
ATOM 22092 C CA . GLY D 1 332 ? 60.947 32.882 153.205 1.00 53.48 461 GLY D CA 1
ATOM 22093 C C . GLY D 1 332 ? 59.531 32.889 153.731 1.00 51.76 461 GLY D C 1
ATOM 22094 O O . GLY D 1 332 ? 59.057 33.944 154.167 1.00 51.33 461 GLY D O 1
ATOM 22098 N N . SER D 1 333 ? 58.837 31.751 153.696 1.00 50.82 462 SER D N 1
ATOM 22099 C CA . SER D 1 333 ? 57.497 31.659 154.265 1.00 50.01 462 SER D CA 1
ATOM 22100 C C . SER D 1 333 ? 57.591 31.661 155.783 1.00 50.42 462 SER D C 1
ATOM 22101 O O . SER D 1 333 ? 58.252 30.797 156.366 1.00 52.55 462 SER D O 1
ATOM 22109 N N . LYS D 1 334 ? 56.914 32.613 156.421 1.00 55.07 463 LYS D N 1
ATOM 22110 C CA . LYS D 1 334 ? 57.016 32.839 157.855 1.00 53.56 463 LYS D CA 1
ATOM 22111 C C . LYS D 1 334 ? 55.658 32.629 158.512 1.00 52.22 463 LYS D C 1
ATOM 22112 O O . LYS D 1 334 ? 54.610 32.888 157.910 1.00 49.10 463 LYS D O 1
ATOM 22131 N N . SER D 1 335 ? 55.687 32.163 159.758 1.00 47.79 464 SER D N 1
ATOM 22132 C CA . SER D 1 335 ? 54.484 32.025 160.567 1.00 51.06 464 SER D CA 1
ATOM 22133 C C . SER D 1 335 ? 54.779 32.517 161.974 1.00 48.09 464 SER D C 1
ATOM 22134 O O . SER D 1 335 ? 55.758 32.088 162.591 1.00 42.72 464 SER D O 1
ATOM 22142 N N . SER D 1 336 ? 53.931 33.417 162.472 1.00 48.04 465 SER D N 1
ATOM 22143 C CA . SER D 1 336 ? 54.070 34.004 163.798 1.00 49.00 465 SER D CA 1
ATOM 22144 C C . SER D 1 336 ? 52.818 33.702 164.607 1.00 49.42 465 SER D C 1
ATOM 22145 O O . SER D 1 336 ? 51.699 33.841 164.100 1.00 46.61 465 SER D O 1
ATOM 22153 N N . ASN D 1 337 ? 53.006 33.287 165.859 1.00 42.81 466 ASN D N 1
ATOM 22154 C CA . ASN D 1 337 ? 51.884 32.880 166.692 1.00 47.94 466 ASN D CA 1
ATOM 22155 C C . ASN D 1 337 ? 52.158 33.202 168.153 1.00 44.66 466 ASN D C 1
ATOM 22156 O O . ASN D 1 337 ? 53.302 33.170 168.614 1.00 40.63 466 ASN D O 1
ATOM 22167 N N . LEU D 1 338 ? 51.085 33.510 168.874 1.00 43.11 467 LEU D N 1
ATOM 22168 C CA . LEU D 1 338 ? 51.131 33.785 170.303 1.00 44.94 467 LEU D CA 1
ATOM 22169 C C . LEU D 1 338 ? 50.116 32.885 170.993 1.00 46.55 467 LEU D C 1
ATOM 22170 O O . LEU D 1 338 ? 48.949 32.843 170.589 1.00 43.24 467 LEU D O 1
ATOM 22186 N N . LEU D 1 339 ? 50.560 32.157 172.023 1.00 41.87 468 LEU D N 1
ATOM 22187 C CA . LEU D 1 339 ? 49.716 31.184 172.700 1.00 39.87 468 LEU D CA 1
ATOM 22188 C C . LEU D 1 339 ? 49.725 31.404 174.208 1.00 43.38 468 LEU D C 1
ATOM 22189 O O . LEU D 1 339 ? 50.716 31.866 174.786 1.00 35.95 468 LEU D O 1
ATOM 22205 N N . ASP D 1 340 ? 48.602 31.056 174.837 1.00 42.09 469 ASP D N 1
ATOM 22206 C CA . ASP D 1 340 ? 48.430 31.159 176.284 1.00 39.35 469 ASP D CA 1
ATOM 22207 C C . ASP D 1 340 ? 48.545 29.758 176.877 1.00 37.60 469 ASP D C 1
ATOM 22208 O O . ASP D 1 340 ? 47.607 28.961 176.808 1.00 34.37 469 ASP D O 1
ATOM 22217 N N . LEU D 1 341 ? 49.698 29.469 177.482 1.00 37.03 470 LEU D N 1
ATOM 22218 C CA . LEU D 1 341 ? 49.933 28.137 178.023 1.00 41.10 470 LEU D CA 1
ATOM 22219 C C . LEU D 1 341 ? 48.973 27.789 179.151 1.00 39.72 470 LEU D C 1
ATOM 22220 O O . LEU D 1 341 ? 48.782 26.602 179.440 1.00 37.83 470 LEU D O 1
ATOM 22236 N N . LYS D 1 342 ? 48.351 28.789 179.780 1.00 40.49 471 LYS D N 1
ATOM 22237 C CA . LYS D 1 342 ? 47.487 28.521 180.926 1.00 46.30 471 LYS D CA 1
ATOM 22238 C C . LYS D 1 342 ? 46.171 27.875 180.510 1.00 47.11 471 LYS D C 1
ATOM 22239 O O . LYS D 1 342 ? 45.603 27.091 181.279 1.00 48.66 471 LYS D O 1
ATOM 22258 N N . ASN D 1 343 ? 45.681 28.166 179.304 1.00 45.43 472 ASN D N 1
ATOM 22259 C CA . ASN D 1 343 ? 44.352 27.747 178.861 1.00 49.62 472 ASN D CA 1
ATOM 22260 C C . ASN D 1 343 ? 44.460 26.862 177.622 1.00 44.33 472 ASN D C 1
ATOM 22261 O O . ASN D 1 343 ? 44.112 27.280 176.510 1.00 44.80 472 ASN D O 1
ATOM 22272 N N . PRO D 1 344 ? 44.928 25.630 177.781 1.00 44.55 473 PRO D N 1
ATOM 22273 C CA . PRO D 1 344 ? 45.018 24.714 176.642 1.00 41.32 473 PRO D CA 1
ATOM 22274 C C . PRO D 1 344 ? 43.671 24.083 176.320 1.00 40.72 473 PRO D C 1
ATOM 22275 O O . PRO D 1 344 ? 42.722 24.123 177.104 1.00 38.76 473 PRO D O 1
ATOM 22286 N N . PHE D 1 345 ? 43.608 23.490 175.132 1.00 37.44 474 PHE D N 1
ATOM 22287 C CA . PHE D 1 345 ? 42.452 22.716 174.695 1.00 37.81 474 PHE D CA 1
ATOM 22288 C C . PHE D 1 345 ? 42.767 21.237 174.885 1.00 35.93 474 PHE D C 1
ATOM 22289 O O . PHE D 1 345 ? 43.699 20.712 174.265 1.00 35.59 474 PHE D O 1
ATOM 22306 N N . PHE D 1 346 ? 42.002 20.575 175.750 1.00 36.37 475 PHE D N 1
ATOM 22307 C CA . PHE D 1 346 ? 42.193 19.158 176.053 1.00 36.40 475 PHE D CA 1
ATOM 22308 C C . PHE D 1 346 ? 41.382 18.361 175.041 1.00 40.39 475 PHE D C 1
ATOM 22309 O O . PHE D 1 346 ? 40.163 18.230 175.168 1.00 37.35 475 PHE D O 1
ATOM 22326 N N . ARG D 1 347 ? 42.056 17.827 174.026 1.00 42.34 476 ARG D N 1
ATOM 22327 C CA . ARG D 1 347 ? 41.355 17.118 172.961 1.00 51.47 476 ARG D CA 1
ATOM 22328 C C . ARG D 1 347 ? 41.137 15.645 173.277 1.00 46.72 476 ARG D C 1
ATOM 22329 O O . ARG D 1 347 ? 40.140 15.067 172.833 1.00 50.35 476 ARG D O 1
ATOM 22350 N N . TYR D 1 348 ? 42.036 15.029 174.037 1.00 47.24 477 TYR D N 1
ATOM 22351 C CA . TYR D 1 348 ? 41.875 13.635 174.441 1.00 58.64 477 TYR D CA 1
ATOM 22352 C C . TYR D 1 348 ? 40.499 13.389 175.057 1.00 61.29 477 TYR D C 1
ATOM 22353 O O . TYR D 1 348 ? 39.772 12.488 174.636 1.00 68.30 477 TYR D O 1
ATOM 22371 N N . SER E 2 1 ? 38.344 24.410 191.236 1.00 59.49 10 SER L N 1
ATOM 22372 C CA . SER E 2 1 ? 36.902 24.222 191.103 1.00 58.87 10 SER L CA 1
ATOM 22373 C C . SER E 2 1 ? 36.492 24.081 189.643 1.00 63.91 10 SER L C 1
ATOM 22374 O O . SER E 2 1 ? 37.140 24.628 188.749 1.00 96.88 10 SER L O 1
ATOM 22381 N N . THR E 2 2 ? 35.402 23.347 189.409 1.00 58.88 11 THR L N 1
ATOM 22382 C CA . THR E 2 2 ? 34.924 23.139 188.046 1.00 64.17 11 THR L CA 1
ATOM 22383 C C . THR E 2 2 ? 34.039 24.291 187.581 1.00 62.51 11 THR L C 1
ATOM 22384 O O . THR E 2 2 ? 34.078 24.668 186.404 1.00 54.04 11 THR L O 1
ATOM 22395 N N . GLY E 2 3 ? 33.239 24.860 188.486 1.00 58.04 12 GLY L N 1
ATOM 22396 C CA . GLY E 2 3 ? 32.409 26.000 188.134 1.00 56.11 12 GLY L CA 1
ATOM 22397 C C . GLY E 2 3 ? 33.175 27.298 187.996 1.00 55.79 12 GLY L C 1
ATOM 22398 O O . GLY E 2 3 ? 32.718 28.203 187.288 1.00 53.69 12 GLY L O 1
ATOM 22402 N N . GLY E 2 4 ? 34.323 27.417 188.667 1.00 57.88 13 GLY L N 1
ATOM 22403 C CA . GLY E 2 4 ? 35.179 28.567 188.445 1.00 59.50 13 GLY L CA 1
ATOM 22404 C C . GLY E 2 4 ? 35.895 28.504 187.113 1.00 62.38 13 GLY L C 1
ATOM 22405 O O . GLY E 2 4 ? 36.184 29.542 186.510 1.00 63.89 13 GLY L O 1
ATOM 22409 N N . LYS E 2 5 ? 36.186 27.292 186.635 1.00 60.34 14 LYS L N 1
ATOM 22410 C CA . LYS E 2 5 ? 36.812 27.117 185.331 1.00 59.20 14 LYS L CA 1
ATOM 22411 C C . LYS E 2 5 ? 35.782 27.114 184.212 1.00 54.22 14 LYS L C 1
ATOM 22412 O O . LYS E 2 5 ? 36.081 27.583 183.105 1.00 52.33 14 LYS L O 1
ATOM 22431 N N . ALA E 2 6 ? 34.570 26.622 184.468 1.00 54.47 15 ALA L N 1
ATOM 22432 C CA . ALA E 2 6 ? 33.566 26.476 183.413 1.00 51.72 15 ALA L CA 1
ATOM 22433 C C . ALA E 2 6 ? 32.173 26.668 184.005 1.00 51.61 15 ALA L C 1
ATOM 22434 O O . ALA E 2 6 ? 31.509 25.697 184.404 1.00 51.99 15 ALA L O 1
ATOM 22441 N N . PRO E 2 7 ? 31.698 27.932 184.096 1.00 51.26 16 PRO L N 1
ATOM 22442 C CA . PRO E 2 7 ? 30.355 28.238 184.584 1.00 51.25 16 PRO L CA 1
ATOM 22443 C C . PRO E 2 7 ? 29.250 27.581 183.735 1.00 50.77 16 PRO L C 1
ATOM 22444 O O . PRO E 2 7 ? 28.281 27.032 184.249 1.00 51.21 16 PRO L O 1
ATOM 22455 N N . ARG E 2 8 ? 29.435 27.673 182.418 1.00 50.07 17 ARG L N 1
ATOM 22456 C CA . ARG E 2 8 ? 28.524 26.990 181.473 1.00 49.82 17 ARG L CA 1
ATOM 22457 C C . ARG E 2 8 ? 29.178 25.712 180.879 1.00 50.17 17 ARG L C 1
ATOM 22458 O O . ARG E 2 8 ? 30.289 25.737 180.437 1.00 51.52 17 ARG L O 1
ATOM 22478 N N . LYS E 2 9 ? 28.434 24.614 180.885 1.00 50.66 18 LYS L N 1
ATOM 22479 C CA . LYS E 2 9 ? 28.956 23.329 180.429 1.00 51.23 18 LYS L CA 1
ATOM 22480 C C . LYS E 2 9 ? 28.892 23.228 178.902 1.00 55.29 18 LYS L C 1
ATOM 22481 O O . LYS E 2 9 ? 28.077 23.893 178.259 1.00 50.55 18 LYS L O 1
ATOM 22500 N N . GLN E 2 10 ? 29.753 22.391 178.328 1.00 53.16 19 GLN L N 1
ATOM 22501 C CA . GLN E 2 10 ? 29.854 22.278 176.880 1.00 58.76 19 GLN L CA 1
ATOM 22502 C C . GLN E 2 10 ? 28.761 21.374 176.325 1.00 56.08 19 GLN L C 1
ATOM 22503 O O . GLN E 2 10 ? 28.451 20.326 176.899 1.00 53.02 19 GLN L O 1
ATOM 22517 N N . LEU E 2 11 ? 28.186 21.782 175.192 1.00 52.18 20 LEU L N 1
ATOM 22518 C CA . LEU E 2 11 ? 27.176 20.999 174.492 1.00 52.97 20 LEU L CA 1
ATOM 22519 C C . LEU E 2 11 ? 27.654 20.723 173.073 1.00 53.68 20 LEU L C 1
ATOM 22520 O O . LEU E 2 11 ? 28.055 21.646 172.352 1.00 53.24 20 LEU L O 1
ATOM 22536 N N . ALA E 2 12 ? 27.605 19.457 172.676 1.00 55.68 21 ALA L N 1
ATOM 22537 C CA . ALA E 2 12 ? 28.082 19.043 171.364 1.00 57.13 21 ALA L CA 1
ATOM 22538 C C . ALA E 2 12 ? 27.083 19.424 170.279 1.00 56.34 21 ALA L C 1
ATOM 22539 O O . ALA E 2 12 ? 27.463 19.662 169.133 1.00 65.88 21 ALA L O 1
ATOM 22546 N N . SER F 2 1 ? 38.114 24.188 121.681 1.00 72.76 10 SER M N 1
ATOM 22547 C CA . SER F 2 1 ? 39.570 24.094 121.627 1.00 74.14 10 SER M CA 1
ATOM 22548 C C . SER F 2 1 ? 40.176 24.112 123.029 1.00 88.76 10 SER M C 1
ATOM 22549 O O . SER F 2 1 ? 39.902 25.013 123.822 1.00 107.63 10 SER M O 1
ATOM 22556 N N . THR F 2 2 ? 41.014 23.113 123.321 1.00 70.97 11 THR M N 1
ATOM 22557 C CA . THR F 2 2 ? 41.550 22.965 124.671 1.00 73.51 11 THR M CA 1
ATOM 22558 C C . THR F 2 2 ? 42.471 24.119 125.056 1.00 68.45 11 THR M C 1
ATOM 22559 O O . THR F 2 2 ? 42.567 24.460 126.242 1.00 63.74 11 THR M O 1
ATOM 22570 N N . GLY F 2 3 ? 43.150 24.727 124.087 1.00 65.66 12 GLY M N 1
ATOM 22571 C CA . GLY F 2 3 ? 44.059 25.822 124.373 1.00 61.43 12 GLY M CA 1
ATOM 22572 C C . GLY F 2 3 ? 43.344 27.127 124.653 1.00 60.51 12 GLY M C 1
ATOM 22573 O O . GLY F 2 3 ? 43.780 27.914 125.500 1.00 59.73 12 GLY M O 1
ATOM 22577 N N . GLY F 2 4 ? 42.246 27.376 123.939 1.00 61.84 13 GLY M N 1
ATOM 22578 C CA . GLY F 2 4 ? 41.432 28.536 124.248 1.00 61.53 13 GLY M CA 1
ATOM 22579 C C . GLY F 2 4 ? 40.794 28.446 125.616 1.00 63.19 13 GLY M C 1
ATOM 22580 O O . GLY F 2 4 ? 40.638 29.463 126.301 1.00 65.34 13 GLY M O 1
ATOM 22584 N N . LYS F 2 5 ? 40.428 27.233 126.040 1.00 66.24 14 LYS M N 1
ATOM 22585 C CA . LYS F 2 5 ? 39.842 27.032 127.359 1.00 63.79 14 LYS M CA 1
ATOM 22586 C C . LYS F 2 5 ? 40.898 27.074 128.456 1.00 62.13 14 LYS M C 1
ATOM 22587 O O . LYS F 2 5 ? 40.624 27.559 129.560 1.00 62.03 14 LYS M O 1
ATOM 22606 N N . ALA F 2 6 ? 42.101 26.570 128.180 1.00 61.16 15 ALA M N 1
ATOM 22607 C CA . ALA F 2 6 ? 43.146 26.470 129.201 1.00 60.00 15 ALA M CA 1
ATOM 22608 C C . ALA F 2 6 ? 44.523 26.530 128.553 1.00 58.56 15 ALA M C 1
ATOM 22609 O O . ALA F 2 6 ? 45.112 25.498 128.202 1.00 59.35 15 ALA M O 1
ATOM 22616 N N . PRO F 2 7 ? 45.084 27.740 128.393 1.00 56.73 16 PRO M N 1
ATOM 22617 C CA . PRO F 2 7 ? 46.473 27.925 127.959 1.00 55.47 16 PRO M CA 1
ATOM 22618 C C . PRO F 2 7 ? 47.458 27.155 128.829 1.00 55.47 16 PRO M C 1
ATOM 22619 O O . PRO F 2 7 ? 48.377 26.517 128.317 1.00 55.78 16 PRO M O 1
ATOM 22630 N N . ARG F 2 8 ? 47.256 27.227 130.140 1.00 56.00 17 ARG M N 1
ATOM 22631 C CA . ARG F 2 8 ? 48.136 26.560 131.111 1.00 55.81 17 ARG M CA 1
ATOM 22632 C C . ARG F 2 8 ? 47.467 25.321 131.757 1.00 57.99 17 ARG M C 1
ATOM 22633 O O . ARG F 2 8 ? 46.358 25.382 132.185 1.00 58.84 17 ARG M O 1
ATOM 22653 N N . LYS F 2 9 ? 48.193 24.208 131.791 1.00 59.18 18 LYS M N 1
ATOM 22654 C CA . LYS F 2 9 ? 47.636 22.940 132.248 1.00 61.67 18 LYS M CA 1
ATOM 22655 C C . LYS F 2 9 ? 47.653 22.862 133.777 1.00 62.45 18 LYS M C 1
ATOM 22656 O O . LYS F 2 9 ? 48.407 23.577 134.438 1.00 61.21 18 LYS M O 1
ATOM 22675 N N . GLN F 2 10 ? 46.821 21.987 134.335 1.00 64.84 19 GLN M N 1
ATOM 22676 C CA . GLN F 2 10 ? 46.660 21.890 135.780 1.00 66.16 19 GLN M CA 1
ATOM 22677 C C . GLN F 2 10 ? 47.671 20.910 136.362 1.00 67.79 19 GLN M C 1
ATOM 22678 O O . GLN F 2 10 ? 47.821 19.791 135.861 1.00 69.52 19 GLN M O 1
ATOM 22692 N N . LEU F 2 11 ? 48.359 21.337 137.418 1.00 67.56 20 LEU M N 1
ATOM 22693 C CA . LEU F 2 11 ? 49.292 20.494 138.156 1.00 69.51 20 LEU M CA 1
ATOM 22694 C C . LEU F 2 11 ? 48.686 20.182 139.518 1.00 72.05 20 LEU M C 1
ATOM 22695 O O . LEU F 2 11 ? 48.461 21.092 140.324 1.00 71.45 20 LEU M O 1
ATOM 22711 N N . ALA F 2 12 ? 48.422 18.902 139.769 1.00 75.24 21 ALA M N 1
ATOM 22712 C CA . ALA F 2 12 ? 47.817 18.471 141.023 1.00 78.30 21 ALA M CA 1
ATOM 22713 C C . ALA F 2 12 ? 48.657 18.924 142.212 1.00 78.66 21 ALA M C 1
ATOM 22714 O O . ALA F 2 12 ? 48.158 19.598 143.114 1.00 79.04 21 ALA M O 1
#

Organism: Mus musculus (NCBI:txid10090)

Nearest PDB structures (foldseek):
  7qrd-assembly1_C  TM=1.002E+00  e=3.345E-82  Mus musculus
  6s77-assembly1_C  TM=9.950E-01  e=8.793E-75  Homo sapiens
  6arj-assembly1_A  TM=9.937E-01  e=1.949E-74  Homo sapiens
  3b3j-assembly1_A  TM=9.118E-01  e=4.207E-60  Rattus norvegicus
  6sq4-assembly1_B  TM=8.202E-01  e=6.926E-37  Mus musculus

InterPro domains:
  IPR011993 PH-like domain superfamily [G3DSA:2.30.29.30] (24-140)
  IPR025799 Protein arginine N-methyltransferase [PS51678] (147-454)
  IPR025799 Protein arginine N-methyltransferase [PTHR11006] (133-460)
  IPR029063 S-adenosyl-L-methionine-dependent methyltransferase superfamily [G3DSA:3.40.50.150] (144-288)
  IPR029063 S-adenosyl-L-methionine-dependent methyltransferase superfamily [SSF53335] (153-462)
  IPR055135 Protein arginine N-methyltransferase domain [PF22528] (292-453)

Radius of gyration: 39.81 Å; Cα contacts (8 Å, |Δi|>4): 3374; chains: 6; bounding box: 78×71×115 Å